Protein AF-0000000084602778 (afdb_homodimer)

Foldseek 3Di:
DPPPPPDDPPPPPPPWPKDKDKAAALKKKWFFAAAPDKKKKAWQDAWKDWLQFIDDHRDIAIAHLATGMITHRHITMMIMIDDTPDIDMGDDPDNVRALCVVLVVVLVVQVVQLVVCLVVLAFGAAEEEAAAPLQCLVSSLLSSCQNLLVVQAWEKEWELQLQQDALAARQKIKIFTRNHHADSRPRSSRDHNPPPDPDPPPGDHIWMAGRQDRDCVLPVPVSLLLLLVNLVVNVVVLVVDSRHRSSHYYYRHHHDDLPDPSVLVSSVSNCASNQHQEYEYEADPSSQVVVCVVQVPPHHPVRHHHYYHYGYRGPSRDDADPVSSLVSSLVSVLCQQQNDPVDGFDKDKDKDAQVLAWEWEQDPDDPVRGPFTDTDTDDQVQAQFKKFWFPDFPPDHRVCRNSGTTPHIKHWHDADVPVRMTMIIDRDDDDPRGTHIYHHPPDDGDNVSPD/DPPPPPDDPPPPPPPWPKDKDKDAAFKKKWFFAAAPDKKWKAWADAWKDWLQFIGDHRDIAIAHLDTGMITHRHITMMIMIDDTPDIDMGDDPDNVRALCVVLVVVLVVQVVQLVVCLVVLAFGAAEEEAAAPLQCLVSSLLSSLQNLLVVQAWEKEWELFLQCDDLAARQKIKIFTRNHHADSRPRSSRDHNPPDDPPPPPGDHIWMAGRQDRDCVLPVPVSLLLLLVNLVVSVVVLVVDSRHRSSHYYYRHHHDDLPDPSVLVSSVSNCASNQHQEYEYEADPSSQVVVCVVQVPPHHPVRHHHYYHYGYRGPSRDDADPVSSLVSSLVSVLCQQQNDPVDGFDKDKDKDAQVLAWEWEQDPDDPVRGPFTDTDTDDQVQAQFKKFWFPDFSPDHRVCRNSGTTPHIKHWHDADVVVRMTMIIDRDDDDPRGTHIYHHPPDDGDNVSPD

InterPro domains:
  IPR003593 AAA+ ATPase domain [SM00382] (123-322)
  IPR010655 Clp1, C-terminal [PF06807] (345-444)
  IPR027417 P-loop containing nucleoside triphosphate hydrolase [G3DSA:3.40.50.300] (101-346)
  IPR027417 P-loop containing nucleoside triphosphate hydrolase [SSF52540] (109-292)
  IPR028606 Clp1 [MF_03035] (18-445)
  IPR032319 Clp1, P-loop domain [PF16575] (131-338)
  IPR032324 Clp1, N-terminal [PF16573] (23-117)
  IPR038238 Clp1, C-terminal domain superfamily [G3DSA:2.40.30.330] (347-444)
  IPR038239 Clp1, N-terminal domain superfamily [G3DSA:2.60.120.1030] (11-93)
  IPR045116 Clp1/Grc3 [PTHR12755] (25-448)

Solvent-accessible surface area (backbone atoms only — not comparable to full-atom values): 47698 Å² total; per-residue (Å²): 134,81,78,78,73,78,64,78,72,70,74,77,74,72,80,73,54,70,45,77,46,80,39,53,45,39,15,31,46,37,38,28,29,45,79,94,40,54,32,38,39,23,35,70,43,75,46,39,24,37,59,50,34,71,60,55,74,71,40,79,43,58,44,49,50,43,76,52,54,39,40,17,77,72,15,30,32,36,38,38,35,44,70,57,77,40,68,51,68,40,74,43,96,44,54,81,71,28,67,65,44,59,54,51,54,49,45,52,53,48,50,54,42,21,52,49,12,53,73,68,73,38,70,21,48,20,36,36,35,41,34,38,68,85,35,45,51,63,57,48,48,44,20,51,50,26,48,39,17,71,73,68,29,25,28,31,40,32,36,62,18,25,58,49,46,58,70,56,55,42,8,19,34,26,33,35,61,40,59,58,75,60,41,80,54,29,81,86,56,66,36,82,56,66,54,91,61,89,56,84,67,78,46,67,77,58,49,36,36,61,70,21,35,58,48,62,78,80,46,47,68,63,44,50,50,52,50,45,52,51,24,52,54,51,52,52,51,36,72,72,31,68,64,35,15,10,39,16,33,42,34,28,47,49,57,29,62,79,83,38,62,68,47,52,50,51,51,48,49,52,36,59,55,55,39,31,36,32,36,38,20,27,51,39,50,63,52,40,49,54,51,44,64,71,37,65,88,44,58,29,87,86,69,40,65,50,44,74,44,78,44,76,48,48,84,81,55,73,86,76,50,70,69,55,51,52,50,53,51,46,50,50,52,46,31,65,36,37,30,50,95,91,45,75,44,69,51,39,77,43,79,40,52,50,85,52,50,48,36,29,30,63,42,82,68,52,86,88,48,53,80,40,60,39,80,48,76,81,44,66,86,46,44,29,26,64,30,37,31,28,63,38,55,71,82,50,53,58,73,55,43,56,72,24,44,48,72,45,61,34,34,25,74,39,54,39,70,89,80,40,34,35,32,36,36,27,43,62,90,66,89,81,48,74,38,28,30,38,38,48,79,21,57,75,61,46,78,60,75,89,103,134,82,77,77,73,78,64,77,72,70,74,74,74,72,81,74,55,71,43,75,47,79,39,54,47,40,14,30,45,36,38,29,28,44,79,95,39,55,31,37,40,24,34,69,43,75,46,39,25,38,58,50,33,72,58,54,77,72,40,80,42,56,45,48,49,42,77,52,53,41,39,17,77,72,15,30,32,35,38,36,35,45,70,57,77,40,70,50,68,40,74,42,95,44,52,80,69,28,65,66,44,60,55,52,53,50,44,52,53,48,50,54,42,20,52,50,11,54,73,69,73,38,72,21,48,21,36,38,36,41,34,38,68,86,35,44,52,63,56,49,47,44,20,50,50,26,47,40,16,72,72,70,29,25,29,32,41,32,36,63,19,25,59,50,45,61,70,55,56,39,9,20,34,25,36,35,58,41,61,58,75,58,41,80,54,30,79,86,57,64,38,82,56,64,55,90,61,88,56,83,67,78,46,66,76,58,48,35,35,59,70,20,35,59,50,62,80,80,47,48,68,61,44,50,51,52,50,46,52,51,26,51,54,51,52,51,50,36,71,74,30,68,64,34,16,10,39,15,35,43,34,27,48,49,56,28,61,79,84,38,64,67,48,50,50,51,52,50,49,52,35,58,56,56,41,32,36,33,35,38,23,27,52,40,51,63,50,39,48,52,51,43,64,70,37,65,90,43,58,29,88,86,69,39,64,51,44,75,44,80,42,76,50,50,84,78,53,74,88,75,51,70,68,56,49,50,49,51,52,46,48,50,53,47,33,66,35,37,30,50,95,90,45,73,45,70,51,41,78,43,78,40,52,50,86,51,49,48,35,29,29,62,42,83,72,52,86,87,48,55,80,41,60,39,80,48,77,83,45,67,85,49,45,28,26,63,30,38,31,27,63,38,55,70,81,50,54,57,72,56,42,58,71,25,42,50,73,45,61,33,34,26,72,39,53,40,70,90,80,38,35,34,31,36,35,28,43,60,91,67,89,79,48,74,38,27,31,38,39,49,80,21,58,74,63,45,77,61,73,89,105

Organism: Ustilaginoidea virens (NCBI:txid1159556)

Structure (mmCIF, N/CA/C/O backbone):
data_AF-0000000084602778-model_v1
#
loop_
_entity.id
_entity.type
_entity.pdbx_description
1 polymer "Polynucleotide 5'-hydroxyl-kinase GRC3"
#
loop_
_atom_site.group_PDB
_atom_site.id
_atom_site.type_symbol
_atom_site.label_atom_id
_atom_site.label_alt_id
_atom_site.label_comp_id
_atom_site.label_asym_id
_atom_site.label_entity_id
_atom_site.label_seq_id
_atom_site.pdbx_PDB_ins_code
_atom_site.Cartn_x
_atom_site.Cartn_y
_atom_site.Cartn_z
_atom_site.occupancy
_atom_site.B_iso_or_equiv
_atom_site.auth_seq_id
_atom_site.auth_comp_id
_atom_site.auth_asym_id
_atom_site.auth_atom_id
_atom_site.pdbx_PDB_model_num
ATOM 1 N N . MET A 1 1 ? -33.469 35.062 -29.25 1 24.52 1 MET A N 1
ATOM 2 C CA . MET A 1 1 ? -34.75 34.406 -29.156 1 24.52 1 MET A CA 1
ATOM 3 C C . MET A 1 1 ? -34.625 33.094 -28.438 1 24.52 1 MET A C 1
ATOM 5 O O . MET A 1 1 ? -33.938 32.188 -28.891 1 24.52 1 MET A O 1
ATOM 9 N N . SER A 1 2 ? -34.812 33.094 -26.984 1 25.72 2 SER A N 1
ATOM 10 C CA . SER A 1 2 ? -34.719 32.094 -25.906 1 25.72 2 SER A CA 1
ATOM 11 C C . SER A 1 2 ? -35.75 30.984 -26.094 1 25.72 2 SER A C 1
ATOM 13 O O . SER A 1 2 ? -36.938 31.25 -26.219 1 25.72 2 SER A O 1
ATOM 15 N N . ILE A 1 3 ? -35.312 29.906 -26.969 1 30.91 3 ILE A N 1
ATOM 16 C CA . ILE A 1 3 ? -36.344 28.969 -27.344 1 30.91 3 ILE A CA 1
ATOM 17 C C . ILE A 1 3 ? -37.062 28.469 -26.078 1 30.91 3 ILE A C 1
ATOM 19 O O . ILE A 1 3 ? -36.438 27.922 -25.172 1 30.91 3 ILE A O 1
ATOM 23 N N . PRO A 1 4 ? -38.25 28.906 -25.719 1 33.66 4 PRO A N 1
ATOM 24 C CA . PRO A 1 4 ? -39.031 28.734 -24.5 1 33.66 4 PRO A CA 1
ATOM 25 C C . PRO A 1 4 ? -39.094 27.281 -24.047 1 33.66 4 PRO A C 1
ATOM 27 O O . PRO A 1 4 ? -39.25 27.016 -22.844 1 33.66 4 PRO A O 1
ATOM 30 N N . GLY A 1 5 ? -39.5 26.297 -24.844 1 32 5 GLY A N 1
ATOM 31 C CA . GLY A 1 5 ? -40.156 25.031 -24.562 1 32 5 GLY A CA 1
ATOM 32 C C . GLY A 1 5 ? -39.25 24.031 -23.875 1 32 5 GLY A C 1
ATOM 33 O O . GLY A 1 5 ? -39.594 22.844 -23.781 1 32 5 GLY A O 1
ATOM 34 N N . LEU A 1 6 ? -37.875 24.203 -24.047 1 33 6 LEU A N 1
ATOM 35 C CA . LEU A 1 6 ? -37.094 23.062 -23.609 1 33 6 LEU A CA 1
ATOM 36 C C . LEU A 1 6 ? -37.375 22.734 -22.141 1 33 6 LEU A C 1
ATOM 38 O O . LEU A 1 6 ? -36.938 23.5 -21.25 1 33 6 LEU A O 1
ATOM 42 N N . GLY A 1 7 ? -38.562 22.266 -21.953 1 31.55 7 GLY A N 1
ATOM 43 C CA . GLY A 1 7 ? -39.156 21.891 -20.688 1 31.55 7 GLY A CA 1
ATOM 44 C C . GLY A 1 7 ? -38.188 21.219 -19.734 1 31.55 7 GLY A C 1
ATOM 45 O O . GLY A 1 7 ? -37.125 20.766 -20.156 1 31.55 7 GLY A O 1
ATOM 46 N N . GLN A 1 8 ? -38.406 21.469 -18.453 1 33.22 8 GLN A N 1
ATOM 47 C CA . GLN A 1 8 ? -37.688 21.078 -17.234 1 33.22 8 GLN A CA 1
ATOM 48 C C . GLN A 1 8 ? -37.594 19.562 -17.109 1 33.22 8 GLN A C 1
ATOM 50 O O . GLN A 1 8 ? -38.594 18.875 -17 1 33.22 8 GLN A O 1
ATOM 55 N N . ILE A 1 9 ? -36.812 18.906 -17.969 1 34.97 9 ILE A N 1
ATOM 56 C CA . ILE A 1 9 ? -36.688 17.484 -17.734 1 34.97 9 ILE A CA 1
ATOM 57 C C . ILE A 1 9 ? -36.688 17.203 -16.234 1 34.97 9 ILE A C 1
ATOM 59 O O . ILE A 1 9 ? -35.875 17.75 -15.492 1 34.97 9 ILE A O 1
ATOM 63 N N . PRO A 1 10 ? -37.875 16.812 -15.727 1 32 10 PRO A N 1
ATOM 64 C CA . PRO A 1 10 ? -37.906 16.5 -14.289 1 32 10 PRO A CA 1
ATOM 65 C C . PRO A 1 10 ? -36.656 15.719 -13.844 1 32 10 PRO A C 1
ATOM 67 O O . PRO A 1 10 ? -36.094 14.953 -14.625 1 32 10 PRO A O 1
ATOM 70 N N . ALA A 1 11 ? -36 16.234 -12.969 1 35.78 11 ALA A N 1
ATOM 71 C CA . ALA A 1 11 ? -34.906 15.539 -12.289 1 35.78 11 ALA A CA 1
ATOM 72 C C . ALA A 1 11 ? -35.281 14.102 -11.969 1 35.78 11 ALA A C 1
ATOM 74 O O . ALA A 1 11 ? -36.312 13.852 -11.336 1 35.78 11 ALA A O 1
ATOM 75 N N . GLN A 1 12 ? -35.188 13.141 -12.906 1 35.84 12 GLN A N 1
ATOM 76 C CA . GLN A 1 12 ? -35.438 11.734 -12.57 1 35.84 12 GLN A CA 1
ATOM 77 C C . GLN A 1 12 ? -35.156 11.461 -11.102 1 35.84 12 GLN A C 1
ATOM 79 O O . GLN A 1 12 ? -34.062 11.82 -10.609 1 35.84 12 GLN A O 1
ATOM 84 N N . THR A 1 13 ? -36.125 11.516 -10.18 1 37.41 13 THR A N 1
ATOM 85 C CA . THR A 1 13 ? -36.094 11.055 -8.797 1 37.41 13 THR A CA 1
ATOM 86 C C . THR A 1 13 ? -35.25 9.789 -8.68 1 37.41 13 THR A C 1
ATOM 88 O O . THR A 1 13 ? -35.594 8.758 -9.266 1 37.41 13 THR A O 1
ATOM 91 N N . VAL A 1 14 ? -34.031 9.852 -8.711 1 43.81 14 VAL A N 1
ATOM 92 C CA . VAL A 1 14 ? -33.188 8.68 -8.453 1 43.81 14 VAL A CA 1
ATOM 93 C C . VAL A 1 14 ? -33.812 7.855 -7.316 1 43.81 14 VAL A C 1
ATOM 95 O O . VAL A 1 14 ? -34.156 8.398 -6.273 1 43.81 14 VAL A O 1
ATOM 98 N N . ALA A 1 15 ? -34.562 6.793 -7.555 1 43.88 15 ALA A N 1
ATOM 99 C CA . ALA A 1 15 ? -35.094 5.773 -6.648 1 43.88 15 ALA A CA 1
ATOM 100 C C . ALA A 1 15 ? -34.188 5.629 -5.414 1 43.88 15 ALA A C 1
ATOM 102 O O . ALA A 1 15 ? -33 5.387 -5.527 1 43.88 15 ALA A O 1
ATOM 103 N N . SER A 1 16 ? -34.562 6.293 -4.227 1 53.69 16 SER A N 1
ATOM 104 C CA . SER A 1 16 ? -33.938 6.234 -2.902 1 53.69 16 SER A CA 1
ATOM 105 C C . SER A 1 16 ? -33.781 4.797 -2.426 1 53.69 16 SER A C 1
ATOM 107 O O . SER A 1 16 ? -34.75 4.051 -2.352 1 53.69 16 SER A O 1
ATOM 109 N N . SER A 1 17 ? -32.844 3.982 -2.762 1 75.62 17 SER A N 1
ATOM 110 C CA . SER A 1 17 ? -32.688 2.621 -2.262 1 75.62 17 SER A CA 1
ATOM 111 C C . SER A 1 17 ? -32.094 2.615 -0.853 1 75.62 17 SER A C 1
ATOM 113 O O . SER A 1 17 ? -30.953 3.004 -0.651 1 75.62 17 SER A O 1
ATOM 115 N N . THR A 1 18 ? -33.062 2.662 0.183 1 90.5 18 THR A N 1
ATOM 116 C CA . THR A 1 18 ? -32.719 2.576 1.597 1 90.5 18 THR A CA 1
ATOM 117 C C . THR A 1 18 ? -32.375 1.143 1.978 1 90.5 18 THR A C 1
ATOM 119 O O . THR A 1 18 ? -33.094 0.206 1.656 1 90.5 18 THR A O 1
ATOM 122 N N . ARG A 1 19 ? -31.219 1.019 2.475 1 95.12 19 ARG A N 1
ATOM 123 C CA . ARG A 1 19 ? -30.812 -0.307 2.92 1 95.12 19 ARG A CA 1
ATOM 124 C C . ARG A 1 19 ? -30.297 -0.264 4.355 1 95.12 19 ARG A C 1
ATOM 126 O O . ARG A 1 19 ? -29.938 0.803 4.859 1 95.12 19 ARG A O 1
ATOM 133 N N . THR A 1 20 ? -30.406 -1.384 5.008 1 97.06 20 THR A N 1
ATOM 134 C CA . THR A 1 20 ? -29.922 -1.523 6.379 1 97.06 20 THR A CA 1
ATOM 135 C C . THR A 1 20 ? -28.641 -2.342 6.422 1 97.06 20 THR A C 1
ATOM 137 O O . THR A 1 20 ? -28.531 -3.381 5.77 1 97.06 20 THR A O 1
ATOM 140 N N . ILE A 1 21 ? -27.672 -1.825 7.152 1 97.62 21 ILE A N 1
ATOM 141 C CA . ILE A 1 21 ? -26.391 -2.508 7.312 1 97.62 21 ILE A CA 1
ATOM 142 C C . ILE A 1 21 ? -26.172 -2.861 8.781 1 97.62 21 ILE A C 1
ATOM 144 O O . ILE A 1 21 ? -26.25 -1.993 9.656 1 97.62 21 ILE A O 1
ATOM 148 N N . VAL A 1 22 ? -25.906 -4.105 9.031 1 98 22 VAL A N 1
ATOM 149 C CA . VAL A 1 22 ? -25.625 -4.562 10.391 1 98 22 VAL A CA 1
ATOM 150 C C . VAL A 1 22 ? -24.125 -4.754 10.57 1 98 22 VAL A C 1
ATOM 152 O O . VAL A 1 22 ? -23.469 -5.426 9.758 1 98 22 VAL A O 1
ATOM 155 N N . LEU A 1 23 ? -23.547 -4.094 11.531 1 98.25 23 LEU A N 1
ATOM 156 C CA . LEU A 1 23 ? -22.125 -4.223 11.859 1 98.25 23 LEU A CA 1
ATOM 157 C C . LEU A 1 23 ? -21.938 -4.918 13.203 1 98.25 23 LEU A C 1
ATOM 159 O O . LEU A 1 23 ? -22.547 -4.516 14.203 1 98.25 23 LEU A O 1
ATOM 163 N N . LYS A 1 24 ? -21.156 -5.953 13.242 1 97.31 24 LYS A N 1
ATOM 164 C CA . LYS A 1 24 ? -20.734 -6.578 14.492 1 97.31 24 LYS A CA 1
ATOM 165 C C . LYS A 1 24 ? -19.594 -5.801 15.148 1 97.31 24 LYS A C 1
ATOM 167 O O . LYS A 1 24 ? -19.031 -4.883 14.539 1 97.31 24 LYS A O 1
ATOM 172 N N . PRO A 1 25 ? -19.297 -6.086 16.453 1 97.19 25 PRO A N 1
ATOM 173 C CA . PRO A 1 25 ? -18.234 -5.344 17.141 1 97.19 25 PRO A CA 1
ATOM 174 C C . PRO A 1 25 ? -16.922 -5.332 16.375 1 97.19 25 PRO A C 1
ATOM 176 O O . PRO A 1 25 ? -16.469 -6.383 15.914 1 97.19 25 PRO A O 1
ATOM 179 N N . ALA A 1 26 ? -16.359 -4.184 16.234 1 96.25 26 ALA A N 1
ATOM 180 C CA . ALA A 1 26 ? -15.055 -3.914 15.641 1 96.25 26 ALA A CA 1
ATOM 181 C C . ALA A 1 26 ? -15.133 -3.959 14.117 1 96.25 26 ALA A C 1
ATOM 183 O O . ALA A 1 26 ? -14.109 -3.896 13.43 1 96.25 26 ALA A O 1
ATOM 184 N N . TRP A 1 27 ? -16.422 -4.074 13.602 1 97.25 27 TRP A N 1
ATOM 185 C CA . TRP A 1 27 ? -16.594 -4.039 12.156 1 97.25 27 TRP A CA 1
ATOM 186 C C . TRP A 1 27 ? -16.641 -2.604 11.641 1 97.25 27 TRP A C 1
ATOM 188 O O . TRP A 1 27 ? -16.844 -1.669 12.422 1 97.25 27 TRP A O 1
ATOM 198 N N . GLU A 1 28 ? -16.344 -2.434 10.398 1 97.81 28 GLU A N 1
ATOM 199 C CA . GLU A 1 28 ? -16.391 -1.129 9.742 1 97.81 28 GLU A CA 1
ATOM 200 C C . GLU A 1 28 ? -17.203 -1.182 8.453 1 97.81 28 GLU A C 1
ATOM 202 O O . GLU A 1 28 ? -17.141 -2.162 7.711 1 97.81 28 GLU A O 1
ATOM 207 N N . TRP A 1 29 ? -18.078 -0.233 8.297 1 97.88 29 TRP A N 1
ATOM 208 C CA . TRP A 1 29 ? -18.672 0.007 6.98 1 97.88 29 TRP A CA 1
ATOM 209 C C . TRP A 1 29 ? -17.844 1.03 6.203 1 97.88 29 TRP A C 1
ATOM 211 O O . TRP A 1 29 ? -17.766 2.197 6.59 1 97.88 29 TRP A O 1
ATOM 221 N N . ARG A 1 30 ? -17.172 0.578 5.18 1 96.88 30 ARG A N 1
ATOM 222 C CA . ARG A 1 30 ? -16.344 1.44 4.34 1 96.88 30 ARG A CA 1
ATOM 223 C C . ARG A 1 30 ? -17.094 1.869 3.088 1 96.88 30 ARG A C 1
ATOM 225 O O . ARG A 1 30 ? -17.766 1.054 2.451 1 96.88 30 ARG A O 1
ATOM 232 N N . PHE A 1 31 ? -17.047 3.172 2.779 1 96.12 31 PHE A N 1
ATOM 233 C CA . PHE A 1 31 ? -17.875 3.629 1.67 1 96.12 31 PHE A CA 1
ATOM 234 C C . PHE A 1 31 ? -17.188 4.766 0.92 1 96.12 31 PHE A C 1
ATOM 236 O O . PHE A 1 31 ? -16.375 5.492 1.49 1 96.12 31 PHE A O 1
ATOM 243 N N . GLU A 1 32 ? -17.469 4.855 -0.328 1 94.56 32 GLU A N 1
ATOM 244 C CA . GLU A 1 32 ? -17.016 5.914 -1.226 1 94.56 32 GLU A CA 1
ATOM 245 C C . GLU A 1 32 ? -18.188 6.582 -1.928 1 94.56 32 GLU A C 1
ATOM 247 O O . GLU A 1 32 ? -18.938 5.93 -2.654 1 94.56 32 GLU A O 1
ATOM 252 N N . VAL A 1 33 ? -18.344 7.832 -1.686 1 93.88 33 VAL A N 1
ATOM 253 C CA . VAL A 1 33 ? -19.406 8.609 -2.307 1 93.88 33 VAL A CA 1
ATOM 254 C C . VAL A 1 33 ? -18.844 9.477 -3.426 1 93.88 33 VAL A C 1
ATOM 256 O O . VAL A 1 33 ? -17.922 10.258 -3.201 1 93.88 33 VAL A O 1
ATOM 259 N N . PRO A 1 34 ? -19.328 9.242 -4.594 1 88.62 34 PRO A N 1
ATOM 260 C CA . PRO A 1 34 ? -18.781 10.023 -5.707 1 88.62 34 PRO A CA 1
ATOM 261 C C . PRO A 1 34 ? -19.062 11.516 -5.57 1 88.62 34 PRO A C 1
ATOM 263 O O . PRO A 1 34 ? -19.969 11.922 -4.832 1 88.62 34 PRO A O 1
ATOM 266 N N . ILE A 1 35 ? -18.281 12.25 -6.344 1 84.06 35 ILE A N 1
ATOM 267 C CA . ILE A 1 35 ? -18.438 13.703 -6.387 1 84.06 35 ILE A CA 1
ATOM 268 C C . ILE A 1 35 ? -19.828 14.062 -6.887 1 84.06 35 ILE A C 1
ATOM 270 O O . ILE A 1 35 ? -20.328 13.477 -7.852 1 84.06 35 ILE A O 1
ATOM 274 N N . GLY A 1 36 ? -20.547 14.961 -6.27 1 83.25 36 GLY A N 1
ATOM 275 C CA . GLY A 1 36 ? -21.844 15.438 -6.707 1 83.25 36 GLY A CA 1
ATOM 276 C C . GLY A 1 36 ? -23 14.641 -6.109 1 83.25 36 GLY A C 1
ATOM 277 O O . GLY A 1 36 ? -24.156 15 -6.289 1 83.25 36 GLY A O 1
ATOM 278 N N . ARG A 1 37 ? -22.641 13.586 -5.422 1 89.88 37 ARG A N 1
ATOM 279 C CA . ARG A 1 37 ? -23.688 12.781 -4.777 1 89.88 37 ARG A CA 1
ATOM 280 C C . ARG A 1 37 ? -23.484 12.734 -3.266 1 89.88 37 ARG A C 1
ATOM 282 O O . ARG A 1 37 ? -22.453 13.195 -2.758 1 89.88 37 ARG A O 1
ATOM 289 N N . ALA A 1 38 ? -24.625 12.328 -2.605 1 92.94 38 ALA A N 1
ATOM 290 C CA . ALA A 1 38 ? -24.578 12.227 -1.148 1 92.94 38 ALA A CA 1
ATOM 291 C C . ALA A 1 38 ? -25.312 10.984 -0.655 1 92.94 38 ALA A C 1
ATOM 293 O O . ALA A 1 38 ? -26.188 10.461 -1.342 1 92.94 38 ALA A O 1
ATOM 294 N N . VAL A 1 39 ? -24.844 10.508 0.431 1 95.75 39 VAL A N 1
ATOM 295 C CA . VAL A 1 39 ? -25.562 9.445 1.135 1 95.75 39 VAL A CA 1
ATOM 296 C C . VAL A 1 39 ? -25.969 9.93 2.523 1 95.75 39 VAL A C 1
ATOM 298 O O . VAL A 1 39 ? -25.281 10.773 3.119 1 95.75 39 VAL A O 1
ATOM 301 N N . VAL A 1 40 ? -27.094 9.5 2.924 1 97.12 40 VAL A N 1
ATOM 302 C CA . VAL A 1 40 ? -27.578 9.828 4.262 1 97.12 40 VAL A CA 1
ATOM 303 C C . VAL A 1 40 ? -27.516 8.586 5.148 1 97.12 40 VAL A C 1
ATOM 305 O O . VAL A 1 40 ? -28.062 7.531 4.797 1 97.12 40 VAL A O 1
ATOM 308 N N . VAL A 1 41 ? -26.844 8.672 6.246 1 97.75 41 VAL A N 1
ATOM 309 C CA . VAL A 1 41 ? -26.625 7.543 7.145 1 97.75 41 VAL A CA 1
ATOM 310 C C . VAL A 1 41 ? -27.266 7.836 8.5 1 97.75 41 VAL A C 1
ATOM 312 O O . VAL A 1 41 ? -27.062 8.914 9.07 1 97.75 41 VAL A O 1
ATOM 315 N N . LYS A 1 42 ? -28.016 6.879 8.992 1 98.19 42 LYS A N 1
ATOM 316 C CA . LYS A 1 42 ? -28.641 6.969 10.312 1 98.19 42 LYS A CA 1
ATOM 317 C C . LYS A 1 42 ? -28.25 5.77 11.18 1 98.19 42 LYS A C 1
ATOM 319 O O . LYS A 1 42 ? -28.359 4.621 10.734 1 98.19 42 LYS A O 1
ATOM 324 N N . LEU A 1 43 ? -27.812 6.105 12.367 1 98.5 43 LEU A N 1
ATOM 325 C CA . LEU A 1 43 ? -27.578 5.039 13.336 1 98.5 43 LEU A CA 1
ATOM 326 C C . LEU A 1 43 ? -28.891 4.605 13.984 1 98.5 43 LEU A C 1
ATOM 328 O O . LEU A 1 43 ? -29.531 5.395 14.688 1 98.5 43 LEU A O 1
ATOM 332 N N . LEU A 1 44 ? -29.281 3.408 13.773 1 98.31 44 LEU A N 1
ATOM 333 C CA . LEU A 1 44 ? -30.578 2.926 14.266 1 98.31 44 LEU A CA 1
ATOM 334 C C . LEU A 1 44 ? -30.438 2.361 15.68 1 98.31 44 LEU A C 1
ATOM 336 O O . LEU A 1 44 ? -31.328 2.555 16.516 1 98.31 44 LEU A O 1
ATOM 340 N N . SER A 1 45 ? -29.422 1.619 15.906 1 98.25 45 SER A N 1
ATOM 341 C CA . SER A 1 45 ? -29.172 1.018 17.203 1 98.25 45 SER A CA 1
ATOM 342 C C . SER A 1 45 ? -27.672 0.798 17.422 1 98.25 45 SER A C 1
ATOM 344 O O . SER A 1 45 ? -26.906 0.767 16.469 1 98.25 45 SER A O 1
ATOM 346 N N . GLY A 1 46 ? -27.281 0.789 18.766 1 98.12 46 GLY A N 1
ATOM 347 C CA . GLY A 1 46 ? -25.875 0.586 19.109 1 98.12 46 GLY A CA 1
ATOM 348 C C . GLY A 1 46 ? -25.078 1.875 19.141 1 98.12 46 GLY A C 1
ATOM 349 O O . GLY A 1 46 ? -25.625 2.943 19.438 1 98.12 46 GLY A O 1
ATOM 350 N N . THR A 1 47 ? -23.734 1.688 19.031 1 98.12 47 THR A N 1
ATOM 351 C CA . THR A 1 47 ? -22.828 2.834 18.969 1 98.12 47 THR A CA 1
ATOM 352 C C . THR A 1 47 ? -21.906 2.736 17.766 1 98.12 47 THR A C 1
ATOM 354 O O . THR A 1 47 ? -21.516 1.638 17.359 1 98.12 47 THR A O 1
ATOM 357 N N . ALA A 1 48 ? -21.672 3.857 17.172 1 98.38 48 ALA A N 1
ATOM 358 C CA . ALA A 1 48 ? -20.766 3.939 16.031 1 98.38 48 ALA A CA 1
ATOM 359 C C . ALA A 1 48 ? -20.062 5.293 15.984 1 98.38 48 ALA A C 1
ATOM 361 O O . ALA A 1 48 ? -20.516 6.258 16.609 1 98.38 48 ALA A O 1
ATOM 362 N N . GLU A 1 49 ? -19 5.301 15.305 1 97.88 49 GLU A N 1
ATOM 363 C CA . GLU A 1 49 ? -18.25 6.555 15.211 1 97.88 49 GLU A CA 1
ATOM 364 C C . GLU A 1 49 ? -17.641 6.734 13.82 1 97.88 49 GLU A C 1
ATOM 366 O O . GLU A 1 49 ? -17.422 5.754 13.109 1 97.88 49 GLU A O 1
ATOM 371 N N . LYS A 1 50 ? -17.453 7.902 13.414 1 97.06 50 LYS A N 1
ATOM 372 C CA . LYS A 1 50 ? -16.672 8.312 12.25 1 97.06 50 LYS A CA 1
ATOM 373 C C . LYS A 1 50 ? -15.484 9.172 12.656 1 97.06 50 LYS A C 1
ATOM 375 O O . LYS A 1 50 ? -15.664 10.289 13.156 1 97.06 50 LYS A O 1
ATOM 380 N N . ASP A 1 51 ? -14.289 8.664 12.453 1 95.38 51 ASP A N 1
ATOM 381 C CA . ASP A 1 51 ? -13.055 9.367 12.805 1 95.38 51 ASP A CA 1
ATOM 382 C C . ASP A 1 51 ? -13.078 9.812 14.266 1 95.38 51 ASP A C 1
ATOM 384 O O . ASP A 1 51 ? -12.727 10.953 14.57 1 95.38 51 ASP A O 1
ATOM 388 N N . GLY A 1 52 ? -13.617 8.992 15.102 1 96.06 52 GLY A N 1
ATOM 389 C CA . GLY A 1 52 ? -13.609 9.25 16.531 1 96.06 52 GLY A CA 1
ATOM 390 C C . GLY A 1 52 ? -14.852 9.984 17.016 1 96.06 52 GLY A C 1
ATOM 391 O O . GLY A 1 52 ? -15.109 10.055 18.219 1 96.06 52 GLY A O 1
ATOM 392 N N . VAL A 1 53 ? -15.641 10.57 16.109 1 95.81 53 VAL A N 1
ATOM 393 C CA . VAL A 1 53 ? -16.859 11.273 16.5 1 95.81 53 VAL A CA 1
ATOM 394 C C . VAL A 1 53 ? -18.016 10.273 16.625 1 95.81 53 VAL A C 1
ATOM 396 O O . VAL A 1 53 ? -18.328 9.562 15.664 1 95.81 53 VAL A O 1
ATOM 399 N N . GLU A 1 54 ? -18.609 10.219 17.75 1 96.62 54 GLU A N 1
ATOM 400 C CA . GLU A 1 54 ? -19.734 9.312 17.969 1 96.62 54 GLU A CA 1
ATOM 401 C C . GLU A 1 54 ? -20.984 9.82 17.266 1 96.62 54 GLU A C 1
ATOM 403 O O . GLU A 1 54 ? -21.297 11.008 17.328 1 96.62 54 GLU A O 1
ATOM 408 N N . LEU A 1 55 ? -21.641 8.914 16.609 1 97.44 55 LEU A N 1
ATOM 409 C CA . LEU A 1 55 ? -22.875 9.266 15.906 1 97.44 55 LEU A CA 1
ATOM 410 C C . LEU A 1 55 ? -24.078 9.156 16.844 1 97.44 55 LEU A C 1
ATOM 412 O O . LEU A 1 55 ? -24.156 8.227 17.641 1 97.44 55 LEU A O 1
ATOM 416 N N . ALA A 1 56 ? -24.969 10.117 16.734 1 96.88 56 ALA A N 1
ATOM 417 C CA . ALA A 1 56 ? -26.172 10.102 17.562 1 96.88 56 ALA A CA 1
ATOM 418 C C . ALA A 1 56 ? -27.234 9.18 16.969 1 96.88 56 ALA A C 1
ATOM 420 O O . ALA A 1 56 ? -27.406 9.117 15.742 1 96.88 56 ALA A O 1
ATOM 421 N N . LEU A 1 57 ? -27.938 8.531 17.859 1 97.38 57 LEU A N 1
ATOM 422 C CA . LEU A 1 57 ? -29.016 7.629 17.453 1 97.38 57 LEU A CA 1
ATOM 423 C C . LEU A 1 57 ? -30.094 8.383 16.703 1 97.38 57 LEU A C 1
ATOM 425 O O . LEU A 1 57 ? -30.5 9.477 17.109 1 97.38 57 LEU A O 1
ATOM 429 N N . ARG A 1 58 ? -30.484 7.848 15.531 1 96 58 ARG A N 1
ATOM 430 C CA . ARG A 1 58 ? -31.625 8.281 14.742 1 96 58 ARG A CA 1
ATOM 431 C C . ARG A 1 58 ? -31.391 9.664 14.133 1 96 58 ARG A C 1
ATOM 433 O O . ARG A 1 58 ? -32.312 10.312 13.672 1 96 58 ARG A O 1
ATOM 440 N N . ASN A 1 59 ? -30.188 10.164 14.289 1 96.62 59 ASN A N 1
ATOM 441 C CA . ASN A 1 59 ? -29.828 11.398 13.609 1 96.62 59 ASN A CA 1
ATOM 442 C C . ASN A 1 59 ? -29.297 11.125 12.203 1 96.62 59 ASN A C 1
ATOM 444 O O . ASN A 1 59 ? -28.453 10.25 12.008 1 96.62 59 ASN A O 1
ATOM 448 N N . ALA A 1 60 ? -29.812 11.875 11.258 1 96.38 60 ALA A N 1
ATOM 449 C CA . ALA A 1 60 ? -29.391 11.695 9.875 1 96.38 60 ALA A CA 1
ATOM 450 C C . ALA A 1 60 ? -28.109 12.477 9.586 1 96.38 60 ALA A C 1
ATOM 452 O O . ALA A 1 60 ? -28.047 13.688 9.82 1 96.38 60 ALA A O 1
ATOM 453 N N . TYR A 1 61 ? -27.078 11.82 9.148 1 96 61 TYR A N 1
ATOM 454 C CA . TYR A 1 61 ? -25.828 12.438 8.727 1 96 61 TYR A CA 1
ATOM 455 C C . TYR A 1 61 ? -25.656 12.352 7.219 1 96 61 TYR A C 1
ATOM 457 O O . TYR A 1 61 ? -25.766 11.273 6.633 1 96 61 TYR A O 1
ATOM 465 N N . ARG A 1 62 ? -25.375 13.438 6.625 1 94.06 62 ARG A N 1
ATOM 466 C CA . ARG A 1 62 ? -25.203 13.508 5.18 1 94.06 62 ARG A CA 1
ATOM 467 C C . ARG A 1 62 ? -23.734 13.547 4.801 1 94.06 62 ARG A C 1
ATOM 469 O O . ARG A 1 62 ? -23 14.445 5.215 1 94.06 62 ARG A O 1
ATOM 476 N N . PHE A 1 63 ? -23.25 12.555 4.055 1 93.75 63 PHE A N 1
ATOM 477 C CA . PHE A 1 63 ? -21.875 12.492 3.572 1 93.75 63 PHE A CA 1
ATOM 478 C C . PHE A 1 63 ? -21.828 12.633 2.057 1 93.75 63 PHE A C 1
ATOM 480 O O . PHE A 1 63 ? -22.484 11.883 1.333 1 93.75 63 PHE A O 1
ATOM 487 N N . ALA A 1 64 ? -20.984 13.625 1.577 1 90.44 64 ALA A N 1
ATOM 488 C CA . ALA A 1 64 ? -20.938 13.898 0.143 1 90.44 64 ALA A CA 1
ATOM 489 C C . ALA A 1 64 ? -19.484 13.938 -0.349 1 90.44 64 ALA A C 1
ATOM 491 O O . ALA A 1 64 ? -18.641 14.602 0.255 1 90.44 64 ALA A O 1
ATOM 492 N N . GLY A 1 65 ? -19.219 13.203 -1.408 1 89.31 65 GLY A N 1
ATOM 493 C CA . GLY A 1 65 ? -17.906 13.258 -2.039 1 89.31 65 GLY A CA 1
ATOM 494 C C . GLY A 1 65 ? -16.781 12.852 -1.111 1 89.31 65 GLY A C 1
ATOM 495 O O . GLY A 1 65 ? -15.734 13.508 -1.065 1 89.31 65 GLY A O 1
ATOM 496 N N . VAL A 1 66 ? -17 11.828 -0.378 1 92.12 66 VAL A N 1
ATOM 497 C CA . VAL A 1 66 ? -16 11.453 0.629 1 92.12 66 VAL A CA 1
ATOM 498 C C . VAL A 1 66 ? -15.711 9.961 0.54 1 92.12 66 VAL A C 1
ATOM 500 O O . VAL A 1 66 ? -16.531 9.188 0.04 1 92.12 66 VAL A O 1
ATOM 503 N N . LYS A 1 67 ? -14.516 9.602 0.8 1 93.69 67 LYS A N 1
ATOM 504 C CA . LYS A 1 67 ? -14.117 8.227 1.102 1 93.69 67 LYS A CA 1
ATOM 505 C C . LYS A 1 67 ? -13.867 8.047 2.596 1 93.69 67 LYS A C 1
ATOM 507 O O . LYS A 1 67 ? -12.961 8.664 3.156 1 93.69 67 LYS A O 1
ATOM 512 N N . SER A 1 68 ? -14.695 7.234 3.211 1 95.12 68 SER A N 1
ATOM 513 C CA . SER A 1 68 ? -14.609 7.156 4.664 1 95.12 68 SER A CA 1
ATOM 514 C C . SER A 1 68 ? -15.117 5.816 5.18 1 95.12 68 SER A C 1
ATOM 516 O O . SER A 1 68 ? -15.258 4.863 4.414 1 95.12 68 SER A O 1
ATOM 518 N N . LYS A 1 69 ? -15.227 5.734 6.5 1 96.81 69 LYS A N 1
ATOM 519 C CA . LYS A 1 69 ? -15.703 4.523 7.16 1 96.81 69 LYS A CA 1
ATOM 520 C C . LYS A 1 69 ? -16.469 4.855 8.438 1 96.81 69 LYS A C 1
ATOM 522 O O . LYS A 1 69 ? -16.266 5.922 9.023 1 96.81 69 LYS A O 1
ATOM 527 N N . ILE A 1 70 ? -17.406 4.02 8.75 1 98.19 70 ILE A N 1
ATOM 528 C CA . ILE A 1 70 ? -18.062 4.031 10.047 1 98.19 70 ILE A CA 1
ATOM 529 C C . ILE A 1 70 ? -17.656 2.801 10.852 1 98.19 70 ILE A C 1
ATOM 531 O O . ILE A 1 70 ? -17.766 1.67 10.375 1 98.19 70 ILE A O 1
ATOM 535 N N . LEU A 1 71 ? -17.125 3.062 12.031 1 98.06 71 LEU A N 1
ATOM 536 C CA . LEU A 1 71 ? -16.594 2.014 12.906 1 98.06 71 LEU A CA 1
ATOM 537 C C . LEU A 1 71 ? -17.5 1.818 14.117 1 98.06 71 LEU A C 1
ATOM 539 O O . LEU A 1 71 ? -18.031 2.787 14.664 1 98.06 71 LEU A O 1
ATOM 543 N N . THR A 1 72 ? -17.75 0.562 14.57 1 98.38 72 THR A N 1
ATOM 544 C CA . THR A 1 72 ? -18.422 0.283 15.828 1 98.38 72 THR A CA 1
ATOM 545 C C . THR A 1 72 ? -17.594 -0.654 16.703 1 98.38 72 THR A C 1
ATOM 547 O O . THR A 1 72 ? -16.953 -1.578 16.188 1 98.38 72 THR A O 1
ATOM 550 N N . TRP A 1 73 ? -17.531 -0.345 17.969 1 96.75 73 TRP A N 1
ATOM 551 C CA . TRP A 1 73 ? -16.797 -1.204 18.906 1 96.75 73 TRP A CA 1
ATOM 552 C C . TRP A 1 73 ? -17.734 -2.193 19.578 1 96.75 73 TRP A C 1
ATOM 554 O O . TRP A 1 73 ? -17.297 -3.178 20.172 1 96.75 73 TRP A O 1
ATOM 564 N N . HIS A 1 74 ? -19.062 -1.946 19.453 1 96.75 74 HIS A N 1
ATOM 565 C CA . HIS A 1 74 ? -20 -2.756 20.219 1 96.75 74 HIS A CA 1
ATOM 566 C C . HIS A 1 74 ? -21.094 -3.324 19.312 1 96.75 74 HIS A C 1
ATOM 568 O O . HIS A 1 74 ? -21.938 -4.098 19.766 1 96.75 74 HIS A O 1
ATOM 574 N N . GLY A 1 75 ? -21.109 -3.006 18.141 1 97.69 75 GLY A N 1
ATOM 575 C CA . GLY A 1 75 ? -22.156 -3.412 17.234 1 97.69 75 GLY A CA 1
ATOM 576 C C . GLY A 1 75 ? -23.188 -2.328 16.984 1 97.69 75 GLY A C 1
ATOM 577 O O . GLY A 1 75 ? -23.469 -1.523 17.875 1 97.69 75 GLY A O 1
ATOM 578 N 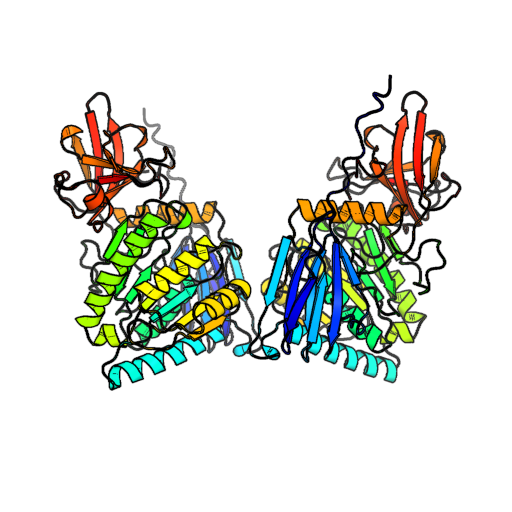N . CYS A 1 76 ? -23.734 -2.322 15.75 1 98.44 76 CYS A N 1
ATOM 579 C CA . CYS A 1 76 ? -24.75 -1.307 15.469 1 98.44 76 CYS A CA 1
ATOM 580 C C . CYS A 1 76 ? -25.531 -1.645 14.203 1 98.44 76 CYS A C 1
ATOM 582 O O . CYS A 1 76 ? -25.203 -2.621 13.523 1 98.44 76 CYS A O 1
ATOM 584 N N . GLU A 1 77 ? -26.547 -0.985 14.039 1 98.62 77 GLU A N 1
ATOM 585 C CA . GLU A 1 77 ? -27.344 -1.033 12.812 1 98.62 77 GLU A CA 1
ATOM 586 C C . GLU A 1 77 ? -27.438 0.343 12.156 1 98.62 77 GLU A C 1
ATOM 588 O O . GLU A 1 77 ? -27.781 1.326 12.82 1 98.62 77 GLU A O 1
ATOM 593 N N . LEU A 1 78 ? -27.109 0.393 10.875 1 98.5 78 LEU A N 1
ATOM 594 C CA . LEU A 1 78 ? -27.141 1.64 10.117 1 98.5 78 LEU A CA 1
ATOM 595 C C . LEU A 1 78 ? -28.219 1.61 9.047 1 98.5 78 LEU A C 1
ATOM 597 O O . LEU A 1 78 ? -28.469 0.57 8.43 1 98.5 78 LEU A O 1
ATOM 601 N N . GLU A 1 79 ? -28.859 2.631 8.883 1 98.25 79 GLU A N 1
ATOM 602 C CA . GLU A 1 79 ? -29.719 2.869 7.719 1 98.25 79 GLU A CA 1
ATOM 603 C C . GLU A 1 79 ? -29.031 3.793 6.715 1 98.25 79 GLU A C 1
ATOM 605 O O . GLU A 1 79 ? -28.609 4.895 7.066 1 98.25 79 GLU A O 1
ATOM 610 N N . VAL A 1 80 ? -28.844 3.318 5.535 1 97.5 80 VAL A N 1
ATOM 611 C CA . VAL A 1 80 ? -28.141 4.078 4.508 1 97.5 80 VAL A CA 1
ATOM 612 C C . VAL A 1 80 ? -29.094 4.379 3.348 1 97.5 80 VAL A C 1
ATOM 614 O O . VAL A 1 80 ? -29.672 3.465 2.76 1 97.5 80 VAL A O 1
ATOM 617 N N . ASP A 1 81 ? -29.234 5.621 3.117 1 96.12 81 ASP A N 1
ATOM 618 C CA . ASP A 1 81 ? -30.031 6.078 1.98 1 96.12 81 ASP A CA 1
ATOM 619 C C . ASP A 1 81 ? -29.141 6.723 0.916 1 96.12 81 ASP A C 1
ATOM 621 O O . ASP A 1 81 ? -28.422 7.676 1.199 1 96.12 81 ASP A O 1
ATOM 625 N N . GLY A 1 82 ? -29.297 6.242 -0.253 1 93.81 82 GLY A N 1
ATOM 626 C CA . GLY A 1 82 ? -28.484 6.746 -1.348 1 93.81 82 GLY A CA 1
ATOM 627 C C . GLY A 1 82 ? -27.531 5.707 -1.91 1 93.81 82 GLY A C 1
ATOM 628 O O . GLY A 1 82 ? -27.469 4.578 -1.417 1 93.81 82 GLY A O 1
ATOM 629 N N . ARG A 1 83 ? -26.781 6.105 -2.988 1 90.88 83 ARG A N 1
ATOM 630 C CA . ARG A 1 83 ? -25.891 5.164 -3.678 1 90.88 83 ARG A CA 1
ATOM 631 C C . ARG A 1 83 ? -24.438 5.559 -3.512 1 90.88 83 ARG A C 1
ATOM 633 O O . ARG A 1 83 ? -24.094 6.742 -3.59 1 90.88 83 ARG A O 1
ATOM 640 N N . CYS A 1 84 ? -23.625 4.562 -3.191 1 93.06 84 CYS A N 1
ATOM 641 C CA . CYS A 1 84 ? -22.188 4.719 -3.133 1 93.06 84 CYS A CA 1
ATOM 642 C C . CYS A 1 84 ? -21.531 4.219 -4.414 1 93.06 84 CYS A C 1
ATOM 644 O O . CYS A 1 84 ? -22.094 3.389 -5.125 1 93.06 84 CYS A O 1
ATOM 646 N N . ASP A 1 85 ? -20.453 4.84 -4.781 1 90.25 85 ASP A N 1
ATOM 647 C CA . ASP A 1 85 ? -19.641 4.254 -5.844 1 90.25 85 ASP A CA 1
ATOM 648 C C . ASP A 1 85 ? -19.141 2.869 -5.449 1 90.25 85 ASP A C 1
ATOM 650 O O . ASP A 1 85 ? -19.016 1.984 -6.301 1 90.25 85 ASP A O 1
ATOM 654 N N . ASP A 1 86 ? -18.859 2.805 -4.234 1 89.81 86 ASP A N 1
ATOM 655 C CA . ASP A 1 86 ? -18.359 1.554 -3.664 1 89.81 86 ASP A CA 1
ATOM 656 C C . ASP A 1 86 ? -18.594 1.516 -2.154 1 89.81 86 ASP A C 1
ATOM 658 O O . ASP A 1 86 ? -18.484 2.539 -1.478 1 89.81 86 ASP A O 1
ATOM 662 N N . ASP A 1 87 ? -19.062 0.406 -1.69 1 93.44 87 ASP A N 1
ATOM 663 C CA . ASP A 1 87 ? -19.141 0.234 -0.243 1 93.44 87 ASP A CA 1
ATOM 664 C C . ASP A 1 87 ? -19.156 -1.245 0.134 1 93.44 87 ASP A C 1
ATOM 666 O O . ASP A 1 87 ? -19.578 -2.088 -0.662 1 93.44 87 ASP A O 1
ATOM 670 N N . PHE A 1 88 ? -18.625 -1.607 1.259 1 93 88 PHE A N 1
ATOM 671 C CA . PHE A 1 88 ? -18.625 -2.967 1.786 1 93 88 PHE A CA 1
ATOM 672 C C . PHE A 1 88 ? -18.375 -2.967 3.287 1 93 88 PHE A C 1
ATOM 674 O O . PHE A 1 88 ? -17.953 -1.951 3.852 1 93 88 PHE A O 1
ATOM 681 N N . VAL A 1 89 ? -18.688 -4.055 3.889 1 96.06 89 VAL A N 1
ATOM 682 C CA . VAL A 1 89 ? -18.469 -4.215 5.324 1 96.06 89 VAL A CA 1
ATOM 683 C C . VAL A 1 89 ? -17.172 -4.977 5.559 1 96.06 89 VAL A C 1
ATOM 685 O O . VAL A 1 89 ? -17.016 -6.121 5.125 1 96.06 89 VAL A O 1
ATOM 688 N N . ALA A 1 90 ? -16.188 -4.289 6.156 1 95.44 90 ALA A N 1
ATOM 689 C CA . ALA A 1 90 ? -14.969 -4.965 6.602 1 95.44 90 ALA A CA 1
ATOM 690 C C . ALA A 1 90 ? -15.211 -5.734 7.898 1 95.44 90 ALA A C 1
ATOM 692 O O . ALA A 1 90 ? -15.633 -5.152 8.898 1 95.44 90 ALA A O 1
ATOM 693 N N . GLU A 1 91 ? -14.906 -7.004 7.852 1 94.12 91 GLU A N 1
ATOM 694 C CA . GLU A 1 91 ? -15.18 -7.875 8.984 1 94.12 91 GLU A CA 1
ATOM 695 C C . GLU A 1 91 ? -13.898 -8.281 9.703 1 94.12 91 GLU A C 1
ATOM 697 O O . GLU A 1 91 ? -12.867 -8.508 9.062 1 94.12 91 GLU A O 1
ATOM 702 N N . TYR A 1 92 ? -13.984 -8.258 11.008 1 91.19 92 TYR A N 1
ATOM 703 C CA . TYR A 1 92 ? -12.852 -8.68 11.828 1 91.19 92 TYR A CA 1
ATOM 704 C C . TYR A 1 92 ? -13.281 -9.734 12.844 1 91.19 92 TYR A C 1
ATOM 706 O O . TYR A 1 92 ? -14.344 -9.617 13.461 1 91.19 92 TYR A O 1
ATOM 714 N N . ALA A 1 93 ? -12.438 -10.773 13.008 1 85.06 93 ALA A N 1
ATOM 715 C CA . ALA A 1 93 ? -12.766 -11.883 13.906 1 85.06 93 ALA A CA 1
ATOM 716 C C . ALA A 1 93 ? -12.75 -11.43 15.367 1 85.06 93 ALA A C 1
ATOM 718 O O . ALA A 1 93 ? -13.562 -11.875 16.172 1 85.06 93 ALA A O 1
ATOM 719 N N . THR A 1 94 ? -11.742 -10.633 15.703 1 88.38 94 THR A N 1
ATOM 720 C CA . THR A 1 94 ? -11.594 -10.078 17.047 1 88.38 94 THR A CA 1
ATOM 721 C C . THR A 1 94 ? -11.25 -8.594 16.984 1 88.38 94 THR A C 1
ATOM 723 O O . THR A 1 94 ? -10.695 -8.125 15.992 1 88.38 94 THR A O 1
ATOM 726 N N . PRO A 1 95 ? -11.625 -7.859 18.047 1 88.31 95 PRO A N 1
ATOM 727 C CA . PRO A 1 95 ? -11.367 -6.418 18.047 1 88.31 95 PRO A CA 1
ATOM 728 C C . PRO A 1 95 ? -9.883 -6.082 17.875 1 88.31 95 PRO A C 1
ATOM 730 O O . PRO A 1 95 ? -9.539 -5.18 17.109 1 88.31 95 PRO A O 1
ATOM 733 N N . PRO A 1 96 ? -8.977 -6.891 18.484 1 86.75 96 PRO A N 1
ATOM 734 C CA . PRO A 1 96 ? -7.566 -6.547 18.328 1 86.75 96 PRO A CA 1
ATOM 735 C C . PRO A 1 96 ? -7.078 -6.727 16.891 1 86.75 96 PRO A C 1
ATOM 737 O O . PRO A 1 96 ? -6.035 -6.188 16.516 1 86.75 96 PRO A O 1
ATOM 740 N N . ALA A 1 97 ? -7.891 -7.402 16.125 1 86.56 97 ALA A N 1
ATOM 741 C CA . ALA A 1 97 ? -7.5 -7.633 14.742 1 86.56 97 ALA A CA 1
ATOM 742 C C . ALA A 1 97 ? -7.727 -6.383 13.898 1 86.56 97 ALA A C 1
ATOM 744 O O . ALA A 1 97 ? -7.156 -6.246 12.812 1 86.56 97 ALA A O 1
ATOM 745 N N . ASN A 1 98 ? -8.609 -5.52 14.359 1 91.62 98 ASN A N 1
ATOM 746 C CA . ASN A 1 98 ? -8.828 -4.25 13.672 1 91.62 98 ASN A CA 1
ATOM 747 C C . ASN A 1 98 ? -7.719 -3.248 13.977 1 91.62 98 ASN A C 1
ATOM 749 O O . ASN A 1 98 ? -7.465 -2.934 15.141 1 91.62 98 ASN A O 1
ATOM 753 N N . PRO A 1 99 ? -7.117 -2.701 12.969 1 89.56 99 PRO A N 1
ATOM 754 C CA . PRO A 1 99 ? -6.039 -1.73 13.172 1 89.56 99 PRO A CA 1
ATOM 755 C C . PRO A 1 99 ? -6.477 -0.525 14 1 89.56 99 PRO A C 1
ATOM 757 O O . PRO A 1 99 ? -5.645 0.134 14.625 1 89.56 99 PRO A O 1
ATOM 760 N N . ALA A 1 100 ? -7.738 -0.204 14.07 1 94.62 100 ALA A N 1
ATOM 761 C CA . ALA A 1 100 ? -8.25 0.915 14.859 1 94.62 100 ALA A CA 1
ATOM 762 C C . ALA A 1 100 ? -8.008 0.689 16.344 1 94.62 100 ALA A C 1
ATOM 764 O O . ALA A 1 100 ? -8.047 1.635 17.141 1 94.62 100 ALA A O 1
ATOM 765 N N . ASN A 1 101 ? -7.777 -0.569 16.688 1 94.94 101 ASN A N 1
ATOM 766 C CA . ASN A 1 101 ? -7.492 -0.874 18.094 1 94.94 101 ASN A CA 1
ATOM 767 C C . ASN A 1 101 ? -6.23 -0.163 18.578 1 94.94 101 ASN A C 1
ATOM 769 O O . ASN A 1 101 ? -6.16 0.282 19.719 1 94.94 101 ASN A O 1
ATOM 773 N N . SER A 1 102 ? -5.234 -0.088 17.734 1 94.31 102 SER A N 1
ATOM 774 C CA . SER A 1 102 ? -4.004 0.609 18.078 1 94.31 102 SER A CA 1
ATOM 775 C C . SER A 1 102 ? -4.254 2.094 18.328 1 94.31 102 SER A C 1
ATOM 777 O O . SER A 1 102 ? -3.566 2.723 19.125 1 94.31 102 SER A O 1
ATOM 779 N N . HIS A 1 103 ? -5.238 2.729 17.672 1 96.31 103 HIS A N 1
ATOM 780 C CA . HIS A 1 103 ? -5.574 4.137 17.859 1 96.31 103 HIS A CA 1
ATOM 781 C C . HIS A 1 103 ? -6.203 4.383 19.219 1 96.31 103 HIS A C 1
ATOM 783 O O . HIS A 1 103 ? -5.898 5.383 19.875 1 96.31 103 HIS A O 1
ATOM 789 N N . ILE A 1 104 ? -7.004 3.387 19.594 1 95.69 104 ILE A N 1
ATOM 790 C CA . ILE A 1 104 ? -7.645 3.504 20.906 1 95.69 104 ILE A CA 1
ATOM 791 C C . ILE A 1 104 ? -6.594 3.387 22 1 95.69 104 ILE A C 1
ATOM 793 O O . ILE A 1 104 ? -6.648 4.109 23 1 95.69 104 ILE A O 1
ATOM 797 N N . ASN A 1 105 ? -5.707 2.447 21.797 1 96.19 105 ASN A N 1
ATOM 798 C CA . ASN A 1 105 ? -4.633 2.277 22.766 1 96.19 105 ASN A CA 1
ATOM 799 C C . ASN A 1 105 ? -3.762 3.527 22.859 1 96.19 105 ASN A C 1
ATOM 801 O O . ASN A 1 105 ? -3.361 3.926 23.953 1 96.19 105 ASN A O 1
ATOM 805 N N . LEU A 1 106 ? -3.467 4.105 21.766 1 97.75 106 LEU A N 1
ATOM 806 C CA . LEU A 1 106 ? -2.705 5.348 21.75 1 97.75 106 LEU A CA 1
ATOM 807 C C . LEU A 1 106 ? -3.461 6.461 22.469 1 97.75 106 LEU A C 1
ATOM 809 O O . LEU A 1 106 ? -2.873 7.203 23.25 1 97.75 106 LEU A O 1
ATOM 813 N N . HIS A 1 107 ? -4.75 6.547 22.188 1 98 107 HIS A N 1
ATOM 814 C CA . HIS A 1 107 ? -5.578 7.547 22.859 1 98 107 HIS A CA 1
ATOM 815 C C . HIS A 1 107 ? -5.562 7.352 24.375 1 98 107 HIS A C 1
ATOM 817 O O . HIS A 1 107 ? -5.5 8.328 25.125 1 98 107 HIS A O 1
ATOM 823 N N . ALA A 1 108 ? -5.633 6.117 24.797 1 97.69 108 ALA A N 1
ATOM 824 C CA . ALA A 1 108 ? -5.598 5.828 26.234 1 97.69 108 ALA A CA 1
ATOM 825 C C . ALA A 1 108 ? -4.293 6.32 26.859 1 97.69 108 ALA A C 1
ATOM 827 O O . ALA A 1 108 ? -4.305 6.922 27.938 1 97.69 108 ALA A O 1
ATOM 828 N N . ARG A 1 109 ? -3.26 6.07 26.188 1 97.69 109 ARG A N 1
ATOM 829 C CA . ARG A 1 109 ? -1.958 6.527 26.656 1 97.69 109 ARG A CA 1
ATOM 830 C C . ARG A 1 109 ? -1.897 8.055 26.719 1 97.69 109 ARG A C 1
ATOM 832 O O . ARG A 1 109 ? -1.402 8.625 27.688 1 97.69 109 ARG A O 1
ATOM 839 N N . LEU A 1 110 ? -2.346 8.703 25.688 1 98.5 110 LEU A N 1
ATOM 840 C CA . LEU A 1 110 ? -2.355 10.164 25.641 1 98.5 110 LEU A CA 1
ATOM 841 C C . LEU A 1 110 ? -3.234 10.734 26.734 1 98.5 110 LEU A C 1
ATOM 843 O O . LEU A 1 110 ? -2.893 11.758 27.344 1 98.5 110 LEU A O 1
ATOM 847 N N . SER A 1 111 ? -4.344 10.094 27 1 97.94 111 SER A N 1
ATOM 848 C CA . SER A 1 111 ? -5.25 10.539 28.047 1 97.94 111 SER A CA 1
ATOM 849 C C . SER A 1 111 ? -4.582 10.477 29.422 1 97.94 111 SER A C 1
ATOM 851 O O . SER A 1 111 ? -4.742 11.375 30.234 1 97.94 111 SER A O 1
ATOM 853 N N . GLU A 1 112 ? -3.863 9.414 29.625 1 97.75 112 GLU A N 1
ATOM 854 C CA . GLU A 1 112 ? -3.111 9.297 30.875 1 97.75 112 GLU A CA 1
ATOM 855 C C . GLU A 1 112 ? -2.086 10.422 31 1 97.75 112 GLU A C 1
ATOM 857 O O . GLU A 1 112 ? -1.907 10.977 32.094 1 97.75 112 GLU A O 1
ATOM 862 N N . MET A 1 113 ? -1.456 10.734 29.969 1 97.94 113 MET A N 1
ATOM 863 C CA . MET A 1 113 ? -0.467 11.812 29.953 1 97.94 113 MET A CA 1
ATOM 864 C C . MET A 1 113 ? -1.122 13.156 30.25 1 97.94 113 MET A C 1
ATOM 866 O O . MET A 1 113 ? -0.554 13.992 30.953 1 97.94 113 MET A O 1
ATOM 870 N N . ARG A 1 114 ? -2.279 13.359 29.688 1 98.12 114 ARG A N 1
ATOM 871 C CA . ARG A 1 114 ? -3.01 14.609 29.906 1 98.12 114 ARG A CA 1
ATOM 872 C C . ARG A 1 114 ? -3.422 14.75 31.359 1 98.12 114 ARG A C 1
ATOM 874 O O . ARG A 1 114 ? -3.312 15.836 31.938 1 98.12 114 ARG A O 1
ATOM 881 N N . ASP A 1 115 ? -3.889 13.703 31.953 1 97.12 115 ASP A N 1
ATOM 882 C CA . ASP A 1 115 ? -4.289 13.719 33.344 1 97.12 115 ASP A CA 1
ATOM 883 C C . ASP A 1 115 ? -3.102 14.031 34.25 1 97.12 115 ASP A C 1
ATOM 885 O O . ASP A 1 115 ? -3.221 14.828 35.188 1 97.12 115 ASP A O 1
ATOM 889 N N . ALA A 1 116 ? -2.064 13.398 33.938 1 97.19 116 ALA A N 1
ATOM 890 C CA . ALA A 1 116 ? -0.851 13.641 34.719 1 97.19 116 ALA A CA 1
ATOM 891 C C . ALA A 1 116 ? -0.388 15.086 34.562 1 97.19 116 ALA A C 1
ATOM 893 O O . ALA A 1 116 ? 0.046 15.719 35.531 1 97.19 116 ALA A O 1
ATOM 894 N N . ALA A 1 117 ? -0.423 15.586 33.375 1 97.12 117 ALA A N 1
ATOM 895 C CA . ALA A 1 117 ? -0.022 16.969 33.094 1 97.12 117 ALA A CA 1
ATOM 896 C C . ALA A 1 117 ? -0.908 17.953 33.844 1 97.12 117 ALA A C 1
ATOM 898 O O . ALA A 1 117 ? -0.42 18.953 34.375 1 97.12 117 ALA A O 1
ATOM 899 N N . ALA A 1 118 ? -2.178 17.688 33.812 1 95.88 118 ALA A N 1
ATOM 900 C CA . ALA A 1 118 ? -3.115 18.562 34.531 1 95.88 118 ALA A CA 1
ATOM 901 C C . ALA A 1 118 ? -2.826 18.562 36.031 1 95.88 118 ALA A C 1
ATOM 903 O O . ALA A 1 118 ? -2.867 19.609 36.688 1 95.88 118 ALA A O 1
ATOM 904 N N . ARG A 1 119 ? -2.559 17.406 36.531 1 96.19 119 ARG A N 1
ATOM 905 C CA . ARG A 1 119 ? -2.283 17.25 37.938 1 96.19 119 ARG A CA 1
ATOM 906 C C . ARG A 1 119 ? -1.007 18 38.344 1 96.19 119 ARG A C 1
ATOM 908 O O . ARG A 1 119 ? -0.965 18.672 39.375 1 96.19 119 ARG A O 1
ATOM 915 N N . ASP A 1 120 ? -0.029 17.906 37.531 1 95.31 120 ASP A N 1
ATOM 916 C CA . ASP A 1 120 ? 1.292 18.438 37.844 1 95.31 120 ASP A CA 1
ATOM 917 C C . ASP A 1 120 ? 1.471 19.844 37.281 1 95.31 120 ASP A C 1
ATOM 919 O O . ASP A 1 120 ? 2.533 20.438 37.438 1 95.31 120 ASP A O 1
ATOM 923 N N . ARG A 1 121 ? 0.495 20.375 36.594 1 92.88 121 ARG A N 1
ATOM 924 C CA . ARG A 1 121 ? 0.527 21.688 35.969 1 92.88 121 ARG A CA 1
ATOM 925 C C . ARG A 1 121 ? 1.69 21.797 34.969 1 92.88 121 ARG A C 1
ATOM 927 O O . ARG A 1 121 ? 2.473 22.75 35.031 1 92.88 121 ARG A O 1
ATOM 934 N N . ARG A 1 122 ? 1.791 20.734 34.188 1 94.44 122 ARG A N 1
ATOM 935 C CA . ARG A 1 122 ? 2.826 20.656 33.156 1 94.44 122 ARG A CA 1
ATOM 936 C C . ARG A 1 122 ? 2.211 20.562 31.781 1 94.44 122 ARG A C 1
ATOM 938 O O . ARG A 1 122 ? 0.987 20.594 31.625 1 94.44 122 ARG A O 1
ATOM 945 N N . ALA A 1 123 ? 3.086 20.562 30.812 1 95.38 123 ALA A N 1
ATOM 946 C CA . ALA A 1 123 ? 2.639 20.453 29.438 1 95.38 123 ALA A CA 1
ATOM 947 C C . ALA A 1 123 ? 2.16 19.047 29.109 1 95.38 123 ALA A C 1
ATOM 949 O O . ALA A 1 123 ? 2.76 18.062 29.562 1 95.38 123 ALA A O 1
ATOM 950 N N . GLY A 1 124 ? 1.024 18.938 28.422 1 97.88 124 GLY A N 1
ATOM 951 C CA . GLY A 1 124 ? 0.498 17.656 27.984 1 97.88 124 GLY A CA 1
ATOM 952 C C . GLY A 1 124 ? 1.3 17.031 26.859 1 97.88 124 GLY A C 1
ATOM 953 O O . GLY A 1 124 ? 2.4 17.484 26.547 1 97.88 124 GLY A O 1
ATOM 954 N N . PRO A 1 125 ? 0.757 15.992 26.312 1 98.5 125 PRO A N 1
ATOM 955 C CA . PRO A 1 125 ? 1.468 15.312 25.234 1 98.5 125 PRO A CA 1
ATOM 956 C C . PRO A 1 125 ? 1.537 16.156 23.953 1 98.5 125 PRO A C 1
ATOM 958 O O . PRO A 1 125 ? 0.556 16.797 23.594 1 98.5 125 PRO A O 1
ATOM 961 N N . ARG A 1 126 ? 2.615 16.234 23.391 1 98.69 126 ARG A N 1
ATOM 962 C CA . ARG A 1 126 ? 2.834 16.797 22.078 1 98.69 126 ARG A CA 1
ATOM 963 C C . ARG A 1 126 ? 3.225 15.719 21.078 1 98.69 126 ARG A C 1
ATOM 965 O O . ARG A 1 126 ? 4.363 15.25 21.062 1 98.69 126 ARG A O 1
ATOM 972 N N . VAL A 1 127 ? 2.264 15.398 20.188 1 98.75 127 VAL A N 1
ATOM 973 C CA . VAL A 1 127 ? 2.355 14.211 19.344 1 98.75 127 VAL A CA 1
ATOM 974 C C . VAL A 1 127 ? 2.592 14.625 17.906 1 98.75 127 VAL A C 1
ATOM 976 O O . VAL A 1 127 ? 1.849 15.445 17.344 1 98.75 127 VAL A O 1
ATOM 979 N N . LEU A 1 128 ? 3.604 14.102 17.312 1 98.81 128 LEU A N 1
ATOM 980 C CA . LEU A 1 128 ? 3.842 14.25 15.883 1 98.81 128 LEU A CA 1
ATOM 981 C C . LEU A 1 128 ? 3.502 12.969 15.133 1 98.81 128 LEU A C 1
ATOM 983 O O . LEU A 1 128 ? 4.031 11.898 15.453 1 98.81 128 LEU A O 1
ATOM 987 N N . ILE A 1 129 ? 2.584 13.078 14.219 1 98.62 129 ILE A N 1
ATOM 988 C CA . ILE A 1 129 ? 2.227 11.93 13.383 1 98.62 129 ILE A CA 1
ATOM 989 C C . ILE A 1 129 ? 2.99 12 12.062 1 98.62 129 ILE A C 1
ATOM 991 O O . ILE A 1 129 ? 2.84 12.953 11.297 1 98.62 129 ILE A O 1
ATOM 995 N N . ALA A 1 130 ? 3.807 10.984 11.82 1 98.12 130 ALA A N 1
ATOM 996 C CA . ALA A 1 130 ? 4.656 10.945 10.633 1 98.12 130 ALA A CA 1
ATOM 997 C C . ALA A 1 130 ? 4.434 9.664 9.836 1 98.12 130 ALA A C 1
ATOM 999 O O . ALA A 1 130 ? 3.855 8.703 10.344 1 98.12 130 ALA A O 1
ATOM 1000 N N . GLY A 1 131 ? 4.848 9.664 8.57 1 96.81 131 GLY A N 1
ATOM 1001 C CA . GLY A 1 131 ? 4.738 8.516 7.684 1 96.81 131 GLY A CA 1
ATOM 1002 C C . GLY A 1 131 ? 4.703 8.898 6.215 1 96.81 131 GLY A C 1
ATOM 1003 O O . GLY A 1 131 ? 4.633 10.078 5.875 1 96.81 131 GLY A O 1
ATOM 1004 N N . PRO A 1 132 ? 4.75 7.91 5.363 1 94.81 132 PRO A N 1
ATOM 1005 C CA . PRO A 1 132 ? 4.645 8.156 3.924 1 94.81 132 PRO A CA 1
ATOM 1006 C C . PRO A 1 132 ? 3.256 8.633 3.506 1 94.81 132 PRO A C 1
ATOM 1008 O O . PRO A 1 132 ? 2.348 8.703 4.34 1 94.81 132 PRO A O 1
ATOM 1011 N N . PRO A 1 133 ? 3.193 9.094 2.219 1 92.62 133 PRO A N 1
ATOM 1012 C CA . PRO A 1 133 ? 1.871 9.508 1.746 1 92.62 133 PRO A CA 1
ATOM 1013 C C . PRO A 1 133 ? 0.851 8.375 1.769 1 92.62 133 PRO A C 1
ATOM 1015 O O . PRO A 1 133 ? 1.195 7.223 1.478 1 92.62 133 PRO A O 1
ATOM 1018 N N . GLY A 1 134 ? -0.293 8.648 2.115 1 91.44 134 GLY A N 1
ATOM 1019 C CA . GLY A 1 134 ? -1.389 7.691 2.033 1 91.44 134 GLY A CA 1
ATOM 1020 C C . GLY A 1 134 ? -1.352 6.645 3.129 1 91.44 134 GLY A C 1
ATOM 1021 O O . GLY A 1 134 ? -1.659 5.477 2.889 1 91.44 134 GLY A O 1
ATOM 1022 N N . THR A 1 135 ? -0.946 7 4.301 1 94.31 135 THR A N 1
ATOM 1023 C CA . THR A 1 135 ? -0.873 6.016 5.375 1 94.31 135 THR A CA 1
ATOM 1024 C C . THR A 1 135 ? -1.935 6.293 6.434 1 94.31 135 THR A C 1
ATOM 1026 O O . THR A 1 135 ? -2.074 5.531 7.395 1 94.31 135 THR A O 1
ATOM 1029 N N . GLY A 1 136 ? -2.67 7.398 6.352 1 94.81 136 GLY A N 1
ATOM 1030 C CA . GLY A 1 136 ? -3.756 7.672 7.277 1 94.81 136 GLY A CA 1
ATOM 1031 C C . GLY A 1 136 ? -3.391 8.68 8.352 1 94.81 136 GLY A C 1
ATOM 1032 O O . GLY A 1 136 ? -4.055 8.766 9.383 1 94.81 136 GLY A O 1
ATOM 1033 N N . LYS A 1 137 ? -2.396 9.484 8.156 1 97 137 LYS A N 1
ATOM 1034 C CA . LYS A 1 137 ? -1.906 10.438 9.148 1 97 137 LYS A CA 1
ATOM 1035 C C . LYS A 1 137 ? -2.994 11.43 9.539 1 97 137 LYS A C 1
ATOM 1037 O O . LYS A 1 137 ? -3.273 11.625 10.719 1 97 137 LYS A O 1
ATOM 1042 N N . THR A 1 138 ? -3.605 12.031 8.539 1 95.25 138 THR A N 1
ATOM 1043 C CA . THR A 1 138 ? -4.625 13.047 8.781 1 95.25 138 THR A CA 1
ATOM 1044 C C . THR A 1 138 ? -5.824 12.438 9.516 1 95.25 138 THR A C 1
ATOM 1046 O O . THR A 1 138 ? -6.355 13.047 10.445 1 95.25 138 THR A O 1
ATOM 1049 N N . THR A 1 139 ? -6.273 11.258 9.078 1 95.38 139 THR A N 1
ATOM 1050 C CA . THR A 1 139 ? -7.391 10.586 9.734 1 95.38 139 THR A CA 1
ATOM 1051 C C . THR A 1 139 ? -7.051 10.273 11.188 1 95.38 139 THR A C 1
ATOM 1053 O O . THR A 1 139 ? -7.898 10.414 12.07 1 95.38 139 THR A O 1
ATOM 1056 N N . LEU A 1 140 ? -5.832 9.844 11.438 1 97.31 140 LEU A N 1
ATOM 1057 C CA . LEU A 1 140 ? -5.414 9.562 12.812 1 97.31 140 LEU A CA 1
ATOM 1058 C C . LEU A 1 140 ? -5.434 10.828 13.656 1 97.31 140 LEU A C 1
ATOM 1060 O O . LEU A 1 140 ? -5.902 10.812 14.797 1 97.31 140 LEU A O 1
ATOM 1064 N N . ALA A 1 141 ? -4.914 11.906 13.109 1 97.5 141 ALA A N 1
ATOM 1065 C CA . ALA A 1 141 ? -4.93 13.18 13.828 1 97.5 141 ALA A CA 1
ATOM 1066 C C . ALA A 1 141 ? -6.355 13.586 14.195 1 97.5 141 ALA A C 1
ATOM 1068 O O . ALA A 1 141 ? -6.625 13.969 15.336 1 97.5 141 ALA A O 1
ATOM 1069 N N . ARG A 1 142 ? -7.246 13.438 13.234 1 95.69 142 ARG A N 1
ATOM 1070 C CA . ARG A 1 142 ? -8.648 13.766 13.469 1 95.69 142 ARG A CA 1
ATOM 1071 C C . ARG A 1 142 ? -9.25 12.867 14.547 1 95.69 142 ARG A C 1
ATOM 1073 O O . ARG A 1 142 ? -9.992 13.328 15.414 1 95.69 142 ARG A O 1
ATOM 1080 N N . THR A 1 143 ? -8.953 11.602 14.438 1 97.19 143 THR A N 1
ATOM 1081 C CA . THR A 1 143 ? -9.492 10.625 15.375 1 97.19 143 THR A CA 1
ATOM 1082 C C . THR A 1 143 ? -9.016 10.914 16.797 1 97.19 143 THR A C 1
ATOM 1084 O O . THR A 1 143 ? -9.82 10.938 17.734 1 97.19 143 THR A O 1
ATOM 1087 N N . LEU A 1 144 ? -7.762 11.195 16.938 1 98.12 144 LEU A N 1
ATOM 1088 C CA . LEU A 1 144 ? -7.207 11.484 18.266 1 98.12 144 LEU A CA 1
ATOM 1089 C C . LEU A 1 144 ? -7.789 12.773 18.828 1 98.12 144 LEU A C 1
ATOM 1091 O O . LEU A 1 144 ? -8.078 12.859 20.016 1 98.12 144 LEU A O 1
ATOM 1095 N N . ALA A 1 145 ? -7.926 13.766 17.953 1 96.44 145 ALA A N 1
ATOM 1096 C CA . ALA A 1 145 ? -8.531 15.023 18.391 1 96.44 145 ALA A CA 1
ATOM 1097 C C . ALA A 1 145 ? -9.969 14.812 18.844 1 96.44 145 ALA A C 1
ATOM 1099 O O . ALA A 1 145 ? -10.391 15.359 19.875 1 96.44 145 ALA A O 1
ATOM 1100 N N . SER A 1 146 ? -10.688 14 18.078 1 95.94 146 SER A N 1
ATOM 1101 C CA . SER A 1 146 ? -12.078 13.703 18.422 1 95.94 146 SER A CA 1
ATOM 1102 C C . SER A 1 146 ? -12.172 12.984 19.766 1 95.94 146 SER A C 1
ATOM 1104 O O . SER A 1 146 ? -13.008 13.336 20.594 1 95.94 146 SER A O 1
ATOM 1106 N N . TYR A 1 147 ? -11.352 12.031 19.953 1 97.5 147 TYR A N 1
ATOM 1107 C CA . TYR A 1 147 ? -11.344 11.305 21.219 1 97.5 147 TYR A CA 1
ATOM 1108 C C . TYR A 1 147 ? -11.023 12.227 22.375 1 97.5 147 TYR A C 1
ATOM 1110 O O . TYR A 1 147 ? -11.641 12.141 23.438 1 97.5 147 TYR A O 1
ATOM 1118 N N . ALA A 1 148 ? -10.078 13.109 22.188 1 97 148 ALA A N 1
ATOM 1119 C CA . ALA A 1 148 ? -9.688 14.039 23.25 1 97 148 ALA A CA 1
ATOM 1120 C C . ALA A 1 148 ? -10.828 14.984 23.594 1 97 148 ALA A C 1
ATOM 1122 O O . ALA A 1 148 ? -11.109 15.227 24.766 1 97 148 ALA A O 1
ATOM 1123 N N . THR A 1 149 ? -11.492 15.5 22.578 1 94.19 149 THR A N 1
ATOM 1124 C CA . THR A 1 149 ? -12.578 16.453 22.797 1 94.19 149 THR A CA 1
ATOM 1125 C C . THR A 1 149 ? -13.758 15.781 23.469 1 94.19 149 THR A C 1
ATOM 1127 O O . THR A 1 149 ? -14.461 16.406 24.266 1 94.19 149 THR A O 1
ATOM 1130 N N . ARG A 1 150 ? -13.938 14.562 23.141 1 93.62 150 ARG A N 1
ATOM 1131 C CA . ARG A 1 150 ? -15.008 13.789 23.766 1 93.62 150 ARG A CA 1
ATOM 1132 C C . ARG A 1 150 ? -14.781 13.672 25.266 1 93.62 150 ARG A C 1
ATOM 1134 O O . ARG A 1 150 ? -15.742 13.586 26.031 1 93.62 150 ARG A O 1
ATOM 1141 N N . GLN A 1 151 ? -13.586 13.711 25.672 1 95 151 GLN A N 1
ATOM 1142 C CA . GLN A 1 151 ? -13.242 13.594 27.094 1 95 151 GLN A CA 1
ATOM 1143 C C . GLN A 1 151 ? -13.133 14.969 27.75 1 95 151 GLN A C 1
ATOM 1145 O O . GLN A 1 151 ? -12.695 15.078 28.891 1 95 151 GLN A O 1
ATOM 1150 N N . GLY A 1 152 ? -13.352 16 26.984 1 92.94 152 GLY A N 1
ATOM 1151 C CA . GLY A 1 152 ? -13.383 17.344 27.547 1 92.94 152 GLY A CA 1
ATOM 1152 C C . GLY A 1 152 ? -12.062 18.078 27.406 1 92.94 152 GLY A C 1
ATOM 1153 O O . GLY A 1 152 ? -11.898 19.172 27.969 1 92.94 152 GLY A O 1
ATOM 1154 N N . HIS A 1 153 ? -11.141 17.484 26.703 1 95.25 153 HIS A N 1
ATOM 1155 C CA . HIS A 1 153 ? -9.875 18.172 26.469 1 95.25 153 HIS A CA 1
ATOM 1156 C C . HIS A 1 153 ? -9.945 19.094 25.266 1 95.25 153 HIS A C 1
ATOM 1158 O O . HIS A 1 153 ? -10.844 18.953 24.438 1 95.25 153 HIS A O 1
ATOM 1164 N N . GLY A 1 154 ? -9.07 20.094 25.188 1 94.62 154 GLY A N 1
ATOM 1165 C CA . GLY A 1 154 ? -8.984 21.016 24.062 1 94.62 154 GLY A CA 1
ATOM 1166 C C . GLY A 1 154 ? -7.586 21.109 23.484 1 94.62 154 GLY A C 1
ATOM 1167 O O . GLY A 1 154 ? -6.918 22.141 23.594 1 94.62 154 GLY A O 1
ATOM 1168 N N . PRO A 1 155 ? -7.172 20.062 22.766 1 96.69 155 PRO A N 1
ATOM 1169 C CA . PRO A 1 155 ? -5.812 20.062 22.203 1 96.69 155 PRO A CA 1
ATOM 1170 C C . PRO A 1 155 ? -5.645 21.047 21.062 1 96.69 155 PRO A C 1
ATOM 1172 O O . PRO A 1 155 ? -6.629 21.453 20.422 1 96.69 155 PRO A O 1
ATOM 1175 N N . ILE A 1 156 ? -4.406 21.469 20.859 1 96.94 156 ILE A N 1
ATOM 1176 C CA . ILE A 1 156 ? -4.059 22.234 19.672 1 96.94 156 ILE A CA 1
ATOM 1177 C C . ILE A 1 156 ? -3.734 21.281 18.531 1 96.94 156 ILE A C 1
ATOM 1179 O O . ILE A 1 156 ? -2.914 20.375 18.688 1 96.94 156 ILE A O 1
ATOM 1183 N N . LEU A 1 157 ? -4.422 21.438 17.453 1 96.88 157 LEU A N 1
ATOM 1184 C CA . LEU A 1 157 ? -4.074 20.719 16.234 1 96.88 157 LEU A CA 1
ATOM 1185 C C . LEU A 1 157 ? -3.225 21.594 15.32 1 96.88 157 LEU A C 1
ATOM 1187 O O . LEU A 1 157 ? -3.545 22.75 15.094 1 96.88 157 LEU A O 1
ATOM 1191 N N . VAL A 1 158 ? -2.139 21.031 14.898 1 98 158 VAL A N 1
ATOM 1192 C CA . VAL A 1 158 ? -1.25 21.719 13.969 1 98 158 VAL A CA 1
ATOM 1193 C C . VAL A 1 158 ? -1.234 20.984 12.625 1 98 158 VAL A C 1
ATOM 1195 O O . VAL A 1 158 ? -0.958 19.781 12.57 1 98 158 VAL A O 1
ATOM 1198 N N . ASN A 1 159 ? -1.608 21.656 11.594 1 97.19 159 ASN A N 1
ATOM 1199 C CA . ASN A 1 159 ? -1.437 21.141 10.242 1 97.19 159 ASN A CA 1
ATOM 1200 C C . ASN A 1 159 ? -0.114 21.594 9.633 1 97.19 159 ASN A C 1
ATOM 1202 O O . ASN A 1 159 ? 0.027 22.766 9.242 1 97.19 159 ASN A O 1
ATOM 1206 N N . ALA A 1 160 ? 0.769 20.688 9.539 1 98.25 160 ALA A N 1
ATOM 1207 C CA . ALA A 1 160 ? 2.07 21 8.945 1 98.25 160 ALA A CA 1
ATOM 1208 C C . ALA A 1 160 ? 2.168 20.453 7.523 1 98.25 160 ALA A C 1
ATOM 1210 O O . ALA A 1 160 ? 3.264 20.344 6.969 1 98.25 160 ALA A O 1
ATOM 1211 N N . ASP A 1 161 ? 1.048 20.062 6.949 1 96.75 161 ASP A N 1
ATOM 1212 C CA . ASP A 1 161 ? 0.978 19.594 5.566 1 96.75 161 ASP A CA 1
ATOM 1213 C C . ASP A 1 161 ? 0.367 20.656 4.66 1 96.75 161 ASP A C 1
ATOM 1215 O O . ASP A 1 161 ? -0.852 20.844 4.641 1 96.75 161 ASP A O 1
ATOM 1219 N N . PRO A 1 162 ? 1.186 21.266 3.869 1 96.62 162 PRO A N 1
ATOM 1220 C CA . PRO A 1 162 ? 0.641 22.328 3.021 1 96.62 162 PRO A CA 1
ATOM 1221 C C . PRO A 1 162 ? -0.226 21.781 1.885 1 96.62 162 PRO A C 1
ATOM 1223 O O . PRO A 1 162 ? -0.926 22.562 1.222 1 96.62 162 PRO A O 1
ATOM 1226 N N . ARG A 1 163 ? -0.147 20.5 1.639 1 93.88 163 ARG A N 1
ATOM 1227 C CA . ARG A 1 163 ? -0.904 19.938 0.527 1 93.88 163 ARG A CA 1
ATOM 1228 C C . ARG A 1 163 ? -2.404 20.016 0.792 1 93.88 163 ARG A C 1
ATOM 1230 O O . ARG A 1 163 ? -3.193 20.234 -0.131 1 93.88 163 ARG A O 1
ATOM 1237 N N . GLU A 1 164 ? -2.617 19.766 2.055 1 90.12 164 GLU A N 1
ATOM 1238 C CA . GLU A 1 164 ? -4.023 19.797 2.451 1 90.12 164 GLU A CA 1
ATOM 1239 C C . GLU A 1 164 ? -4.277 20.859 3.518 1 90.12 164 GLU A C 1
ATOM 1241 O O . GLU A 1 164 ? -3.395 21.156 4.324 1 90.12 164 GLU A O 1
ATOM 1246 N N . GLY A 1 165 ? -5.438 21.438 3.477 1 88.12 165 GLY A N 1
ATOM 1247 C CA . GLY A 1 165 ? -5.766 22.484 4.422 1 88.12 165 GLY A CA 1
ATOM 1248 C C . GLY A 1 165 ? -6.488 21.984 5.656 1 88.12 165 GLY A C 1
ATOM 1249 O O . GLY A 1 165 ? -7.086 20.906 5.629 1 88.12 165 GLY A O 1
ATOM 1250 N N . MET A 1 166 ? -6.297 22.656 6.711 1 90.75 166 MET A N 1
ATOM 1251 C CA . MET A 1 166 ? -7.055 22.5 7.949 1 90.75 166 MET A CA 1
ATOM 1252 C C . MET A 1 166 ? -7.555 23.844 8.469 1 90.75 166 MET A C 1
ATOM 1254 O O . MET A 1 166 ? -6.758 24.688 8.875 1 90.75 166 MET A O 1
ATOM 1258 N N . LEU A 1 167 ? -8.805 24 8.453 1 87.12 167 LEU A N 1
ATOM 1259 C CA . LEU A 1 167 ? -9.43 25.266 8.836 1 87.12 167 LEU A CA 1
ATOM 1260 C C . LEU A 1 167 ? -8.938 26.391 7.938 1 87.12 167 LEU A C 1
ATOM 1262 O O . LEU A 1 167 ? -8.93 27.562 8.344 1 87.12 167 LEU A O 1
ATOM 1266 N N . SER A 1 168 ? -8.398 26.047 6.852 1 90.81 168 SER A N 1
ATOM 1267 C CA . SER A 1 168 ? -7.879 26.969 5.836 1 90.81 168 SER A CA 1
ATOM 1268 C C . SER A 1 168 ? -7.77 26.281 4.48 1 90.81 168 SER A C 1
ATOM 1270 O O . SER A 1 168 ? -8.25 25.156 4.305 1 90.81 168 SER A O 1
ATOM 1272 N N . LEU A 1 169 ? -7.207 26.984 3.555 1 92.19 169 LEU A N 1
ATOM 1273 C CA . LEU A 1 169 ? -7.07 26.438 2.209 1 92.19 169 LEU A CA 1
ATOM 1274 C C . LEU A 1 169 ? -5.754 25.688 2.059 1 92.19 169 LEU A C 1
ATOM 1276 O O . LEU A 1 169 ? -4.801 25.938 2.803 1 92.19 169 LEU A O 1
ATOM 1280 N N . PRO A 1 170 ? -5.754 24.719 1.082 1 93.62 170 PRO A N 1
ATOM 1281 C CA . PRO A 1 170 ? -4.457 24.125 0.753 1 93.62 170 PRO A CA 1
ATOM 1282 C C . PRO A 1 170 ? -3.391 25.172 0.441 1 93.62 170 PRO A C 1
ATOM 1284 O O . PRO A 1 170 ? -3.711 26.25 -0.054 1 93.62 170 PRO A O 1
ATOM 1287 N N . GLY A 1 171 ? -2.189 24.859 0.754 1 95.38 171 GLY A N 1
ATOM 1288 C CA . GLY A 1 171 ? -1.096 25.797 0.591 1 95.38 171 GLY A CA 1
ATOM 1289 C C . GLY A 1 171 ? -0.721 26.5 1.879 1 95.38 171 GLY A C 1
ATOM 1290 O O . GLY A 1 171 ? 0.234 27.281 1.91 1 95.38 171 GLY A O 1
ATOM 1291 N N . SER A 1 172 ? -1.434 26.188 2.91 1 96.25 172 SER A N 1
ATOM 1292 C CA . SER A 1 172 ? -1.217 26.891 4.176 1 96.25 172 SER A CA 1
ATOM 1293 C C . SER A 1 172 ? -0.839 25.906 5.281 1 96.25 172 SER A C 1
ATOM 1295 O O . SER A 1 172 ? -1.041 24.703 5.145 1 96.25 172 SER A O 1
ATOM 1297 N N . LEU A 1 173 ? -0.169 26.406 6.285 1 97.75 173 LEU A N 1
ATOM 1298 C CA . LEU A 1 173 ? 0.013 25.766 7.586 1 97.75 173 LEU A CA 1
ATOM 1299 C C . LEU A 1 173 ? -0.876 26.406 8.641 1 97.75 173 LEU A C 1
ATOM 1301 O O . LEU A 1 173 ? -1.043 27.625 8.648 1 97.75 173 LEU A O 1
ATOM 1305 N N . SER A 1 174 ? -1.465 25.594 9.438 1 96.38 174 SER A N 1
ATOM 1306 C CA . SER A 1 174 ? -2.426 26.188 10.367 1 96.38 174 SER A CA 1
ATOM 1307 C C . SER A 1 174 ? -2.396 25.484 11.719 1 96.38 174 SER A C 1
ATOM 1309 O O . SER A 1 174 ? -1.844 24.391 11.844 1 96.38 174 SER A O 1
ATOM 1311 N N . ALA A 1 175 ? -2.877 26.156 12.703 1 96.38 175 ALA A N 1
ATOM 1312 C CA . ALA A 1 175 ? -3.053 25.625 14.055 1 96.38 175 ALA A CA 1
ATOM 1313 C C . ALA A 1 175 ? -4.316 26.188 14.703 1 96.38 175 ALA A C 1
ATOM 1315 O O . ALA A 1 175 ? -4.695 27.344 14.453 1 96.38 175 ALA A O 1
ATOM 1316 N N . GLY A 1 176 ? -4.965 25.359 15.461 1 93.38 176 GLY A N 1
ATOM 1317 C CA . GLY A 1 176 ? -6.16 25.781 16.188 1 93.38 176 GLY A CA 1
ATOM 1318 C C . GLY A 1 176 ? -6.492 24.875 17.359 1 93.38 176 GLY A C 1
ATOM 1319 O O . GLY A 1 176 ? -6.09 23.719 17.391 1 93.38 176 GLY A O 1
ATOM 1320 N N . VAL A 1 177 ? -7.18 25.484 18.297 1 93.62 177 VAL A N 1
ATOM 1321 C CA . VAL A 1 177 ? -7.629 24.719 19.453 1 93.62 177 VAL A CA 1
ATOM 1322 C C . VAL A 1 177 ? -8.953 24.031 19.141 1 93.62 177 VAL A C 1
ATOM 1324 O O . VAL A 1 177 ? -9.891 24.656 18.656 1 93.62 177 VAL A O 1
ATOM 1327 N N . PHE A 1 178 ? -9 22.75 19.344 1 91.81 178 PHE A N 1
ATOM 1328 C CA . PHE A 1 178 ? -10.234 21.984 19.188 1 91.81 178 PHE A CA 1
ATOM 1329 C C . PHE A 1 178 ? -10.805 21.625 20.562 1 91.81 178 PHE A C 1
ATOM 1331 O O . PHE A 1 178 ? -10.367 20.656 21.188 1 91.81 178 PHE A O 1
ATOM 1338 N N . ALA A 1 179 ? -11.82 22.375 20.906 1 88.62 179 ALA A N 1
ATOM 1339 C CA . ALA A 1 179 ? -12.352 22.219 22.25 1 88.62 179 ALA A CA 1
ATOM 1340 C C . ALA A 1 179 ? -13.758 21.641 22.219 1 88.62 179 ALA A C 1
ATOM 1342 O O . ALA A 1 179 ? -14.328 21.312 23.266 1 88.62 179 ALA A O 1
ATOM 1343 N N . THR A 1 180 ? -14.297 21.5 21.031 1 86.38 180 THR A N 1
ATOM 1344 C CA . THR A 1 180 ? -15.641 20.953 20.906 1 86.38 180 THR A CA 1
ATOM 1345 C C . THR A 1 180 ? -15.641 19.781 19.922 1 86.38 180 THR A C 1
ATOM 1347 O O . THR A 1 180 ? -14.719 19.641 19.125 1 86.38 180 THR A O 1
ATOM 1350 N N . VAL A 1 181 ? -16.672 19.047 20.047 1 86.19 181 VAL A N 1
ATOM 1351 C CA . VAL A 1 181 ? -16.812 17.875 19.188 1 86.19 181 VAL A CA 1
ATOM 1352 C C . VAL A 1 181 ? -16.859 18.297 17.719 1 86.19 181 VAL A C 1
ATOM 1354 O O . VAL A 1 181 ? -17.531 19.266 17.375 1 86.19 181 VAL A O 1
ATOM 1357 N N . MET A 1 182 ? -16.188 17.594 16.953 1 87.44 182 MET A N 1
ATOM 1358 C CA . MET A 1 182 ? -16.094 17.891 15.531 1 87.44 182 MET A CA 1
ATOM 1359 C C . MET A 1 182 ? -17.344 17.438 14.805 1 87.44 182 MET A C 1
ATOM 1361 O O . MET A 1 182 ? -18.094 16.594 15.305 1 87.44 182 MET A O 1
ATOM 1365 N N . ASP A 1 183 ? -17.5 18.016 13.625 1 87.12 183 ASP A N 1
ATOM 1366 C CA . ASP A 1 183 ? -18.625 17.656 12.773 1 87.12 183 ASP A CA 1
ATOM 1367 C C . ASP A 1 183 ? -18.281 16.5 11.852 1 87.12 183 ASP A C 1
ATOM 1369 O O . ASP A 1 183 ? -17.438 16.641 10.953 1 87.12 183 ASP A O 1
ATOM 1373 N N . PRO A 1 184 ? -18.953 15.406 12.023 1 90.69 184 PRO A N 1
ATOM 1374 C CA . PRO A 1 184 ? -18.609 14.25 11.18 1 90.69 184 PRO A CA 1
ATOM 1375 C C . PRO A 1 184 ? -19 14.461 9.719 1 90.69 184 PRO A C 1
ATOM 1377 O O . PRO A 1 184 ? -18.547 13.719 8.844 1 90.69 184 PRO A O 1
ATOM 1380 N N . GLU A 1 185 ? -19.781 15.484 9.414 1 89.62 185 GLU A N 1
ATOM 1381 C CA . GLU A 1 185 ? -20.266 15.711 8.055 1 89.62 185 GLU A CA 1
ATOM 1382 C C . GLU A 1 185 ? -19.328 16.641 7.285 1 89.62 185 GLU A C 1
ATOM 1384 O O . GLU A 1 185 ? -19.469 16.797 6.066 1 89.62 185 GLU A O 1
ATOM 1389 N N . ALA A 1 186 ? -18.422 17.219 8.047 1 81.56 186 ALA A N 1
ATOM 1390 C CA . ALA A 1 186 ? -17.547 18.156 7.375 1 81.56 186 ALA A CA 1
ATOM 1391 C C . ALA A 1 186 ? -16.734 17.469 6.281 1 81.56 186 ALA A C 1
ATOM 1393 O O . ALA A 1 186 ? -16.047 16.484 6.539 1 81.56 186 ALA A O 1
ATOM 1394 N N . PRO A 1 187 ? -16.859 17.938 5.109 1 75.56 187 PRO A N 1
ATOM 1395 C CA . PRO A 1 187 ? -16.172 17.266 4.012 1 75.56 187 PRO A CA 1
ATOM 1396 C C . PRO A 1 187 ? -14.648 17.219 4.219 1 75.56 187 PRO A C 1
ATOM 1398 O O . PRO A 1 187 ? -14 16.25 3.814 1 75.56 187 PRO A O 1
ATOM 1401 N N . ASP A 1 188 ? -14.148 18.297 4.816 1 75.19 188 ASP A N 1
ATOM 1402 C CA . ASP A 1 188 ? -12.703 18.297 5.047 1 75.19 188 ASP A CA 1
ATOM 1403 C C . ASP A 1 188 ? -12.359 17.562 6.336 1 75.19 188 ASP A C 1
ATOM 1405 O O . ASP A 1 188 ? -11.18 17.344 6.633 1 75.19 188 ASP A O 1
ATOM 1409 N N . GLY A 1 189 ? -13.367 17.203 7.125 1 77.06 189 GLY A N 1
ATOM 1410 C CA . GLY A 1 189 ? -13.195 16.422 8.336 1 77.06 189 GLY A CA 1
ATOM 1411 C C . GLY A 1 189 ? -12.93 17.266 9.562 1 77.06 189 GLY A C 1
ATOM 1412 O O . GLY A 1 189 ? -12.914 16.766 10.688 1 77.06 189 GLY A O 1
ATOM 1413 N N . TRP A 1 190 ? -12.711 18.516 9.398 1 82.38 190 TRP A N 1
ATOM 1414 C CA . TRP A 1 190 ? -12.32 19.375 10.516 1 82.38 190 TRP A CA 1
ATOM 1415 C C . TRP A 1 190 ? -13.445 20.328 10.883 1 82.38 190 TRP A C 1
ATOM 1417 O O . TRP A 1 190 ? -13.578 20.734 12.039 1 82.38 190 TRP A O 1
ATOM 1427 N N . GLY A 1 191 ? -14.344 20.531 10.047 1 72.44 191 GLY A N 1
ATOM 1428 C CA . GLY A 1 191 ? -15.414 21.484 10.297 1 72.44 191 GLY A CA 1
ATOM 1429 C C . GLY A 1 191 ? -15.125 22.859 9.75 1 72.44 191 GLY A C 1
ATOM 1430 O O . GLY A 1 191 ? -14.055 23.109 9.188 1 72.44 191 GLY A O 1
ATOM 1431 N N . SER A 1 192 ? -16.188 23.688 9.656 1 58.84 192 SER A N 1
ATOM 1432 C CA . SER A 1 192 ? -16.125 24.969 8.961 1 58.84 192 SER A CA 1
ATOM 1433 C C . SER A 1 192 ? -15.344 26 9.781 1 58.84 192 SER A C 1
ATOM 1435 O O . SER A 1 192 ? -15.25 25.875 11 1 58.84 192 SER A O 1
ATOM 1437 N N . THR A 1 193 ? -14.43 26.797 9.055 1 52.91 193 THR A N 1
ATOM 1438 C CA . THR A 1 193 ? -13.711 27.938 9.602 1 52.91 193 THR A CA 1
ATOM 1439 C C . THR A 1 193 ? -14.68 28.906 10.281 1 52.91 193 THR A C 1
ATOM 1441 O O . THR A 1 193 ? -15.805 29.094 9.812 1 52.91 193 THR A O 1
ATOM 1444 N N . PRO A 1 194 ? -14.43 29.125 11.625 1 44.34 194 PRO A N 1
ATOM 1445 C CA . PRO A 1 194 ? -15.281 30.172 12.219 1 44.34 194 PRO A CA 1
ATOM 1446 C C . PRO A 1 194 ? -15.438 31.391 11.312 1 44.34 194 PRO A C 1
ATOM 1448 O O . PRO A 1 194 ? -14.57 32.25 11.289 1 44.34 194 PRO A O 1
ATOM 1451 N N . THR A 1 195 ? -15.516 31.328 10.07 1 42.12 195 THR A N 1
ATOM 1452 C CA . THR A 1 195 ? -15.688 32.656 9.523 1 42.12 195 THR A CA 1
ATOM 1453 C C . THR A 1 195 ? -16.75 33.438 10.297 1 42.12 195 THR A C 1
ATOM 1455 O O . THR A 1 195 ? -17.406 32.875 11.18 1 42.12 195 THR A O 1
ATOM 1458 N N . SER A 1 196 ? -17.375 34.5 9.617 1 38.09 196 SER A N 1
ATOM 1459 C CA . SER A 1 196 ? -18.25 35.594 10.039 1 38.09 196 SER A CA 1
ATOM 1460 C C . SER A 1 196 ? -19.531 35.062 10.688 1 38.09 196 SER A C 1
ATOM 1462 O O . SER A 1 196 ? -20.375 35.844 11.133 1 38.09 196 SER A O 1
ATOM 1464 N N . GLY A 1 197 ? -19.969 33.875 10.242 1 38.78 197 GLY A N 1
ATOM 1465 C CA . GLY A 1 197 ? -21.328 33.75 10.75 1 38.78 197 GLY A CA 1
ATOM 1466 C C . GLY A 1 197 ? -21.391 33.25 12.188 1 38.78 197 GLY A C 1
ATOM 1467 O O . GLY A 1 197 ? -20.359 32.938 12.781 1 38.78 197 GLY A O 1
ATOM 1468 N N . PRO A 1 198 ? -22.5 33.531 12.922 1 38.12 198 PRO A N 1
ATOM 1469 C CA . PRO A 1 198 ? -22.812 33.125 14.297 1 38.12 198 PRO A CA 1
ATOM 1470 C C . PRO A 1 198 ? -22.516 31.656 14.578 1 38.12 198 PRO A C 1
ATOM 1472 O O . PRO A 1 198 ? -23.391 30.797 14.453 1 38.12 198 PRO A O 1
ATOM 1475 N N . SER A 1 199 ? -21.578 31.172 13.984 1 40.5 199 SER A N 1
ATOM 1476 C CA . SER A 1 199 ? -21.453 29.734 14.195 1 40.5 199 SER A CA 1
ATOM 1477 C C . SER A 1 199 ? -21.344 29.406 15.68 1 40.5 199 SER A C 1
ATOM 1479 O O . SER A 1 199 ? -20.859 30.203 16.469 1 40.5 199 SER A O 1
ATOM 1481 N N . ALA A 1 200 ? -22.156 28.516 16.156 1 39.19 200 ALA A N 1
ATOM 1482 C CA . ALA A 1 200 ? -22.375 28 17.5 1 39.19 200 ALA A CA 1
ATOM 1483 C C . ALA A 1 200 ? -21.047 27.812 18.234 1 39.19 200 ALA A C 1
ATOM 1485 O O . ALA A 1 200 ? -20.969 27.984 19.453 1 39.19 200 ALA A O 1
ATOM 1486 N N . VAL A 1 201 ? -20.156 27.016 17.719 1 39.84 201 VAL A N 1
ATOM 1487 C CA . VAL A 1 201 ? -18.984 26.766 18.562 1 39.84 201 VAL A CA 1
ATOM 1488 C C . VAL A 1 201 ? -17.953 27.859 18.328 1 39.84 201 VAL A C 1
ATOM 1490 O O . VAL A 1 201 ? -17.531 28.094 17.203 1 39.84 201 VAL A O 1
ATOM 1493 N N . PRO A 1 202 ? -17.891 28.766 19.25 1 43.28 202 PRO A N 1
ATOM 1494 C CA . PRO A 1 202 ? -16.844 29.781 19.156 1 43.28 202 PRO A CA 1
ATOM 1495 C C . PRO A 1 202 ? -15.5 29.203 18.719 1 43.28 202 PRO A C 1
ATOM 1497 O O . PRO A 1 202 ? -14.898 28.406 19.453 1 43.28 202 PRO A O 1
ATOM 1500 N N . VAL A 1 203 ? -15.398 28.641 17.625 1 45.81 203 VAL A N 1
ATOM 1501 C CA . VAL A 1 203 ? -14.07 28.156 17.266 1 45.81 203 VAL A CA 1
ATOM 1502 C C . VAL A 1 203 ? -13.086 29.312 17.234 1 45.81 203 VAL A C 1
ATOM 1504 O O . VAL A 1 203 ? -13.344 30.344 16.594 1 45.81 203 VAL A O 1
ATOM 1507 N N . LYS A 1 204 ? -12.289 29.547 18.312 1 53.28 204 LYS A N 1
ATOM 1508 C CA . LYS A 1 204 ? -11.125 30.422 18.234 1 53.28 204 LYS A CA 1
ATOM 1509 C C . LYS A 1 204 ? -10.461 30.344 16.875 1 53.28 204 LYS A C 1
ATOM 1511 O O . LYS A 1 204 ? -10.469 29.281 16.234 1 53.28 204 LYS A O 1
ATOM 1516 N N . LEU A 1 205 ? -10.172 31.469 16.219 1 64.69 205 LEU A N 1
ATOM 1517 C CA . LEU A 1 205 ? -9.594 31.719 14.906 1 64.69 205 LEU A CA 1
ATOM 1518 C C . LEU A 1 205 ? -8.281 30.969 14.734 1 64.69 205 LEU A C 1
ATOM 1520 O O . LEU A 1 205 ? -7.426 31 15.617 1 64.69 205 LEU A O 1
ATOM 1524 N N . PRO A 1 206 ? -8.266 30.094 13.703 1 85.62 206 PRO A N 1
ATOM 1525 C CA . PRO A 1 206 ? -7.004 29.375 13.461 1 85.62 206 PRO A CA 1
ATOM 1526 C C . PRO A 1 206 ? -5.855 30.312 13.109 1 85.62 206 PRO A C 1
ATOM 1528 O O . PRO A 1 206 ? -6.082 31.422 12.617 1 85.62 206 PRO A O 1
ATOM 1531 N N . LEU A 1 207 ? -4.738 30.047 13.672 1 92.62 207 LEU A N 1
ATOM 1532 C CA . LEU A 1 207 ? -3.496 30.625 13.164 1 92.62 207 LEU A CA 1
ATOM 1533 C C . LEU A 1 207 ? -3.127 30.016 11.812 1 92.62 207 LEU A C 1
ATOM 1535 O O . LEU A 1 207 ? -3.061 28.797 11.672 1 92.62 207 LEU A O 1
ATOM 1539 N N . VAL A 1 208 ? -2.979 30.891 10.789 1 95.62 208 VAL A N 1
ATOM 1540 C CA . VAL A 1 208 ? -2.721 30.375 9.453 1 95.62 208 VAL A CA 1
ATOM 1541 C C . VAL A 1 208 ? -1.513 31.094 8.852 1 95.62 208 VAL A C 1
ATOM 1543 O O . VAL A 1 208 ? -1.422 32.312 8.898 1 95.62 208 VAL A O 1
ATOM 1546 N N . TYR A 1 209 ? -0.561 30.375 8.367 1 97.31 209 TYR A N 1
ATOM 1547 C CA . TYR A 1 209 ? 0.545 30.859 7.547 1 97.31 209 TYR A CA 1
ATOM 1548 C C . TYR A 1 209 ? 0.435 30.328 6.117 1 97.31 209 TYR A C 1
ATOM 1550 O O . TYR A 1 209 ? 0.05 29.188 5.898 1 97.31 209 TYR A O 1
ATOM 1558 N N . TYR A 1 210 ? 0.792 31.172 5.18 1 96.69 210 TYR A N 1
ATOM 1559 C CA . TYR A 1 210 ? 0.674 30.781 3.779 1 96.69 210 TYR A CA 1
ATOM 1560 C C . TYR A 1 210 ? 2.023 30.344 3.221 1 96.69 210 TYR A C 1
ATOM 1562 O O . TYR A 1 210 ? 2.959 31.141 3.145 1 96.69 210 TYR A O 1
ATOM 1570 N N . TYR A 1 211 ? 2.148 29.109 2.881 1 96.31 211 TYR A N 1
ATOM 1571 C CA . TYR A 1 211 ? 3.34 28.547 2.258 1 96.31 211 TYR A CA 1
ATOM 1572 C C . TYR A 1 211 ? 3.289 28.703 0.743 1 96.31 211 TYR A C 1
ATOM 1574 O O . TYR A 1 211 ? 4.281 29.094 0.117 1 96.31 211 TYR A O 1
ATOM 1582 N N . GLY A 1 212 ? 2.215 28.391 0.182 1 94.94 212 GLY A N 1
ATOM 1583 C CA . GLY A 1 212 ? 1.953 28.656 -1.224 1 94.94 212 GLY A CA 1
ATOM 1584 C C . GLY A 1 212 ? 2.484 27.578 -2.145 1 94.94 212 GLY A C 1
ATOM 1585 O O . GLY A 1 212 ? 2.584 27.781 -3.357 1 94.94 212 GLY A O 1
ATOM 1586 N N . ARG A 1 213 ? 2.93 26.484 -1.578 1 94.31 213 ARG A N 1
ATOM 1587 C CA . ARG A 1 213 ? 3.385 25.328 -2.344 1 94.31 213 ARG A CA 1
ATOM 1588 C C . ARG A 1 213 ? 2.791 24.031 -1.793 1 94.31 213 ARG A C 1
ATOM 1590 O O . ARG A 1 213 ? 2.24 24.016 -0.69 1 94.31 213 ARG A O 1
ATOM 1597 N N . SER A 1 214 ? 2.904 22.984 -2.658 1 93.81 214 SER A N 1
ATOM 1598 C CA . SER A 1 214 ? 2.238 21.75 -2.283 1 93.81 214 SER A CA 1
ATOM 1599 C C . SER A 1 214 ? 3.156 20.859 -1.456 1 93.81 214 SER A C 1
ATOM 1601 O O . SER A 1 214 ? 2.688 20.047 -0.655 1 93.81 214 SER A O 1
ATOM 1603 N N . SER A 1 215 ? 4.441 21.031 -1.582 1 94.81 215 SER A N 1
ATOM 16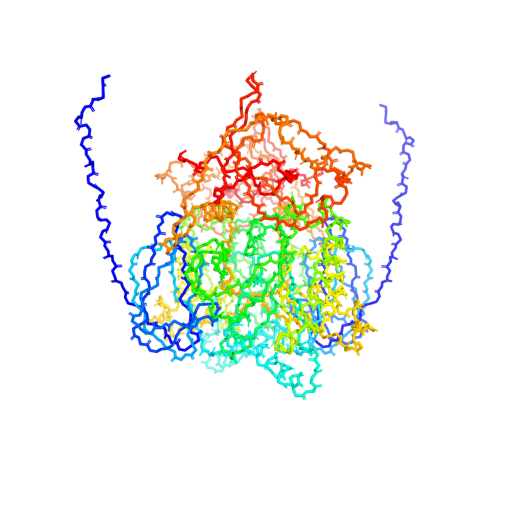04 C CA . SER A 1 215 ? 5.395 20.156 -0.902 1 94.81 215 SER A CA 1
ATOM 1605 C C . SER A 1 215 ? 6.383 20.969 -0.068 1 94.81 215 SER A C 1
ATOM 1607 O O . SER A 1 215 ? 6.984 21.922 -0.562 1 94.81 215 SER A O 1
ATOM 1609 N N . PRO A 1 216 ? 6.59 20.531 1.139 1 96 216 PRO A N 1
ATOM 1610 C CA . PRO A 1 216 ? 7.582 21.219 1.977 1 96 216 PRO A CA 1
ATOM 1611 C C . PRO A 1 216 ? 8.977 21.234 1.349 1 96 216 PRO A C 1
ATOM 1613 O O . PRO A 1 216 ? 9.75 22.156 1.583 1 96 216 PRO A O 1
ATOM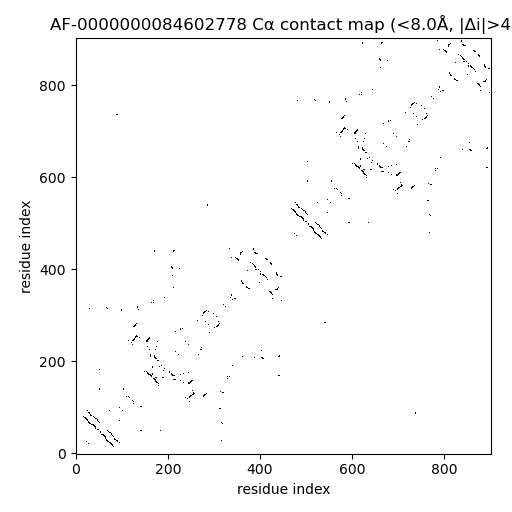 1616 N N . GLU A 1 217 ? 9.273 20.281 0.583 1 94 217 GLU A N 1
ATOM 1617 C CA . GLU A 1 217 ? 10.609 20.125 0.011 1 94 217 GLU A CA 1
ATOM 1618 C C . GLU A 1 217 ? 10.859 21.141 -1.095 1 94 217 GLU A C 1
ATOM 1620 O O . GLU A 1 217 ? 12.008 21.406 -1.453 1 94 217 GLU A O 1
ATOM 1625 N N . ASP A 1 218 ? 9.82 21.719 -1.618 1 91.38 218 ASP A N 1
ATOM 1626 C CA . ASP A 1 218 ? 9.953 22.672 -2.709 1 91.38 218 ASP A CA 1
ATOM 1627 C C . ASP A 1 218 ? 10.68 23.938 -2.246 1 91.38 218 ASP A C 1
ATOM 1629 O O . ASP A 1 218 ? 11.352 24.594 -3.037 1 91.38 218 ASP A O 1
ATOM 1633 N N . ASP A 1 219 ? 10.43 24.312 -1.099 1 92.06 219 ASP A N 1
ATOM 1634 C CA . ASP A 1 219 ? 11.117 25.406 -0.424 1 92.06 219 ASP A CA 1
ATOM 1635 C C . ASP A 1 219 ? 11.305 25.109 1.061 1 92.06 219 ASP A C 1
ATOM 1637 O O . ASP A 1 219 ? 10.641 25.703 1.912 1 92.06 219 ASP A O 1
ATOM 1641 N N . ALA A 1 220 ? 12.273 24.281 1.297 1 94.81 220 ALA A N 1
ATOM 1642 C CA . ALA A 1 220 ? 12.477 23.719 2.629 1 94.81 220 ALA A CA 1
ATOM 1643 C C . ALA A 1 220 ? 12.828 24.812 3.635 1 94.81 220 ALA A C 1
ATOM 1645 O O . ALA A 1 220 ? 12.383 24.766 4.785 1 94.81 220 ALA A O 1
ATOM 1646 N N . ASP A 1 221 ? 13.594 25.781 3.211 1 94 221 ASP A N 1
ATOM 1647 C CA . ASP A 1 221 ? 14.023 26.828 4.121 1 94 221 ASP A CA 1
ATOM 1648 C C . ASP A 1 221 ? 12.844 27.672 4.582 1 94 221 ASP A C 1
ATOM 1650 O O . ASP A 1 221 ? 12.711 27.984 5.773 1 94 221 ASP A O 1
ATOM 1654 N N . PHE A 1 222 ? 12.07 28.094 3.686 1 94.44 222 PHE A N 1
ATOM 1655 C CA . PHE A 1 222 ? 10.906 28.891 4.043 1 94.44 222 PHE A CA 1
ATOM 1656 C C . PHE A 1 222 ? 9.93 28.078 4.887 1 94.44 222 PHE A C 1
ATOM 1658 O O . PHE A 1 222 ? 9.312 28.609 5.816 1 94.44 222 PHE A O 1
ATOM 1665 N N . TYR A 1 223 ? 9.766 26.828 4.52 1 96.75 223 TYR A N 1
ATOM 1666 C CA . TYR A 1 223 ? 8.922 25.938 5.309 1 96.75 223 TYR A CA 1
ATOM 1667 C C . TYR A 1 223 ? 9.391 25.891 6.758 1 96.75 223 TYR A C 1
ATOM 1669 O O . TYR A 1 223 ? 8.578 25.984 7.68 1 96.75 223 TYR A O 1
ATOM 1677 N N . ARG A 1 224 ? 10.656 25.766 6.953 1 97.69 224 ARG A N 1
ATOM 1678 C CA . ARG A 1 224 ? 11.219 25.734 8.297 1 97.69 224 ARG A CA 1
ATOM 1679 C C . ARG A 1 224 ? 10.906 27.016 9.055 1 97.69 224 ARG A C 1
ATOM 1681 O O . ARG A 1 224 ? 10.578 26.984 10.242 1 97.69 224 ARG A O 1
ATOM 1688 N N . GLU A 1 225 ? 11.031 28.031 8.328 1 97 225 GLU A N 1
ATOM 1689 C CA . GLU A 1 225 ? 10.742 29.328 8.938 1 97 225 GLU A CA 1
ATOM 1690 C C . GLU A 1 225 ? 9.297 29.406 9.406 1 97 225 GLU A C 1
ATOM 1692 O O . GLU A 1 225 ? 9.016 29.844 10.523 1 97 225 GLU A O 1
ATOM 1697 N N . LEU A 1 226 ? 8.391 29.016 8.562 1 97.5 226 LEU A N 1
ATOM 1698 C CA . LEU A 1 226 ? 6.973 29.078 8.906 1 97.5 226 LEU A CA 1
ATOM 1699 C C . LEU A 1 226 ? 6.664 28.141 10.078 1 97.5 226 LEU A C 1
ATOM 1701 O O . LEU A 1 226 ? 5.867 28.5 10.953 1 97.5 226 LEU A O 1
ATOM 1705 N N . VAL A 1 227 ? 7.285 26.969 10.07 1 98.31 227 VAL A N 1
ATOM 1706 C CA . VAL A 1 227 ? 7.082 26.031 11.164 1 98.31 227 VAL A CA 1
ATOM 1707 C C . VAL A 1 227 ? 7.559 26.641 12.477 1 98.31 227 VAL A C 1
ATOM 1709 O O . VAL A 1 227 ? 6.895 26.516 13.508 1 98.31 227 VAL A O 1
ATOM 1712 N N . SER A 1 228 ? 8.664 27.328 12.453 1 98.19 228 SER A N 1
ATOM 1713 C CA . SER A 1 228 ? 9.195 27.969 13.648 1 98.19 228 SER A CA 1
ATOM 1714 C C . SER A 1 228 ? 8.242 29.047 14.156 1 98.19 228 SER A C 1
ATOM 1716 O O . SER A 1 228 ? 8.016 29.156 15.367 1 98.19 228 SER A O 1
ATOM 1718 N N . ARG A 1 229 ? 7.727 29.797 13.25 1 97.25 229 ARG A N 1
ATOM 1719 C CA . ARG A 1 229 ? 6.781 30.828 13.641 1 97.25 229 ARG A CA 1
ATOM 1720 C C . ARG A 1 229 ? 5.508 30.234 14.219 1 97.25 229 ARG A C 1
ATOM 1722 O O . ARG A 1 229 ? 4.996 30.703 15.234 1 97.25 229 ARG A O 1
ATOM 1729 N N . LEU A 1 230 ? 5.039 29.266 13.5 1 97.56 230 LEU A N 1
ATOM 1730 C CA . LEU A 1 230 ? 3.852 28.562 13.969 1 97.56 230 LEU A CA 1
ATOM 1731 C C . LEU A 1 230 ? 4.074 28 15.375 1 97.56 230 LEU A C 1
ATOM 1733 O O . LEU A 1 230 ? 3.203 28.109 16.234 1 97.56 230 LEU A O 1
ATOM 1737 N N . ALA A 1 231 ? 5.238 27.406 15.594 1 98 231 ALA A N 1
ATOM 1738 C CA . ALA A 1 231 ? 5.59 26.828 16.891 1 98 231 ALA A CA 1
ATOM 1739 C C . ALA A 1 231 ? 5.609 27.891 17.984 1 98 231 ALA A C 1
ATOM 1741 O O . ALA A 1 231 ? 5.195 27.625 19.109 1 98 231 ALA A O 1
ATOM 1742 N N . GLY A 1 232 ? 6.129 29.047 17.625 1 96.5 232 GLY A N 1
ATOM 1743 C CA . GLY A 1 232 ? 6.133 30.156 18.578 1 96.5 232 GLY A CA 1
ATOM 1744 C C . GLY A 1 232 ? 4.742 30.531 19.062 1 96.5 232 GLY A C 1
ATOM 1745 O O . GLY A 1 232 ? 4.523 30.734 20.25 1 96.5 232 GLY A O 1
ATOM 1746 N N . THR A 1 233 ? 3.842 30.609 18.125 1 94.19 233 THR A N 1
ATOM 1747 C CA . THR A 1 233 ? 2.469 30.984 18.453 1 94.19 233 THR A CA 1
ATOM 1748 C C . THR A 1 233 ? 1.797 29.875 19.281 1 94.19 233 THR A C 1
ATOM 1750 O O . THR A 1 233 ? 1.057 30.172 20.219 1 94.19 233 THR A O 1
ATOM 1753 N N . VAL A 1 234 ? 2.029 28.656 18.906 1 96.38 234 VAL A N 1
ATOM 1754 C CA . VAL A 1 234 ? 1.476 27.516 19.625 1 96.38 234 VAL A CA 1
ATOM 1755 C C . VAL A 1 234 ? 1.987 27.516 21.062 1 96.38 234 VAL A C 1
ATOM 1757 O O . VAL A 1 234 ? 1.212 27.328 22 1 96.38 234 VAL A O 1
ATOM 1760 N N . SER A 1 235 ? 3.264 27.766 21.25 1 95.56 235 SER A N 1
ATOM 1761 C CA . SER A 1 235 ? 3.859 27.828 22.594 1 95.56 235 SER A CA 1
ATOM 1762 C C . SER A 1 235 ? 3.23 28.922 23.422 1 95.56 235 SER A C 1
ATOM 1764 O O . SER A 1 235 ? 3.029 28.766 24.625 1 95.56 235 SER A O 1
ATOM 1766 N N . GLY A 1 236 ? 2.988 30.047 22.781 1 94.75 236 GLY A N 1
ATOM 1767 C CA . GLY A 1 236 ? 2.316 31.125 23.469 1 94.75 236 GLY A CA 1
ATOM 1768 C C . GLY A 1 236 ? 0.939 30.75 23.984 1 94.75 236 GLY A C 1
ATOM 1769 O O . GLY A 1 236 ? 0.589 31.062 25.125 1 94.75 236 GLY A O 1
ATOM 1770 N N . ARG A 1 237 ? 0.195 30.094 23.141 1 92.25 237 ARG A N 1
ATOM 1771 C CA . ARG A 1 237 ? -1.143 29.656 23.531 1 92.25 237 ARG A CA 1
ATOM 1772 C C . ARG A 1 237 ? -1.08 28.656 24.672 1 92.25 237 ARG A C 1
ATOM 1774 O O . ARG A 1 237 ? -1.917 28.688 25.578 1 92.25 237 ARG A O 1
ATOM 1781 N N . LEU A 1 238 ? -0.156 27.766 24.656 1 94.56 238 LEU A N 1
ATOM 1782 C CA . LEU A 1 238 ? 0.02 26.766 25.703 1 94.56 238 LEU A CA 1
ATOM 1783 C C . LEU A 1 238 ? 0.365 27.422 27.031 1 94.56 238 LEU A C 1
ATOM 1785 O O . LEU A 1 238 ? -0.074 26.953 28.078 1 94.56 238 LEU A O 1
ATOM 1789 N N . SER A 1 239 ? 1.054 28.484 27 1 93.88 239 SER A N 1
ATOM 1790 C CA . SER A 1 239 ? 1.464 29.172 28.219 1 93.88 239 SER A CA 1
ATOM 1791 C C . SER A 1 239 ? 0.306 29.969 28.828 1 93.88 239 SER A C 1
ATOM 1793 O O . SER A 1 239 ? 0.235 30.141 30.047 1 93.88 239 SER A O 1
ATOM 1795 N N . GLU A 1 240 ? -0.569 30.391 27.984 1 93.56 240 GLU A N 1
ATOM 1796 C CA . GLU A 1 240 ? -1.633 31.297 28.406 1 93.56 240 GLU A CA 1
ATOM 1797 C C . GLU A 1 240 ? -2.818 30.516 28.984 1 93.56 240 GLU A C 1
ATOM 1799 O O . GLU A 1 240 ? -3.541 31.031 29.828 1 93.56 240 GLU A O 1
ATOM 1804 N N . ASP A 1 241 ? -3.061 29.344 28.484 1 93.5 241 ASP A N 1
ATOM 1805 C CA . ASP A 1 241 ? -4.258 28.594 28.828 1 93.5 241 ASP A CA 1
ATOM 1806 C C . ASP A 1 241 ? -3.893 27.234 29.438 1 93.5 241 ASP A C 1
ATOM 1808 O O . ASP A 1 241 ? -3.471 26.328 28.719 1 93.5 241 ASP A O 1
ATOM 1812 N N . GLU A 1 242 ? -4.227 27.094 30.672 1 94.69 242 GLU A N 1
ATOM 1813 C CA . GLU A 1 242 ? -3.855 25.891 31.391 1 94.69 242 GLU A CA 1
ATOM 1814 C C . GLU A 1 242 ? -4.578 24.672 30.844 1 94.69 242 GLU A C 1
ATOM 1816 O O . GLU A 1 242 ? -4.016 23.578 30.797 1 94.69 242 GLU A O 1
ATOM 1821 N N . GLY A 1 243 ? -5.816 24.797 30.484 1 94.56 243 GLY A N 1
ATOM 1822 C CA . GLY A 1 243 ? -6.57 23.703 29.891 1 94.56 243 GLY A CA 1
ATOM 1823 C C . GLY A 1 243 ? -5.988 23.219 28.578 1 94.56 243 GLY A C 1
ATOM 1824 O O . GLY A 1 243 ? -5.898 22 28.359 1 94.56 243 GLY A O 1
ATOM 1825 N N . VAL A 1 244 ? -5.586 24.172 27.797 1 95.38 244 VAL A N 1
ATOM 1826 C CA . VAL A 1 244 ? -4.977 23.844 26.516 1 95.38 244 VAL A CA 1
ATOM 1827 C C . VAL A 1 244 ? -3.596 23.234 26.734 1 95.38 244 VAL A C 1
ATOM 1829 O O . VAL A 1 244 ? -3.213 22.281 26.047 1 95.38 244 VAL A O 1
ATOM 1832 N N . ARG A 1 245 ? -2.938 23.75 27.719 1 97.31 245 ARG A N 1
ATOM 1833 C CA . ARG A 1 245 ? -1.594 23.281 28.031 1 97.31 245 ARG A CA 1
ATOM 1834 C C . ARG A 1 245 ? -1.605 21.797 28.406 1 97.31 245 ARG A C 1
ATOM 1836 O O . ARG A 1 245 ? -0.787 21.016 27.922 1 97.31 245 ARG A O 1
ATOM 1843 N N . SER A 1 246 ? -2.521 21.406 29.219 1 97.44 246 SER A N 1
ATOM 1844 C CA . SER A 1 246 ? -2.584 20.016 29.672 1 97.44 246 SER A CA 1
ATOM 1845 C C . SER A 1 246 ? -3.131 19.094 28.594 1 97.44 246 SER A C 1
ATOM 1847 O O . SER A 1 246 ? -2.836 17.906 28.578 1 97.44 246 SER A O 1
ATOM 1849 N N . SER A 1 247 ? -3.932 19.641 27.625 1 97.69 247 SER A N 1
ATOM 1850 C CA . SER A 1 247 ? -4.508 18.859 26.547 1 97.69 247 SER A CA 1
ATOM 1851 C C . SER A 1 247 ? -3.451 18.5 25.5 1 97.69 247 SER A C 1
ATOM 1853 O O . SER A 1 247 ? -3.553 17.469 24.828 1 97.69 247 SER A O 1
ATOM 1855 N N . GLY A 1 248 ? -2.51 19.422 25.359 1 98 248 GLY A N 1
ATOM 1856 C CA . GLY A 1 248 ? -1.358 19.125 24.516 1 98 248 GLY A CA 1
ATOM 1857 C C . GLY A 1 248 ? -1.566 19.516 23.062 1 98 248 GLY A C 1
ATOM 1858 O O . GLY A 1 248 ? -2.381 20.375 22.766 1 98 248 GLY A O 1
ATOM 1859 N N . VAL A 1 249 ? -0.679 18.906 22.172 1 98.5 249 VAL A N 1
ATOM 1860 C CA . VAL A 1 249 ? -0.624 19.266 20.766 1 98.5 249 VAL A CA 1
ATOM 1861 C C . VAL A 1 249 ? -0.622 18 19.906 1 98.5 249 VAL A C 1
ATOM 1863 O O . VAL A 1 249 ? 0.005 17 20.266 1 98.5 249 VAL A O 1
ATOM 1866 N N . ILE A 1 250 ? -1.385 17.984 18.844 1 98.56 250 ILE A N 1
ATOM 1867 C CA . ILE A 1 250 ? -1.357 16.953 17.812 1 98.56 250 ILE A CA 1
ATOM 1868 C C . ILE A 1 250 ? -0.921 17.547 16.484 1 98.56 250 ILE A C 1
ATOM 1870 O O . ILE A 1 250 ? -1.556 18.469 15.977 1 98.56 250 ILE A O 1
ATOM 1874 N N . VAL A 1 251 ? 0.121 17.016 15.922 1 98.75 251 VAL A N 1
ATOM 1875 C CA . VAL A 1 251 ? 0.689 17.562 14.703 1 98.75 251 VAL A CA 1
ATOM 1876 C C . VAL A 1 251 ? 0.479 16.594 13.547 1 98.75 251 VAL A C 1
ATOM 1878 O O . VAL A 1 251 ? 0.948 15.461 13.586 1 98.75 251 VAL A O 1
ATOM 1881 N N . ASP A 1 252 ? -0.256 17.016 12.539 1 98 252 ASP A N 1
ATOM 1882 C CA . ASP A 1 252 ? -0.405 16.281 11.273 1 98 252 ASP A CA 1
ATOM 1883 C C . ASP A 1 252 ? 0.659 16.703 10.266 1 98 252 ASP A C 1
ATOM 1885 O O . ASP A 1 252 ? 0.648 17.844 9.789 1 98 252 ASP A O 1
ATOM 1889 N N . SER A 1 253 ? 1.549 15.844 9.906 1 97.75 253 SER A N 1
ATOM 1890 C CA . SER A 1 253 ? 2.648 16.203 9.023 1 97.75 253 SER A CA 1
ATOM 1891 C C . SER A 1 253 ? 2.375 15.742 7.59 1 97.75 253 SER A C 1
ATOM 1893 O O . SER A 1 253 ? 1.418 15.008 7.34 1 97.75 253 SER A O 1
ATOM 1895 N N . THR A 1 254 ? 3.246 16.219 6.695 1 95.56 254 THR A N 1
ATOM 1896 C CA . THR A 1 254 ? 3.154 15.844 5.289 1 95.56 254 THR A CA 1
ATOM 1897 C C . THR A 1 254 ? 3.662 14.422 5.066 1 95.56 254 THR A C 1
ATOM 1899 O O . THR A 1 254 ? 4.484 13.922 5.84 1 95.56 254 THR A O 1
ATOM 1902 N N . GLY A 1 255 ? 3.051 13.797 4.07 1 93.5 255 GLY A N 1
ATOM 1903 C CA . GLY A 1 255 ? 3.586 12.508 3.678 1 93.5 255 GLY A CA 1
ATOM 1904 C C . GLY A 1 255 ? 4.988 12.586 3.107 1 93.5 255 GLY A C 1
ATOM 1905 O O . GLY A 1 255 ? 5.234 13.328 2.152 1 93.5 255 GLY A O 1
ATOM 1906 N N . MET A 1 256 ? 5.902 11.797 3.729 1 92.31 256 MET A N 1
ATOM 1907 C CA . MET A 1 25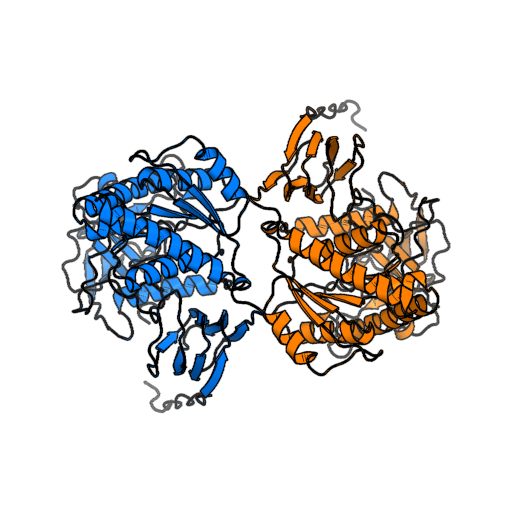6 ? 7.297 11.844 3.295 1 92.31 256 MET A CA 1
ATOM 1908 C C . MET A 1 256 ? 7.707 10.523 2.65 1 92.31 256 MET A C 1
ATOM 1910 O O . MET A 1 256 ? 7.305 9.453 3.109 1 92.31 256 MET A O 1
ATOM 1914 N N . SER A 1 257 ? 8.461 10.758 1.558 1 91.12 257 SER A N 1
ATOM 1915 C CA . SER A 1 257 ? 9.062 9.555 0.987 1 91.12 257 SER A CA 1
ATOM 1916 C C . SER A 1 257 ? 10.016 8.891 1.972 1 91.12 257 SER A C 1
ATOM 1918 O O . SER A 1 257 ? 10.75 9.578 2.686 1 91.12 257 SER A O 1
ATOM 1920 N N . GLU A 1 258 ? 10.016 7.652 2 1 89.19 258 GLU A N 1
ATOM 1921 C CA . GLU A 1 258 ? 10.812 6.902 2.971 1 89.19 258 GLU A CA 1
ATOM 1922 C C . GLU A 1 258 ? 12.305 7.133 2.758 1 89.19 258 GLU A C 1
ATOM 1924 O O . GLU A 1 258 ? 13.094 7.047 3.701 1 89.19 258 GLU A O 1
ATOM 1929 N N . LYS A 1 259 ? 12.688 7.445 1.559 1 86.5 259 LYS A N 1
ATOM 1930 C CA . LYS A 1 259 ? 14.109 7.578 1.244 1 86.5 259 LYS A CA 1
ATOM 1931 C C . LYS A 1 259 ? 14.539 9.039 1.238 1 86.5 259 LYS A C 1
ATOM 1933 O O . LYS A 1 259 ? 15.703 9.352 0.971 1 86.5 259 LYS A O 1
ATOM 1938 N N . SER A 1 260 ? 13.648 9.953 1.594 1 90.38 260 SER A N 1
ATOM 1939 C CA . SER A 1 260 ? 13.945 11.375 1.522 1 90.38 260 SER A CA 1
ATOM 1940 C C . SER A 1 260 ? 14.672 11.852 2.773 1 90.38 260 SER A C 1
ATOM 1942 O O . SER A 1 260 ? 14.086 11.93 3.854 1 90.38 260 SER A O 1
ATOM 1944 N N . LYS A 1 261 ? 15.914 12.227 2.602 1 90.81 261 LYS A N 1
ATOM 1945 C CA . LYS A 1 261 ? 16.672 12.758 3.723 1 90.81 261 LYS A CA 1
ATOM 1946 C C . LYS A 1 261 ? 16.156 14.133 4.141 1 90.81 261 LYS A C 1
ATOM 1948 O O . LYS A 1 261 ? 16.062 14.422 5.336 1 90.81 261 LYS A O 1
ATOM 1953 N N . ILE A 1 262 ? 15.852 14.953 3.182 1 94.44 262 ILE A N 1
ATOM 1954 C CA . ILE A 1 262 ? 15.328 16.281 3.475 1 94.44 262 ILE A CA 1
ATOM 1955 C C . ILE A 1 262 ? 13.992 16.156 4.203 1 94.44 262 ILE A C 1
ATOM 1957 O O . ILE A 1 262 ? 13.695 16.938 5.113 1 94.44 262 ILE A O 1
ATOM 1961 N N . GLY A 1 263 ? 13.195 15.219 3.752 1 94.19 263 GLY A N 1
ATOM 1962 C CA . GLY A 1 263 ? 11.938 14.977 4.438 1 94.19 263 GLY A CA 1
ATOM 1963 C C . GLY A 1 263 ? 12.109 14.641 5.906 1 94.19 263 GLY A C 1
ATOM 1964 O O . GLY A 1 263 ? 11.406 15.18 6.762 1 94.19 263 GLY A O 1
ATOM 1965 N N . THR A 1 264 ? 13.07 13.852 6.156 1 93.75 264 THR A N 1
ATOM 1966 C CA . THR A 1 264 ? 13.344 13.453 7.535 1 93.75 264 THR A CA 1
ATOM 1967 C C . THR A 1 264 ? 13.844 14.641 8.344 1 93.75 264 THR A C 1
ATOM 1969 O O . THR A 1 264 ? 13.5 14.789 9.523 1 93.75 264 THR A O 1
ATOM 1972 N N . ASP A 1 265 ? 14.609 15.43 7.727 1 96 265 ASP A N 1
ATOM 1973 C CA . ASP A 1 265 ? 15.117 16.625 8.383 1 96 265 ASP A CA 1
ATOM 1974 C C . ASP A 1 265 ? 13.977 17.594 8.734 1 96 265 ASP A C 1
ATOM 1976 O O . ASP A 1 265 ? 13.992 18.219 9.789 1 96 265 ASP A O 1
ATOM 1980 N N . LEU A 1 266 ? 13.086 17.688 7.844 1 97.5 266 LEU A N 1
ATOM 1981 C CA . LEU A 1 266 ? 11.945 18.562 8.078 1 97.5 266 LEU A CA 1
ATOM 1982 C C . LEU A 1 266 ? 11.07 18.031 9.211 1 97.5 266 LEU A C 1
ATOM 1984 O O . LEU A 1 266 ? 10.562 18.812 10.023 1 97.5 266 LEU A O 1
ATOM 1988 N N . LEU A 1 267 ? 10.922 16.75 9.25 1 96.94 267 LEU A N 1
ATOM 1989 C CA . LEU A 1 267 ? 10.188 16.141 10.344 1 96.94 267 LEU A CA 1
ATOM 1990 C C . LEU A 1 267 ? 10.875 16.406 11.68 1 96.94 267 LEU A C 1
ATOM 1992 O O . LEU A 1 267 ? 10.211 16.734 12.672 1 96.94 267 LEU A O 1
ATOM 1996 N N . ALA A 1 268 ? 12.141 16.281 11.664 1 96.12 268 ALA A N 1
ATOM 1997 C CA . ALA A 1 268 ? 12.914 16.531 12.875 1 96.12 268 ALA A CA 1
ATOM 1998 C C . ALA A 1 268 ? 12.781 18 13.312 1 96.12 268 ALA A C 1
ATOM 2000 O O . ALA A 1 268 ? 12.672 18.281 14.508 1 96.12 268 ALA A O 1
ATOM 2001 N N . HIS A 1 269 ? 12.789 18.844 12.367 1 97.38 269 HIS A N 1
ATOM 2002 C CA . HIS A 1 269 ? 12.625 20.266 12.648 1 97.38 269 HIS A CA 1
ATOM 2003 C C . HIS A 1 269 ? 11.281 20.547 13.305 1 97.38 269 HIS A C 1
ATOM 2005 O O . HIS A 1 269 ? 11.203 21.312 14.273 1 97.38 269 HIS A O 1
ATOM 2011 N N . ILE A 1 270 ? 10.211 19.969 12.789 1 98.38 270 ILE A N 1
ATOM 2012 C CA . ILE A 1 270 ? 8.883 20.109 13.375 1 98.38 270 ILE A CA 1
ATOM 2013 C C . ILE A 1 270 ? 8.898 19.641 14.828 1 98.38 270 ILE A C 1
ATOM 2015 O O . ILE A 1 270 ? 8.398 20.328 15.719 1 98.38 270 ILE A O 1
ATOM 2019 N N . ALA A 1 271 ? 9.5 18.484 15.023 1 98 271 ALA A N 1
ATOM 2020 C CA . ALA A 1 271 ? 9.539 17.875 16.359 1 98 271 ALA A CA 1
ATOM 2021 C C . ALA A 1 271 ? 10.273 18.781 17.344 1 98 271 ALA A C 1
ATOM 2023 O O . ALA A 1 271 ? 9.828 18.969 18.469 1 98 271 ALA A O 1
ATOM 2024 N N . GLU A 1 272 ? 11.312 19.328 16.922 1 97.12 272 GLU A N 1
ATOM 2025 C CA . GLU A 1 272 ? 12.133 20.172 17.797 1 97.12 272 GLU A CA 1
ATOM 2026 C C . GLU A 1 272 ? 11.414 21.484 18.125 1 97.12 272 GLU A C 1
ATOM 2028 O O . GLU A 1 272 ? 11.328 21.875 19.281 1 97.12 272 GLU A O 1
ATOM 2033 N N . GLU A 1 273 ? 10.898 22.141 17.094 1 97.75 273 GLU A N 1
ATOM 2034 C CA . GLU A 1 273 ? 10.281 23.453 17.266 1 97.75 273 GLU A CA 1
ATOM 2035 C C . GLU A 1 273 ? 9.039 23.359 18.141 1 97.75 273 GLU A C 1
ATOM 2037 O O . GLU A 1 273 ? 8.773 24.266 18.938 1 97.75 273 GLU A O 1
ATOM 2042 N N . LEU A 1 274 ? 8.328 22.266 18.031 1 98.19 274 LEU A N 1
ATOM 2043 C CA . LEU A 1 274 ? 7.078 22.141 18.766 1 98.19 274 LEU A CA 1
ATOM 2044 C C . LEU A 1 274 ? 7.293 21.344 20.047 1 98.19 274 LEU A C 1
ATOM 2046 O O . LEU A 1 274 ? 6.328 20.984 20.734 1 98.19 274 LEU A O 1
ATOM 2050 N N . SER A 1 275 ? 8.5 21 20.375 1 97.88 275 SER A N 1
ATOM 2051 C CA . SER A 1 275 ? 8.867 20.25 21.562 1 97.88 275 SER A CA 1
ATOM 2052 C C . SER A 1 275 ? 8.07 18.953 21.672 1 97.88 275 SER A C 1
ATOM 2054 O O . SER A 1 275 ? 7.504 18.656 22.734 1 97.88 275 SER A O 1
ATOM 2056 N N . VAL A 1 276 ? 8.039 18.219 20.578 1 98.31 276 VAL A N 1
ATOM 2057 C CA . VAL A 1 276 ? 7.309 16.969 20.5 1 98.31 276 VAL A CA 1
ATOM 2058 C C . VAL A 1 276 ? 7.945 15.93 21.422 1 98.31 276 VAL A C 1
ATOM 2060 O O . VAL A 1 276 ? 9.172 15.766 21.422 1 98.31 276 VAL A O 1
ATOM 2063 N N . ASN A 1 277 ? 7.113 15.273 22.234 1 98.19 277 ASN A N 1
ATOM 2064 C CA . ASN A 1 277 ? 7.656 14.25 23.109 1 98.19 277 ASN A CA 1
ATOM 2065 C C . ASN A 1 277 ? 7.176 12.852 22.719 1 98.19 277 ASN A C 1
ATOM 2067 O O . ASN A 1 277 ? 7.609 11.859 23.297 1 98.19 277 ASN A O 1
ATOM 2071 N N . LEU A 1 278 ? 6.289 12.773 21.781 1 98.44 278 LEU A N 1
ATOM 2072 C CA . LEU A 1 278 ? 5.832 11.5 21.234 1 98.44 278 LEU A CA 1
ATOM 2073 C C . LEU A 1 278 ? 5.715 11.562 19.719 1 98.44 278 LEU A C 1
ATOM 2075 O O . LEU A 1 278 ? 5 12.414 19.188 1 98.44 278 LEU A O 1
ATOM 2079 N N . ILE A 1 279 ? 6.438 10.703 19.031 1 98.44 279 ILE A N 1
ATOM 2080 C CA . ILE A 1 279 ? 6.352 10.617 17.578 1 98.44 279 ILE A CA 1
ATOM 2081 C C . ILE A 1 279 ? 5.715 9.289 17.172 1 98.44 279 ILE A C 1
ATOM 2083 O O . ILE A 1 279 ? 6.191 8.219 17.562 1 98.44 279 ILE A O 1
ATOM 2087 N N . VAL A 1 280 ? 4.629 9.375 16.453 1 98.25 280 VAL A N 1
ATOM 2088 C CA . VAL A 1 280 ? 3.941 8.195 15.938 1 98.25 280 VAL A CA 1
ATOM 2089 C C . VAL A 1 280 ? 4.227 8.039 14.445 1 98.25 280 VAL A C 1
ATOM 2091 O O . VAL A 1 280 ? 3.842 8.891 13.641 1 98.25 280 VAL A O 1
ATOM 2094 N N . VAL A 1 281 ? 4.895 6.973 14.094 1 97.19 281 VAL A N 1
ATOM 2095 C CA . VAL A 1 281 ? 5.207 6.711 12.695 1 97.19 281 VAL A CA 1
ATOM 2096 C C . VAL A 1 281 ? 4.246 5.664 12.141 1 97.19 281 VAL A C 1
ATOM 2098 O O . VAL A 1 281 ? 4.203 4.531 12.625 1 97.19 281 VAL A O 1
ATOM 2101 N N . LEU A 1 282 ? 3.518 6.098 11.07 1 96.12 282 LEU A N 1
ATOM 2102 C CA . LEU A 1 282 ? 2.521 5.207 10.484 1 96.12 282 LEU A CA 1
ATOM 2103 C C . LEU A 1 282 ? 3.061 4.535 9.219 1 96.12 282 LEU A C 1
ATOM 2105 O O . LEU A 1 282 ? 3.426 5.215 8.258 1 96.12 282 LEU A O 1
ATOM 2109 N N . GLY A 1 283 ? 3.148 3.236 9.242 1 92.75 283 GLY A N 1
ATOM 2110 C CA . GLY A 1 283 ? 3.297 2.445 8.031 1 92.75 283 GLY A CA 1
ATOM 2111 C C . GLY A 1 283 ? 4.715 2.438 7.496 1 92.75 283 GLY A C 1
ATOM 2112 O O . GLY A 1 283 ? 4.934 2.223 6.305 1 92.75 283 GLY A O 1
ATOM 2113 N N . SER A 1 284 ? 5.742 2.742 8.266 1 93.56 284 SER A N 1
ATOM 2114 C CA . SER A 1 284 ? 7.105 2.738 7.742 1 93.56 284 SER A CA 1
ATOM 2115 C C . SER A 1 284 ? 8.117 2.416 8.836 1 93.56 284 SER A C 1
ATOM 2117 O O . SER A 1 284 ? 8.398 3.256 9.695 1 93.56 284 SER A O 1
ATOM 2119 N N . ASN A 1 285 ? 8.711 1.318 8.719 1 92.56 285 ASN A N 1
ATOM 2120 C CA . ASN A 1 285 ? 9.805 0.945 9.617 1 92.56 285 ASN A CA 1
ATOM 2121 C C . ASN A 1 285 ? 11.047 1.791 9.367 1 92.56 285 ASN A C 1
ATOM 2123 O O . ASN A 1 285 ? 11.781 2.117 10.305 1 92.56 285 ASN A O 1
ATOM 2127 N N . ARG A 1 286 ? 11.195 2.137 8.164 1 92.31 286 ARG A N 1
ATOM 2128 C CA . ARG A 1 286 ? 12.375 2.922 7.793 1 92.31 286 ARG A CA 1
ATOM 2129 C C . ARG A 1 286 ? 12.367 4.277 8.492 1 92.31 286 ARG A C 1
ATOM 2131 O O . ARG A 1 286 ? 13.359 4.664 9.117 1 92.31 286 ARG A O 1
ATOM 2138 N N . ILE A 1 287 ? 11.258 4.973 8.352 1 94.31 287 ILE A N 1
ATOM 2139 C CA . ILE A 1 287 ? 11.141 6.281 8.984 1 94.31 287 ILE A CA 1
ATOM 2140 C C . ILE A 1 287 ? 11.242 6.133 10.5 1 94.31 287 ILE A C 1
ATOM 2142 O O . ILE A 1 287 ? 11.883 6.949 11.164 1 94.31 287 ILE A O 1
ATOM 2146 N N . ASN A 1 288 ? 10.648 5.078 11.008 1 93.81 288 ASN A N 1
ATOM 2147 C CA . ASN A 1 288 ? 10.688 4.82 12.445 1 93.81 288 ASN A CA 1
ATOM 2148 C C . ASN A 1 288 ? 12.125 4.656 12.945 1 93.81 288 ASN A C 1
ATOM 2150 O O . ASN A 1 288 ? 12.508 5.254 13.945 1 93.81 288 ASN A O 1
ATOM 2154 N N . VAL A 1 289 ? 12.883 3.895 12.258 1 91.94 289 VAL A N 1
ATOM 2155 C CA . VAL A 1 289 ? 14.266 3.623 12.641 1 91.94 289 VAL A CA 1
ATOM 2156 C C . VAL A 1 289 ? 15.094 4.898 12.523 1 91.94 289 VAL A C 1
ATOM 2158 O O . VAL A 1 289 ? 15.891 5.215 13.406 1 91.94 289 VAL A O 1
ATOM 2161 N N . GLU A 1 290 ? 14.945 5.617 11.461 1 92.5 290 GLU A N 1
ATOM 2162 C CA . GLU A 1 290 ? 15.703 6.844 11.234 1 92.5 290 GLU A CA 1
ATOM 2163 C C . GLU A 1 290 ? 15.438 7.875 12.32 1 92.5 290 GLU A C 1
ATOM 2165 O O . GLU A 1 290 ? 16.359 8.484 12.852 1 92.5 290 GLU A O 1
ATOM 2170 N N . LEU A 1 291 ? 14.156 8.062 12.617 1 94.81 291 LEU A N 1
ATOM 2171 C CA . LEU A 1 291 ? 13.805 9.031 13.656 1 94.81 291 LEU A CA 1
ATOM 2172 C C . LEU A 1 291 ? 14.266 8.547 15.023 1 94.81 291 LEU A C 1
ATOM 2174 O O . LEU A 1 291 ? 14.664 9.359 15.867 1 94.81 291 LEU A O 1
ATOM 2178 N N . SER A 1 292 ? 14.18 7.258 15.273 1 94 292 SER A N 1
ATOM 2179 C CA . SER A 1 292 ? 14.641 6.703 16.547 1 94 292 SER A CA 1
ATOM 2180 C C . SER A 1 292 ? 16.125 6.965 16.75 1 94 292 SER A C 1
ATOM 2182 O O . SER A 1 292 ? 16.562 7.301 17.859 1 94 292 SER A O 1
ATOM 2184 N N . LYS A 1 293 ? 16.891 6.789 15.734 1 91.75 293 LYS A N 1
ATOM 2185 C CA . LYS A 1 293 ? 18.328 7.062 15.812 1 91.75 293 LYS A CA 1
ATOM 2186 C C . LYS A 1 293 ? 18.594 8.547 16.047 1 91.75 293 LYS A C 1
ATOM 2188 O O . LYS A 1 293 ? 19.422 8.914 16.891 1 91.75 293 LYS A O 1
ATOM 2193 N N . ARG A 1 294 ? 17.875 9.375 15.336 1 93.25 294 ARG A N 1
ATOM 2194 C CA . ARG A 1 294 ? 18.062 10.812 15.398 1 93.25 294 ARG A CA 1
ATOM 2195 C C . ARG A 1 294 ? 17.734 11.352 16.781 1 93.25 294 ARG A C 1
ATOM 2197 O O . ARG A 1 294 ? 18.422 12.242 17.297 1 93.25 294 ARG A O 1
ATOM 2204 N N . PHE A 1 295 ? 16.719 10.805 17.375 1 95.5 295 PHE A N 1
ATOM 2205 C CA . PHE A 1 295 ? 16.219 11.391 18.609 1 95.5 295 PHE A CA 1
ATOM 2206 C C . PHE A 1 295 ? 16.625 10.531 19.812 1 95.5 295 PHE A C 1
ATOM 2208 O O . PHE A 1 295 ? 16.172 10.773 20.922 1 95.5 295 PHE A O 1
ATOM 2215 N N . ALA A 1 296 ? 17.453 9.539 19.688 1 91.44 296 ALA A N 1
ATOM 2216 C CA . ALA A 1 296 ? 17.828 8.594 20.719 1 91.44 296 ALA A CA 1
ATOM 2217 C C . ALA A 1 296 ? 18.406 9.312 21.938 1 91.44 296 ALA A C 1
ATOM 2219 O O . ALA A 1 296 ? 18.078 8.977 23.078 1 91.44 296 ALA A O 1
ATOM 2220 N N . ALA A 1 297 ? 19.234 10.266 21.781 1 91.75 297 ALA A N 1
ATOM 2221 C CA . ALA A 1 297 ? 19.891 10.953 22.891 1 91.75 297 ALA A CA 1
ATOM 2222 C C . ALA A 1 297 ? 19.359 12.375 23.047 1 91.75 297 ALA A C 1
ATOM 2224 O O . ALA A 1 297 ? 19.891 13.156 23.844 1 91.75 297 ALA A O 1
ATOM 2225 N N . GLU A 1 298 ? 18.281 12.633 22.312 1 93.19 298 GLU A N 1
ATOM 2226 C CA . GLU A 1 298 ? 17.766 13.992 22.328 1 93.19 298 GLU A CA 1
ATOM 2227 C C . GLU A 1 298 ? 16.609 14.125 23.328 1 93.19 298 GLU A C 1
ATOM 2229 O O . GLU A 1 298 ? 15.906 13.156 23.594 1 93.19 298 GLU A O 1
ATOM 2234 N N . ARG A 1 299 ? 16.5 15.25 23.938 1 95.25 299 ARG A N 1
ATOM 2235 C CA . ARG A 1 299 ? 15.391 15.625 24.812 1 95.25 299 ARG A CA 1
ATOM 2236 C C . ARG A 1 299 ? 14.664 16.859 24.281 1 95.25 299 ARG A C 1
ATOM 2238 O O . ARG A 1 299 ? 15.211 17.594 23.469 1 95.25 299 ARG A O 1
ATOM 2245 N N . THR A 1 300 ? 13.414 16.969 24.719 1 94.81 300 THR A N 1
ATOM 2246 C CA . THR A 1 300 ? 12.672 18.156 24.297 1 94.81 300 THR A CA 1
ATOM 2247 C C . THR A 1 300 ? 13.227 19.406 24.984 1 94.81 300 THR A C 1
ATOM 2249 O O . THR A 1 300 ? 14.094 19.312 25.844 1 94.81 300 THR A O 1
ATOM 2252 N N . SER A 1 301 ? 12.68 20.562 24.531 1 91.19 301 SER A N 1
ATOM 2253 C CA . SER A 1 301 ? 13.062 21.828 25.141 1 91.19 301 SER A CA 1
ATOM 2254 C C . SER A 1 301 ? 12.633 21.875 26.609 1 91.19 301 SER A C 1
ATOM 2256 O O . SER A 1 301 ? 13.148 22.672 27.391 1 91.19 301 SER A O 1
ATOM 2258 N N . LEU A 1 302 ? 11.781 20.984 27.016 1 91.38 302 LEU A N 1
ATOM 2259 C CA . LEU A 1 302 ? 11.289 20.953 28.391 1 91.38 302 LEU A CA 1
ATOM 2260 C C . LEU A 1 302 ? 11.992 19.859 29.188 1 91.38 302 LEU A C 1
ATOM 2262 O O . LEU A 1 302 ? 11.602 19.547 30.312 1 91.38 302 LEU A O 1
ATOM 2266 N N . GLY A 1 303 ? 12.914 19.172 28.531 1 93.44 303 GLY A N 1
ATOM 2267 C CA . GLY A 1 303 ? 13.719 18.172 29.203 1 93.44 303 GLY A CA 1
ATOM 2268 C C . GLY A 1 303 ? 13.078 16.797 29.219 1 93.44 303 GLY A C 1
ATOM 2269 O O . GLY A 1 303 ? 13.461 15.93 30 1 93.44 303 GLY A O 1
ATOM 2270 N N . GLU A 1 304 ? 12.133 16.578 28.422 1 95 304 GLU A N 1
ATOM 2271 C CA . GLU A 1 304 ? 11.43 15.305 28.375 1 95 304 GLU A CA 1
ATOM 2272 C C . GLU A 1 304 ? 12.062 14.375 27.344 1 95 304 GLU A C 1
ATOM 2274 O O . GLU A 1 304 ? 12.578 14.828 26.312 1 95 304 GLU A O 1
ATOM 2279 N N . PRO A 1 305 ? 11.93 13.117 27.625 1 95.25 305 PRO A N 1
ATOM 2280 C CA . PRO A 1 305 ? 12.359 12.188 26.594 1 95.25 305 PRO A CA 1
ATOM 2281 C C . PRO A 1 305 ? 11.398 12.156 25.406 1 95.25 305 PRO A C 1
ATOM 2283 O O . PRO A 1 305 ? 10.211 12.438 25.547 1 95.25 305 PRO A O 1
ATOM 2286 N N . ILE A 1 306 ? 11.938 11.82 24.297 1 97.56 306 ILE A N 1
ATOM 2287 C CA . ILE A 1 306 ? 11.125 11.688 23.094 1 97.56 306 ILE A CA 1
ATOM 2288 C C . ILE A 1 306 ? 10.875 10.211 22.797 1 97.56 306 ILE A C 1
ATOM 2290 O O . ILE A 1 306 ? 11.82 9.445 22.594 1 97.56 306 ILE A O 1
ATOM 2294 N N . THR A 1 307 ? 9.633 9.828 22.797 1 96.56 307 THR A N 1
ATOM 2295 C CA . THR A 1 307 ? 9.258 8.445 22.516 1 96.56 307 THR A CA 1
ATOM 2296 C C . THR A 1 307 ? 8.797 8.297 21.078 1 96.56 307 THR A C 1
ATOM 2298 O O . THR A 1 307 ? 8.008 9.109 20.578 1 96.56 307 THR A O 1
ATOM 2301 N N . ILE A 1 308 ? 9.305 7.281 20.422 1 96.25 308 ILE A N 1
ATOM 2302 C CA . ILE A 1 308 ? 8.898 6.992 19.047 1 96.25 308 ILE A CA 1
ATOM 2303 C C . ILE A 1 308 ? 8.164 5.656 19 1 96.25 308 ILE A C 1
ATOM 2305 O O . ILE A 1 308 ? 8.672 4.641 19.469 1 96.25 308 ILE A O 1
ATOM 2309 N N . ILE A 1 309 ? 6.949 5.691 18.422 1 94.81 309 ILE A N 1
ATOM 2310 C CA . ILE A 1 309 ? 6.133 4.488 18.312 1 94.81 309 ILE A CA 1
ATOM 2311 C C . ILE A 1 309 ? 5.781 4.234 16.844 1 94.81 309 ILE A C 1
ATOM 2313 O O . ILE A 1 309 ? 5.445 5.164 16.109 1 94.81 309 ILE A O 1
ATOM 2317 N N . GLY A 1 310 ? 5.918 2.994 16.484 1 93.88 310 GLY A N 1
ATOM 2318 C CA . GLY A 1 310 ? 5.484 2.592 15.156 1 93.88 310 GLY A CA 1
ATOM 2319 C C . GLY A 1 310 ? 4.113 1.942 15.148 1 93.88 310 GLY A C 1
ATOM 2320 O O . GLY A 1 310 ? 3.814 1.1 16 1 93.88 310 GLY A O 1
ATOM 2321 N N . LEU A 1 311 ? 3.248 2.396 14.211 1 93.12 311 LEU A N 1
ATOM 2322 C CA . LEU A 1 311 ? 1.95 1.771 13.977 1 93.12 311 LEU A CA 1
ATOM 2323 C C . LEU A 1 311 ? 1.819 1.327 12.523 1 93.12 311 LEU A C 1
ATOM 2325 O O . LEU A 1 311 ? 2.377 1.96 11.617 1 93.12 311 LEU A O 1
ATOM 2329 N N . ASP A 1 312 ? 1.075 0.29 12.328 1 89.69 312 ASP A N 1
ATOM 2330 C CA . ASP A 1 312 ? 0.872 -0.222 10.977 1 89.69 312 ASP A CA 1
ATOM 2331 C C . ASP A 1 312 ? -0.134 0.635 10.203 1 89.69 312 ASP A C 1
ATOM 2333 O O . ASP A 1 312 ? -1.035 1.227 10.805 1 89.69 312 ASP A O 1
ATOM 2337 N N . ARG A 1 313 ? 0.141 0.647 8.906 1 90.81 313 ARG A N 1
ATOM 2338 C CA . ARG A 1 313 ? -0.866 1.25 8.039 1 90.81 313 ARG A CA 1
ATOM 2339 C C . ARG A 1 313 ? -2.156 0.437 8.055 1 90.81 313 ARG A C 1
ATOM 2341 O O . ARG A 1 313 ? -2.119 -0.795 8.016 1 90.81 313 ARG A O 1
ATOM 2348 N N . SER A 1 314 ? -3.268 1.162 8.133 1 89.56 314 SER A N 1
ATOM 2349 C CA . SER A 1 314 ? -4.559 0.484 8.094 1 89.56 314 SER A CA 1
ATOM 2350 C C . SER A 1 314 ? -4.918 0.077 6.664 1 89.56 314 SER A C 1
ATOM 2352 O O . SER A 1 314 ? -4.672 0.827 5.719 1 89.56 314 SER A O 1
ATOM 2354 N N . GLU A 1 315 ? -5.512 -1.079 6.57 1 87.06 315 GLU A N 1
ATOM 2355 C CA . GLU A 1 315 ? -6.031 -1.516 5.277 1 87.06 315 GLU A CA 1
ATOM 2356 C C . GLU A 1 315 ? -7.191 -0.636 4.824 1 87.06 315 GLU A C 1
ATOM 2358 O O . GLU A 1 315 ? -7.516 -0.59 3.635 1 87.06 315 GLU A O 1
ATOM 2363 N N . GLY A 1 316 ? -7.773 0.014 5.727 1 86.44 316 GLY A N 1
ATOM 2364 C CA . GLY A 1 316 ? -8.945 0.828 5.434 1 86.44 316 GLY A CA 1
ATOM 2365 C C . GLY A 1 316 ? -8.594 2.176 4.828 1 86.44 316 GLY A C 1
ATOM 2366 O O . GLY A 1 316 ? -9.484 2.957 4.492 1 86.44 316 GLY A O 1
ATOM 2367 N N . VAL A 1 317 ? -7.32 2.438 4.691 1 90.25 317 VAL A N 1
ATOM 2368 C CA . VAL A 1 317 ? -6.922 3.693 4.066 1 90.25 317 VAL A CA 1
ATOM 2369 C C . VAL A 1 317 ? -7.312 3.682 2.588 1 90.25 317 VAL A C 1
ATOM 2371 O O . VAL A 1 317 ? -6.879 2.809 1.832 1 90.25 317 VAL A O 1
ATOM 2374 N N . ALA A 1 318 ? -8.156 4.57 2.201 1 87.81 318 ALA A N 1
ATOM 2375 C CA . ALA A 1 318 ? -8.641 4.648 0.826 1 87.81 318 ALA A CA 1
ATOM 2376 C C . ALA A 1 318 ? -7.605 5.305 -0.085 1 87.81 318 ALA A C 1
ATOM 2378 O O . ALA A 1 318 ? -6.941 6.266 0.313 1 87.81 318 ALA A O 1
ATOM 2379 N N . GLU A 1 319 ? -7.539 4.738 -1.21 1 85 319 GLU A N 1
ATOM 2380 C CA . GLU A 1 319 ? -6.699 5.383 -2.213 1 85 319 GLU A CA 1
ATOM 2381 C C . GLU A 1 319 ? -7.371 6.633 -2.773 1 85 319 GLU A C 1
ATOM 2383 O O . GLU A 1 319 ? -8.539 6.594 -3.164 1 85 319 GLU A O 1
ATOM 2388 N N . ARG A 1 320 ? -6.676 7.707 -2.734 1 87.94 320 ARG A N 1
ATOM 2389 C CA . ARG A 1 320 ? -7.148 8.977 -3.279 1 87.94 320 ARG A CA 1
ATOM 2390 C C . ARG A 1 320 ? -6.336 9.383 -4.504 1 87.94 320 ARG A C 1
ATOM 2392 O O . ARG A 1 320 ? -5.188 9.82 -4.375 1 87.94 320 ARG A O 1
ATOM 2399 N N . ASP A 1 321 ? -6.945 9.305 -5.637 1 87.5 321 ASP A N 1
ATOM 2400 C CA . ASP A 1 321 ? -6.223 9.664 -6.855 1 87.5 321 ASP A CA 1
ATOM 2401 C C . ASP A 1 321 ? -6.23 11.172 -7.078 1 87.5 321 ASP A C 1
ATOM 2403 O O . ASP A 1 321 ? -6.84 11.914 -6.309 1 87.5 321 ASP A O 1
ATOM 2407 N N . ASP A 1 322 ? -5.586 11.609 -8.094 1 87.25 322 ASP A N 1
ATOM 2408 C CA . ASP A 1 322 ? -5.391 13.031 -8.352 1 87.25 322 ASP A CA 1
ATOM 2409 C C . ASP A 1 322 ? -6.723 13.727 -8.641 1 87.25 322 ASP A C 1
ATOM 2411 O O . ASP A 1 322 ? -6.922 14.883 -8.258 1 87.25 322 ASP A O 1
ATOM 2415 N N . VAL A 1 323 ? -7.566 12.977 -9.273 1 88.25 323 VAL A N 1
ATOM 2416 C CA . VAL A 1 323 ? -8.867 13.547 -9.609 1 88.25 323 VAL A CA 1
ATOM 2417 C C . VAL A 1 323 ? -9.672 13.797 -8.328 1 88.25 323 VAL A C 1
ATOM 2419 O O . VAL A 1 323 ? -10.266 14.859 -8.164 1 88.25 323 VAL A O 1
ATOM 2422 N N . PHE A 1 324 ? -9.594 12.859 -7.516 1 88.44 324 PHE A N 1
ATOM 2423 C CA . PHE A 1 324 ? -10.289 12.992 -6.242 1 88.44 324 PHE A CA 1
ATOM 2424 C C . PHE A 1 324 ? -9.703 14.133 -5.422 1 88.44 324 PHE A C 1
ATOM 2426 O O . PHE A 1 324 ? -10.438 14.93 -4.836 1 88.44 324 PHE A O 1
ATOM 2433 N N . LEU A 1 325 ? -8.461 14.258 -5.371 1 88.62 325 LEU A N 1
ATOM 2434 C CA . LEU A 1 325 ? -7.793 15.281 -4.574 1 88.62 325 LEU A CA 1
ATOM 2435 C C . LEU A 1 325 ? -8.055 16.672 -5.141 1 88.62 325 LEU A C 1
ATOM 2437 O O . LEU A 1 325 ? -8.227 17.625 -4.391 1 88.62 325 LEU A O 1
ATOM 2441 N N . GLU A 1 326 ? -8.031 16.734 -6.391 1 90.06 326 GLU A N 1
ATOM 2442 C CA . GLU A 1 326 ? -8.344 18.016 -7.027 1 90.06 326 GLU A CA 1
ATOM 2443 C C . GLU A 1 326 ? -9.758 18.484 -6.68 1 90.06 326 GLU A C 1
ATOM 2445 O O . GLU A 1 326 ? -9.977 19.656 -6.383 1 90.06 326 GLU A O 1
ATOM 2450 N N . HIS A 1 327 ? -10.625 17.578 -6.711 1 88.44 327 HIS A N 1
ATOM 2451 C CA . HIS A 1 327 ? -12 17.906 -6.355 1 88.44 327 HIS A CA 1
ATOM 2452 C C . HIS A 1 327 ? -12.109 18.328 -4.895 1 88.44 327 HIS A C 1
ATOM 2454 O O . HIS A 1 327 ? -12.867 19.234 -4.559 1 88.44 327 HIS A O 1
ATOM 2460 N N . SER A 1 328 ? -11.383 17.609 -4.105 1 88.31 328 SER A N 1
ATOM 2461 C CA . SER A 1 328 ? -11.383 17.953 -2.688 1 88.31 328 SER A CA 1
ATOM 2462 C C . SER A 1 328 ? -10.875 19.375 -2.469 1 88.31 328 SER A C 1
ATOM 2464 O O . SER A 1 328 ? -11.406 20.109 -1.63 1 88.31 328 SER A O 1
ATOM 2466 N N . ARG A 1 329 ? -9.891 19.781 -3.168 1 90.19 329 ARG A N 1
ATOM 2467 C CA . ARG A 1 329 ? -9.367 21.141 -3.059 1 90.19 329 ARG A CA 1
ATOM 2468 C C . ARG A 1 329 ? -10.375 22.156 -3.574 1 90.19 329 ARG A C 1
ATOM 2470 O O . ARG A 1 329 ? -10.555 23.219 -2.973 1 90.19 329 ARG A O 1
ATOM 2477 N N . GLU A 1 330 ? -10.992 21.812 -4.648 1 89.56 330 GLU A N 1
ATOM 2478 C CA . GLU A 1 330 ? -12.016 22.688 -5.203 1 89.56 330 GLU A CA 1
ATOM 2479 C C . GLU A 1 330 ? -13.164 22.891 -4.219 1 89.56 330 GLU A C 1
ATOM 2481 O O . GLU A 1 330 ? -13.664 24 -4.051 1 89.56 330 GLU A O 1
ATOM 2486 N N . GLN A 1 331 ? -13.523 21.844 -3.617 1 86.62 331 GLN A N 1
ATOM 2487 C CA . GLN A 1 331 ? -14.602 21.906 -2.641 1 86.62 331 GLN A CA 1
ATOM 2488 C C . GLN A 1 331 ? -14.203 22.75 -1.438 1 86.62 331 GLN A C 1
ATOM 2490 O O . GLN A 1 331 ? -15.039 23.484 -0.882 1 86.62 331 GLN A O 1
ATOM 2495 N N . ALA A 1 332 ? -12.984 22.625 -1.033 1 86.75 332 ALA A N 1
ATOM 2496 C CA . ALA A 1 332 ? -12.492 23.438 0.081 1 86.75 332 ALA A CA 1
ATOM 2497 C C . ALA A 1 332 ? -12.562 24.922 -0.251 1 86.75 332 ALA A C 1
ATOM 2499 O O . ALA A 1 332 ? -12.961 25.734 0.587 1 86.75 332 ALA A O 1
ATOM 2500 N N . ILE A 1 333 ? -12.188 25.219 -1.455 1 89.62 333 ILE A N 1
ATOM 2501 C CA . ILE A 1 333 ? -12.227 26.609 -1.898 1 89.62 333 ILE A CA 1
ATOM 2502 C C . I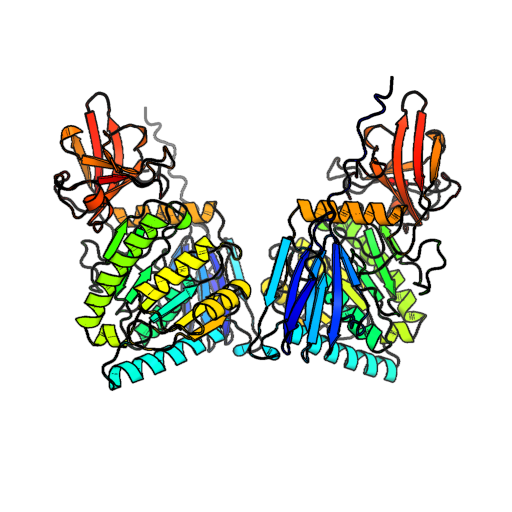LE A 1 333 ? -13.672 27.094 -1.966 1 89.62 333 ILE A C 1
ATOM 2504 O O . ILE A 1 333 ? -13.992 28.188 -1.489 1 89.62 333 ILE A O 1
ATOM 2508 N N . LYS A 1 334 ? -14.5 26.297 -2.527 1 88.12 334 LYS A N 1
ATOM 2509 C CA . LYS A 1 334 ? -15.906 26.656 -2.643 1 88.12 334 LYS A CA 1
ATOM 2510 C C . LYS A 1 334 ? -16.531 26.875 -1.268 1 88.12 334 LYS A C 1
ATOM 2512 O O . LYS A 1 334 ? -17.266 27.859 -1.062 1 88.12 334 LYS A O 1
ATOM 2517 N N . GLU A 1 335 ? -16.234 26 -0.427 1 85.06 335 GLU A N 1
ATOM 2518 C CA . GLU A 1 335 ? -16.812 26.109 0.916 1 85.06 335 GLU A CA 1
ATOM 2519 C C . GLU A 1 335 ? -16.266 27.328 1.646 1 85.06 335 GLU A C 1
ATOM 2521 O O . GLU A 1 335 ? -16.984 27.938 2.459 1 85.06 335 GLU A O 1
ATOM 2526 N N . TYR A 1 336 ? -15.055 27.672 1.362 1 86.19 336 TYR A N 1
ATOM 2527 C CA . TYR A 1 336 ? -14.469 28.844 1.996 1 86.19 336 TYR A CA 1
ATOM 2528 C C . TYR A 1 336 ? -15.242 30.094 1.626 1 86.19 336 TYR A C 1
ATOM 2530 O O . TYR A 1 336 ? -15.492 30.953 2.479 1 86.19 336 TYR A O 1
ATOM 2538 N N . PHE A 1 337 ? -15.688 30.203 0.436 1 88.38 337 PHE A N 1
ATOM 2539 C CA . PHE A 1 337 ? -16.297 31.453 -0.023 1 88.38 337 PHE A CA 1
ATOM 2540 C C . PHE A 1 337 ? -17.812 31.391 0.115 1 88.38 337 PHE A C 1
ATOM 2542 O O . PHE A 1 337 ? -18.453 32.406 0.407 1 88.38 337 PHE A O 1
ATOM 2549 N N . PHE A 1 338 ? -18.312 30.219 -0.061 1 86.19 338 PHE A N 1
ATOM 2550 C CA . PHE A 1 338 ? -19.766 30.156 -0.149 1 86.19 338 PHE A CA 1
ATOM 2551 C C . PHE A 1 338 ? -20.344 29.453 1.075 1 86.19 338 PHE A C 1
ATOM 2553 O O . PHE A 1 338 ? -21.562 29.5 1.301 1 86.19 338 PHE A O 1
ATOM 2560 N N . GLY A 1 339 ? -19.453 28.906 1.797 1 80.75 339 GLY A N 1
ATOM 2561 C CA . GLY A 1 339 ? -19.922 28.172 2.965 1 80.75 339 GLY A CA 1
ATOM 2562 C C . GLY A 1 339 ? -20.375 26.766 2.65 1 80.75 339 GLY A C 1
ATOM 2563 O O . GLY A 1 339 ? -20.031 26.219 1.601 1 80.75 339 GLY A O 1
ATOM 2564 N N . ASP A 1 340 ? -20.953 26.156 3.721 1 76.25 340 ASP A N 1
ATOM 2565 C CA . ASP A 1 340 ? -21.422 24.781 3.572 1 76.25 340 ASP A CA 1
ATOM 2566 C C . ASP A 1 340 ? -22.953 24.719 3.643 1 76.25 340 ASP A C 1
ATOM 2568 O O . ASP A 1 340 ? -23.625 25.734 3.566 1 76.25 340 ASP A O 1
ATOM 2572 N N . LYS A 1 341 ? -23.484 23.562 3.555 1 70.12 341 LYS A N 1
ATOM 2573 C CA . LYS A 1 341 ? -24.922 23.359 3.523 1 70.12 341 LYS A CA 1
ATOM 2574 C C . LYS A 1 341 ? -25.578 23.891 4.789 1 70.12 341 LYS A C 1
ATOM 2576 O O . LYS A 1 341 ? -26.734 24.344 4.758 1 70.12 341 LYS A O 1
ATOM 2581 N N . LYS A 1 342 ? -24.828 23.922 5.824 1 70.69 342 LYS A N 1
ATOM 2582 C CA . LYS A 1 342 ? -25.391 24.375 7.094 1 70.69 342 LYS A CA 1
ATOM 2583 C C . LYS A 1 342 ? -25.312 25.891 7.223 1 70.69 342 LYS A C 1
ATOM 2585 O O . LYS A 1 342 ? -26.141 26.516 7.887 1 70.69 342 LYS A O 1
ATOM 2590 N N . MET A 1 343 ? -24.234 26.406 6.574 1 72.75 343 MET A N 1
ATOM 2591 C CA . MET A 1 343 ? -24.031 27.859 6.648 1 72.75 343 MET A CA 1
ATOM 2592 C C . MET A 1 343 ? -23.656 28.422 5.285 1 72.75 343 MET A C 1
ATOM 2594 O O . MET A 1 343 ? -22.547 28.188 4.793 1 72.75 343 MET A O 1
ATOM 2598 N N . SER A 1 344 ? -24.578 29.125 4.754 1 78.44 344 SER A N 1
ATOM 2599 C CA . SER A 1 344 ? -24.328 29.75 3.463 1 78.44 344 SER A CA 1
ATOM 2600 C C . SER A 1 344 ? -23.734 31.156 3.637 1 78.44 344 SER A C 1
ATOM 2602 O O . SER A 1 344 ? -24.172 31.906 4.516 1 78.44 344 SER A O 1
ATOM 2604 N N . LEU A 1 345 ? -22.688 31.344 2.912 1 79.94 345 LEU A N 1
ATOM 2605 C CA . LEU A 1 345 ? -22.078 32.656 2.887 1 79.94 345 LEU A CA 1
ATOM 2606 C C . LEU A 1 345 ? -22.453 33.406 1.606 1 79.94 345 LEU A C 1
ATOM 2608 O O . LEU A 1 345 ? -22.984 32.812 0.665 1 79.94 345 LEU A O 1
ATOM 2612 N N . SER A 1 346 ? -22.422 34.719 1.733 1 82 346 SER A N 1
ATOM 2613 C CA . SER A 1 346 ? -22.719 35.531 0.578 1 82 346 SER A CA 1
ATOM 2614 C C . SER A 1 346 ? -21.484 36.344 0.146 1 82 346 SER A C 1
ATOM 2616 O O . SER A 1 346 ? -21.375 37.531 0.439 1 82 346 SER A O 1
ATOM 2618 N N . PRO A 1 347 ? -20.75 35.625 -0.578 1 84.5 347 PRO A N 1
ATOM 2619 C CA . PRO A 1 347 ? -19.547 36.312 -1.022 1 84.5 347 PRO A CA 1
ATOM 2620 C C . PRO A 1 347 ? -19.844 37.469 -1.968 1 84.5 347 PRO A C 1
ATOM 2622 O O . PRO A 1 347 ? -20.891 37.469 -2.633 1 84.5 347 PRO A O 1
ATOM 2625 N N . GLN A 1 348 ? -19 38.469 -1.948 1 87.38 348 GLN A N 1
ATOM 2626 C CA . GLN A 1 348 ? -19.172 39.656 -2.773 1 87.38 348 GLN A CA 1
ATOM 2627 C C . GLN A 1 348 ? -18 39.812 -3.73 1 87.38 348 GLN A C 1
ATOM 2629 O O . GLN A 1 348 ? -16.844 39.594 -3.357 1 87.38 348 GLN A O 1
ATOM 2634 N N . ILE A 1 349 ? -18.406 40.188 -4.879 1 90.75 349 ILE A N 1
ATOM 2635 C CA . ILE A 1 349 ? -17.391 40.5 -5.871 1 90.75 349 ILE A CA 1
ATOM 2636 C C . ILE A 1 349 ? -17.125 42 -5.871 1 90.75 349 ILE A C 1
ATOM 2638 O O . ILE A 1 349 ? -18.062 42.812 -5.898 1 90.75 349 ILE A O 1
ATOM 2642 N N . GLN A 1 350 ? -15.914 42.344 -5.82 1 91.19 350 GLN A N 1
ATOM 2643 C CA . GLN A 1 350 ? -15.516 43.75 -5.867 1 91.19 350 GLN A CA 1
ATOM 2644 C C . GLN A 1 350 ? -14.547 44 -7.02 1 91.19 350 GLN A C 1
ATOM 2646 O O . GLN A 1 350 ? -13.641 43.188 -7.262 1 91.19 350 GLN A O 1
ATOM 2651 N N . GLN A 1 351 ? -14.836 45.062 -7.676 1 92.94 351 GLN A N 1
ATOM 2652 C CA . GLN A 1 351 ? -13.914 45.5 -8.711 1 92.94 351 GLN A CA 1
ATOM 2653 C C . GLN A 1 351 ? -12.93 46.531 -8.172 1 92.94 351 GLN A C 1
ATOM 2655 O O . GLN A 1 351 ? -13.336 47.531 -7.551 1 92.94 351 GLN A O 1
ATOM 2660 N N . VAL A 1 352 ? -11.695 46.281 -8.406 1 93.62 352 VAL A N 1
ATOM 2661 C CA . VAL A 1 352 ? -10.656 47.125 -7.84 1 93.62 352 VAL A CA 1
ATOM 2662 C C . VAL A 1 352 ? -9.648 47.5 -8.922 1 93.62 352 VAL A C 1
ATOM 2664 O O . VAL A 1 352 ? -9.422 46.75 -9.859 1 93.62 352 VAL A O 1
ATOM 2667 N N . ASP A 1 353 ? -9.055 48.75 -8.656 1 95.06 353 ASP A N 1
ATOM 2668 C CA . ASP A 1 353 ? -8.016 49.188 -9.578 1 95.06 353 ASP A CA 1
ATOM 2669 C C . ASP A 1 353 ? -6.699 48.469 -9.312 1 95.06 353 ASP A C 1
ATOM 2671 O O . ASP A 1 353 ? -6.367 48.188 -8.164 1 95.06 353 ASP A O 1
ATOM 2675 N N . PHE A 1 354 ? -5.922 48.281 -10.438 1 95.62 354 PHE A N 1
ATOM 2676 C CA . PHE A 1 354 ? -4.621 47.625 -10.305 1 95.62 354 PHE A CA 1
ATOM 2677 C C . PHE A 1 354 ? -3.76 48.344 -9.273 1 95.62 354 PHE A C 1
ATOM 2679 O O . PHE A 1 354 ? -3.084 47.719 -8.461 1 95.62 354 PHE A O 1
ATOM 2686 N N . ASP A 1 355 ? -3.83 49.656 -9.242 1 92.81 355 ASP A N 1
ATOM 2687 C CA . ASP A 1 355 ? -2.93 50.5 -8.445 1 92.81 355 ASP A CA 1
ATOM 2688 C C . ASP A 1 355 ? -3.309 50.438 -6.965 1 92.81 355 ASP A C 1
ATOM 2690 O O . ASP A 1 355 ? -2.518 50.844 -6.105 1 92.81 355 ASP A O 1
ATOM 2694 N N . ALA A 1 356 ? -4.488 49.969 -6.68 1 91.75 356 ALA A N 1
ATOM 2695 C CA . ALA A 1 356 ? -4.965 49.875 -5.301 1 91.75 356 ALA A CA 1
ATOM 2696 C C . ALA A 1 356 ? -4.465 48.625 -4.609 1 91.75 356 ALA A C 1
ATOM 2698 O O . ALA A 1 356 ? -4.594 48.469 -3.391 1 91.75 356 ALA A O 1
ATOM 2699 N N . LEU A 1 357 ? -3.842 47.812 -5.406 1 94.31 357 LEU A N 1
ATOM 2700 C CA . LEU A 1 357 ? -3.473 46.5 -4.852 1 94.31 357 LEU A CA 1
ATOM 2701 C C . LEU A 1 357 ? -1.959 46.312 -4.871 1 94.31 357 LEU A C 1
ATOM 2703 O O . LEU A 1 357 ? -1.275 46.844 -5.75 1 94.31 357 LEU A O 1
ATOM 2707 N N . VAL A 1 358 ? -1.499 45.688 -3.871 1 95.12 358 VAL A N 1
ATOM 2708 C CA . VAL A 1 358 ? -0.128 45.188 -3.846 1 95.12 358 VAL A CA 1
ATOM 2709 C C . VAL A 1 358 ? -0.135 43.656 -3.848 1 95.12 358 VAL A C 1
ATOM 2711 O O . VAL A 1 358 ? -0.545 43.031 -2.867 1 95.12 358 VAL A O 1
ATOM 2714 N N . ILE A 1 359 ? 0.344 43.062 -4.938 1 95.5 359 ILE A N 1
ATOM 2715 C CA . ILE A 1 359 ? 0.343 41.594 -5.09 1 95.5 359 ILE A CA 1
ATOM 2716 C C . ILE A 1 359 ? 1.775 41.094 -5.242 1 95.5 359 ILE A C 1
ATOM 2718 O O . ILE A 1 359 ? 2.541 41.625 -6.059 1 95.5 359 ILE A O 1
ATOM 2722 N N . TYR A 1 360 ? 2.066 40.156 -4.363 1 95 360 TYR A N 1
ATOM 2723 C CA . TYR A 1 360 ? 3.367 39.5 -4.457 1 95 360 TYR A CA 1
ATOM 2724 C C . TYR A 1 360 ? 3.229 38.062 -5.012 1 95 360 TYR A C 1
ATOM 2726 O O . TYR A 1 360 ? 2.246 37.375 -4.73 1 95 360 TYR A O 1
ATOM 2734 N N . LYS A 1 361 ? 4.172 37.656 -5.801 1 91.12 361 LYS A N 1
ATOM 2735 C CA . LYS A 1 361 ? 4.258 36.281 -6.301 1 91.12 361 LYS A CA 1
ATOM 2736 C C . LYS A 1 361 ? 5.613 35.656 -5.969 1 91.12 361 LYS A C 1
ATOM 2738 O O . LYS A 1 361 ? 6.641 36.344 -6.031 1 91.12 361 LYS A O 1
ATOM 2743 N N . ALA A 1 362 ? 5.492 34.344 -5.512 1 79.25 362 ALA A N 1
ATOM 2744 C CA . ALA A 1 362 ? 6.746 33.625 -5.234 1 79.25 362 ALA A CA 1
ATOM 2745 C C . ALA A 1 362 ? 7.512 33.344 -6.52 1 79.25 362 ALA A C 1
ATOM 2747 O O . ALA A 1 362 ? 6.918 32.906 -7.516 1 79.25 362 ALA A O 1
ATOM 2748 N N . SER A 1 363 ? 8.727 33.812 -6.684 1 67.44 363 SER A N 1
ATOM 2749 C CA . SER A 1 363 ? 9.547 33.656 -7.879 1 67.44 363 SER A CA 1
ATOM 2750 C C . SER A 1 363 ? 9.906 32.188 -8.117 1 67.44 363 SER A C 1
ATOM 2752 O O . SER A 1 363 ? 10.281 31.484 -7.184 1 67.44 363 SER A O 1
ATOM 2754 N N . ASP A 1 364 ? 9.438 31.531 -9.211 1 61 364 ASP A N 1
ATOM 2755 C CA . ASP A 1 364 ? 9.852 30.172 -9.586 1 61 364 ASP A CA 1
ATOM 2756 C C . ASP A 1 364 ? 11.25 30.188 -10.195 1 61 364 ASP A C 1
ATOM 2758 O O . ASP A 1 364 ? 11.734 29.156 -10.672 1 61 364 ASP A O 1
ATOM 2762 N N . TYR A 1 365 ? 11.781 31.422 -10.484 1 53.81 365 TYR A N 1
ATOM 2763 C CA . TYR A 1 365 ? 12.945 31.484 -11.352 1 53.81 365 TYR A CA 1
ATOM 2764 C C . TYR A 1 365 ? 14.117 30.719 -10.742 1 53.81 365 TYR A C 1
ATOM 2766 O O . TYR A 1 365 ? 13.93 29.859 -9.875 1 53.81 365 TYR A O 1
ATOM 2774 N N . SER A 1 366 ? 15.391 31.5 -10.461 1 49.41 366 SER A N 1
ATOM 2775 C CA . SER A 1 366 ? 16.703 30.906 -10.203 1 49.41 366 SER A CA 1
ATOM 2776 C C . SER A 1 366 ? 16.812 30.391 -8.773 1 49.41 366 SER A C 1
ATOM 2778 O O . SER A 1 366 ? 16.094 30.859 -7.883 1 49.41 366 SER A O 1
ATOM 2780 N N . ALA A 1 367 ? 17.453 29.297 -8.688 1 51.25 367 ALA A N 1
ATOM 2781 C CA . ALA A 1 367 ? 17.875 28.703 -7.426 1 51.25 367 ALA A CA 1
ATOM 2782 C C . ALA A 1 367 ? 18.266 29.781 -6.418 1 51.25 367 ALA A C 1
ATOM 2784 O O . ALA A 1 367 ? 18.047 29.625 -5.215 1 51.25 367 ALA A O 1
ATOM 2785 N N . TYR A 1 368 ? 18.906 30.828 -7.008 1 49.06 368 TYR A N 1
ATOM 2786 C CA . TYR A 1 368 ? 19.484 31.891 -6.195 1 49.06 368 TYR A CA 1
ATOM 2787 C C . TYR A 1 368 ? 18.406 32.844 -5.707 1 49.06 368 TYR A C 1
ATOM 2789 O O . TYR A 1 368 ? 18.609 33.562 -4.723 1 49.06 368 TYR A O 1
ATOM 2797 N N . GLU A 1 369 ? 17.328 32.906 -6.41 1 55.28 369 GLU A N 1
ATOM 2798 C CA . GLU A 1 369 ? 16.266 33.844 -6.07 1 55.28 369 GLU A CA 1
ATOM 2799 C C . GLU A 1 369 ? 15.031 33.094 -5.531 1 55.28 369 GLU A C 1
ATOM 2801 O O . GLU A 1 369 ? 13.953 33.688 -5.426 1 55.28 369 GLU A O 1
ATOM 2806 N N . GLN A 1 370 ? 15.141 31.891 -5.293 1 55.56 370 GLN A N 1
ATOM 2807 C CA . GLN A 1 370 ? 14.125 31 -4.742 1 55.56 370 GLN A CA 1
ATOM 2808 C C . GLN A 1 370 ? 13.711 31.453 -3.344 1 55.56 370 GLN A C 1
ATOM 2810 O O . GLN A 1 370 ? 14.555 31.719 -2.49 1 55.56 370 GLN A O 1
ATOM 2815 N N . GLY A 1 371 ? 12.578 31.844 -3.203 1 59.75 371 GLY A N 1
ATOM 2816 C CA . GLY A 1 371 ? 11.984 32.188 -1.921 1 59.75 371 GLY A CA 1
ATOM 2817 C C . GLY A 1 371 ? 11.68 33.656 -1.784 1 59.75 371 GLY A C 1
ATOM 2818 O O . GLY A 1 371 ? 11.125 34.094 -0.769 1 59.75 371 GLY A O 1
ATOM 2819 N N . LYS A 1 372 ? 12.078 34.406 -2.893 1 73.25 372 LYS A N 1
ATOM 2820 C CA . LYS A 1 372 ? 11.797 35.812 -2.748 1 73.25 372 LYS A CA 1
ATOM 2821 C C . LYS A 1 372 ? 10.477 36.188 -3.406 1 73.25 372 LYS A C 1
ATOM 2823 O O . LYS A 1 372 ? 10.086 35.594 -4.414 1 73.25 372 LYS A O 1
ATOM 2828 N N . LEU A 1 373 ? 9.711 37 -2.756 1 86 373 LEU A N 1
ATOM 2829 C CA . LEU A 1 373 ? 8.469 37.531 -3.289 1 86 373 LEU A CA 1
ATOM 2830 C C . LEU A 1 373 ? 8.742 38.688 -4.246 1 86 373 LEU A C 1
ATOM 2832 O O . LEU A 1 373 ? 9.586 39.531 -3.965 1 86 373 LEU A O 1
ATOM 2836 N N . VAL A 1 374 ? 8.148 38.625 -5.402 1 88.75 374 VAL A N 1
ATOM 2837 C CA . VAL A 1 374 ? 8.25 39.688 -6.383 1 88.75 374 VAL A CA 1
ATOM 2838 C C . VAL A 1 374 ? 6.883 40.344 -6.574 1 88.75 374 VAL A C 1
ATOM 2840 O O . VAL A 1 374 ? 5.871 39.656 -6.723 1 88.75 374 VAL A O 1
ATOM 2843 N N . ARG A 1 375 ? 6.961 41.688 -6.555 1 91.38 375 ARG A N 1
ATOM 2844 C CA . ARG A 1 375 ? 5.715 42.406 -6.781 1 91.38 375 ARG A CA 1
ATOM 2845 C C . ARG A 1 375 ? 5.273 42.281 -8.234 1 91.38 375 ARG A C 1
ATOM 2847 O O . ARG A 1 375 ? 6.094 42.375 -9.148 1 91.38 375 ARG A O 1
ATOM 2854 N N . GLU A 1 376 ? 4.012 42 -8.383 1 91.5 376 GLU A N 1
ATOM 2855 C CA . GLU A 1 376 ? 3.477 41.812 -9.727 1 91.5 376 GLU A CA 1
ATOM 2856 C C . GLU A 1 376 ? 2.145 42.531 -9.891 1 91.5 376 GLU A C 1
ATOM 2858 O O . GLU A 1 376 ? 1.333 42.562 -8.969 1 91.5 376 GLU A O 1
ATOM 2863 N N . ASP A 1 377 ? 2.027 43.062 -11.117 1 92.94 377 ASP A N 1
ATOM 2864 C CA . ASP A 1 377 ? 0.72 43.594 -11.469 1 92.94 377 ASP A CA 1
ATOM 2865 C C . ASP A 1 377 ? -0.274 42.5 -11.781 1 92.94 377 ASP A C 1
ATOM 2867 O O . ASP A 1 377 ? 0.12 41.406 -12.227 1 92.94 377 ASP A O 1
ATOM 2871 N N . PRO A 1 378 ? -1.545 42.875 -11.5 1 94.69 378 PRO A N 1
ATOM 2872 C CA . PRO A 1 378 ? -2.549 41.875 -11.898 1 94.69 378 PRO A CA 1
ATOM 2873 C C . PRO A 1 378 ? -2.475 41.531 -13.383 1 94.69 378 PRO A C 1
ATOM 2875 O O . PRO A 1 378 ? -2.203 42.406 -14.211 1 94.69 378 PRO A O 1
ATOM 2878 N N . SER A 1 379 ? -2.613 40.281 -13.703 1 94.75 379 SER A N 1
ATOM 2879 C CA . SER A 1 379 ? -2.596 39.812 -15.086 1 94.75 379 SER A CA 1
ATOM 2880 C C . SER A 1 379 ? -3.621 38.688 -15.305 1 94.75 379 SER A C 1
ATOM 2882 O O . SER A 1 379 ? -4.141 38.125 -14.344 1 94.75 379 SER A O 1
ATOM 2884 N N . ALA A 1 380 ? -3.84 38.406 -16.531 1 93.19 380 ALA A N 1
ATOM 2885 C CA . ALA A 1 380 ? -4.82 37.406 -16.906 1 93.19 380 ALA A CA 1
ATOM 2886 C C . ALA A 1 380 ? -4.445 36.031 -16.344 1 93.19 380 ALA A C 1
ATOM 2888 O O . ALA A 1 380 ? -5.316 35.188 -16.078 1 93.19 380 ALA A O 1
ATOM 2889 N N . THR A 1 381 ? -3.252 35.812 -16.094 1 92.19 381 THR A N 1
ATOM 2890 C CA . THR A 1 381 ? -2.77 34.531 -15.594 1 92.19 381 THR A CA 1
ATOM 2891 C C . THR A 1 381 ? -3.221 34.312 -14.148 1 92.19 381 THR A C 1
ATOM 2893 O O . THR A 1 381 ? -3.162 33.188 -13.633 1 92.19 381 THR A O 1
ATOM 2896 N N . MET A 1 382 ? -3.666 35.375 -13.539 1 94.12 382 MET A N 1
ATOM 2897 C CA . MET A 1 382 ? -4.082 35.281 -12.141 1 94.12 382 MET A CA 1
ATOM 2898 C C . MET A 1 382 ? -5.547 34.875 -12.031 1 94.12 382 MET A C 1
ATOM 2900 O O . MET A 1 382 ? -6.031 34.562 -10.945 1 94.12 382 MET A O 1
ATOM 2904 N N . GLN A 1 383 ? -6.188 34.812 -13.164 1 94.5 383 GLN A N 1
ATOM 2905 C CA . GLN A 1 383 ? -7.613 34.5 -13.141 1 94.5 383 GLN A CA 1
ATOM 2906 C C . GLN A 1 383 ? -7.863 33.125 -12.547 1 94.5 383 GLN A C 1
ATOM 2908 O O . GLN A 1 383 ? -7.141 32.156 -12.852 1 94.5 383 GLN A O 1
ATOM 2913 N N . HIS A 1 384 ? -8.844 33.031 -11.656 1 94.81 384 HIS A N 1
ATOM 2914 C CA . HIS A 1 384 ? -9.352 31.812 -11.031 1 94.81 384 HIS A CA 1
ATOM 2915 C C . HIS A 1 384 ? -8.422 31.328 -9.922 1 94.81 384 HIS A C 1
ATOM 2917 O O . HIS A 1 384 ? -8.633 30.25 -9.359 1 94.81 384 HIS A O 1
ATOM 2923 N N . TRP A 1 385 ? -7.391 32.188 -9.656 1 95.12 385 TRP A N 1
ATOM 2924 C CA . TRP A 1 385 ? -6.512 31.844 -8.539 1 95.12 385 TRP A CA 1
ATOM 2925 C C . TRP A 1 385 ? -7.062 32.406 -7.227 1 95.12 385 TRP A C 1
ATOM 2927 O O . TRP A 1 385 ? -7.863 33.344 -7.234 1 95.12 385 TRP A O 1
ATOM 2937 N N . THR A 1 386 ? -6.613 31.719 -6.188 1 95.12 386 THR A N 1
ATOM 2938 C CA . THR A 1 386 ? -6.844 32.25 -4.852 1 95.12 386 THR A CA 1
ATOM 2939 C C . THR A 1 386 ? -5.609 33 -4.34 1 95.12 386 THR A C 1
ATOM 2941 O O . THR A 1 386 ? -4.484 32.5 -4.496 1 95.12 386 THR A O 1
ATOM 2944 N N . LEU A 1 387 ? -5.828 34.156 -3.809 1 95.25 387 LEU A N 1
ATOM 2945 C CA . LEU A 1 387 ? -4.754 34.969 -3.236 1 95.25 387 LEU A CA 1
ATOM 2946 C C . LEU A 1 387 ? -4.887 35.031 -1.72 1 95.25 387 LEU A C 1
ATOM 2948 O O . LEU A 1 387 ? -5.996 35.188 -1.195 1 95.25 387 LEU A O 1
ATOM 2952 N N . ALA A 1 388 ? -3.764 34.969 -1.044 1 95.38 388 ALA A N 1
ATOM 2953 C CA . ALA A 1 388 ? -3.771 35.094 0.409 1 95.38 388 ALA A CA 1
ATOM 2954 C C . ALA A 1 388 ? -3.68 36.562 0.813 1 95.38 388 ALA A C 1
ATOM 2956 O O . ALA A 1 388 ? -2.828 37.312 0.31 1 95.38 388 ALA A O 1
ATOM 2957 N N . VAL A 1 389 ? -4.57 37 1.657 1 94.69 389 VAL A N 1
ATOM 2958 C CA . VAL A 1 389 ? -4.5 38.312 2.264 1 94.69 389 VAL A CA 1
ATOM 2959 C C . VAL A 1 389 ? -3.662 38.25 3.539 1 94.69 389 VAL A C 1
ATOM 2961 O O . VAL A 1 389 ? -4.031 37.594 4.504 1 94.69 389 VAL A O 1
ATOM 2964 N N . MET A 1 390 ? -2.596 39.031 3.518 1 95.69 390 MET A N 1
ATOM 2965 C CA . MET A 1 390 ? -1.627 38.875 4.602 1 95.69 390 MET A CA 1
ATOM 2966 C C . MET A 1 390 ? -1.843 39.938 5.68 1 95.69 390 MET A C 1
ATOM 2968 O O . MET A 1 390 ? -2.184 41.094 5.375 1 95.69 390 MET A O 1
ATOM 2972 N N . HIS A 1 391 ? -1.575 39.531 6.941 1 94.25 391 HIS A N 1
ATOM 2973 C CA . HIS A 1 391 ? -1.599 40.438 8.062 1 94.25 391 HIS A CA 1
ATOM 2974 C C . HIS A 1 391 ? -0.315 41.281 8.125 1 94.25 391 HIS A C 1
ATOM 2976 O O . HIS A 1 391 ? 0.454 41.156 9.078 1 94.25 391 HIS A O 1
ATOM 2982 N N . ALA A 1 392 ? -0.184 42.125 7.184 1 95.31 392 ALA A N 1
ATOM 2983 C CA . ALA A 1 392 ? 0.962 43.031 7.059 1 95.31 392 ALA A CA 1
ATOM 2984 C C . ALA A 1 392 ? 0.564 44.312 6.371 1 95.31 392 ALA A C 1
ATOM 2986 O O . ALA A 1 392 ? -0.528 44.438 5.809 1 95.31 392 ALA A O 1
ATOM 2987 N N . SER A 1 393 ? 1.48 45.25 6.543 1 95 393 SER A N 1
ATOM 2988 C CA . SER A 1 393 ? 1.281 46.531 5.844 1 95 393 SER A CA 1
ATOM 2989 C C . SER A 1 393 ? 1.832 46.469 4.422 1 95 393 SER A C 1
ATOM 2991 O O . SER A 1 393 ? 2.791 45.75 4.152 1 95 393 SER A O 1
ATOM 2993 N N . VAL A 1 394 ? 1.221 47.25 3.535 1 93.31 394 VAL A N 1
ATOM 2994 C CA . VAL A 1 394 ? 1.685 47.344 2.152 1 93.31 394 VAL A CA 1
ATOM 2995 C C . VAL A 1 394 ? 3.074 47.969 2.107 1 93.31 394 VAL A C 1
ATOM 2997 O O . VAL A 1 394 ? 3.785 47.844 1.105 1 93.31 394 VAL A O 1
ATOM 3000 N N . LYS A 1 395 ? 3.453 48.562 3.223 1 93.81 395 LYS A N 1
ATOM 3001 C CA . LYS A 1 395 ? 4.75 49.219 3.287 1 93.81 395 LYS A CA 1
ATOM 3002 C C . LYS A 1 395 ? 5.828 48.281 3.82 1 93.81 395 LYS A C 1
ATOM 3004 O O . LYS A 1 395 ? 7.02 48.594 3.736 1 93.81 395 LYS A O 1
ATOM 3009 N N . ASP A 1 396 ? 5.398 47.156 4.277 1 94.75 396 ASP A N 1
ATOM 3010 C CA . ASP A 1 396 ? 6.359 46.219 4.836 1 94.75 396 ASP A CA 1
ATOM 3011 C C . ASP A 1 396 ? 7.203 45.594 3.732 1 94.75 396 ASP A C 1
ATOM 3013 O O . ASP A 1 396 ? 6.758 45.469 2.586 1 94.75 396 ASP A O 1
ATOM 3017 N N . ALA A 1 397 ? 8.367 45.188 4.141 1 93.69 397 ALA A N 1
ATOM 3018 C CA . ALA A 1 397 ? 9.234 44.469 3.201 1 93.69 397 ALA A CA 1
ATOM 3019 C C . ALA A 1 397 ? 8.625 43.125 2.812 1 93.69 397 ALA A C 1
ATOM 3021 O O . ALA A 1 397 ? 7.934 42.5 3.613 1 93.69 397 ALA A O 1
ATOM 3022 N N . PRO A 1 398 ? 8.93 42.656 1.635 1 92 398 PRO A N 1
ATOM 3023 C CA . PRO A 1 398 ? 8.359 41.406 1.146 1 92 398 PRO A CA 1
ATOM 3024 C C . PRO A 1 398 ? 8.641 40.219 2.084 1 92 398 PRO A C 1
ATOM 3026 O O . PRO A 1 398 ? 7.801 39.344 2.221 1 92 398 PRO A O 1
ATOM 3029 N N . GLU A 1 399 ? 9.758 40.25 2.697 1 91.12 399 GLU A N 1
ATOM 3030 C CA . GLU A 1 399 ? 10.109 39.156 3.602 1 91.12 399 GLU A CA 1
ATOM 3031 C C . GLU A 1 399 ? 9.195 39.125 4.82 1 91.12 399 GLU A C 1
ATOM 3033 O O . GLU A 1 399 ? 8.859 38.062 5.328 1 91.12 399 GLU A O 1
ATOM 3038 N N . VAL A 1 400 ? 8.812 40.281 5.215 1 93.75 400 VAL A N 1
ATOM 3039 C CA . VAL A 1 400 ? 7.902 40.406 6.352 1 93.75 400 VAL A CA 1
ATOM 3040 C C . VAL A 1 400 ? 6.496 39.969 5.938 1 93.75 400 VAL A C 1
ATOM 3042 O O . VAL A 1 400 ? 5.805 39.281 6.684 1 93.75 400 VAL A O 1
ATOM 3045 N N . VAL A 1 401 ? 6.117 40.344 4.766 1 94.69 401 VAL A N 1
ATOM 3046 C CA . VAL A 1 401 ? 4.797 40.031 4.246 1 94.69 401 VAL A CA 1
ATOM 3047 C C . VAL A 1 401 ? 4.652 38.5 4.117 1 94.69 401 VAL A C 1
ATOM 3049 O O . VAL A 1 401 ? 3.637 37.938 4.516 1 94.69 401 VAL A O 1
ATOM 3052 N N . ARG A 1 402 ? 5.668 37.906 3.65 1 93.5 402 ARG A N 1
ATOM 3053 C CA . ARG A 1 402 ? 5.637 36.469 3.361 1 93.5 402 ARG A CA 1
ATOM 3054 C C . ARG A 1 402 ? 5.488 35.656 4.645 1 93.5 402 ARG A C 1
ATOM 3056 O O . ARG A 1 402 ? 4.859 34.594 4.645 1 93.5 402 ARG A O 1
ATOM 3063 N N . ALA A 1 403 ? 6.039 36.156 5.688 1 94.19 403 ALA A N 1
ATOM 3064 C CA . ALA A 1 403 ? 6.082 35.406 6.938 1 94.19 403 ALA A CA 1
ATOM 3065 C C . ALA A 1 403 ? 4.934 35.781 7.859 1 94.19 403 ALA A C 1
ATOM 3067 O O . ALA A 1 403 ? 4.785 35.25 8.953 1 94.19 403 ALA A O 1
ATOM 3068 N N . ALA A 1 404 ? 4.113 36.719 7.43 1 95.38 404 ALA A N 1
ATOM 3069 C CA . ALA A 1 404 ? 2.98 37.156 8.242 1 95.38 404 ALA A CA 1
ATOM 3070 C C . ALA A 1 404 ? 1.849 36.125 8.211 1 95.38 404 ALA A C 1
ATOM 3072 O O . ALA A 1 404 ? 1.828 35.25 7.352 1 95.38 404 ALA A O 1
ATOM 3073 N N . THR A 1 405 ? 0.974 36.281 9.172 1 95.81 405 THR A N 1
ATOM 3074 C CA . THR A 1 405 ? -0.199 35.406 9.203 1 95.81 405 THR A CA 1
ATOM 3075 C C . THR A 1 405 ? -1.188 35.781 8.109 1 95.81 405 THR A C 1
ATOM 3077 O O . THR A 1 405 ? -1.12 36.906 7.57 1 95.81 405 THR A O 1
ATOM 3080 N N . VAL A 1 406 ? -2.039 34.875 7.832 1 94.62 406 VAL A N 1
ATOM 3081 C CA . VAL A 1 406 ? -3.045 35.094 6.793 1 94.62 406 VAL A CA 1
ATOM 3082 C C . VAL A 1 406 ? -4.324 35.656 7.418 1 94.62 406 VAL A C 1
ATOM 3084 O O . VAL A 1 406 ? -4.816 35.125 8.414 1 94.62 406 VAL A O 1
ATOM 3087 N N . MET A 1 407 ? -4.82 36.656 6.816 1 91 407 MET A N 1
ATOM 3088 C CA . MET A 1 407 ? -6.098 37.25 7.238 1 91 407 MET A CA 1
ATOM 3089 C C . MET A 1 407 ? -7.262 36.531 6.566 1 91 407 MET A C 1
ATOM 3091 O O . MET A 1 407 ? -8.359 36.438 7.129 1 91 407 MET A O 1
ATOM 3095 N N . GLY A 1 408 ? -7.023 36.125 5.418 1 90.88 408 GLY A N 1
ATOM 3096 C CA . GLY A 1 408 ? -8.016 35.469 4.602 1 90.88 408 GLY A CA 1
ATOM 3097 C C . GLY A 1 408 ? -7.559 35.219 3.172 1 90.88 408 GLY A C 1
ATOM 3098 O O . GLY A 1 408 ? -6.363 35.312 2.875 1 90.88 408 GLY A O 1
ATOM 3099 N N . PHE A 1 409 ? -8.586 34.844 2.387 1 92.62 409 PHE A N 1
ATOM 3100 C CA . PHE A 1 409 ? -8.281 34.594 0.985 1 92.62 409 PHE A CA 1
ATOM 3101 C C . PHE A 1 409 ? -9.273 35.312 0.072 1 92.62 409 PHE A C 1
ATOM 3103 O O . PHE A 1 409 ? -10.406 35.562 0.466 1 92.62 409 PHE A O 1
ATOM 3110 N N . MET A 1 410 ? -8.773 35.594 -1.074 1 93.38 410 MET A N 1
ATOM 3111 C CA . MET A 1 410 ? -9.609 36.156 -2.133 1 93.38 410 MET A CA 1
ATOM 3112 C C . MET A 1 410 ? -9.477 35.312 -3.416 1 93.38 410 MET A C 1
ATOM 3114 O O . MET A 1 410 ? -8.438 34.688 -3.648 1 93.38 410 MET A O 1
ATOM 3118 N N . TYR A 1 411 ? -10.547 35.375 -4.18 1 94.81 411 TYR A N 1
ATOM 3119 C CA . TYR A 1 411 ? -10.586 34.656 -5.453 1 94.81 411 TYR A CA 1
ATOM 3120 C C . TYR A 1 411 ? -10.648 35.625 -6.621 1 94.81 411 TYR A C 1
ATOM 3122 O O . TYR A 1 411 ? -11.461 36.562 -6.625 1 94.81 411 TYR A O 1
ATOM 3130 N N . VAL A 1 412 ? -9.758 35.406 -7.609 1 95.62 412 VAL A N 1
ATOM 3131 C CA . VAL A 1 412 ? -9.734 36.281 -8.789 1 95.62 412 VAL A CA 1
ATOM 3132 C C . VAL A 1 412 ? -10.75 35.781 -9.812 1 95.62 412 VAL A C 1
ATOM 3134 O O . VAL A 1 412 ? -10.516 34.781 -10.5 1 95.62 412 VAL A O 1
ATOM 3137 N N . SER A 1 413 ? -11.734 36.562 -9.961 1 94.75 413 SER A N 1
ATOM 3138 C CA . SER A 1 413 ? -12.789 36.094 -10.867 1 94.75 413 SER A CA 1
ATOM 3139 C C . SER A 1 413 ? -12.523 36.594 -12.289 1 94.75 413 SER A C 1
ATOM 3141 O O . SER A 1 413 ? -12.906 35.906 -13.258 1 94.75 413 SER A O 1
ATOM 3143 N N . ASP A 1 414 ? -12.023 37.75 -12.328 1 94.94 414 ASP A N 1
ATOM 3144 C CA . ASP A 1 414 ? -11.766 38.312 -13.648 1 94.94 414 ASP A CA 1
ATOM 3145 C C . ASP A 1 414 ? -10.664 39.375 -13.594 1 94.94 414 ASP A C 1
ATOM 3147 O O . ASP A 1 414 ? -10.477 40.031 -12.57 1 94.94 414 ASP A O 1
ATOM 3151 N N . VAL A 1 415 ? -9.883 39.438 -14.695 1 96.31 415 VAL A N 1
ATOM 3152 C CA . VAL A 1 415 ? -8.859 40.469 -14.82 1 96.31 415 VAL A CA 1
ATOM 3153 C C . VAL A 1 415 ? -9 41.156 -16.172 1 96.31 415 VAL A C 1
ATOM 3155 O O . VAL A 1 415 ? -8.898 40.531 -17.219 1 96.31 415 VAL A O 1
ATOM 3158 N N . ASP A 1 416 ? -9.227 42.469 -16.109 1 96.44 416 ASP A N 1
ATOM 3159 C CA . ASP A 1 416 ? -9.266 43.312 -17.297 1 96.44 416 ASP A CA 1
ATOM 3160 C C . ASP A 1 416 ? -7.992 44.156 -17.422 1 96.44 416 ASP A C 1
ATOM 3162 O O . ASP A 1 416 ? -7.906 45.25 -16.875 1 96.44 416 ASP A O 1
ATOM 3166 N N . GLU A 1 417 ? -7.094 43.688 -18.172 1 96 417 GLU A N 1
ATOM 3167 C CA . GLU A 1 417 ? -5.797 44.344 -18.297 1 96 417 GLU A CA 1
ATOM 3168 C C . GLU A 1 417 ? -5.918 45.688 -19.031 1 96 417 GLU A C 1
ATOM 3170 O O . GLU A 1 417 ? -5.168 46.625 -18.766 1 96 417 GLU A O 1
ATOM 3175 N N . GLU A 1 418 ? -6.816 45.812 -19.984 1 95.75 418 GLU A N 1
ATOM 3176 C CA . GLU A 1 418 ? -7.012 47.031 -20.75 1 95.75 418 GLU A CA 1
ATOM 3177 C C . GLU A 1 418 ? -7.496 48.188 -19.844 1 95.75 418 GLU A C 1
ATOM 3179 O O . GLU A 1 418 ? -6.961 49.281 -19.875 1 95.75 418 GLU A O 1
ATOM 3184 N N . ARG A 1 419 ? -8.484 47.844 -19.094 1 96.12 419 ARG A N 1
ATOM 3185 C CA . ARG A 1 419 ? -9.047 48.844 -18.188 1 96.12 419 ARG A CA 1
ATOM 3186 C C . ARG A 1 419 ? -8.281 48.875 -16.875 1 96.12 419 ARG A C 1
ATOM 3188 O O . ARG A 1 419 ? -8.531 49.75 -16.031 1 96.12 419 ARG A O 1
ATOM 3195 N N . ARG A 1 420 ? -7.367 48 -16.641 1 96.06 420 ARG A N 1
ATOM 3196 C CA . ARG A 1 420 ? -6.539 47.844 -15.453 1 96.06 420 ARG A CA 1
ATOM 3197 C C . ARG A 1 420 ? -7.406 47.656 -14.203 1 96.06 420 ARG A C 1
ATOM 3199 O O . ARG A 1 420 ? -7.242 48.406 -13.227 1 96.06 420 ARG A O 1
ATOM 3206 N N . LYS A 1 421 ? -8.383 46.75 -14.359 1 96.56 421 LYS A N 1
ATOM 3207 C CA . LYS A 1 421 ? -9.305 46.406 -13.273 1 96.56 421 LYS A CA 1
ATOM 3208 C C . LYS A 1 421 ? -9.297 44.906 -12.992 1 96.56 421 LYS A C 1
ATOM 3210 O O . LYS A 1 421 ? -9.117 44.094 -13.906 1 96.56 421 LYS A O 1
ATOM 3215 N N . ILE A 1 422 ? -9.477 44.625 -11.742 1 95.94 422 ILE A N 1
ATOM 3216 C CA . ILE A 1 422 ? -9.523 43.219 -11.32 1 95.94 422 ILE A CA 1
ATOM 3217 C C . ILE A 1 422 ? -10.75 43 -10.445 1 95.94 422 ILE A C 1
ATOM 3219 O O . ILE A 1 422 ? -11.102 43.844 -9.617 1 95.94 422 ILE A O 1
ATOM 3223 N N . LYS A 1 423 ? -11.422 41.906 -10.688 1 95.06 423 LYS A N 1
ATOM 3224 C CA . LYS A 1 423 ? -12.57 41.5 -9.875 1 95.06 423 LYS A CA 1
ATOM 3225 C C . LYS A 1 423 ? -12.188 40.438 -8.859 1 95.06 423 LYS A C 1
ATOM 3227 O O . LYS A 1 423 ? -11.695 39.375 -9.227 1 95.06 423 LYS A O 1
ATOM 3232 N N . LEU A 1 424 ? -12.438 40.75 -7.637 1 94.44 424 LEU A N 1
ATOM 3233 C CA . LEU A 1 424 ? -12.062 39.875 -6.539 1 94.44 424 LEU A CA 1
ATOM 3234 C C . LEU A 1 424 ? -13.281 39.438 -5.734 1 94.44 424 LEU A C 1
ATOM 3236 O O . LEU A 1 424 ? -14.156 40.281 -5.449 1 94.44 424 LEU A O 1
ATOM 3240 N N . LEU A 1 425 ? -13.305 38.125 -5.488 1 92.5 425 LEU A N 1
ATOM 3241 C CA . LEU A 1 425 ? -14.352 37.562 -4.637 1 92.5 425 LEU A CA 1
ATOM 3242 C C . LEU A 1 425 ? -13.859 37.438 -3.197 1 92.5 425 LEU A C 1
ATOM 3244 O O . LEU A 1 425 ? -12.805 36.844 -2.949 1 92.5 425 LEU A O 1
ATOM 3248 N N . ALA A 1 426 ? -14.539 38.031 -2.246 1 88.38 426 ALA A N 1
ATOM 3249 C CA . ALA A 1 426 ? -14.234 37.906 -0.82 1 88.38 426 ALA A CA 1
ATOM 3250 C C . ALA A 1 426 ? -15.414 37.312 -0.056 1 88.38 426 ALA A C 1
ATOM 3252 O O . ALA A 1 426 ? -16.562 37.5 -0.439 1 88.38 426 ALA A O 1
ATOM 3253 N N . PRO A 1 427 ? -15.055 36.531 1.012 1 79 427 PRO A N 1
ATOM 3254 C CA . PRO A 1 427 ? -16.156 35.906 1.774 1 79 427 PRO A CA 1
ATOM 3255 C C . PRO A 1 427 ? -17.016 36.938 2.498 1 79 427 PRO A C 1
ATOM 3257 O O . PRO A 1 427 ? -18.203 36.719 2.695 1 79 427 PRO A O 1
ATOM 3260 N N . VAL A 1 428 ? -16.406 37.969 3.115 1 68.88 428 VAL A N 1
ATOM 3261 C CA . VAL A 1 428 ? -17.172 39.031 3.787 1 68.88 428 VAL A CA 1
ATOM 3262 C C . VAL A 1 428 ? -16.891 40.375 3.121 1 68.88 428 VAL A C 1
ATOM 3264 O O . VAL A 1 428 ? -15.844 40.562 2.502 1 68.88 428 VAL A O 1
ATOM 3267 N N . GLY A 1 429 ? -18 41.156 3.174 1 64.12 429 GLY A N 1
ATOM 3268 C CA . GLY A 1 429 ? -17.922 42.5 2.604 1 64.12 429 GLY A CA 1
ATOM 3269 C C . GLY A 1 429 ? -16.953 43.406 3.332 1 64.12 429 GLY A C 1
ATOM 3270 O O . GLY A 1 429 ? -16.75 43.25 4.539 1 64.12 429 GLY A O 1
ATOM 3271 N N . GLY A 1 430 ? -15.734 43.688 2.822 1 65.38 430 GLY A N 1
ATOM 3272 C CA . GLY A 1 430 ? -14.828 44.688 3.387 1 65.38 430 GLY A CA 1
ATOM 3273 C C . GLY A 1 430 ? -13.938 45.344 2.346 1 65.38 430 GLY A C 1
ATOM 3274 O O . GLY A 1 430 ? -13.984 45 1.168 1 65.38 430 GLY A O 1
ATOM 3275 N N . ARG A 1 431 ? -13.32 46.406 2.877 1 70.38 431 ARG A N 1
ATOM 3276 C CA . ARG A 1 431 ? -12.445 47.188 1.988 1 70.38 431 ARG A CA 1
ATOM 3277 C C . ARG A 1 431 ? -11.227 46.344 1.592 1 70.38 431 ARG A C 1
ATOM 3279 O O . ARG A 1 431 ? -10.602 45.719 2.438 1 70.38 431 ARG A O 1
ATOM 3286 N N . ILE A 1 432 ? -11.125 46.25 0.287 1 75.19 432 ILE A N 1
ATOM 3287 C CA . ILE A 1 432 ? -9.969 45.562 -0.277 1 75.19 432 ILE A CA 1
ATOM 3288 C C . ILE A 1 432 ? -8.852 46.562 -0.565 1 75.19 432 ILE A C 1
ATOM 3290 O O . ILE A 1 432 ? -9.125 47.719 -0.952 1 75.19 432 ILE A O 1
ATOM 3294 N N . GLY A 1 433 ? -7.598 46.281 -0.196 1 73.12 433 GLY A N 1
ATOM 3295 C CA . GLY A 1 433 ? -6.5 47.125 -0.676 1 73.12 433 GLY A CA 1
ATOM 3296 C C . GLY A 1 433 ? -5.586 47.594 0.435 1 73.12 433 GLY A C 1
ATOM 3297 O O . GLY A 1 433 ? -4.504 48.125 0.171 1 73.12 433 GLY A O 1
ATOM 3298 N N . ASP A 1 434 ? -5.988 47.375 1.616 1 85.69 434 ASP A N 1
ATOM 3299 C CA . ASP A 1 434 ? -5.152 47.875 2.697 1 85.69 434 ASP A CA 1
ATOM 3300 C C . ASP A 1 434 ? -4.141 46.844 3.158 1 85.69 434 ASP A C 1
ATOM 3302 O O . ASP A 1 434 ? -3.314 47.125 4.031 1 85.69 434 ASP A O 1
ATOM 3306 N N . ARG A 1 435 ? -4.188 45.719 2.504 1 93.56 435 ARG A N 1
ATOM 3307 C CA . ARG A 1 435 ? -3.279 44.625 2.867 1 93.56 435 ARG A CA 1
ATOM 3308 C C . ARG A 1 435 ? -2.641 44 1.629 1 93.56 435 ARG A C 1
ATOM 3310 O O . ARG A 1 435 ? -3.27 43.938 0.571 1 93.56 435 ARG A O 1
ATOM 3317 N N . PRO A 1 436 ? -1.438 43.594 1.782 1 95.88 436 PRO A N 1
ATOM 3318 C CA . PRO A 1 436 ? -0.803 42.938 0.639 1 95.88 436 PRO A CA 1
ATOM 3319 C C . PRO A 1 436 ? -1.365 41.562 0.377 1 95.88 436 PRO A C 1
ATOM 3321 O O . PRO A 1 436 ? -1.794 40.875 1.311 1 95.88 436 PRO A O 1
ATOM 3324 N N . LEU A 1 437 ? -1.309 41.219 -0.912 1 95.94 437 LEU A N 1
ATOM 3325 C CA . LEU A 1 437 ? -1.758 39.906 -1.354 1 95.94 437 LEU A CA 1
ATOM 3326 C C . LEU A 1 437 ? -0.581 39.062 -1.831 1 95.94 437 LEU A C 1
ATOM 3328 O O . LEU A 1 437 ? 0.394 39.594 -2.367 1 95.94 437 LEU A O 1
ATOM 3332 N N . VAL A 1 438 ? -0.71 37.781 -1.572 1 95.69 438 VAL A N 1
ATOM 3333 C CA . VAL A 1 438 ? 0.345 36.875 -2.018 1 95.69 438 VAL A CA 1
ATOM 3334 C C . VAL A 1 438 ? -0.254 35.75 -2.873 1 95.69 438 VAL A C 1
ATOM 3336 O O . VAL A 1 438 ? -1.259 35.156 -2.498 1 95.69 438 VAL A O 1
ATOM 3339 N N . MET A 1 439 ? 0.354 35.531 -3.996 1 94.81 439 MET A N 1
ATOM 3340 C CA . MET A 1 439 ? -0.031 34.438 -4.887 1 94.81 439 MET A CA 1
ATOM 3341 C C . MET A 1 439 ? 1.02 33.344 -4.879 1 94.81 439 MET A C 1
ATOM 3343 O O . MET A 1 439 ? 2.191 33.594 -5.168 1 94.81 439 MET A O 1
ATOM 3347 N N . GLY A 1 440 ? 0.573 32.125 -4.465 1 92.38 440 GLY A N 1
ATOM 3348 C CA . GLY A 1 440 ? 1.448 30.969 -4.535 1 92.38 440 GLY A CA 1
ATOM 3349 C C . GLY A 1 440 ? 1.152 30.078 -5.723 1 92.38 440 GLY A C 1
ATOM 3350 O O . GLY A 1 440 ? 0.331 30.422 -6.578 1 92.38 440 GLY A O 1
ATOM 3351 N N . SER A 1 441 ? 1.903 28.969 -5.785 1 92.19 441 SER A N 1
ATOM 3352 C CA . SER A 1 441 ? 1.705 28.016 -6.867 1 92.19 441 SER A CA 1
ATOM 3353 C C . SER A 1 441 ? 0.714 26.922 -6.473 1 92.19 441 SER A C 1
ATOM 3355 O O . SER A 1 441 ? 0.431 26.016 -7.258 1 92.19 441 SER A O 1
ATOM 3357 N N . TRP A 1 442 ? 0.242 27.172 -5.277 1 92.88 442 TRP A N 1
ATOM 3358 C CA . TRP A 1 442 ? -0.676 26.188 -4.719 1 92.88 442 TRP A CA 1
ATOM 3359 C C . TRP A 1 442 ? -1.661 26.844 -3.758 1 92.88 442 TRP A C 1
ATOM 3361 O O . TRP A 1 442 ? -1.279 27.688 -2.953 1 92.88 442 TRP A O 1
ATOM 3371 N N . PRO A 1 443 ? -2.945 26.375 -3.92 1 92.38 443 PRO A N 1
ATOM 3372 C CA . PRO A 1 443 ? -3.562 25.359 -4.77 1 92.38 443 PRO A CA 1
ATOM 3373 C C . PRO A 1 443 ? -3.75 25.828 -6.211 1 92.38 443 PRO A C 1
ATOM 3375 O O . PRO A 1 443 ? -3.627 27.016 -6.496 1 92.38 443 PRO A O 1
ATOM 3378 N N . GLU A 1 444 ? -4.105 24.844 -7.098 1 90.62 444 GLU A N 1
ATOM 3379 C CA . GLU A 1 444 ? -4.344 25.172 -8.5 1 90.62 444 GLU A CA 1
ATOM 3380 C C . GLU A 1 444 ? -5.613 26.016 -8.664 1 90.62 444 GLU A C 1
ATOM 3382 O O . GLU A 1 444 ? -6.48 26 -7.789 1 90.62 444 GLU A O 1
ATOM 3387 N N . PRO A 1 445 ? -5.629 26.688 -9.75 1 89.06 445 PRO A N 1
ATOM 3388 C CA . PRO A 1 445 ? -6.809 27.516 -9.969 1 89.06 445 PRO A CA 1
ATOM 3389 C C . PRO A 1 445 ? -8.094 26.703 -10.094 1 89.06 445 PRO A C 1
ATOM 3391 O O . PRO A 1 445 ? -8.086 25.609 -10.664 1 89.06 445 PRO A O 1
ATOM 3394 N N . TYR A 1 446 ? -9.086 27.266 -9.531 1 87.88 446 TYR A N 1
ATOM 3395 C CA . TYR A 1 446 ? -10.414 26.672 -9.641 1 87.88 446 TYR A CA 1
ATOM 3396 C C . TYR A 1 446 ? -11.273 27.438 -10.633 1 87.88 446 TYR A C 1
ATOM 3398 O O . TYR A 1 446 ? -11.898 28.438 -10.281 1 87.88 446 TYR A O 1
ATOM 3406 N N . ILE A 1 447 ? -11.445 26.922 -11.789 1 81.19 447 ILE A N 1
ATOM 3407 C CA . ILE A 1 447 ? -12.031 27.656 -12.914 1 81.19 447 ILE A CA 1
ATOM 3408 C C . ILE A 1 447 ? -13.539 27.781 -12.711 1 81.19 447 ILE A C 1
ATOM 3410 O O . ILE A 1 447 ? -14.117 28.828 -13.008 1 81.19 447 ILE A O 1
ATOM 3414 N N . ASN A 1 448 ? -14.164 26.875 -12.086 1 77.88 448 ASN A N 1
ATOM 3415 C CA . ASN A 1 448 ? -15.617 26.828 -12.102 1 77.88 448 ASN A CA 1
ATOM 3416 C C . ASN A 1 448 ? -16.203 27.25 -10.758 1 77.88 448 ASN A C 1
ATOM 3418 O O . ASN A 1 448 ? -17.281 26.766 -10.367 1 77.88 448 ASN A O 1
ATOM 3422 N N . LEU A 1 449 ? -15.531 28.109 -10.078 1 83.56 449 LEU A N 1
ATOM 3423 C CA . LEU A 1 449 ? -16.031 28.5 -8.766 1 83.56 449 LEU A CA 1
ATOM 3424 C C . LEU A 1 449 ? -17.344 29.266 -8.891 1 83.56 449 LEU A C 1
ATOM 3426 O O . LEU A 1 449 ? -18.266 29.078 -8.094 1 83.56 449 LEU A O 1
ATOM 3430 N N . LEU A 1 450 ? -17.469 30.125 -9.875 1 80.94 450 LEU A N 1
ATOM 3431 C CA . LEU A 1 450 ? -18.641 30.984 -10.039 1 80.94 450 LEU A CA 1
ATOM 3432 C C . LEU A 1 450 ? -19.594 30.406 -11.07 1 80.94 450 LEU A C 1
ATOM 3434 O O . LEU A 1 450 ? -20.578 31.047 -11.445 1 80.94 450 LEU A O 1
ATOM 3438 N N . GLY A 1 451 ? -19.594 29.141 -11.461 1 69.25 451 GLY A N 1
ATOM 3439 C CA . GLY A 1 451 ? -20.484 28.484 -12.406 1 69.25 451 GLY A CA 1
ATOM 3440 C C . GLY A 1 451 ? -19.828 28.188 -13.742 1 69.25 451 GLY A C 1
ATOM 3441 O O . GLY A 1 451 ? -18.812 28.797 -14.086 1 69.25 451 GLY A O 1
ATOM 3442 N N . MET B 1 1 ? 39.812 -0.906 -40.406 1 25.02 1 MET B N 1
ATOM 3443 C CA . MET B 1 1 ? 41 -0.603 -39.656 1 25.02 1 MET B CA 1
ATOM 3444 C C . MET B 1 1 ? 40.688 -0.349 -38.188 1 25.02 1 MET B C 1
ATOM 3446 O O . MET B 1 1 ? 39.969 0.585 -37.875 1 25.02 1 MET B O 1
ATOM 3450 N N . SER B 1 2 ? 40.688 -1.52 -37.344 1 25.92 2 SER B N 1
ATOM 3451 C CA . SER B 1 2 ? 40.438 -1.796 -35.938 1 25.92 2 SER B CA 1
ATOM 3452 C C . SER B 1 2 ? 41.406 -1.013 -35.031 1 25.92 2 SER B C 1
ATOM 3454 O O . SER B 1 2 ? 42.625 -1.149 -35.156 1 25.92 2 SER B O 1
ATOM 3456 N N . ILE B 1 3 ? 40.969 0.364 -34.812 1 30.78 3 ILE B N 1
ATOM 3457 C CA . ILE B 1 3 ? 41.969 1.214 -34.188 1 30.78 3 ILE B CA 1
ATOM 3458 C C . ILE B 1 3 ? 42.469 0.532 -32.906 1 30.78 3 ILE B C 1
ATOM 3460 O O . ILE B 1 3 ? 41.688 0.194 -32 1 30.78 3 ILE B O 1
ATOM 3464 N N . PRO B 1 4 ? 43.625 -0.057 -32.844 1 33.5 4 PRO B N 1
ATOM 3465 C CA . PRO B 1 4 ? 44.25 -0.923 -31.859 1 33.5 4 PRO B CA 1
ATOM 3466 C C . PRO B 1 4 ? 44.125 -0.372 -30.438 1 33.5 4 PRO B C 1
ATOM 3468 O O . PRO B 1 4 ? 44.156 -1.136 -29.469 1 33.5 4 PRO B O 1
ATOM 3471 N N . GLY B 1 5 ? 44.5 0.853 -30.172 1 32.25 5 GLY B N 1
ATOM 3472 C CA . GLY B 1 5 ? 45 1.41 -28.922 1 32.25 5 GLY B CA 1
ATOM 3473 C C . GLY B 1 5 ? 43.938 1.494 -27.844 1 32.25 5 GLY B C 1
ATOM 3474 O O . GLY B 1 5 ? 44.125 2.145 -26.812 1 32.25 5 GLY B O 1
ATOM 3475 N N . LEU B 1 6 ? 42.594 1.542 -28.297 1 33.19 6 LEU B N 1
ATOM 3476 C CA . LEU B 1 6 ? 41.656 1.937 -27.234 1 33.19 6 LEU B CA 1
ATOM 3477 C C . LEU B 1 6 ? 41.719 0.969 -26.062 1 33.19 6 LEU B C 1
ATOM 3479 O O . LEU B 1 6 ? 41.281 -0.174 -26.172 1 33.19 6 LEU B O 1
ATOM 3483 N N . GLY B 1 7 ? 42.844 1.08 -25.391 1 31.25 7 GLY B N 1
ATOM 3484 C CA . GLY B 1 7 ? 43.219 0.285 -24.234 1 31.25 7 GLY B CA 1
ATOM 3485 C C . GLY B 1 7 ? 42.062 -0.002 -23.297 1 31.25 7 GLY B C 1
ATOM 3486 O O . GLY B 1 7 ? 41.031 0.66 -23.359 1 31.25 7 GLY B O 1
ATOM 3487 N N . GLN B 1 8 ? 42.094 -1.189 -22.719 1 33.62 8 GLN B N 1
ATOM 3488 C CA . GLN B 1 8 ? 41.219 -1.87 -21.797 1 33.62 8 GLN B CA 1
ATOM 3489 C C . GLN B 1 8 ? 40.969 -1.034 -20.531 1 33.62 8 GLN B C 1
ATOM 3491 O O . GLN B 1 8 ? 41.906 -0.762 -19.781 1 33.62 8 GLN B O 1
ATOM 3496 N N . ILE B 1 9 ? 40.281 0.107 -20.641 1 35.03 9 ILE B N 1
ATOM 3497 C CA . ILE B 1 9 ? 40.031 0.809 -19.391 1 35.03 9 ILE B CA 1
ATOM 3498 C C . ILE B 1 9 ? 39.812 -0.203 -18.266 1 35.03 9 ILE B C 1
ATOM 3500 O O . ILE B 1 9 ? 38.969 -1.077 -18.375 1 35.03 9 ILE B O 1
ATOM 3504 N N . PRO B 1 10 ? 40.906 -0.435 -17.484 1 31.98 10 PRO B N 1
ATOM 3505 C CA . PRO B 1 10 ? 40.719 -1.372 -16.375 1 31.98 10 PRO B CA 1
ATOM 3506 C C . PRO B 1 10 ? 39.375 -1.175 -15.656 1 31.98 10 PRO B C 1
ATOM 3508 O O . PRO B 1 10 ? 38.875 -0.053 -15.586 1 31.98 10 PRO B O 1
ATOM 3511 N N . ALA B 1 11 ? 38.625 -2.146 -15.672 1 35.94 11 ALA B N 1
ATOM 3512 C CA . ALA B 1 11 ? 37.406 -2.191 -14.859 1 35.94 11 ALA B CA 1
ATOM 3513 C C . ALA B 1 11 ? 37.656 -1.61 -13.469 1 35.94 11 ALA B C 1
ATOM 3515 O O . ALA B 1 11 ? 38.562 -2.051 -12.758 1 35.94 11 ALA B O 1
ATOM 3516 N N . GLN B 1 12 ? 37.656 -0.274 -13.266 1 35.91 12 GLN B N 1
ATOM 3517 C CA . GLN B 1 12 ? 37.75 0.288 -11.922 1 35.91 12 GLN B CA 1
ATOM 3518 C C . GLN B 1 12 ? 37.25 -0.69 -10.875 1 35.91 12 GLN B C 1
ATOM 3520 O O . GLN B 1 12 ? 36.156 -1.226 -11.008 1 35.91 12 GLN B O 1
ATOM 3525 N N . THR B 1 13 ? 38.094 -1.518 -10.234 1 37.44 13 THR B N 1
ATOM 3526 C CA . THR B 1 13 ? 37.844 -2.334 -9.055 1 37.44 13 THR B CA 1
ATOM 3527 C C . THR B 1 13 ? 36.906 -1.606 -8.086 1 37.44 13 THR B C 1
ATOM 3529 O O . THR B 1 13 ? 37.25 -0.543 -7.566 1 37.44 13 THR B O 1
ATOM 3532 N N . VAL B 1 14 ? 35.719 -1.542 -8.305 1 43.94 14 VAL B N 1
ATOM 3533 C CA . VAL B 1 14 ? 34.781 -0.97 -7.34 1 43.94 14 VAL B CA 1
ATOM 3534 C C . VAL B 1 14 ? 35.188 -1.398 -5.926 1 43.94 14 VAL B C 1
ATOM 3536 O O . VAL B 1 14 ? 35.438 -2.578 -5.68 1 43.94 14 VAL B O 1
ATOM 3539 N N . ALA B 1 15 ? 35.906 -0.623 -5.117 1 43.53 15 ALA B N 1
ATOM 3540 C CA . ALA B 1 15 ? 36.25 -0.75 -3.701 1 43.53 15 ALA B CA 1
ATOM 3541 C C . ALA B 1 15 ? 35.188 -1.565 -2.959 1 43.53 15 ALA B C 1
ATOM 3543 O O . ALA B 1 15 ? 34 -1.247 -3.016 1 43.53 15 ALA B O 1
ATOM 3544 N N . SER B 1 16 ? 35.406 -2.93 -2.689 1 53.66 16 SER B N 1
ATOM 3545 C CA . SER B 1 16 ? 34.625 -3.889 -1.925 1 53.66 16 SER B CA 1
ATOM 3546 C C . SER B 1 16 ? 34.281 -3.344 -0.543 1 53.66 16 SER B C 1
ATOM 3548 O O . SER B 1 16 ? 35.188 -2.971 0.224 1 53.66 16 SER B O 1
ATOM 3550 N N . SER B 1 17 ? 33.344 -2.521 -0.247 1 75.81 17 SER B N 1
ATOM 3551 C CA . SER B 1 17 ? 33 -2.045 1.088 1 75.81 17 SER B CA 1
ATOM 3552 C C . SER B 1 17 ? 32.219 -3.104 1.874 1 75.81 17 SER B C 1
ATOM 3554 O O . SER B 1 17 ? 31.094 -3.439 1.53 1 75.81 17 SER B O 1
ATOM 3556 N N . THR B 1 18 ? 33.062 -4.012 2.609 1 90.44 18 THR B N 1
ATOM 3557 C CA . THR B 1 18 ? 32.531 -5.035 3.492 1 90.44 18 THR B CA 1
ATOM 3558 C C . THR B 1 18 ? 32 -4.414 4.793 1 90.44 18 THR B C 1
ATOM 3560 O O . THR B 1 18 ? 32.719 -3.627 5.426 1 90.44 18 THR B O 1
ATOM 3563 N N . ARG B 1 19 ? 30.812 -4.66 5.035 1 95.12 19 ARG B N 1
ATOM 3564 C CA . ARG B 1 19 ? 30.25 -4.156 6.285 1 95.12 19 ARG B CA 1
ATOM 3565 C C . ARG B 1 19 ? 29.531 -5.27 7.055 1 95.12 19 ARG B C 1
ATOM 3567 O O . ARG B 1 19 ? 29.188 -6.305 6.48 1 95.12 19 ARG B O 1
ATOM 3574 N N . THR B 1 20 ? 29.484 -5.09 8.344 1 97.06 20 THR B N 1
ATOM 3575 C CA . THR B 1 20 ? 28.812 -6.043 9.219 1 97.06 20 THR B CA 1
ATOM 3576 C C . THR B 1 20 ? 27.484 -5.48 9.711 1 97.06 20 THR B C 1
ATOM 3578 O O . THR B 1 20 ? 27.391 -4.312 10.102 1 97.06 20 THR B O 1
ATOM 3581 N N . ILE B 1 21 ? 26.453 -6.301 9.625 1 97.62 21 ILE B N 1
ATOM 3582 C CA . ILE B 1 21 ? 25.125 -5.914 10.078 1 97.62 21 ILE B CA 1
ATOM 3583 C C . ILE B 1 21 ? 24.688 -6.828 11.219 1 97.62 21 ILE B C 1
ATOM 3585 O O . ILE B 1 21 ? 24.703 -8.055 11.086 1 97.62 21 ILE B O 1
ATOM 3589 N N . VAL B 1 22 ? 24.312 -6.238 12.305 1 98 22 VAL B N 1
ATOM 3590 C CA . VAL B 1 22 ? 23.812 -6.996 13.445 1 98 22 VAL B CA 1
ATOM 3591 C C . VAL B 1 22 ? 22.297 -6.914 13.5 1 98 22 VAL B C 1
ATOM 3593 O O . VAL B 1 22 ? 21.719 -5.824 13.445 1 98 22 VAL B O 1
ATOM 3596 N N . LEU B 1 23 ? 21.641 -8.031 13.492 1 98.25 23 LEU B N 1
ATOM 3597 C CA . LEU B 1 23 ? 20.188 -8.117 13.602 1 98.25 23 LEU B CA 1
ATOM 3598 C C . LEU B 1 23 ? 19.766 -8.719 14.938 1 98.25 23 LEU B C 1
ATOM 3600 O O . LEU B 1 23 ? 20.25 -9.789 15.312 1 98.25 23 LEU B O 1
ATOM 3604 N N . LYS B 1 24 ? 18.906 -8.039 15.664 1 97.31 24 LYS B N 1
ATOM 3605 C CA . LYS B 1 24 ? 18.281 -8.594 16.859 1 97.31 24 LYS B CA 1
ATOM 3606 C C . LYS B 1 24 ? 17.125 -9.516 16.484 1 97.31 24 LYS B C 1
ATOM 3608 O O . LYS B 1 24 ? 16.719 -9.578 15.328 1 97.31 24 LYS B O 1
ATOM 3613 N N . PRO B 1 25 ? 16.625 -10.336 17.469 1 97.19 25 PRO B N 1
ATOM 3614 C CA . PRO B 1 25 ? 15.539 -11.273 17.156 1 97.19 25 PRO B CA 1
ATOM 3615 C C . PRO B 1 25 ? 14.344 -10.594 16.5 1 97.19 25 PRO B C 1
ATOM 3617 O O . PRO B 1 25 ? 13.883 -9.555 16.969 1 97.19 25 PRO B O 1
ATOM 3620 N N . ALA B 1 26 ? 13.891 -11.164 15.453 1 96.25 26 ALA B N 1
ATOM 3621 C CA . ALA B 1 26 ? 12.703 -10.789 14.695 1 96.25 26 ALA B CA 1
ATOM 3622 C C . ALA B 1 26 ? 12.984 -9.57 13.812 1 96.25 26 ALA B C 1
ATOM 3624 O O . ALA B 1 26 ? 12.062 -9.016 13.203 1 96.25 26 ALA B O 1
ATOM 3625 N N . TRP B 1 27 ? 14.328 -9.188 13.758 1 97.31 27 TRP B N 1
ATOM 3626 C CA . TRP B 1 27 ? 14.688 -8.086 12.867 1 97.31 27 TRP B CA 1
ATOM 3627 C C . TRP B 1 27 ? 14.898 -8.586 11.445 1 97.31 27 TRP B C 1
ATOM 3629 O O . TRP B 1 27 ? 15.055 -9.789 11.219 1 97.31 27 TRP B O 1
ATOM 3639 N N . GLU B 1 28 ? 14.789 -7.695 10.516 1 97.81 28 GLU B N 1
ATOM 3640 C CA . GLU B 1 28 ? 15.008 -8 9.102 1 97.81 28 GLU B CA 1
ATOM 3641 C C . GLU B 1 28 ? 16 -7.02 8.477 1 97.81 28 GLU B C 1
ATOM 3643 O O . GLU B 1 28 ? 15.969 -5.824 8.773 1 97.81 28 GLU B O 1
ATOM 3648 N N . TRP B 1 29 ? 16.938 -7.539 7.758 1 97.94 29 TRP B N 1
ATOM 3649 C CA . TRP B 1 29 ? 17.703 -6.699 6.848 1 97.94 29 TRP B CA 1
ATOM 3650 C C . TRP B 1 29 ? 17.078 -6.672 5.461 1 97.94 29 TRP B C 1
ATOM 3652 O O . TRP B 1 29 ? 17.016 -7.699 4.777 1 97.94 29 TRP B O 1
ATOM 3662 N N . ARG B 1 30 ? 16.516 -5.555 5.094 1 96.94 30 ARG B N 1
ATOM 3663 C CA . ARG B 1 30 ? 15.883 -5.379 3.795 1 96.94 30 ARG B CA 1
ATOM 3664 C C . ARG B 1 30 ? 16.828 -4.723 2.801 1 96.94 30 ARG B C 1
ATOM 3666 O O . ARG B 1 30 ? 17.516 -3.76 3.139 1 96.94 30 ARG B O 1
ATOM 3673 N N . PHE B 1 31 ? 16.906 -5.297 1.591 1 96.12 31 PHE B N 1
ATOM 3674 C CA . PHE B 1 31 ? 17.906 -4.77 0.671 1 96.12 31 PHE B CA 1
ATOM 3675 C C . PHE B 1 31 ? 17.406 -4.844 -0.769 1 96.12 31 PHE B C 1
ATOM 3677 O O . PHE B 1 31 ? 16.578 -5.684 -1.1 1 96.12 31 PHE B O 1
ATOM 3684 N N . GLU B 1 32 ? 17.875 -3.951 -1.56 1 94.62 32 GLU B N 1
ATOM 3685 C CA . GLU B 1 32 ? 17.609 -3.875 -2.996 1 94.62 32 GLU B CA 1
ATOM 3686 C C . GLU B 1 32 ? 18.922 -3.824 -3.783 1 94.62 32 GLU B C 1
ATOM 3688 O O . GLU B 1 32 ? 19.719 -2.902 -3.607 1 94.62 32 GLU B O 1
ATOM 3693 N N . VAL B 1 33 ? 19.109 -4.793 -4.602 1 94 33 VAL B N 1
ATOM 3694 C CA . VAL B 1 33 ? 20.312 -4.863 -5.434 1 94 33 VAL B CA 1
ATOM 3695 C C . VAL B 1 33 ? 19.953 -4.492 -6.875 1 94 33 VAL B C 1
ATOM 3697 O O . VAL B 1 33 ? 19.062 -5.094 -7.477 1 94 33 VAL B O 1
ATOM 3700 N N . PRO B 1 34 ? 20.594 -3.475 -7.34 1 88.62 34 PRO B N 1
ATOM 3701 C CA . PRO B 1 34 ? 20.25 -3.061 -8.703 1 88.62 34 PRO B CA 1
ATOM 3702 C C . PRO B 1 34 ? 20.609 -4.117 -9.742 1 88.62 34 PRO B C 1
ATOM 3704 O O . PRO B 1 34 ? 21.422 -5.004 -9.477 1 88.62 34 PRO B O 1
ATOM 3707 N N . ILE B 1 35 ? 20.016 -3.918 -10.891 1 83.88 35 ILE B N 1
ATOM 3708 C CA . ILE B 1 35 ? 20.266 -4.801 -12.023 1 83.88 35 ILE B CA 1
ATOM 3709 C C . ILE B 1 35 ? 21.734 -4.73 -12.422 1 83.88 35 ILE B C 1
ATOM 3711 O O . ILE B 1 35 ? 22.312 -3.641 -12.484 1 83.88 35 ILE B O 1
ATOM 3715 N N . GLY B 1 36 ? 22.406 -5.809 -12.641 1 83.25 36 GLY B N 1
ATOM 3716 C CA . GLY B 1 36 ? 23.797 -5.848 -13.094 1 83.25 36 GLY B CA 1
ATOM 3717 C C . GLY B 1 36 ? 24.797 -5.895 -11.953 1 83.25 36 GLY B C 1
ATOM 3718 O O . GLY B 1 36 ? 25.984 -6.055 -12.18 1 83.25 36 GLY B O 1
ATOM 3719 N N . ARG B 1 37 ? 24.281 -5.738 -10.758 1 89.75 37 ARG B N 1
ATOM 3720 C CA . ARG B 1 37 ? 25.156 -5.805 -9.594 1 89.75 37 ARG B CA 1
ATOM 3721 C C . ARG B 1 37 ? 24.75 -6.941 -8.664 1 89.75 37 ARG B C 1
ATOM 3723 O O . ARG B 1 37 ? 23.688 -7.547 -8.852 1 89.75 37 ARG B O 1
ATOM 3730 N N . ALA B 1 38 ? 25.766 -7.289 -7.781 1 92.94 38 ALA B N 1
ATOM 3731 C CA . ALA B 1 38 ? 25.516 -8.359 -6.824 1 92.94 38 ALA B CA 1
ATOM 3732 C C . ALA B 1 38 ? 26.078 -8.023 -5.453 1 92.94 38 ALA B C 1
ATOM 3734 O O . ALA B 1 38 ? 27.016 -7.223 -5.34 1 92.94 38 ALA B O 1
ATOM 3735 N N . VAL B 1 39 ? 25.438 -8.547 -4.488 1 95.75 39 VAL B N 1
ATOM 3736 C CA . VAL B 1 39 ? 25.953 -8.477 -3.129 1 95.75 39 VAL B CA 1
ATOM 3737 C C . VAL B 1 39 ? 26.203 -9.891 -2.6 1 95.75 39 VAL B C 1
ATOM 3739 O O . VAL B 1 39 ? 25.5 -10.828 -2.98 1 95.75 39 VAL B O 1
ATOM 3742 N N . VAL B 1 40 ? 27.25 -10.008 -1.876 1 97.12 40 VAL B N 1
ATOM 3743 C CA . VAL B 1 40 ? 27.562 -11.281 -1.245 1 97.12 40 VAL B CA 1
ATOM 3744 C C . VAL B 1 40 ? 27.281 -11.203 0.255 1 97.12 40 VAL B C 1
ATOM 3746 O O . VAL B 1 40 ? 27.797 -10.312 0.937 1 97.12 40 VAL B O 1
ATOM 3749 N N . VAL B 1 41 ? 26.469 -12.07 0.758 1 97.81 41 VAL B N 1
ATOM 3750 C CA . VAL B 1 41 ? 26.047 -12.055 2.156 1 97.81 41 VAL B CA 1
ATOM 3751 C C . VAL B 1 41 ? 26.516 -13.344 2.844 1 97.81 41 VAL B C 1
ATOM 3753 O O . VAL B 1 41 ? 26.312 -14.438 2.318 1 97.81 41 VAL B O 1
ATOM 3756 N N . LYS B 1 42 ? 27.141 -13.172 3.998 1 98.19 42 LYS B N 1
ATOM 3757 C CA . LYS B 1 42 ? 27.562 -14.297 4.82 1 98.19 42 LYS B CA 1
ATOM 3758 C C . LYS B 1 42 ? 26.984 -14.203 6.23 1 98.19 42 LYS B C 1
ATOM 3760 O O . LYS B 1 42 ? 27.078 -13.148 6.871 1 98.19 42 LYS B O 1
ATOM 3765 N N . LEU B 1 43 ? 26.406 -15.312 6.633 1 98.5 43 LEU B N 1
ATOM 3766 C CA . LEU B 1 43 ? 25.969 -15.383 8.023 1 98.5 43 LEU B CA 1
ATOM 3767 C C . LEU B 1 43 ? 27.156 -15.711 8.938 1 98.5 43 LEU B C 1
ATOM 3769 O O . LEU B 1 43 ? 27.734 -16.797 8.844 1 98.5 43 LEU B O 1
ATOM 3773 N N . LEU B 1 44 ? 27.5 -14.82 9.797 1 98.31 44 LEU B N 1
ATOM 3774 C CA . LEU B 1 44 ? 28.656 -14.992 10.656 1 98.31 44 LEU B CA 1
ATOM 3775 C C . LEU B 1 44 ? 28.297 -15.734 11.938 1 98.31 44 LEU B C 1
ATOM 3777 O O . LEU B 1 44 ? 29.062 -16.562 12.414 1 98.31 44 LEU B O 1
ATOM 3781 N N . SER B 1 45 ? 27.219 -15.375 12.516 1 98.25 45 SER B N 1
ATOM 3782 C CA . SER B 1 45 ? 26.75 -16 13.742 1 98.25 45 SER B CA 1
ATOM 3783 C C . SER B 1 45 ? 25.234 -15.938 13.844 1 98.25 45 SER B C 1
ATOM 3785 O O . SER B 1 45 ? 24.594 -15.109 13.188 1 98.25 45 SER B O 1
ATOM 3787 N N . GLY B 1 46 ? 24.641 -16.938 14.617 1 98.12 46 GLY B N 1
ATOM 3788 C CA . GLY B 1 46 ? 23.203 -17 14.797 1 98.12 46 GLY B CA 1
ATOM 3789 C C . GLY B 1 46 ? 22.484 -17.766 13.695 1 98.12 46 GLY B C 1
ATOM 3790 O O . GLY B 1 46 ? 23.062 -18.688 13.109 1 98.12 46 GLY B O 1
ATOM 3791 N N . THR B 1 47 ? 21.172 -17.469 13.586 1 98.12 47 THR B N 1
ATOM 3792 C CA . THR B 1 47 ? 20.359 -18.078 12.531 1 98.12 47 THR B CA 1
ATOM 3793 C C . THR B 1 47 ? 19.609 -17.016 11.742 1 98.12 47 THR B C 1
ATOM 3795 O O . THR B 1 47 ? 19.203 -15.992 12.305 1 98.12 47 THR B O 1
ATOM 3798 N N . ALA B 1 48 ? 19.547 -17.234 10.477 1 98.38 48 ALA B N 1
ATOM 3799 C CA . ALA B 1 48 ? 18.812 -16.344 9.594 1 98.38 48 ALA B CA 1
ATOM 3800 C C . ALA B 1 48 ? 18.203 -17.094 8.406 1 98.38 48 ALA B C 1
ATOM 3802 O O . ALA B 1 48 ? 18.641 -18.203 8.094 1 98.38 48 ALA B O 1
ATOM 3803 N N . GLU B 1 49 ? 17.25 -16.5 7.84 1 97.88 49 GLU B N 1
ATOM 3804 C CA . GLU B 1 49 ? 16.609 -17.156 6.703 1 97.88 49 GLU B CA 1
ATOM 3805 C C . GLU B 1 49 ? 16.219 -16.141 5.633 1 97.88 49 GLU B C 1
ATOM 3807 O O . GLU B 1 49 ? 16.031 -14.961 5.93 1 97.88 49 GLU B O 1
ATOM 3812 N N . LYS B 1 50 ? 16.172 -16.547 4.445 1 97.06 50 LYS B N 1
ATOM 3813 C CA . LYS B 1 50 ? 15.586 -15.836 3.311 1 97.06 50 LYS B CA 1
ATOM 3814 C C . LYS B 1 50 ? 14.406 -16.609 2.723 1 97.06 50 LYS B C 1
ATOM 3816 O O . LYS B 1 50 ? 14.586 -17.703 2.184 1 97.06 50 LYS B O 1
ATOM 3821 N N . ASP B 1 51 ? 13.227 -16.047 2.832 1 95.38 51 ASP B N 1
ATOM 3822 C CA . ASP B 1 51 ? 12 -16.672 2.33 1 95.38 51 ASP B CA 1
ATOM 3823 C C . ASP B 1 51 ? 11.852 -18.094 2.873 1 95.38 51 ASP B C 1
ATOM 3825 O O . ASP B 1 51 ? 11.547 -19.031 2.119 1 95.38 51 ASP B O 1
ATOM 3829 N N . GLY B 1 52 ? 12.211 -18.281 4.09 1 96.06 52 GLY B N 1
ATOM 3830 C CA . GLY B 1 52 ? 12.023 -19.562 4.758 1 96.06 52 GLY B CA 1
ATOM 3831 C C . GLY B 1 52 ? 13.234 -20.469 4.652 1 96.06 52 GLY B C 1
ATOM 3832 O O . GLY B 1 52 ? 13.328 -21.469 5.367 1 96.06 52 GLY B O 1
ATOM 3833 N N . VAL B 1 53 ? 14.18 -20.188 3.762 1 95.81 53 VAL B N 1
ATOM 3834 C CA . VAL B 1 53 ? 15.375 -21 3.617 1 95.81 53 VAL B CA 1
ATOM 3835 C C . VAL B 1 53 ? 16.438 -20.547 4.629 1 95.81 53 VAL B C 1
ATOM 3837 O O . VAL B 1 53 ? 16.828 -19.391 4.645 1 95.81 53 VAL B O 1
ATOM 3840 N N . GLU B 1 54 ? 16.844 -21.438 5.441 1 96.62 54 GLU B N 1
ATOM 3841 C CA . GLU B 1 54 ? 17.859 -21.125 6.434 1 96.62 54 GLU B CA 1
ATOM 3842 C C . GLU B 1 54 ? 19.234 -20.984 5.785 1 96.62 54 GLU B C 1
ATOM 3844 O O . GLU B 1 54 ? 19.625 -21.781 4.941 1 96.62 54 GLU B O 1
ATOM 3849 N N . LEU B 1 55 ? 19.922 -19.953 6.184 1 97.44 55 LEU B N 1
ATOM 3850 C CA . LEU B 1 55 ? 21.266 -19.703 5.652 1 97.44 55 LEU B CA 1
ATOM 3851 C C . LEU B 1 55 ? 22.312 -20.453 6.477 1 97.44 55 LEU B C 1
ATOM 3853 O O . LEU B 1 55 ? 22.219 -20.5 7.703 1 97.44 55 LEU B O 1
ATOM 3857 N N . ALA B 1 56 ? 23.266 -21.016 5.785 1 96.88 56 ALA B N 1
ATOM 3858 C CA . ALA B 1 56 ? 24.344 -21.734 6.465 1 96.88 56 ALA B CA 1
ATOM 3859 C C . ALA B 1 56 ? 25.406 -20.766 6.977 1 96.88 56 ALA B C 1
ATOM 3861 O O . ALA B 1 56 ? 25.734 -19.797 6.305 1 96.88 56 ALA B O 1
ATOM 3862 N N . LEU B 1 57 ? 25.938 -21.125 8.117 1 97.38 57 LEU B N 1
ATOM 3863 C CA . LEU B 1 57 ? 26.984 -20.312 8.719 1 97.38 57 LEU B CA 1
ATOM 3864 C C . LEU B 1 57 ? 28.219 -20.266 7.824 1 97.38 57 LEU B C 1
ATOM 3866 O O . LEU B 1 57 ? 28.625 -21.281 7.27 1 97.38 57 LEU B O 1
ATOM 3870 N N . ARG B 1 58 ? 28.719 -19.047 7.578 1 95.94 58 ARG B N 1
ATOM 3871 C CA . ARG B 1 58 ? 29.984 -18.766 6.914 1 95.94 58 ARG B CA 1
ATOM 3872 C C . ARG B 1 58 ? 29.922 -19.141 5.438 1 95.94 58 ARG B C 1
ATOM 3874 O O . ARG B 1 58 ? 30.969 -19.234 4.77 1 95.94 58 ARG B O 1
ATOM 3881 N N . ASN B 1 59 ? 28.766 -19.484 4.973 1 96.62 59 ASN B N 1
ATOM 3882 C CA . ASN B 1 59 ? 28.578 -19.703 3.541 1 96.62 59 ASN B CA 1
ATOM 3883 C C . ASN B 1 59 ? 28.234 -18.391 2.824 1 96.62 59 ASN B C 1
ATOM 3885 O O . ASN B 1 59 ? 27.359 -17.641 3.273 1 96.62 59 ASN B O 1
ATOM 3889 N N . ALA B 1 60 ? 28.922 -18.172 1.739 1 96.31 60 ALA B N 1
ATOM 3890 C CA . ALA B 1 60 ? 28.688 -16.938 0.976 1 96.31 60 ALA B CA 1
ATOM 3891 C C . ALA B 1 60 ? 27.516 -17.125 0.012 1 96.31 60 ALA B C 1
ATOM 3893 O O . ALA B 1 60 ? 27.5 -18.062 -0.788 1 96.31 60 ALA B O 1
ATOM 3894 N N . TYR B 1 61 ? 26.516 -16.297 0.115 1 96 61 TYR B N 1
ATOM 3895 C CA . TYR B 1 61 ? 25.375 -16.266 -0.794 1 96 61 TYR B CA 1
ATOM 3896 C C . TYR B 1 61 ? 25.422 -15.031 -1.678 1 96 61 TYR B C 1
ATOM 3898 O O . TYR B 1 61 ? 25.547 -13.906 -1.179 1 96 61 TYR B O 1
ATOM 3906 N N . ARG B 1 62 ? 25.281 -15.227 -2.916 1 94.06 62 ARG B N 1
ATOM 3907 C CA . ARG B 1 62 ? 25.328 -14.125 -3.877 1 94.06 62 ARG B CA 1
ATOM 3908 C C . ARG B 1 62 ? 23.922 -13.758 -4.344 1 94.06 62 ARG B C 1
ATOM 3910 O O . ARG B 1 62 ? 23.203 -14.594 -4.902 1 94.06 62 ARG B O 1
ATOM 3917 N N . PHE B 1 63 ? 23.5 -12.523 -4.094 1 93.69 63 PHE B N 1
ATOM 3918 C CA . PHE B 1 63 ? 22.203 -12.023 -4.527 1 93.69 63 PHE B CA 1
ATOM 3919 C C . PHE B 1 63 ? 22.375 -10.922 -5.574 1 93.69 63 PHE B C 1
ATOM 3921 O O . PHE B 1 63 ? 23.062 -9.938 -5.34 1 93.69 63 PHE B O 1
ATOM 3928 N N . ALA B 1 64 ? 21.672 -11.109 -6.754 1 90.38 64 ALA B N 1
ATOM 3929 C CA . ALA B 1 64 ? 21.828 -10.156 -7.852 1 90.38 64 ALA B CA 1
ATOM 3930 C C . ALA B 1 64 ? 20.469 -9.703 -8.383 1 90.38 64 ALA B C 1
ATOM 3932 O O . ALA B 1 64 ? 19.594 -10.531 -8.648 1 90.38 64 ALA B O 1
ATOM 3933 N N . GLY B 1 65 ? 20.297 -8.406 -8.5 1 89.25 65 GLY B N 1
ATOM 3934 C CA . GLY B 1 65 ? 19.094 -7.867 -9.109 1 89.25 65 GLY B CA 1
ATOM 3935 C C . GLY B 1 65 ? 17.828 -8.266 -8.375 1 89.25 65 GLY B C 1
ATOM 3936 O O . GLY B 1 65 ? 16.828 -8.641 -9.008 1 89.25 65 GLY B O 1
ATOM 3937 N N . VAL B 1 66 ? 17.875 -8.211 -7.098 1 92.19 66 VAL B N 1
ATOM 3938 C CA . VAL B 1 66 ? 16.734 -8.695 -6.328 1 92.19 66 VAL B CA 1
ATOM 3939 C C . VAL B 1 66 ? 16.359 -7.672 -5.258 1 92.19 66 VAL B C 1
ATOM 3941 O O . VAL B 1 66 ? 17.188 -6.859 -4.848 1 92.19 66 VAL B O 1
ATOM 3944 N N . LYS B 1 67 ? 15.102 -7.578 -4.98 1 93.75 67 LYS B N 1
ATOM 3945 C CA . LYS B 1 67 ? 14.578 -6.934 -3.781 1 93.75 67 LYS B CA 1
ATOM 3946 C C . LYS B 1 67 ? 14.109 -7.965 -2.76 1 93.75 67 LYS B C 1
ATOM 3948 O O . LYS B 1 67 ? 13.172 -8.727 -3.023 1 93.75 67 LYS B O 1
ATOM 3953 N N . SER B 1 68 ? 14.797 -7.996 -1.638 1 95.12 68 SER B N 1
ATOM 3954 C CA . SER B 1 68 ? 14.5 -9.078 -0.703 1 95.12 68 SER B CA 1
ATOM 3955 C C . SER B 1 68 ? 14.844 -8.68 0.728 1 95.12 68 SER B C 1
ATOM 3957 O O . SER B 1 68 ? 15.023 -7.496 1.023 1 95.12 68 SER B O 1
ATOM 3959 N N . LYS B 1 69 ? 14.766 -9.664 1.611 1 96.81 69 LYS B N 1
ATOM 3960 C CA . LYS B 1 69 ? 15.07 -9.461 3.025 1 96.81 69 LYS B CA 1
ATOM 3961 C C . LYS B 1 69 ? 15.672 -10.719 3.65 1 96.81 69 LYS B C 1
ATOM 3963 O O . LYS B 1 69 ? 15.461 -11.82 3.152 1 96.81 69 LYS B O 1
ATOM 3968 N N . ILE B 1 70 ? 16.484 -10.492 4.617 1 98.19 70 ILE B N 1
ATOM 3969 C CA . ILE B 1 70 ? 16.969 -11.555 5.488 1 98.19 70 ILE B CA 1
ATOM 3970 C C . ILE B 1 70 ? 16.359 -11.391 6.883 1 98.19 70 ILE B C 1
ATOM 3972 O O . ILE B 1 70 ? 16.469 -10.32 7.488 1 98.19 70 ILE B O 1
ATOM 3976 N N . LEU B 1 71 ? 15.695 -12.445 7.332 1 98.12 71 LEU B N 1
ATOM 3977 C CA . LEU B 1 71 ? 14.992 -12.438 8.609 1 98.12 71 LEU B CA 1
ATOM 3978 C C . LEU B 1 71 ? 15.695 -13.32 9.625 1 98.12 71 LEU B C 1
ATOM 3980 O O . LEU B 1 71 ? 16.203 -14.391 9.273 1 98.12 71 LEU B O 1
ATOM 3984 N N . THR B 1 72 ? 15.797 -12.898 10.906 1 98.44 72 THR B N 1
ATOM 3985 C CA . THR B 1 72 ? 16.281 -13.758 11.984 1 98.44 72 THR B CA 1
ATOM 3986 C C . THR B 1 72 ? 15.258 -13.797 13.125 1 98.44 72 THR B C 1
ATOM 3988 O O . THR B 1 72 ? 14.633 -12.781 13.445 1 98.44 72 THR B O 1
ATOM 3991 N N . TRP B 1 73 ? 15.047 -14.992 13.664 1 96.75 73 TRP B N 1
ATOM 3992 C CA . TRP B 1 73 ? 14.141 -15.133 14.797 1 96.75 73 TRP B CA 1
ATOM 3993 C C . TRP B 1 73 ? 14.906 -15.109 16.109 1 96.75 73 TRP B C 1
ATOM 3995 O O . TRP B 1 73 ? 14.312 -14.93 17.188 1 96.75 73 TRP B O 1
ATOM 4005 N N . HIS B 1 74 ? 16.25 -15.242 16.031 1 96.75 74 HIS B N 1
ATOM 4006 C CA . HIS B 1 74 ? 17.016 -15.398 17.266 1 96.75 74 HIS B CA 1
ATOM 4007 C C . HIS B 1 74 ? 18.172 -14.414 17.312 1 96.75 74 HIS B C 1
ATOM 4009 O O . HIS B 1 74 ? 18.891 -14.344 18.312 1 96.75 74 HIS B O 1
ATOM 4015 N N . GLY B 1 75 ? 18.375 -13.695 16.344 1 97.69 75 GLY B N 1
ATOM 4016 C CA . GLY B 1 75 ? 19.516 -12.805 16.25 1 97.69 75 GLY B CA 1
ATOM 4017 C C . GLY B 1 75 ? 20.641 -13.359 15.398 1 97.69 75 GLY B C 1
ATOM 4018 O O . GLY B 1 75 ? 20.859 -14.57 15.352 1 97.69 75 GLY B O 1
ATOM 4019 N N . CYS B 1 76 ? 21.359 -12.43 14.719 1 98.44 76 CYS B N 1
ATOM 4020 C CA . CYS B 1 76 ? 22.453 -12.914 13.898 1 98.44 76 CYS B CA 1
ATOM 4021 C C . CYS B 1 76 ? 23.375 -11.766 13.492 1 98.44 76 CYS B C 1
ATOM 4023 O O . CYS B 1 76 ? 23.094 -10.602 13.797 1 98.44 76 CYS B O 1
ATOM 4025 N N . GLU B 1 77 ? 24.469 -12.117 13.016 1 98.62 77 GLU B N 1
ATOM 4026 C CA . GLU B 1 77 ? 25.406 -11.188 12.414 1 98.62 77 GLU B CA 1
ATOM 4027 C C . GLU B 1 77 ? 25.688 -11.539 10.953 1 98.62 77 GLU B C 1
ATOM 4029 O O . GLU B 1 77 ? 26 -12.688 10.641 1 98.62 77 GLU B O 1
ATOM 4034 N N . LEU B 1 78 ? 25.547 -10.547 10.102 1 98.5 78 LEU B N 1
ATOM 4035 C CA . LEU B 1 78 ? 25.75 -10.734 8.664 1 98.5 78 LEU B CA 1
ATOM 4036 C C . LEU B 1 78 ? 26.969 -9.953 8.188 1 98.5 78 LEU B C 1
ATOM 4038 O O . LEU B 1 78 ? 27.234 -8.844 8.656 1 98.5 78 LEU B O 1
ATOM 4042 N N . GLU B 1 79 ? 27.703 -10.508 7.371 1 98.25 79 GLU B N 1
ATOM 4043 C CA . GLU B 1 79 ? 28.719 -9.805 6.594 1 98.25 79 GLU B CA 1
ATOM 4044 C C . GLU B 1 79 ? 28.234 -9.547 5.168 1 98.25 79 GLU B C 1
ATOM 4046 O O . GLU B 1 79 ? 27.844 -10.477 4.461 1 98.25 79 GLU B O 1
ATOM 4051 N N . VAL B 1 80 ? 28.188 -8.32 4.789 1 97.56 80 VAL B N 1
ATOM 4052 C CA . VAL B 1 80 ? 27.688 -7.949 3.473 1 97.56 80 VAL B CA 1
ATOM 4053 C C . VAL B 1 80 ? 28.797 -7.293 2.66 1 97.56 80 VAL B C 1
ATOM 4055 O O . VAL B 1 80 ? 29.391 -6.305 3.096 1 97.56 80 VAL B O 1
ATOM 4058 N N . ASP B 1 81 ? 29.062 -7.898 1.574 1 96.12 81 ASP B N 1
ATOM 4059 C CA . ASP B 1 81 ? 30.031 -7.352 0.634 1 96.12 81 ASP B CA 1
ATOM 4060 C C . ASP B 1 81 ? 29.359 -6.859 -0.64 1 96.12 81 ASP B C 1
ATOM 4062 O O . ASP B 1 81 ? 28.656 -7.625 -1.31 1 96.12 81 ASP B O 1
ATOM 4066 N N . GLY B 1 82 ? 29.625 -5.652 -0.959 1 93.75 82 GLY B N 1
ATOM 4067 C CA . GLY B 1 82 ? 29.016 -5.059 -2.133 1 93.75 82 GLY B CA 1
ATOM 4068 C C . GLY B 1 82 ? 28.078 -3.912 -1.795 1 93.75 82 GLY B C 1
ATOM 4069 O O . GLY B 1 82 ? 27.875 -3.592 -0.622 1 93.75 82 GLY B O 1
ATOM 4070 N N . ARG B 1 83 ? 27.516 -3.266 -2.865 1 90.81 83 ARG B N 1
ATOM 4071 C CA . ARG B 1 83 ? 26.688 -2.086 -2.672 1 90.81 83 ARG B CA 1
ATOM 4072 C C . ARG B 1 83 ? 25.234 -2.365 -3.082 1 90.81 83 ARG B C 1
ATOM 4074 O O . ARG B 1 83 ? 25 -3.02 -4.098 1 90.81 83 ARG B O 1
ATOM 4081 N N . CYS B 1 84 ? 24.344 -1.937 -2.225 1 93.12 84 CYS B N 1
ATOM 4082 C CA . CYS B 1 84 ? 22.906 -1.984 -2.512 1 93.12 84 CYS B CA 1
ATOM 4083 C C . CYS B 1 84 ? 22.406 -0.63 -2.998 1 93.12 84 CYS B C 1
ATOM 4085 O O . CYS B 1 84 ? 23.016 0.403 -2.709 1 93.12 84 CYS B O 1
ATOM 4087 N N . ASP B 1 85 ? 21.422 -0.669 -3.861 1 90.19 85 ASP B N 1
ATOM 4088 C CA . ASP B 1 85 ? 20.734 0.577 -4.168 1 90.19 85 ASP B CA 1
ATOM 4089 C C . ASP B 1 85 ? 20.094 1.169 -2.914 1 90.19 85 ASP B C 1
ATOM 4091 O O . ASP B 1 85 ? 20.016 2.391 -2.764 1 90.19 85 ASP B O 1
ATOM 4095 N N . ASP B 1 86 ? 19.641 0.287 -2.162 1 89.69 86 ASP B N 1
ATOM 4096 C CA . ASP B 1 86 ? 18.984 0.652 -0.904 1 89.69 86 ASP B CA 1
ATOM 4097 C C . ASP B 1 86 ? 19 -0.518 0.079 1 89.69 86 ASP B C 1
ATOM 4099 O O . ASP B 1 86 ? 18.859 -1.675 -0.324 1 89.69 86 ASP B O 1
ATOM 4103 N N . ASP B 1 87 ? 19.328 -0.218 1.304 1 93.38 87 ASP B N 1
ATOM 4104 C CA . ASP B 1 87 ? 19.188 -1.246 2.33 1 93.38 87 ASP B CA 1
ATOM 4105 C C . ASP B 1 87 ? 19.047 -0.623 3.717 1 93.38 87 ASP B C 1
ATOM 4107 O O . ASP B 1 87 ? 19.516 0.495 3.947 1 93.38 87 ASP B O 1
ATOM 4111 N N . PHE B 1 88 ? 18.344 -1.233 4.609 1 92.94 88 PHE B N 1
ATOM 4112 C CA . PHE B 1 88 ? 18.188 -0.8 5.992 1 92.94 88 PHE B CA 1
ATOM 4113 C C . PHE B 1 88 ? 17.719 -1.953 6.875 1 92.94 88 PHE B C 1
ATOM 4115 O O . PHE B 1 88 ? 17.312 -3.002 6.371 1 92.94 88 PHE B O 1
ATOM 4122 N N . VAL B 1 89 ? 17.891 -1.771 8.133 1 96.06 89 VAL B N 1
ATOM 4123 C CA . VAL B 1 89 ? 17.469 -2.773 9.102 1 96.06 89 VAL B CA 1
ATOM 4124 C C . VAL B 1 89 ? 16.094 -2.398 9.664 1 96.06 89 VAL B C 1
ATOM 4126 O O . VAL B 1 89 ? 15.938 -1.333 10.266 1 96.06 89 VAL B O 1
ATOM 4129 N N . ALA B 1 90 ? 15.086 -3.225 9.359 1 95.44 90 ALA B N 1
ATOM 4130 C CA . ALA B 1 90 ? 13.781 -3.072 9.992 1 95.44 90 ALA B CA 1
ATOM 4131 C C . ALA B 1 90 ? 13.789 -3.621 11.414 1 95.44 90 ALA B C 1
ATOM 4133 O O . ALA B 1 90 ? 14.125 -4.789 11.633 1 95.44 90 ALA B O 1
ATOM 4134 N N . GLU B 1 91 ? 13.406 -2.775 12.336 1 94.12 91 GLU B N 1
ATOM 4135 C CA . GLU B 1 91 ? 13.461 -3.139 13.742 1 94.12 91 GLU B CA 1
ATOM 4136 C C . GLU B 1 91 ? 12.07 -3.365 14.32 1 94.12 91 GLU B C 1
ATOM 4138 O O . GLU B 1 91 ? 11.125 -2.66 13.961 1 94.12 91 GLU B O 1
ATOM 4143 N N . TYR B 1 92 ? 11.969 -4.402 15.109 1 91.25 92 TYR B N 1
ATOM 4144 C CA . TYR B 1 92 ? 10.719 -4.711 15.781 1 91.25 92 TYR B CA 1
ATOM 4145 C C . TYR B 1 92 ? 10.93 -4.867 17.281 1 91.25 92 TYR B C 1
ATOM 4147 O O . TYR B 1 92 ? 11.898 -5.492 17.719 1 91.25 92 TYR B O 1
ATOM 4155 N N . ALA B 1 93 ? 10 -4.301 18.078 1 85.06 93 ALA B N 1
ATOM 4156 C CA . ALA B 1 93 ? 10.125 -4.336 19.531 1 85.06 93 ALA B CA 1
ATOM 4157 C C . ALA B 1 93 ? 9.938 -5.754 20.062 1 85.06 93 ALA B C 1
ATOM 4159 O O . ALA B 1 93 ? 10.602 -6.16 21.031 1 85.06 93 ALA B O 1
ATOM 4160 N N . THR B 1 94 ? 8.961 -6.434 19.531 1 88.44 94 THR B N 1
ATOM 4161 C CA . THR B 1 94 ? 8.664 -7.812 19.891 1 88.44 94 THR B CA 1
ATOM 4162 C C . THR B 1 94 ? 8.43 -8.664 18.641 1 88.44 94 THR B C 1
ATOM 4164 O O . THR B 1 94 ? 8.047 -8.148 17.594 1 88.44 94 THR B O 1
ATOM 4167 N N . PRO B 1 95 ? 8.695 -9.977 18.766 1 88.25 95 PRO B N 1
ATOM 4168 C CA . PRO B 1 95 ? 8.539 -10.859 17.609 1 88.25 95 PRO B CA 1
ATOM 4169 C C . PRO B 1 95 ? 7.121 -10.828 17.031 1 88.25 95 PRO B C 1
ATOM 4171 O O . PRO B 1 95 ? 6.945 -10.766 15.82 1 88.25 95 PRO B O 1
ATOM 4174 N N . PRO B 1 96 ? 6.09 -10.742 17.922 1 86.69 96 PRO B N 1
ATOM 4175 C CA . PRO B 1 96 ? 4.738 -10.727 17.359 1 86.69 96 PRO B CA 1
ATOM 4176 C C . PRO B 1 96 ? 4.445 -9.461 16.547 1 86.69 96 PRO B C 1
ATOM 4178 O O . PRO B 1 96 ? 3.498 -9.438 15.758 1 86.69 96 PRO B O 1
ATOM 4181 N N . ALA B 1 97 ? 5.316 -8.508 16.734 1 86.56 97 ALA B N 1
ATOM 4182 C CA . ALA B 1 97 ? 5.105 -7.258 16.016 1 86.56 97 ALA B CA 1
ATOM 4183 C C . ALA B 1 97 ? 5.527 -7.391 14.555 1 86.56 97 ALA B C 1
ATOM 4185 O O . ALA B 1 97 ? 5.125 -6.586 13.711 1 86.56 97 ALA B O 1
ATOM 4186 N N . ASN B 1 98 ? 6.375 -8.352 14.281 1 91.62 98 ASN B N 1
ATOM 4187 C CA . ASN B 1 98 ? 6.77 -8.617 12.906 1 91.62 98 ASN B CA 1
ATOM 4188 C C . ASN B 1 98 ? 5.699 -9.406 12.156 1 91.62 98 ASN B C 1
ATOM 4190 O O . ASN B 1 98 ? 5.312 -10.492 12.586 1 91.62 98 ASN B O 1
ATOM 4194 N N . PRO B 1 99 ? 5.293 -8.922 11.031 1 89.56 99 PRO B N 1
ATOM 4195 C CA . PRO B 1 99 ? 4.262 -9.609 10.25 1 89.56 99 PRO B CA 1
ATOM 4196 C C . PRO B 1 99 ? 4.664 -11.031 9.867 1 89.56 99 PRO B C 1
ATOM 4198 O O . PRO B 1 99 ? 3.797 -11.875 9.617 1 89.56 99 PRO B O 1
ATOM 4201 N N . ALA B 1 100 ? 5.914 -11.367 9.836 1 94.62 100 ALA B N 1
ATOM 4202 C CA . ALA B 1 100 ? 6.383 -12.711 9.508 1 94.62 100 ALA B CA 1
ATOM 4203 C C . ALA B 1 100 ? 5.93 -13.719 10.555 1 94.62 100 ALA B C 1
ATOM 4205 O O . ALA B 1 100 ? 5.918 -14.93 10.305 1 94.62 100 ALA B O 1
ATOM 4206 N N . ASN B 1 101 ? 5.578 -13.195 11.719 1 94.94 101 ASN B N 1
ATOM 4207 C CA . ASN B 1 101 ? 5.082 -14.078 12.766 1 94.94 101 ASN B CA 1
ATOM 4208 C C . ASN B 1 101 ? 3.816 -14.812 12.336 1 94.94 101 ASN B C 1
ATOM 4210 O O . ASN B 1 101 ? 3.619 -15.977 12.672 1 94.94 101 ASN B O 1
ATOM 4214 N N . SER B 1 102 ? 2.947 -14.125 11.625 1 94.25 102 SER B N 1
ATOM 4215 C CA . SER B 1 102 ? 1.727 -14.75 11.125 1 94.25 102 SER B CA 1
ATOM 4216 C C . SER B 1 102 ? 2.043 -15.883 10.148 1 94.25 102 SER B C 1
ATOM 4218 O O . SER B 1 102 ? 1.294 -16.859 10.055 1 94.25 102 SER B O 1
ATOM 4220 N N . HIS B 1 103 ? 3.145 -15.836 9.383 1 96.31 103 HIS B N 1
ATOM 4221 C CA . HIS B 1 103 ? 3.543 -16.875 8.445 1 96.31 103 HIS B CA 1
ATOM 4222 C C . HIS B 1 103 ? 3.99 -18.141 9.172 1 96.31 103 HIS B C 1
ATOM 4224 O O . HIS B 1 103 ? 3.666 -19.25 8.75 1 96.31 103 HIS B O 1
ATOM 4230 N N . ILE B 1 104 ? 4.672 -17.859 10.289 1 95.75 104 ILE B N 1
ATOM 4231 C CA . ILE B 1 104 ? 5.129 -19 11.086 1 95.75 104 ILE B CA 1
ATOM 4232 C C . ILE B 1 104 ? 3.932 -19.719 11.703 1 95.75 104 ILE B C 1
ATOM 4234 O O . ILE B 1 104 ? 3.895 -20.953 11.758 1 95.75 104 ILE B O 1
ATOM 4238 N N . ASN B 1 105 ? 3.02 -18.891 12.188 1 96.12 105 ASN B N 1
ATOM 4239 C CA . ASN B 1 105 ? 1.813 -19.484 12.766 1 96.12 105 ASN B CA 1
ATOM 4240 C C . ASN B 1 105 ? 1.024 -20.281 11.734 1 96.12 105 ASN B C 1
ATOM 4242 O O . ASN B 1 105 ? 0.505 -21.359 12.031 1 96.12 105 ASN B O 1
ATOM 4246 N N . LEU B 1 106 ? 0.923 -19.766 10.57 1 97.75 106 LEU B N 1
ATOM 4247 C CA . LEU B 1 106 ? 0.259 -20.469 9.477 1 97.75 106 LEU B CA 1
ATOM 4248 C C . LEU B 1 106 ? 0.98 -21.781 9.156 1 97.75 106 LEU B C 1
ATOM 4250 O O . LEU B 1 106 ? 0.342 -22.812 8.977 1 97.75 106 LEU B O 1
ATOM 4254 N N . HIS B 1 107 ? 2.299 -21.703 9.094 1 98 107 HIS B N 1
ATOM 4255 C CA . HIS B 1 107 ? 3.092 -22.906 8.844 1 98 107 HIS B CA 1
ATOM 4256 C C . HIS B 1 107 ? 2.852 -23.953 9.914 1 98 107 HIS B C 1
ATOM 4258 O O . HIS B 1 107 ? 2.752 -25.141 9.609 1 98 107 HIS B O 1
ATOM 4264 N N . ALA B 1 108 ? 2.787 -23.531 11.156 1 97.69 108 ALA B N 1
ATOM 4265 C CA . ALA B 1 108 ? 2.529 -24.453 12.25 1 97.69 108 ALA B CA 1
ATOM 4266 C C . ALA B 1 108 ? 1.189 -25.156 12.07 1 97.69 108 ALA B C 1
ATOM 4268 O O . ALA B 1 108 ? 1.091 -26.375 12.258 1 97.69 108 ALA B O 1
ATOM 4269 N N . ARG B 1 109 ? 0.237 -24.406 11.703 1 97.69 109 ARG B N 1
ATOM 4270 C CA . ARG B 1 109 ? -1.083 -24.984 11.453 1 97.69 109 ARG B CA 1
ATOM 4271 C C . ARG B 1 109 ? -1.047 -25.969 10.297 1 97.69 109 ARG B C 1
ATOM 4273 O O . ARG B 1 109 ? -1.633 -27.047 10.375 1 97.69 109 ARG B O 1
ATOM 4280 N N . LEU B 1 110 ? -0.418 -25.594 9.211 1 98.5 110 LEU B N 1
ATOM 4281 C CA . LEU B 1 110 ? -0.304 -26.469 8.047 1 98.5 110 LEU B CA 1
ATOM 4282 C C . LEU B 1 110 ? 0.449 -27.75 8.398 1 98.5 110 LEU B C 1
ATOM 4284 O O . LEU B 1 110 ? 0.097 -28.844 7.926 1 98.5 110 LEU B O 1
ATOM 4288 N N . SER B 1 111 ? 1.47 -27.625 9.211 1 97.88 111 SER B N 1
ATOM 4289 C CA . SER B 1 111 ? 2.248 -28.781 9.633 1 97.88 111 SER B CA 1
ATOM 4290 C C . SER B 1 111 ? 1.393 -29.766 10.422 1 97.88 111 SER B C 1
ATOM 4292 O O . SER B 1 111 ? 1.501 -30.984 10.242 1 97.88 111 SER B O 1
ATOM 4294 N N . GLU B 1 112 ? 0.582 -29.219 11.281 1 97.75 112 GLU B N 1
ATOM 4295 C CA . GLU B 1 112 ? -0.344 -30.062 12.023 1 97.75 112 GLU B CA 1
ATOM 4296 C C . GLU B 1 112 ? -1.297 -30.797 11.086 1 97.75 112 GLU B C 1
ATOM 4298 O O . GLU B 1 112 ? -1.585 -31.984 11.289 1 97.75 112 GLU B O 1
ATOM 4303 N N . MET B 1 113 ? -1.757 -30.141 10.117 1 97.94 113 MET B N 1
ATOM 4304 C CA . MET B 1 113 ? -2.66 -30.75 9.133 1 97.94 113 MET B CA 1
ATOM 4305 C C . MET B 1 113 ? -1.96 -31.844 8.352 1 97.94 113 MET B C 1
ATOM 4307 O O . MET B 1 113 ? -2.562 -32.875 8.055 1 97.94 113 MET B O 1
ATOM 4311 N N . ARG B 1 114 ? -0.719 -31.609 8.008 1 98.19 114 ARG B N 1
ATOM 4312 C CA . ARG B 1 114 ? 0.058 -32.594 7.27 1 98.19 114 ARG B CA 1
ATOM 4313 C C . ARG B 1 114 ? 0.272 -33.875 8.109 1 98.19 114 ARG B C 1
ATOM 4315 O O . ARG B 1 114 ? 0.157 -34.969 7.598 1 98.19 114 ARG B O 1
ATOM 4322 N N . ASP B 1 115 ? 0.576 -33.688 9.359 1 97.12 115 ASP B N 1
ATOM 4323 C CA . ASP B 1 115 ? 0.781 -34.844 10.258 1 97.12 115 ASP B CA 1
ATOM 4324 C C . ASP B 1 115 ? -0.495 -35.656 10.398 1 97.12 115 ASP B C 1
ATOM 4326 O O . ASP B 1 115 ? -0.452 -36.875 10.367 1 97.12 115 ASP B O 1
ATOM 4330 N N . ALA B 1 116 ? -1.521 -34.938 10.562 1 97.19 116 ALA B N 1
ATOM 4331 C CA . ALA B 1 116 ? -2.809 -35.625 10.672 1 97.19 116 ALA B CA 1
ATOM 4332 C C . ALA B 1 116 ? -3.145 -36.375 9.391 1 97.19 116 ALA B C 1
ATOM 4334 O O . ALA B 1 116 ? -3.66 -37.5 9.43 1 97.19 116 ALA B O 1
ATOM 4335 N N . ALA B 1 117 ? -2.912 -35.75 8.266 1 97.12 117 ALA B N 1
ATOM 4336 C CA . ALA B 1 117 ? -3.178 -36.375 6.969 1 97.12 117 ALA B CA 1
ATOM 4337 C C . ALA B 1 117 ? -2.338 -37.625 6.781 1 97.12 117 ALA B C 1
ATOM 4339 O O . ALA B 1 117 ? -2.822 -38.625 6.254 1 97.12 117 ALA B O 1
ATOM 4340 N N . ALA B 1 118 ? -1.101 -37.531 7.148 1 95.88 118 ALA B N 1
ATOM 4341 C CA . ALA B 1 118 ? -0.212 -38.688 7.043 1 95.88 118 ALA B CA 1
ATOM 4342 C C . ALA B 1 118 ? -0.705 -39.844 7.914 1 95.88 118 ALA B C 1
ATOM 4344 O O . ALA B 1 118 ? -0.684 -41 7.488 1 95.88 118 ALA B O 1
ATOM 4345 N N . ARG B 1 119 ? -1.114 -39.469 9.078 1 96.25 119 ARG B N 1
ATOM 4346 C CA . ARG B 1 119 ? -1.596 -40.469 10.023 1 96.25 119 ARG B CA 1
ATOM 4347 C C . ARG B 1 119 ? -2.859 -41.156 9.508 1 96.25 119 ARG B C 1
ATOM 4349 O O . ARG B 1 119 ? -2.998 -42.375 9.609 1 96.25 119 ARG B O 1
ATOM 4356 N N . ASP B 1 120 ? -3.713 -40.406 8.953 1 95.31 120 ASP B N 1
ATOM 4357 C CA . ASP B 1 120 ? -5.027 -40.906 8.547 1 95.31 120 ASP B CA 1
ATOM 4358 C C . ASP B 1 120 ? -5.027 -41.312 7.082 1 95.31 120 ASP B C 1
ATOM 4360 O O . ASP B 1 120 ? -6.055 -41.75 6.555 1 95.31 120 ASP B O 1
ATOM 4364 N N . ARG B 1 121 ? -3.938 -41.156 6.367 1 92.94 121 ARG B N 1
ATOM 4365 C CA . ARG B 1 121 ? -3.791 -41.5 4.953 1 92.94 121 ARG B CA 1
ATOM 4366 C C . ARG B 1 121 ? -4.801 -40.719 4.105 1 92.94 121 ARG B C 1
ATOM 4368 O O . ARG B 1 121 ? -5.512 -41.312 3.291 1 92.94 121 ARG B O 1
ATOM 4375 N N . ARG B 1 122 ? -4.863 -39.438 4.441 1 94.44 122 ARG B N 1
ATOM 4376 C CA . ARG B 1 122 ? -5.75 -38.531 3.732 1 94.44 122 ARG B CA 1
ATOM 4377 C C . ARG B 1 122 ? -4.961 -37.438 3.043 1 94.44 122 ARG B C 1
ATOM 4379 O O . ARG B 1 122 ? -3.73 -37.406 3.104 1 94.44 122 ARG B O 1
ATOM 4386 N N . ALA B 1 123 ? -5.688 -36.625 2.342 1 95.38 123 ALA B N 1
ATOM 4387 C CA . ALA B 1 123 ? -5.062 -35.5 1.64 1 95.38 123 ALA B CA 1
ATOM 4388 C C . ALA B 1 123 ? -4.641 -34.406 2.617 1 95.38 123 ALA B C 1
ATOM 4390 O O . ALA B 1 123 ? -5.363 -34.125 3.572 1 95.38 123 ALA B O 1
ATOM 4391 N N . GLY B 1 124 ? -3.438 -33.875 2.439 1 97.88 124 GLY B N 1
ATOM 4392 C CA . GLY B 1 124 ? -2.941 -32.781 3.25 1 97.88 124 GLY B CA 1
ATOM 4393 C C . GLY B 1 124 ? -3.617 -31.469 2.939 1 97.88 124 GLY B C 1
ATOM 4394 O O . GLY B 1 124 ? -4.637 -31.422 2.246 1 97.88 124 GLY B O 1
ATOM 4395 N N . PRO B 1 125 ? -3.068 -30.438 3.492 1 98.5 125 PRO B N 1
ATOM 4396 C CA . PRO B 1 125 ? -3.666 -29.109 3.262 1 98.5 125 PRO B CA 1
ATOM 4397 C C . PRO B 1 125 ? -3.506 -28.641 1.819 1 98.5 125 PRO B C 1
ATOM 4399 O O . PRO B 1 125 ? -2.441 -28.812 1.222 1 98.5 125 PRO B O 1
ATOM 4402 N N . ARG B 1 126 ? -4.488 -28.188 1.264 1 98.69 126 ARG B N 1
ATOM 4403 C CA . ARG B 1 126 ? -4.488 -27.484 -0.018 1 98.69 126 ARG B CA 1
ATOM 4404 C C . ARG B 1 126 ? -4.809 -26 0.163 1 98.69 126 ARG B C 1
ATOM 4406 O O . ARG B 1 126 ? -5.969 -25.641 0.37 1 98.69 126 ARG B O 1
ATOM 4413 N N . VAL B 1 127 ? -3.758 -25.188 0.008 1 98.75 127 VAL B N 1
ATOM 4414 C CA . VAL B 1 127 ? -3.814 -23.781 0.406 1 98.75 127 VAL B CA 1
ATOM 4415 C C . VAL B 1 127 ? -3.822 -22.906 -0.836 1 98.75 127 VAL B C 1
ATOM 4417 O O . VAL B 1 127 ? -2.957 -23.031 -1.706 1 98.75 127 VAL B O 1
ATOM 4420 N N . LEU B 1 128 ? -4.777 -22.047 -0.925 1 98.81 128 LEU B N 1
ATOM 4421 C CA . LEU B 1 128 ? -4.809 -21 -1.949 1 98.81 128 LEU B CA 1
ATOM 4422 C C . LEU B 1 128 ? -4.457 -19.641 -1.355 1 98.81 128 LEU B C 1
ATOM 4424 O O . LEU B 1 128 ? -5.098 -19.203 -0.403 1 98.81 128 LEU B O 1
ATOM 4428 N N . ILE B 1 129 ? -3.412 -19.062 -1.878 1 98.62 129 ILE B N 1
ATOM 4429 C CA . ILE B 1 129 ? -3.02 -17.719 -1.447 1 98.62 129 ILE B CA 1
ATOM 4430 C C . ILE B 1 129 ? -3.588 -16.672 -2.41 1 98.62 129 ILE B C 1
ATOM 4432 O O . ILE B 1 129 ? -3.268 -16.688 -3.602 1 98.62 129 ILE B O 1
ATOM 4436 N N . ALA B 1 130 ? -4.434 -15.805 -1.871 1 98.12 130 ALA B N 1
ATOM 4437 C CA . ALA B 1 130 ? -5.113 -14.797 -2.688 1 98.12 130 ALA B CA 1
ATOM 4438 C C . ALA B 1 130 ? -4.871 -13.391 -2.141 1 98.12 130 ALA B C 1
ATOM 4440 O O . ALA B 1 130 ? -4.434 -13.234 -0.999 1 98.12 130 ALA B O 1
ATOM 4441 N N . GLY B 1 131 ? -5.102 -12.375 -2.982 1 96.88 131 GLY B N 1
ATOM 4442 C CA . GLY B 1 131 ? -4.945 -10.984 -2.609 1 96.88 131 GLY B CA 1
ATOM 4443 C C . GLY B 1 131 ? -4.688 -10.07 -3.795 1 96.88 131 GLY B C 1
ATOM 4444 O O . GLY B 1 131 ? -4.488 -10.547 -4.918 1 96.88 131 GLY B O 1
ATOM 4445 N N . PRO B 1 132 ? -4.684 -8.797 -3.549 1 94.88 132 PRO B N 1
ATOM 4446 C CA . PRO B 1 132 ? -4.363 -7.832 -4.602 1 94.88 132 PRO B CA 1
ATOM 4447 C C . PRO B 1 132 ? -2.902 -7.895 -5.039 1 94.88 132 PRO B C 1
ATOM 4449 O O . PRO B 1 132 ? -2.115 -8.656 -4.465 1 94.88 132 PRO B O 1
ATOM 4452 N N . PRO B 1 133 ? -2.625 -7.18 -6.176 1 92.75 133 PRO B N 1
ATOM 4453 C CA . PRO B 1 133 ? -1.225 -7.16 -6.605 1 92.75 133 PRO B CA 1
ATOM 4454 C C . PRO B 1 133 ? -0.295 -6.539 -5.562 1 92.75 133 PRO B C 1
ATOM 4456 O O . PRO B 1 133 ? -0.672 -5.578 -4.887 1 92.75 133 PRO B O 1
ATOM 4459 N N . GLY B 1 134 ? 0.802 -7.059 -5.418 1 91.56 134 GLY B N 1
ATOM 4460 C CA . GLY B 1 134 ? 1.833 -6.477 -4.574 1 91.56 134 GLY B CA 1
ATOM 4461 C C . GLY B 1 134 ? 1.573 -6.676 -3.092 1 91.56 134 GLY B C 1
ATOM 4462 O O . GLY B 1 134 ? 1.823 -5.773 -2.287 1 91.56 134 GLY B O 1
ATOM 4463 N N . THR B 1 135 ? 1.041 -7.785 -2.707 1 94.44 135 THR B N 1
ATOM 4464 C CA . THR B 1 135 ? 0.754 -8 -1.295 1 94.44 135 THR B CA 1
ATOM 4465 C C . THR B 1 135 ? 1.677 -9.07 -0.715 1 94.44 135 THR B C 1
ATOM 4467 O O . THR B 1 135 ? 1.635 -9.352 0.485 1 94.44 135 THR B O 1
ATOM 4470 N N . GLY B 1 136 ? 2.484 -9.75 -1.522 1 94.81 136 GLY B N 1
ATOM 4471 C CA . GLY B 1 136 ? 3.451 -10.711 -1.019 1 94.81 136 GLY B CA 1
ATOM 4472 C C . GLY B 1 136 ? 3.012 -12.148 -1.206 1 94.81 136 GLY B C 1
ATOM 4473 O O . GLY B 1 136 ? 3.533 -13.055 -0.551 1 94.81 136 GLY B O 1
ATOM 4474 N N . LYS B 1 137 ? 2.107 -12.43 -2.084 1 97 137 LYS B N 1
ATOM 4475 C CA . LYS B 1 137 ? 1.551 -13.766 -2.291 1 97 137 LYS B CA 1
ATOM 4476 C C . LYS B 1 137 ? 2.641 -14.758 -2.678 1 97 137 LYS B C 1
ATOM 4478 O O . LYS B 1 137 ? 2.766 -15.82 -2.062 1 97 137 LYS B O 1
ATOM 4483 N N . THR B 1 138 ? 3.42 -14.398 -3.666 1 95.31 138 THR B N 1
ATOM 4484 C CA . THR B 1 138 ? 4.461 -15.289 -4.164 1 95.31 138 THR B CA 1
ATOM 4485 C C . THR B 1 138 ? 5.504 -15.562 -3.084 1 95.31 138 THR B C 1
ATOM 4487 O O . THR B 1 138 ? 5.941 -16.703 -2.91 1 95.31 138 THR B O 1
ATOM 4490 N N . THR B 1 139 ? 5.93 -14.516 -2.367 1 95.44 139 THR B N 1
ATOM 4491 C CA . THR B 1 139 ? 6.895 -14.68 -1.285 1 95.44 139 THR B CA 1
ATOM 4492 C C . THR B 1 139 ? 6.34 -15.594 -0.198 1 95.44 139 THR B C 1
ATOM 4494 O O . THR B 1 139 ? 7.062 -16.438 0.345 1 95.44 139 THR B O 1
ATOM 4497 N N . LEU B 1 140 ? 5.07 -15.438 0.124 1 97.38 140 LEU B N 1
ATOM 4498 C CA . LEU B 1 140 ? 4.449 -16.297 1.121 1 97.38 140 LEU B CA 1
ATOM 4499 C C . LEU B 1 140 ? 4.438 -17.75 0.649 1 97.38 140 LEU B C 1
ATOM 4501 O O . LEU B 1 140 ? 4.738 -18.656 1.423 1 97.38 140 LEU B O 1
ATOM 4505 N N . ALA B 1 141 ? 4.07 -17.969 -0.597 1 97.5 141 ALA B N 1
ATOM 4506 C CA . ALA B 1 141 ? 4.074 -19.312 -1.151 1 97.5 141 ALA B CA 1
ATOM 4507 C C . ALA B 1 141 ? 5.457 -19.953 -1.046 1 97.5 141 ALA B C 1
ATOM 4509 O O . ALA B 1 141 ? 5.59 -21.094 -0.617 1 97.5 141 ALA B O 1
ATOM 4510 N N . ARG B 1 142 ? 6.461 -19.172 -1.403 1 95.75 142 ARG B N 1
ATOM 4511 C CA . ARG B 1 142 ? 7.84 -19.656 -1.321 1 95.75 142 ARG B CA 1
ATOM 4512 C C . ARG B 1 142 ? 8.227 -19.969 0.12 1 95.75 142 ARG B C 1
ATOM 4514 O O . ARG B 1 142 ? 8.867 -20.984 0.387 1 95.75 142 ARG B O 1
ATOM 4521 N N . THR B 1 143 ? 7.863 -19.078 0.998 1 97.25 143 THR B N 1
ATOM 4522 C CA . THR B 1 143 ? 8.203 -19.234 2.408 1 97.25 143 THR B CA 1
ATOM 4523 C C . THR B 1 143 ? 7.555 -20.5 2.982 1 97.25 143 THR B C 1
ATOM 4525 O O . THR B 1 143 ? 8.219 -21.297 3.65 1 97.25 143 THR B O 1
ATOM 4528 N N . LEU B 1 144 ? 6.312 -20.688 2.686 1 98.12 144 LEU B N 1
ATOM 4529 C CA . LEU B 1 144 ? 5.602 -21.859 3.189 1 98.12 144 LEU B CA 1
ATOM 4530 C C . LEU B 1 144 ? 6.184 -23.141 2.611 1 98.12 144 LEU B C 1
ATOM 4532 O O . LEU B 1 144 ? 6.312 -24.156 3.316 1 98.12 144 LEU B O 1
ATOM 4536 N N . ALA B 1 145 ? 6.5 -23.094 1.323 1 96.5 145 ALA B N 1
ATOM 4537 C CA . ALA B 1 145 ? 7.125 -24.266 0.692 1 96.5 145 ALA B CA 1
ATOM 4538 C C . ALA B 1 145 ? 8.469 -24.578 1.339 1 96.5 145 ALA B C 1
ATOM 4540 O O . ALA B 1 145 ? 8.781 -25.734 1.594 1 96.5 145 ALA B O 1
ATOM 4541 N N . SER B 1 146 ? 9.234 -23.516 1.594 1 95.94 146 SER B N 1
ATOM 4542 C CA . SER B 1 146 ? 10.531 -23.688 2.229 1 95.94 146 SER B CA 1
ATOM 4543 C C . SER B 1 146 ? 10.398 -24.297 3.621 1 95.94 146 SER B C 1
ATOM 4545 O O . SER B 1 146 ? 11.133 -25.219 3.979 1 95.94 146 SER B O 1
ATOM 4547 N N . TYR B 1 147 ? 9.492 -23.797 4.371 1 97.5 147 TYR B N 1
ATOM 4548 C CA . TYR B 1 147 ? 9.266 -24.328 5.711 1 97.5 147 TYR B CA 1
ATOM 4549 C C . TYR B 1 147 ? 8.844 -25.797 5.656 1 97.5 147 TYR B C 1
ATOM 4551 O O . TYR B 1 147 ? 9.305 -26.609 6.457 1 97.5 147 TYR B O 1
ATOM 4559 N N . ALA B 1 148 ? 8 -26.125 4.727 1 97 148 ALA B N 1
ATOM 4560 C CA . ALA B 1 148 ? 7.531 -27.516 4.586 1 97 148 ALA B CA 1
ATOM 4561 C C . ALA B 1 148 ? 8.68 -28.438 4.219 1 97 148 ALA B C 1
ATOM 4563 O O . ALA B 1 148 ? 8.812 -29.531 4.793 1 97 148 ALA B O 1
ATOM 4564 N N . THR B 1 149 ? 9.508 -28.016 3.281 1 94.12 149 THR B N 1
ATOM 4565 C CA . THR B 1 149 ? 10.609 -28.859 2.822 1 94.12 149 THR B CA 1
ATOM 4566 C C . THR B 1 149 ? 11.641 -29.047 3.932 1 94.12 149 THR B C 1
ATOM 4568 O O . THR B 1 149 ? 12.266 -30.094 4.039 1 94.12 149 THR B O 1
ATOM 4571 N N . ARG B 1 150 ? 11.781 -28.031 4.699 1 93.69 150 ARG B N 1
ATOM 4572 C CA . ARG B 1 150 ? 12.695 -28.109 5.832 1 93.69 150 ARG B CA 1
ATOM 4573 C C . ARG B 1 150 ? 12.258 -29.203 6.812 1 93.69 150 ARG B C 1
ATOM 4575 O O . ARG B 1 150 ? 13.086 -29.812 7.484 1 93.69 150 ARG B O 1
ATOM 4582 N N . GLN B 1 151 ? 11.016 -29.469 6.863 1 95 151 GLN B N 1
ATOM 4583 C CA . GLN B 1 151 ? 10.477 -30.469 7.77 1 95 151 GLN B CA 1
ATOM 4584 C C . GLN B 1 151 ? 10.367 -31.828 7.086 1 95 151 GLN B C 1
ATOM 4586 O O . GLN B 1 151 ? 9.781 -32.75 7.641 1 95 151 GLN B O 1
ATOM 4591 N N . GLY B 1 152 ? 10.766 -31.891 5.844 1 92.94 152 GLY B N 1
ATOM 4592 C CA . GLY B 1 152 ? 10.812 -33.156 5.141 1 92.94 152 GLY B CA 1
ATOM 4593 C C . GLY B 1 152 ? 9.578 -33.438 4.301 1 92.94 152 GLY B C 1
ATOM 4594 O O . GLY B 1 152 ? 9.406 -34.531 3.764 1 92.94 152 GLY B O 1
ATOM 4595 N N . HIS B 1 153 ? 8.727 -32.438 4.203 1 95.31 153 HIS B N 1
ATOM 4596 C CA . HIS B 1 153 ? 7.543 -32.594 3.365 1 95.31 153 HIS B CA 1
ATOM 4597 C C . HIS B 1 153 ? 7.844 -32.25 1.915 1 95.31 153 HIS B C 1
ATOM 4599 O O . HIS B 1 153 ? 8.844 -31.578 1.632 1 95.31 153 HIS B O 1
ATOM 4605 N N . GLY B 1 154 ? 7.059 -32.719 0.964 1 94.56 154 GLY B N 1
ATOM 4606 C CA . GLY B 1 154 ? 7.188 -32.438 -0.455 1 94.56 154 GLY B CA 1
ATOM 4607 C C . GLY B 1 154 ? 5.898 -31.938 -1.078 1 94.56 154 GLY B C 1
ATOM 4608 O O . GLY B 1 154 ? 5.293 -32.625 -1.902 1 94.56 154 GLY B O 1
ATOM 4609 N N . PRO B 1 155 ? 5.523 -30.703 -0.755 1 96.69 155 PRO B N 1
ATOM 4610 C CA . PRO B 1 155 ? 4.258 -30.172 -1.277 1 96.69 155 PRO B CA 1
ATOM 4611 C C . PRO B 1 155 ? 4.316 -29.875 -2.775 1 96.69 155 PRO B C 1
ATOM 4613 O O . PRO B 1 155 ? 5.402 -29.703 -3.332 1 96.69 155 PRO B O 1
ATOM 4616 N N . ILE B 1 156 ? 3.152 -29.922 -3.396 1 96.94 156 ILE B N 1
ATOM 4617 C CA . ILE B 1 156 ? 3.025 -29.438 -4.766 1 96.94 156 ILE B CA 1
ATOM 4618 C C . ILE B 1 156 ? 2.795 -27.938 -4.766 1 96.94 156 ILE B C 1
ATOM 4620 O O . ILE B 1 156 ? 1.901 -27.438 -4.078 1 96.94 156 ILE B O 1
ATOM 4624 N N . LEU B 1 157 ? 3.633 -27.25 -5.445 1 96.81 157 LEU B N 1
ATOM 4625 C CA . LEU B 1 157 ? 3.404 -25.828 -5.676 1 96.81 157 LEU B CA 1
ATOM 4626 C C . LEU B 1 157 ? 2.75 -25.594 -7.035 1 96.81 157 LEU B C 1
ATOM 4628 O O . LEU B 1 157 ? 3.178 -26.172 -8.039 1 96.81 157 LEU B O 1
ATOM 4632 N N . VAL B 1 158 ? 1.698 -24.844 -7.004 1 98 158 VAL B N 1
ATOM 4633 C CA . VAL B 1 158 ? 0.994 -24.5 -8.234 1 98 158 VAL B CA 1
ATOM 4634 C C . VAL B 1 158 ? 1.114 -23 -8.484 1 98 158 VAL B C 1
ATOM 4636 O O . VAL B 1 158 ? 0.771 -22.188 -7.625 1 98 158 VAL B O 1
ATOM 4639 N N . ASN B 1 159 ? 1.662 -22.641 -9.594 1 97.19 159 ASN B N 1
ATOM 4640 C CA . ASN B 1 159 ? 1.646 -21.25 -10.047 1 97.19 159 ASN B CA 1
ATOM 4641 C C . ASN B 1 159 ? 0.455 -20.969 -10.961 1 97.19 159 ASN B C 1
ATOM 4643 O O . ASN B 1 159 ? 0.447 -21.391 -12.117 1 97.19 159 ASN B O 1
ATOM 4647 N N . ALA B 1 160 ? -0.463 -20.266 -10.43 1 98.25 160 ALA B N 1
ATOM 4648 C CA . ALA B 1 160 ? -1.647 -19.906 -11.203 1 98.25 160 ALA B CA 1
ATOM 4649 C C . ALA B 1 160 ? -1.584 -18.453 -11.664 1 98.25 160 ALA B C 1
ATOM 4651 O O . ALA B 1 160 ? -2.6 -17.875 -12.055 1 98.25 160 ALA B O 1
ATOM 4652 N N . ASP B 1 161 ? -0.425 -17.844 -11.555 1 96.75 161 ASP B N 1
ATOM 4653 C CA . ASP B 1 161 ? -0.198 -16.469 -12.023 1 96.75 161 ASP B CA 1
ATOM 4654 C C . ASP B 1 161 ? 0.603 -16.469 -13.32 1 96.75 161 ASP B C 1
ATOM 4656 O O . ASP B 1 161 ? 1.821 -16.656 -13.312 1 96.75 161 ASP B O 1
ATOM 4660 N N . PRO B 1 162 ? -0.057 -16.172 -14.383 1 96.69 162 PRO B N 1
ATOM 4661 C CA . PRO B 1 162 ? 0.671 -16.203 -15.656 1 96.69 162 PRO B CA 1
ATOM 4662 C C . PRO B 1 162 ? 1.647 -15.039 -15.805 1 96.69 162 PRO B C 1
ATOM 4664 O O . PRO B 1 162 ? 2.486 -15.047 -16.719 1 96.69 162 PRO B O 1
ATOM 4667 N N . ARG B 1 163 ? 1.516 -14.039 -14.969 1 94 163 ARG B N 1
ATOM 4668 C CA . ARG B 1 163 ? 2.377 -12.875 -15.102 1 94 163 ARG B CA 1
ATOM 4669 C C . ARG B 1 163 ? 3.828 -13.219 -14.789 1 94 163 ARG B C 1
ATOM 4671 O O . ARG B 1 163 ? 4.75 -12.688 -15.406 1 94 163 ARG B O 1
ATOM 4678 N N . GLU B 1 164 ? 3.855 -14.07 -13.805 1 90.25 164 GLU B N 1
ATOM 4679 C CA . GLU B 1 164 ? 5.191 -14.492 -13.383 1 90.25 164 GLU B CA 1
ATOM 4680 C C . GLU B 1 164 ? 5.363 -16 -13.516 1 90.25 164 GLU B C 1
ATOM 4682 O O . GLU B 1 164 ? 4.402 -16.75 -13.367 1 90.25 164 GLU B O 1
ATOM 4687 N N . GLY B 1 165 ? 6.555 -16.406 -13.844 1 87.94 165 GLY B N 1
ATOM 4688 C CA . GLY B 1 165 ? 6.816 -17.828 -14.039 1 87.94 165 GLY B CA 1
ATOM 4689 C C . GLY B 1 165 ? 7.328 -18.516 -12.789 1 87.94 165 GLY B C 1
ATOM 4690 O O . GLY B 1 165 ? 7.84 -17.859 -11.883 1 87.94 165 GLY B O 1
ATOM 4691 N N . MET B 1 166 ? 7.043 -19.75 -12.711 1 90.62 166 MET B N 1
ATOM 4692 C CA . MET B 1 166 ? 7.609 -20.656 -11.719 1 90.62 166 MET B CA 1
ATOM 4693 C C . MET B 1 166 ? 8.125 -21.938 -12.383 1 90.62 166 MET B C 1
ATOM 4695 O O . MET B 1 166 ? 7.336 -22.734 -12.906 1 90.62 166 MET B O 1
ATOM 4699 N N . LEU B 1 167 ? 9.383 -22.109 -12.336 1 87.19 167 LEU B N 1
ATOM 4700 C CA . LEU B 1 167 ? 10.023 -23.234 -13.008 1 87.19 167 LEU B CA 1
ATOM 4701 C C . LEU B 1 167 ? 9.742 -23.203 -14.508 1 87.19 167 LEU B C 1
ATOM 4703 O O . LEU B 1 167 ? 9.75 -24.25 -15.164 1 87.19 167 LEU B O 1
ATOM 4707 N N . SER B 1 168 ? 9.336 -22.109 -14.977 1 90.81 168 SER B N 1
ATOM 4708 C CA . SER B 1 168 ? 9.016 -21.859 -16.375 1 90.81 168 SER B CA 1
ATOM 4709 C C . SER B 1 168 ? 9.047 -20.359 -16.688 1 90.81 168 SER B C 1
ATOM 4711 O O . SER B 1 168 ? 9.461 -19.562 -15.844 1 90.81 168 SER B O 1
ATOM 4713 N N . LEU B 1 169 ? 8.68 -20.047 -17.891 1 92.19 169 LEU B N 1
ATOM 4714 C CA . LEU B 1 169 ? 8.688 -18.641 -18.297 1 92.19 169 LEU B CA 1
ATOM 4715 C C . LEU B 1 169 ? 7.359 -17.969 -17.984 1 92.19 169 LEU B C 1
ATOM 4717 O O . LEU B 1 169 ? 6.332 -18.641 -17.859 1 92.19 169 LEU B O 1
ATOM 4721 N N . PRO B 1 170 ? 7.422 -16.609 -17.828 1 93.69 170 PRO B N 1
ATOM 4722 C CA . PRO B 1 170 ? 6.148 -15.898 -17.734 1 93.69 170 PRO B CA 1
ATOM 4723 C C . PRO B 1 170 ? 5.203 -16.234 -18.891 1 93.69 170 PRO B C 1
ATOM 4725 O O . PRO B 1 170 ? 5.656 -16.547 -20 1 93.69 170 PRO B O 1
ATOM 4728 N N . GLY B 1 171 ? 3.961 -16.203 -18.609 1 95.44 171 GLY B N 1
ATOM 4729 C CA . GLY B 1 171 ? 2.963 -16.578 -19.594 1 95.44 171 GLY B CA 1
ATOM 4730 C C . GLY B 1 171 ? 2.463 -18 -19.422 1 95.44 171 GLY B C 1
ATOM 4731 O O . GLY B 1 171 ? 1.565 -18.453 -20.125 1 95.44 171 GLY B O 1
ATOM 4732 N N . SER B 1 172 ? 3.006 -18.656 -18.453 1 96.25 172 SER B N 1
ATOM 4733 C CA . SER B 1 172 ? 2.666 -20.062 -18.234 1 96.25 172 SER B CA 1
ATOM 4734 C C . SER B 1 172 ? 2.068 -20.297 -16.859 1 96.25 172 SER B C 1
ATOM 4736 O O . SER B 1 172 ? 2.199 -19.453 -15.969 1 96.25 172 SER B O 1
ATOM 4738 N N . LEU B 1 173 ? 1.302 -21.344 -16.734 1 97.75 173 LEU B N 1
ATOM 4739 C CA . LEU B 1 173 ? 0.896 -21.938 -15.469 1 97.75 173 LEU B CA 1
ATOM 4740 C C . LEU B 1 173 ? 1.669 -23.234 -15.203 1 97.75 173 LEU B C 1
ATOM 4742 O O . LEU B 1 173 ? 1.909 -24.016 -16.125 1 97.75 173 LEU B O 1
ATOM 4746 N N . SER B 1 174 ? 2.088 -23.391 -13.984 1 96.38 174 SER B N 1
ATOM 4747 C CA . SER B 1 174 ? 2.947 -24.531 -13.75 1 96.38 174 SER B CA 1
ATOM 4748 C C . SER B 1 174 ? 2.684 -25.156 -12.383 1 96.38 174 SER B C 1
ATOM 4750 O O . SER B 1 174 ? 2.045 -24.531 -11.531 1 96.38 174 SER B O 1
ATOM 4752 N N . ALA B 1 175 ? 3.068 -26.375 -12.242 1 96.38 175 ALA B N 1
ATOM 4753 C CA . ALA B 1 175 ? 3.021 -27.109 -10.984 1 96.38 175 ALA B CA 1
ATOM 4754 C C . ALA B 1 175 ? 4.219 -28.047 -10.844 1 96.38 175 ALA B C 1
ATOM 4756 O O . ALA B 1 175 ? 4.707 -28.594 -11.844 1 96.38 175 ALA B O 1
ATOM 4757 N N . GLY B 1 176 ? 4.703 -28.156 -9.648 1 93.31 176 GLY B N 1
ATOM 4758 C CA . GLY B 1 176 ? 5.816 -29.047 -9.367 1 93.31 176 GLY B CA 1
ATOM 4759 C C . GLY B 1 176 ? 5.918 -29.438 -7.902 1 93.31 176 GLY B C 1
ATOM 4760 O O . GLY B 1 176 ? 5.441 -28.703 -7.031 1 93.31 176 GLY B O 1
ATOM 4761 N N . VAL B 1 177 ? 6.512 -30.578 -7.703 1 93.62 177 VAL B N 1
ATOM 4762 C CA . VAL B 1 177 ? 6.746 -31.047 -6.34 1 93.62 177 VAL B CA 1
ATOM 4763 C C . VAL B 1 177 ? 8.055 -30.469 -5.809 1 93.62 177 VAL B C 1
ATOM 4765 O O . VAL B 1 177 ? 9.086 -30.531 -6.469 1 93.62 177 VAL B O 1
ATOM 4768 N N . PHE B 1 178 ? 7.984 -29.828 -4.695 1 91.81 178 PHE B N 1
ATOM 4769 C CA . PHE B 1 178 ? 9.172 -29.328 -4.012 1 91.81 178 PHE B CA 1
ATOM 4770 C C . PHE B 1 178 ? 9.523 -30.203 -2.818 1 91.81 178 PHE B C 1
ATOM 4772 O O . PHE B 1 178 ? 8.945 -30.062 -1.742 1 91.81 178 PHE B O 1
ATOM 4779 N N . ALA B 1 179 ? 10.516 -31 -3.055 1 88.56 179 ALA B N 1
ATOM 4780 C CA . ALA B 1 179 ? 10.852 -32 -2.029 1 88.56 179 ALA B CA 1
ATOM 4781 C C . ALA B 1 179 ? 12.211 -31.703 -1.406 1 88.56 179 ALA B C 1
ATOM 4783 O O . ALA B 1 179 ? 12.609 -32.344 -0.439 1 88.56 179 ALA B O 1
ATOM 4784 N N . THR B 1 180 ? 12.898 -30.734 -1.957 1 86.38 180 THR B N 1
ATOM 4785 C CA . THR B 1 180 ? 14.203 -30.375 -1.423 1 86.38 180 THR B CA 1
ATOM 4786 C C . THR B 1 180 ? 14.273 -28.891 -1.114 1 86.38 180 THR B C 1
ATOM 4788 O O . THR B 1 180 ? 13.461 -28.109 -1.617 1 86.38 180 THR B O 1
ATOM 4791 N N . VAL B 1 181 ? 15.227 -28.594 -0.33 1 85.94 181 VAL B N 1
ATOM 4792 C CA . VAL B 1 181 ? 15.406 -27.219 0.094 1 85.94 181 VAL B CA 1
ATOM 4793 C C . VAL B 1 181 ? 15.68 -26.328 -1.122 1 85.94 181 VAL B C 1
ATOM 4795 O O . VAL B 1 181 ? 16.453 -26.703 -2.01 1 85.94 181 VAL B O 1
ATOM 4798 N N . MET B 1 182 ? 15.07 -25.25 -1.135 1 87.44 182 MET B N 1
ATOM 4799 C CA . MET B 1 182 ? 15.195 -24.312 -2.252 1 87.44 182 MET B CA 1
ATOM 4800 C C . MET B 1 182 ? 16.5 -23.531 -2.168 1 87.44 182 MET B C 1
ATOM 4802 O O . MET B 1 182 ? 17.109 -23.453 -1.098 1 87.44 182 MET B O 1
ATOM 4806 N N . ASP B 1 183 ? 16.844 -23 -3.318 1 87.06 183 ASP B N 1
ATOM 4807 C CA . ASP B 1 183 ? 18.062 -22.188 -3.398 1 87.06 183 ASP B CA 1
ATOM 4808 C C . ASP B 1 183 ? 17.75 -20.719 -3.102 1 87.06 183 ASP B C 1
ATOM 4810 O O . ASP B 1 183 ? 17.062 -20.062 -3.877 1 87.06 183 ASP B O 1
ATOM 4814 N N . PRO B 1 184 ? 18.312 -20.219 -2.051 1 90.62 184 PRO B N 1
ATOM 4815 C CA . PRO B 1 184 ? 18.031 -18.828 -1.714 1 90.62 184 PRO B CA 1
ATOM 4816 C C . PRO B 1 184 ? 18.625 -17.844 -2.713 1 90.62 184 PRO B C 1
ATOM 4818 O O . PRO B 1 184 ? 18.25 -16.672 -2.73 1 90.62 184 PRO B O 1
ATOM 4821 N N . GLU B 1 185 ? 19.5 -18.297 -3.59 1 89.56 185 GLU B N 1
ATOM 4822 C CA . GLU B 1 185 ? 20.188 -17.406 -4.527 1 89.56 185 GLU B CA 1
ATOM 4823 C C . GLU B 1 185 ? 19.438 -17.328 -5.855 1 89.56 185 GLU B C 1
ATOM 4825 O O . GLU B 1 185 ? 19.75 -16.484 -6.703 1 89.56 185 GLU B O 1
ATOM 4830 N N . ALA B 1 186 ? 18.484 -18.203 -5.961 1 81.38 186 ALA B N 1
ATOM 4831 C CA . ALA B 1 186 ? 17.766 -18.219 -7.23 1 81.38 186 ALA B CA 1
ATOM 4832 C C . ALA B 1 186 ? 17.062 -16.891 -7.484 1 81.38 186 ALA B C 1
ATOM 4834 O O . ALA B 1 186 ? 16.297 -16.406 -6.652 1 81.38 186 ALA B O 1
ATOM 4835 N N . PRO B 1 187 ? 17.391 -16.266 -8.555 1 75.38 187 PRO B N 1
ATOM 4836 C CA . PRO B 1 187 ? 16.812 -14.953 -8.812 1 75.38 187 PRO B CA 1
ATOM 4837 C C . PRO B 1 187 ? 15.281 -14.977 -8.844 1 75.38 187 PRO B C 1
ATOM 4839 O O . PRO B 1 187 ? 14.641 -14.008 -8.43 1 75.38 187 PRO B O 1
ATOM 4842 N N . ASP B 1 188 ? 14.773 -16.094 -9.383 1 75 188 ASP B N 1
ATOM 4843 C CA . ASP B 1 188 ? 13.312 -16.172 -9.438 1 75 188 ASP B CA 1
ATOM 4844 C C . ASP B 1 188 ? 12.742 -16.688 -8.125 1 75 188 ASP B C 1
ATOM 4846 O O . ASP B 1 188 ? 11.523 -16.703 -7.93 1 75 188 ASP B O 1
ATOM 4850 N N . GLY B 1 189 ? 13.617 -17.141 -7.23 1 77.19 189 GLY B N 1
ATOM 4851 C CA . GLY B 1 189 ? 13.219 -17.578 -5.902 1 77.19 189 GLY B CA 1
ATOM 4852 C C . GLY B 1 189 ? 12.852 -19.047 -5.844 1 77.19 189 GLY B C 1
ATOM 4853 O O . GLY B 1 189 ? 12.656 -19.609 -4.762 1 77.19 189 GLY B O 1
ATOM 4854 N N . TRP B 1 190 ? 12.75 -19.688 -6.953 1 82.38 190 TRP B N 1
ATOM 4855 C CA . TRP B 1 190 ? 12.273 -21.062 -6.98 1 82.38 190 TRP B CA 1
ATOM 4856 C C . TRP B 1 190 ? 13.398 -22.016 -7.352 1 82.38 190 TRP B C 1
ATOM 4858 O O . TRP B 1 190 ? 13.406 -23.172 -6.918 1 82.38 190 TRP B O 1
ATOM 4868 N N . GLY B 1 191 ? 14.391 -21.562 -7.91 1 72.44 191 GLY B N 1
ATOM 4869 C CA . GLY B 1 191 ? 15.484 -22.422 -8.352 1 72.44 191 GLY B CA 1
ATOM 4870 C C . GLY B 1 191 ? 15.359 -22.844 -9.805 1 72.44 191 GLY B C 1
ATOM 4871 O O . GLY B 1 191 ? 14.383 -22.5 -10.477 1 72.44 191 GLY B O 1
ATOM 4872 N N . SER B 1 192 ? 16.484 -23.344 -10.359 1 58.91 192 SER B N 1
ATOM 4873 C CA . SER B 1 192 ? 16.594 -23.609 -11.789 1 58.91 192 SER B CA 1
ATOM 4874 C C . SER B 1 192 ? 15.781 -24.844 -12.188 1 58.91 192 SER B C 1
ATOM 4876 O O . SER B 1 192 ? 15.523 -25.703 -11.352 1 58.91 192 SER B O 1
ATOM 4878 N N . THR B 1 193 ? 15.023 -24.734 -13.383 1 52.78 193 THR B N 1
ATOM 4879 C CA . THR B 1 193 ? 14.32 -25.828 -14.031 1 52.78 193 THR B CA 1
ATOM 4880 C C . THR B 1 193 ? 15.258 -27.016 -14.242 1 52.78 193 THR B C 1
ATOM 4882 O O . THR B 1 193 ? 16.438 -26.844 -14.539 1 52.78 193 THR B O 1
ATOM 4885 N N . PRO B 1 194 ? 14.859 -28.188 -13.617 1 44.09 194 PRO B N 1
ATOM 4886 C CA . PRO B 1 194 ? 15.695 -29.344 -13.938 1 44.09 194 PRO B CA 1
ATOM 4887 C C . PRO B 1 194 ? 16.062 -29.406 -15.414 1 44.09 194 PRO B C 1
ATOM 4889 O O . PRO B 1 194 ? 15.273 -29.875 -16.234 1 44.09 194 PRO B O 1
ATOM 4892 N N . THR B 1 195 ? 16.312 -28.422 -16.125 1 42.34 195 THR B N 1
ATOM 4893 C CA . THR B 1 195 ? 16.656 -28.844 -17.484 1 42.34 195 THR B CA 1
ATOM 4894 C C . THR B 1 195 ? 17.672 -29.969 -17.453 1 42.34 195 THR B C 1
ATOM 4896 O O . THR B 1 195 ? 18.156 -30.359 -16.391 1 42.34 195 THR B O 1
ATOM 4899 N N . SER B 1 196 ? 18.484 -30.109 -18.578 1 38.22 196 SER B N 1
ATOM 4900 C CA . SER B 1 196 ? 19.375 -31.172 -19.047 1 38.22 196 SER B CA 1
ATOM 4901 C C . SER B 1 196 ? 20.5 -31.422 -18.031 1 38.22 196 SER B C 1
ATOM 4903 O O . SER B 1 196 ? 21.328 -32.312 -18.234 1 38.22 196 SER B O 1
ATOM 4905 N N . GLY B 1 197 ? 20.922 -30.375 -17.328 1 38.81 197 GLY B N 1
ATOM 4906 C CA . GLY B 1 197 ? 22.188 -30.766 -16.719 1 38.81 197 GLY B CA 1
ATOM 4907 C C . GLY B 1 197 ? 22 -31.578 -15.453 1 38.81 197 GLY B C 1
ATOM 4908 O O . GLY B 1 197 ? 20.875 -31.766 -14.984 1 38.81 197 GLY B O 1
ATOM 4909 N N . PRO B 1 198 ? 23.016 -32.375 -15.031 1 38.06 198 PRO B N 1
ATOM 4910 C CA . PRO B 1 198 ? 23.094 -33.219 -13.828 1 38.06 198 PRO B CA 1
ATOM 4911 C C . PRO B 1 198 ? 22.641 -32.5 -12.57 1 38.06 198 PRO B C 1
ATOM 4913 O O . PRO B 1 198 ? 23.453 -31.922 -11.852 1 38.06 198 PRO B O 1
ATOM 4916 N N . SER B 1 199 ? 21.75 -31.672 -12.719 1 41.06 199 SER B N 1
ATOM 4917 C CA . SER B 1 199 ? 21.5 -30.922 -11.492 1 41.06 199 SER B CA 1
ATOM 4918 C C . SER B 1 199 ? 21.156 -31.844 -10.336 1 41.06 199 SER B C 1
ATOM 4920 O O . SER B 1 199 ? 20.594 -32.938 -10.547 1 41.06 199 SER B O 1
ATOM 4922 N N . ALA B 1 200 ? 21.812 -31.719 -9.242 1 39.81 200 ALA B N 1
ATOM 4923 C CA . ALA B 1 200 ? 21.781 -32.469 -7.98 1 39.81 200 ALA B CA 1
ATOM 4924 C C . ALA B 1 200 ? 20.344 -32.812 -7.594 1 39.81 200 ALA B C 1
ATOM 4926 O O . ALA B 1 200 ? 20.094 -33.875 -6.988 1 39.81 200 ALA B O 1
ATOM 4927 N N . VAL B 1 201 ? 19.484 -31.844 -7.395 1 40.41 201 VAL B N 1
ATOM 4928 C CA . VAL B 1 201 ? 18.188 -32.25 -6.863 1 40.41 201 VAL B CA 1
ATOM 4929 C C . VAL B 1 201 ? 17.281 -32.719 -8.008 1 40.41 201 VAL B C 1
ATOM 4931 O O . VAL B 1 201 ? 17.031 -31.938 -8.938 1 40.41 201 VAL B O 1
ATOM 4934 N N . PRO B 1 202 ? 17.203 -33.969 -8.164 1 43.5 202 PRO B N 1
ATOM 4935 C CA . PRO B 1 202 ? 16.25 -34.469 -9.148 1 43.5 202 PRO B CA 1
ATOM 4936 C C . PRO B 1 202 ? 14.93 -33.719 -9.148 1 43.5 202 PRO B C 1
ATOM 4938 O O . PRO B 1 202 ? 14.18 -33.75 -8.172 1 43.5 202 PRO B O 1
ATOM 4941 N N . VAL B 1 203 ? 14.914 -32.5 -9.391 1 45.91 203 VAL B N 1
ATOM 4942 C CA . VAL B 1 203 ? 13.609 -31.844 -9.414 1 45.91 203 VAL B CA 1
ATOM 4943 C C . VAL B 1 203 ? 12.734 -32.5 -10.492 1 45.91 203 VAL B C 1
ATOM 4945 O O . VAL B 1 203 ? 13.156 -32.625 -11.641 1 45.91 203 VAL B O 1
ATOM 4948 N N . LYS B 1 204 ? 11.836 -33.406 -10.125 1 53.31 204 LYS B N 1
ATOM 4949 C CA . LYS B 1 204 ? 10.766 -33.844 -11.016 1 53.31 204 LYS B CA 1
ATOM 4950 C C . LYS B 1 204 ? 10.289 -32.688 -11.898 1 53.31 204 LYS B C 1
ATOM 4952 O O . LYS B 1 204 ? 10.305 -31.531 -11.477 1 53.31 204 LYS B O 1
ATOM 4957 N N . LEU B 1 205 ? 10.164 -32.875 -13.203 1 64.56 205 LEU B N 1
ATOM 4958 C CA . LEU B 1 205 ? 9.789 -32 -14.297 1 64.56 205 LEU B CA 1
ATOM 4959 C C . LEU B 1 205 ? 8.461 -31.297 -13.992 1 64.56 205 LEU B C 1
ATOM 4961 O O . LEU B 1 205 ? 7.492 -31.953 -13.594 1 64.56 205 LEU B O 1
ATOM 4965 N N . PRO B 1 206 ? 8.523 -29.953 -13.953 1 85.62 206 PRO B N 1
ATOM 4966 C CA . PRO B 1 206 ? 7.262 -29.234 -13.719 1 85.62 206 PRO B CA 1
ATOM 4967 C C . PRO B 1 206 ? 6.238 -29.484 -14.828 1 85.62 206 PRO B C 1
ATOM 4969 O O . PRO B 1 206 ? 6.613 -29.797 -15.961 1 85.62 206 PRO B O 1
ATOM 4972 N N . LEU B 1 207 ? 5.047 -29.672 -14.43 1 92.62 207 LEU B N 1
ATOM 4973 C CA . LEU B 1 207 ? 3.934 -29.562 -15.367 1 92.62 207 LEU B CA 1
ATOM 4974 C C . LEU B 1 207 ? 3.707 -28.109 -15.773 1 92.62 207 LEU B C 1
ATOM 4976 O O . LEU B 1 207 ? 3.568 -27.234 -14.914 1 92.62 207 LEU B O 1
ATOM 4980 N N . VAL B 1 208 ? 3.756 -27.844 -17.094 1 95.69 208 VAL B N 1
ATOM 4981 C CA . VAL B 1 208 ? 3.652 -26.453 -17.547 1 95.69 208 VAL B CA 1
ATOM 4982 C C . VAL B 1 208 ? 2.59 -26.359 -18.641 1 95.69 208 VAL B C 1
ATOM 4984 O O . VAL B 1 208 ? 2.572 -27.156 -19.578 1 95.69 208 VAL B O 1
ATOM 4987 N N . TYR B 1 209 ? 1.671 -25.453 -18.5 1 97.38 209 TYR B N 1
ATOM 4988 C CA . TYR B 1 209 ? 0.724 -25.047 -19.531 1 97.38 209 TYR B CA 1
ATOM 4989 C C . TYR B 1 209 ? 0.998 -23.625 -19.984 1 97.38 209 TYR B C 1
ATOM 4991 O O . TYR B 1 209 ? 1.336 -22.75 -19.172 1 97.38 209 TYR B O 1
ATOM 4999 N N . TYR B 1 210 ? 0.827 -23.391 -21.266 1 96.69 210 TYR B N 1
ATOM 5000 C CA . TYR B 1 210 ? 1.108 -22.062 -21.797 1 96.69 210 TYR B CA 1
ATOM 5001 C C . TYR B 1 210 ? -0.177 -21.266 -21.984 1 96.69 210 TYR B C 1
ATOM 5003 O O . TYR B 1 210 ? -1.033 -21.641 -22.797 1 96.69 210 TYR B O 1
ATOM 5011 N N . TYR B 1 211 ? -0.342 -20.219 -21.25 1 96.38 211 TYR B N 1
ATOM 5012 C CA . TYR B 1 211 ? -1.473 -19.312 -21.359 1 96.38 211 TYR B CA 1
ATOM 5013 C C . TYR B 1 211 ? -1.202 -18.219 -22.391 1 96.38 211 TYR B C 1
ATOM 5015 O O . TYR B 1 211 ? -2.068 -17.906 -23.203 1 96.38 211 TYR B O 1
ATOM 5023 N N . GLY B 1 212 ? -0.076 -17.672 -22.344 1 95 212 GLY B N 1
ATOM 5024 C CA . GLY B 1 212 ? 0.397 -16.75 -23.375 1 95 212 GLY B CA 1
ATOM 5025 C C . GLY B 1 212 ? -0.074 -15.328 -23.156 1 95 212 GLY B C 1
ATOM 5026 O O . GLY B 1 212 ? 0.018 -14.5 -24.078 1 95 212 GLY B O 1
ATOM 5027 N N . ARG B 1 213 ? -0.678 -15.055 -22.031 1 94.5 213 ARG B N 1
ATOM 5028 C CA . ARG B 1 213 ? -1.102 -13.711 -21.656 1 94.5 213 ARG B CA 1
ATOM 5029 C C . ARG B 1 213 ? -0.677 -13.375 -20.234 1 94.5 213 ARG B C 1
ATOM 5031 O O . ARG B 1 213 ? -0.277 -14.258 -19.469 1 94.5 213 ARG B O 1
ATOM 5038 N N . SER B 1 214 ? -0.742 -12.039 -19.969 1 93.94 214 SER B N 1
ATOM 5039 C CA . SER B 1 214 ? -0.217 -11.602 -18.672 1 93.94 214 SER B CA 1
ATOM 5040 C C . SER B 1 214 ? -1.295 -11.641 -17.594 1 93.94 214 SER B C 1
ATOM 5042 O O . SER B 1 214 ? -0.991 -11.797 -16.406 1 93.94 214 SER B O 1
ATOM 5044 N N . SER B 1 215 ? -2.539 -11.562 -17.984 1 94.88 215 SER B N 1
ATOM 5045 C CA . SER B 1 215 ? -3.629 -11.492 -17.016 1 94.88 215 SER B CA 1
ATOM 5046 C C . SER B 1 215 ? -4.668 -12.586 -17.281 1 94.88 215 SER B C 1
ATOM 5048 O O . SER B 1 215 ? -5.125 -12.75 -18.406 1 94.88 215 SER B O 1
ATOM 5050 N N . PRO B 1 216 ? -5.066 -13.242 -16.234 1 96.06 216 PRO B N 1
ATOM 5051 C CA . PRO B 1 216 ? -6.117 -14.25 -16.391 1 96.06 216 PRO B CA 1
ATOM 5052 C C . PRO B 1 216 ? -7.402 -13.68 -16.984 1 96.06 216 PRO B C 1
ATOM 5054 O O . PRO B 1 216 ? -8.133 -14.383 -17.688 1 96.06 216 PRO B O 1
ATOM 5057 N N . GLU B 1 217 ? -7.672 -12.469 -16.75 1 94 217 GLU B N 1
ATOM 5058 C CA . GLU B 1 217 ? -8.922 -11.836 -17.156 1 94 217 GLU B CA 1
ATOM 5059 C C . GLU B 1 21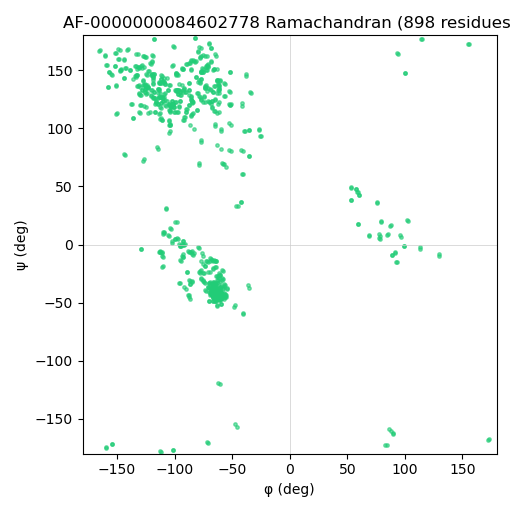7 ? -8.938 -11.594 -18.672 1 94 217 GLU B C 1
ATOM 5061 O O . GLU B 1 217 ? -10.008 -11.398 -19.25 1 94 217 GLU B O 1
ATOM 5066 N N . ASP B 1 218 ? -7.797 -11.609 -19.297 1 91.44 218 ASP B N 1
ATOM 5067 C CA . ASP B 1 218 ? -7.707 -11.352 -20.719 1 91.44 218 ASP B CA 1
ATOM 5068 C C . ASP B 1 218 ? -8.398 -12.445 -21.531 1 91.44 218 ASP B C 1
ATOM 5070 O O . ASP B 1 218 ? -8.914 -12.195 -22.625 1 91.44 218 ASP B O 1
ATOM 5074 N N . ASP B 1 219 ? -8.289 -13.586 -21.078 1 92.06 219 ASP B N 1
ATOM 5075 C CA . ASP B 1 219 ? -8.992 -14.75 -21.625 1 92.06 219 ASP B CA 1
ATOM 5076 C C . ASP B 1 219 ? -9.406 -15.711 -20.5 1 92.06 219 ASP B C 1
ATOM 5078 O O . ASP B 1 219 ? -8.828 -16.797 -20.359 1 92.06 219 ASP B O 1
ATOM 5082 N N . ALA B 1 220 ? -10.445 -15.32 -19.844 1 94.81 220 ALA B N 1
ATOM 5083 C CA . ALA B 1 220 ? -10.875 -16 -18.625 1 94.81 220 ALA B CA 1
ATOM 5084 C C . ALA B 1 220 ? -11.281 -17.438 -18.906 1 94.81 220 ALA B C 1
ATOM 5086 O O . ALA B 1 220 ? -11 -18.344 -18.125 1 94.81 220 ALA B O 1
ATOM 5087 N N . ASP B 1 221 ? -11.914 -17.656 -20.031 1 94 221 ASP B N 1
ATOM 5088 C CA . ASP B 1 221 ? -12.398 -18.984 -20.344 1 94 221 ASP B CA 1
ATOM 5089 C C . ASP B 1 221 ? -11.234 -19.953 -20.562 1 94 221 ASP B C 1
ATOM 5091 O O . ASP B 1 221 ? -11.242 -21.078 -20.062 1 94 221 ASP B O 1
ATOM 5095 N N . PHE B 1 222 ? -10.32 -19.562 -21.328 1 94.38 222 PHE B N 1
ATOM 5096 C CA . PHE B 1 222 ? -9.164 -20.406 -21.562 1 94.38 222 PHE B CA 1
ATOM 5097 C C . PHE B 1 222 ? -8.375 -20.625 -20.281 1 94.38 222 PHE B C 1
ATOM 5099 O O . PHE B 1 222 ? -7.859 -21.719 -20.047 1 94.38 222 PHE B O 1
ATOM 5106 N N . TYR B 1 223 ? -8.25 -19.578 -19.531 1 96.81 223 TYR B N 1
ATOM 5107 C CA . TYR B 1 223 ? -7.582 -19.703 -18.234 1 96.81 223 TYR B CA 1
ATOM 5108 C C . TYR B 1 223 ? -8.242 -20.766 -17.375 1 96.81 223 TYR B C 1
ATOM 5110 O O . TYR B 1 223 ? -7.562 -21.594 -16.781 1 96.81 223 TYR B O 1
ATOM 5118 N N . ARG B 1 224 ? -9.531 -20.75 -17.328 1 97.75 224 ARG B N 1
ATOM 5119 C CA . ARG B 1 224 ? -10.273 -21.75 -16.562 1 97.75 224 ARG B CA 1
ATOM 5120 C C . ARG B 1 224 ? -9.984 -23.156 -17.062 1 97.75 224 ARG B C 1
ATOM 5122 O O . ARG B 1 224 ? -9.82 -24.078 -16.266 1 97.75 224 ARG B O 1
ATOM 5129 N N . GLU B 1 225 ? -9.938 -23.219 -18.297 1 97 225 GLU B N 1
ATOM 5130 C CA . GLU B 1 225 ? -9.648 -24.516 -18.891 1 97 225 GLU B CA 1
ATOM 5131 C C . GLU B 1 225 ? -8.273 -25.031 -18.484 1 97 225 GLU B C 1
ATOM 5133 O O . GLU B 1 225 ? -8.125 -26.188 -18.109 1 97 225 GLU B O 1
ATOM 5138 N N . LEU B 1 226 ? -7.293 -24.188 -18.562 1 97.5 226 LEU B N 1
ATOM 5139 C CA . LEU B 1 226 ? -5.938 -24.594 -18.203 1 97.5 226 LEU B CA 1
ATOM 5140 C C . LEU B 1 226 ? -5.855 -24.953 -16.719 1 97.5 226 LEU B C 1
ATOM 5142 O O . LEU B 1 226 ? -5.164 -25.891 -16.344 1 97.5 226 LEU B O 1
ATOM 5146 N N . VAL B 1 227 ? -6.547 -24.156 -15.898 1 98.31 227 VAL B N 1
ATOM 5147 C CA . VAL B 1 227 ? -6.559 -24.438 -14.469 1 98.31 227 VAL B CA 1
ATOM 5148 C C . VAL B 1 227 ? -7.172 -25.812 -14.211 1 98.31 227 VAL B C 1
ATOM 5150 O O . VAL B 1 227 ? -6.668 -26.578 -13.383 1 98.31 227 VAL B O 1
ATOM 5153 N N . SER B 1 228 ? -8.211 -26.141 -14.906 1 98.19 228 SER B N 1
ATOM 5154 C CA . SER B 1 228 ? -8.859 -27.438 -14.758 1 98.19 228 SER B CA 1
ATOM 5155 C C . SER B 1 228 ? -7.918 -28.578 -15.156 1 98.19 228 SER B C 1
ATOM 5157 O O . SER B 1 228 ? -7.852 -29.609 -14.469 1 98.19 228 SER B O 1
ATOM 5159 N N . ARG B 1 229 ? -7.234 -28.375 -16.203 1 97.25 229 ARG B N 1
ATOM 5160 C CA . ARG B 1 229 ? -6.277 -29.375 -16.656 1 97.25 229 ARG B CA 1
ATOM 5161 C C . ARG B 1 229 ? -5.141 -29.531 -15.648 1 97.25 229 ARG B C 1
ATOM 5163 O O . ARG B 1 229 ? -4.746 -30.656 -15.328 1 97.25 229 ARG B O 1
ATOM 5170 N N . LEU B 1 230 ? -4.645 -28.422 -15.281 1 97.5 230 LEU B N 1
ATOM 5171 C CA . LEU B 1 230 ? -3.584 -28.422 -14.273 1 97.5 230 LEU B CA 1
ATOM 5172 C C . LEU B 1 230 ? -4.035 -29.141 -13.016 1 97.5 230 LEU B C 1
ATOM 5174 O O . LEU B 1 230 ? -3.283 -29.953 -12.453 1 97.5 230 LEU B O 1
ATOM 5178 N N . ALA B 1 231 ? -5.254 -28.875 -12.578 1 98 231 ALA B N 1
ATOM 5179 C CA . ALA B 1 231 ? -5.82 -29.5 -11.383 1 98 231 ALA B CA 1
ATOM 5180 C C . ALA B 1 231 ? -5.922 -31 -11.539 1 98 231 ALA B C 1
ATOM 5182 O O . ALA B 1 231 ? -5.684 -31.75 -10.586 1 98 231 ALA B O 1
ATOM 5183 N N . GLY B 1 232 ? -6.305 -31.422 -12.734 1 96.5 232 GLY B N 1
ATOM 5184 C CA . GLY B 1 232 ? -6.363 -32.844 -13.008 1 96.5 232 GLY B CA 1
ATOM 5185 C C . GLY B 1 232 ? -5.027 -33.562 -12.828 1 96.5 232 GLY B C 1
ATOM 5186 O O . GLY B 1 232 ? -4.957 -34.625 -12.227 1 96.5 232 GLY B O 1
ATOM 5187 N N . THR B 1 233 ? -4.016 -32.938 -13.328 1 94.06 233 THR B N 1
ATOM 5188 C CA . THR B 1 233 ? -2.678 -33.5 -13.227 1 94.06 233 THR B CA 1
ATOM 5189 C C . THR B 1 233 ? -2.201 -33.5 -11.773 1 94.06 233 THR B C 1
ATOM 5191 O O . THR B 1 233 ? -1.58 -34.469 -11.32 1 94.06 233 THR B O 1
ATOM 5194 N N . VAL B 1 234 ? -2.453 -32.438 -11.078 1 96.38 234 VAL B N 1
ATOM 5195 C CA . VAL B 1 234 ? -2.084 -32.312 -9.672 1 96.38 234 VAL B CA 1
ATOM 5196 C C . VAL B 1 234 ? -2.787 -33.406 -8.859 1 96.38 234 VAL B C 1
ATOM 5198 O O . VAL B 1 234 ? -2.162 -34.094 -8.039 1 96.38 234 VAL B O 1
ATOM 5201 N N . SER B 1 235 ? -4.059 -33.625 -9.125 1 95.62 235 SER B N 1
ATOM 5202 C CA . SER B 1 235 ? -4.828 -34.656 -8.438 1 95.62 235 SER B CA 1
ATOM 5203 C C . SER B 1 235 ? -4.25 -36.062 -8.703 1 95.62 235 SER B C 1
ATOM 5205 O O . SER B 1 235 ? -4.227 -36.906 -7.809 1 95.62 235 SER B O 1
ATOM 5207 N N . GLY B 1 236 ? -3.852 -36.25 -9.93 1 94.75 236 GLY B N 1
ATOM 5208 C CA . GLY B 1 236 ? -3.209 -37.531 -10.258 1 94.75 236 GLY B CA 1
ATOM 5209 C C . GLY B 1 236 ? -1.943 -37.781 -9.469 1 94.75 236 GLY B C 1
ATOM 5210 O O . GLY B 1 236 ? -1.734 -38.875 -8.961 1 94.75 236 GLY B O 1
ATOM 5211 N N . ARG B 1 237 ? -1.137 -36.75 -9.367 1 92.31 237 ARG B N 1
ATOM 5212 C CA . ARG B 1 237 ? 0.102 -36.875 -8.602 1 92.31 237 ARG B CA 1
ATOM 5213 C C . ARG B 1 237 ? -0.184 -37.156 -7.129 1 92.31 237 ARG B C 1
ATOM 5215 O O . ARG B 1 237 ? 0.522 -37.938 -6.484 1 92.31 237 ARG B O 1
ATOM 5222 N N . LEU B 1 238 ? -1.156 -36.5 -6.574 1 94.56 238 LEU B N 1
ATOM 5223 C CA . LEU B 1 238 ? -1.541 -36.688 -5.18 1 94.56 238 LEU B CA 1
ATOM 5224 C C . LEU B 1 238 ? -2.021 -38.125 -4.926 1 94.56 238 LEU B C 1
ATOM 5226 O O . LEU B 1 238 ? -1.764 -38.688 -3.863 1 94.56 238 LEU B O 1
ATOM 5230 N N . SER B 1 239 ? -2.621 -38.719 -5.871 1 93.94 239 SER B N 1
ATOM 5231 C CA . SER B 1 239 ? -3.146 -40.062 -5.73 1 93.94 239 SER B CA 1
ATOM 5232 C C . SER B 1 239 ? -2.031 -41.094 -5.816 1 93.94 239 SER B C 1
ATOM 5234 O O . SER B 1 239 ? -2.115 -42.156 -5.195 1 93.94 239 SER B O 1
ATOM 5236 N N . GLU B 1 240 ? -1.025 -40.75 -6.539 1 93.5 240 GLU B N 1
ATOM 5237 C CA . GLU B 1 240 ? 0.029 -41.719 -6.836 1 93.5 240 GLU B CA 1
ATOM 5238 C C . GLU B 1 240 ? 1.068 -41.781 -5.723 1 93.5 240 GLU B C 1
ATOM 5240 O O . GLU B 1 240 ? 1.699 -42.812 -5.492 1 93.5 240 GLU B O 1
ATOM 5245 N N . ASP B 1 241 ? 1.297 -40.688 -5.062 1 93.44 241 ASP B N 1
ATOM 5246 C CA . ASP B 1 241 ? 2.381 -40.562 -4.098 1 93.44 241 ASP B CA 1
ATOM 5247 C C . ASP B 1 241 ? 1.847 -40.156 -2.723 1 93.44 241 ASP B C 1
ATOM 5249 O O . ASP B 1 241 ? 1.464 -39 -2.51 1 93.44 241 ASP B O 1
ATOM 5253 N N . GLU B 1 242 ? 1.984 -41.062 -1.824 1 94.69 242 GLU B N 1
ATOM 5254 C CA . GLU B 1 242 ? 1.438 -40.844 -0.488 1 94.69 242 GLU B CA 1
ATOM 5255 C C . GLU B 1 242 ? 2.148 -39.688 0.224 1 94.69 242 GLU B C 1
ATOM 5257 O O . GLU B 1 242 ? 1.523 -38.938 0.97 1 94.69 242 GLU B O 1
ATOM 5262 N N . GLY B 1 243 ? 3.434 -39.594 0.071 1 94.62 243 GLY B N 1
ATOM 5263 C CA . GLY B 1 243 ? 4.188 -38.5 0.673 1 94.62 243 GLY B CA 1
ATOM 5264 C C . GLY B 1 243 ? 3.762 -37.125 0.173 1 94.62 243 GLY B C 1
ATOM 5265 O O . GLY B 1 243 ? 3.621 -36.188 0.96 1 94.62 243 GLY B O 1
ATOM 5266 N N . VAL B 1 244 ? 3.531 -37.094 -1.116 1 95.38 244 VAL B N 1
ATOM 5267 C CA . VAL B 1 244 ? 3.086 -35.844 -1.727 1 95.38 244 VAL B CA 1
ATOM 5268 C C . VAL B 1 244 ? 1.649 -35.531 -1.301 1 95.38 244 VAL B C 1
ATOM 5270 O O . VAL B 1 244 ? 1.303 -34.375 -1.028 1 95.38 244 VAL B O 1
ATOM 5273 N N . ARG B 1 245 ? 0.901 -36.594 -1.19 1 97.31 245 ARG B N 1
ATOM 5274 C CA . ARG B 1 245 ? -0.502 -36.438 -0.814 1 97.31 245 ARG B CA 1
ATOM 5275 C C . ARG B 1 245 ? -0.641 -35.812 0.568 1 97.31 245 ARG B C 1
ATOM 5277 O O . ARG B 1 245 ? -1.435 -34.906 0.759 1 97.31 245 ARG B O 1
ATOM 5284 N N . SER B 1 246 ? 0.128 -36.281 1.499 1 97.5 246 SER B N 1
ATOM 5285 C CA . SER B 1 246 ? 0.032 -35.781 2.867 1 97.5 246 SER B CA 1
ATOM 5286 C C . SER B 1 246 ? 0.661 -34.375 2.996 1 97.5 246 SER B C 1
ATOM 5288 O O . SER B 1 246 ? 0.292 -33.625 3.879 1 97.5 246 SER B O 1
ATOM 5290 N N . SER B 1 247 ? 1.621 -34.031 2.086 1 97.69 247 SER B N 1
ATOM 5291 C CA . SER B 1 247 ? 2.287 -32.719 2.111 1 97.69 247 SER B CA 1
ATOM 5292 C C . SER B 1 247 ? 1.363 -31.625 1.613 1 97.69 247 SER B C 1
ATOM 5294 O O . SER B 1 247 ? 1.482 -30.469 2.033 1 97.69 247 SER B O 1
ATOM 5296 N N . GLY B 1 248 ? 0.522 -32.031 0.682 1 98 248 GLY B N 1
ATOM 5297 C CA . GLY B 1 248 ? -0.52 -31.109 0.243 1 98 248 GLY B CA 1
ATOM 5298 C C . GLY B 1 248 ? -0.09 -30.234 -0.914 1 98 248 GLY B C 1
ATOM 5299 O O . GLY B 1 248 ? 0.82 -30.578 -1.666 1 98 248 GLY B O 1
ATOM 5300 N N . VAL B 1 249 ? -0.885 -29.109 -1.114 1 98.44 249 VAL B N 1
ATOM 5301 C CA . VAL B 1 249 ? -0.723 -28.219 -2.266 1 98.44 249 VAL B CA 1
ATOM 5302 C C . VAL B 1 249 ? -0.694 -26.766 -1.804 1 98.44 249 VAL B C 1
ATOM 5304 O O . VAL B 1 249 ? -1.431 -26.391 -0.892 1 98.44 249 VAL B O 1
ATOM 5307 N N . ILE B 1 250 ? 0.206 -25.984 -2.334 1 98.56 250 ILE B N 1
ATOM 5308 C CA . ILE B 1 250 ? 0.249 -24.531 -2.15 1 98.56 250 ILE B CA 1
ATOM 5309 C C . ILE B 1 250 ? 0.041 -23.844 -3.494 1 98.56 250 ILE B C 1
ATOM 5311 O O . ILE B 1 250 ? 0.801 -24.062 -4.441 1 98.56 250 ILE B O 1
ATOM 5315 N N . VAL B 1 251 ? -0.948 -23 -3.561 1 98.75 251 VAL B N 1
ATOM 5316 C CA . VAL B 1 251 ? -1.304 -22.359 -4.82 1 98.75 251 VAL B CA 1
ATOM 5317 C C . VAL B 1 251 ? -1.002 -20.875 -4.738 1 98.75 251 VAL B C 1
ATOM 5319 O O . VAL B 1 251 ? -1.546 -20.156 -3.885 1 98.75 251 VAL B O 1
ATOM 5322 N N . ASP B 1 252 ? -0.114 -20.391 -5.578 1 98 252 ASP B N 1
ATOM 5323 C CA . ASP B 1 252 ? 0.158 -18.969 -5.762 1 98 252 ASP B CA 1
ATOM 5324 C C . ASP B 1 252 ? -0.726 -18.375 -6.855 1 98 252 ASP B C 1
ATOM 5326 O O . ASP B 1 252 ? -0.577 -18.703 -8.031 1 98 252 ASP B O 1
ATOM 5330 N N . SER B 1 253 ? -1.61 -17.484 -6.516 1 97.75 253 SER B N 1
ATOM 5331 C CA . SER B 1 253 ? -2.549 -16.938 -7.492 1 97.75 253 SER B CA 1
ATOM 5332 C C . SER B 1 253 ? -2.115 -15.562 -7.973 1 97.75 253 SER B C 1
ATOM 5334 O O . SER B 1 253 ? -1.183 -14.969 -7.422 1 97.75 253 SER B O 1
ATOM 5336 N N . THR B 1 254 ? -2.82 -15.102 -9.008 1 95.62 254 THR B N 1
ATOM 5337 C CA . THR B 1 254 ? -2.562 -13.773 -9.57 1 95.62 254 THR B CA 1
ATOM 5338 C C . THR B 1 254 ? -3.129 -12.688 -8.664 1 95.62 254 THR B C 1
ATOM 5340 O O . THR B 1 254 ? -4.082 -12.922 -7.918 1 95.62 254 THR B O 1
ATOM 5343 N N . GLY B 1 255 ? -2.434 -11.562 -8.703 1 93.5 255 GLY B N 1
ATOM 5344 C CA . GLY B 1 255 ? -2.994 -10.414 -8.008 1 93.5 255 GLY B CA 1
ATOM 5345 C C . GLY B 1 255 ? -4.297 -9.93 -8.609 1 93.5 255 GLY B C 1
ATOM 5346 O O . GLY B 1 255 ? -4.359 -9.633 -9.805 1 93.5 255 GLY B O 1
ATOM 5347 N N . MET B 1 256 ? -5.332 -9.859 -7.746 1 92.44 256 MET B N 1
ATOM 5348 C CA . MET B 1 256 ? -6.645 -9.453 -8.234 1 92.44 256 MET B CA 1
ATOM 5349 C C . MET B 1 256 ? -7.055 -8.102 -7.656 1 92.44 256 MET B C 1
ATOM 5351 O O . MET B 1 256 ? -6.789 -7.82 -6.488 1 92.44 256 MET B O 1
ATOM 5355 N N . SER B 1 257 ? -7.637 -7.352 -8.609 1 91.12 257 SER B N 1
ATOM 5356 C CA . SER B 1 257 ? -8.234 -6.117 -8.102 1 91.12 257 SER B CA 1
ATOM 5357 C C . SER B 1 257 ? -9.359 -6.41 -7.121 1 91.12 257 SER B C 1
ATOM 5359 O O . SER B 1 257 ? -10.141 -7.344 -7.324 1 91.12 257 SER B O 1
ATOM 5361 N N . GLU B 1 258 ? -9.445 -5.668 -6.133 1 89.31 258 GLU B N 1
ATOM 5362 C CA . GLU B 1 258 ? -10.414 -5.906 -5.062 1 89.31 258 GLU B CA 1
ATOM 5363 C C . GLU B 1 258 ? -11.844 -5.789 -5.578 1 89.31 258 GLU B C 1
ATOM 5365 O O . GLU B 1 258 ? -12.758 -6.422 -5.043 1 89.31 258 GLU B O 1
ATOM 5370 N N . LYS B 1 259 ? -12.055 -5.016 -6.602 1 86.44 259 LYS B N 1
ATOM 5371 C CA . LYS B 1 259 ? -13.406 -4.762 -7.09 1 86.44 259 LYS B CA 1
ATOM 5372 C C . LYS B 1 259 ? -13.727 -5.637 -8.297 1 86.44 259 LYS B C 1
ATOM 5374 O O . LYS B 1 259 ? -14.82 -5.551 -8.859 1 86.44 259 LYS B O 1
ATOM 5379 N N . SER B 1 260 ? -12.828 -6.539 -8.672 1 90.38 260 SER B N 1
ATOM 5380 C CA . SER B 1 260 ? -13.016 -7.352 -9.867 1 90.38 260 SER B CA 1
ATOM 5381 C C . SER B 1 260 ? -13.883 -8.57 -9.578 1 90.38 260 SER B C 1
ATOM 5383 O O . SER B 1 260 ? -13.445 -9.5 -8.891 1 90.38 260 SER B O 1
ATOM 5385 N N . LYS B 1 261 ? -15.047 -8.594 -10.148 1 90.94 261 LYS B N 1
ATOM 5386 C CA . LYS B 1 261 ? -15.922 -9.75 -9.984 1 90.94 261 LYS B CA 1
ATOM 5387 C C . LYS B 1 261 ? -15.375 -10.961 -10.734 1 90.94 261 LYS B C 1
ATOM 5389 O O . LYS B 1 261 ? -15.422 -12.086 -10.219 1 90.94 261 LYS B O 1
ATOM 5394 N N . ILE B 1 262 ? -14.875 -10.75 -11.898 1 94.5 262 ILE B N 1
ATOM 5395 C CA . ILE B 1 262 ? -14.312 -11.836 -12.688 1 94.5 262 ILE B CA 1
ATOM 5396 C C . ILE B 1 262 ? -13.102 -12.422 -11.961 1 94.5 262 ILE B C 1
ATOM 5398 O O . ILE B 1 262 ? -12.883 -13.633 -11.969 1 94.5 262 ILE B O 1
ATOM 5402 N N . GLY B 1 263 ? -12.312 -11.539 -11.398 1 94.38 263 GLY B N 1
ATOM 5403 C CA . GLY B 1 263 ? -11.18 -12 -10.609 1 94.38 263 GLY B CA 1
ATOM 5404 C C . GLY B 1 263 ? -11.578 -12.93 -9.477 1 94.38 263 GLY B C 1
ATOM 5405 O O . GLY B 1 263 ? -10.961 -13.977 -9.281 1 94.38 263 GLY B O 1
ATOM 5406 N N . THR B 1 264 ? -12.617 -12.562 -8.844 1 93.81 264 THR B N 1
ATOM 5407 C CA . THR B 1 264 ? -13.102 -13.375 -7.734 1 93.81 264 THR B CA 1
ATOM 5408 C C . THR B 1 264 ? -13.633 -14.711 -8.234 1 93.81 264 THR B C 1
ATOM 5410 O O . THR B 1 264 ? -13.445 -15.742 -7.586 1 93.81 264 THR B O 1
ATOM 5413 N N . ASP B 1 265 ? -14.25 -14.664 -9.336 1 96.06 265 ASP B N 1
ATOM 5414 C CA . ASP B 1 265 ? -14.766 -15.891 -9.938 1 96.06 265 ASP B CA 1
ATOM 5415 C C . ASP B 1 265 ? -13.625 -16.828 -10.312 1 96.06 265 ASP B C 1
ATOM 5417 O O . ASP B 1 265 ? -13.742 -18.047 -10.156 1 96.06 265 ASP B O 1
ATOM 5421 N N . LEU B 1 266 ? -12.617 -16.266 -10.812 1 97.56 266 LEU B N 1
ATOM 5422 C CA . LEU B 1 266 ? -11.461 -17.062 -11.195 1 97.56 266 LEU B CA 1
ATOM 5423 C C . LEU B 1 266 ? -10.789 -17.672 -9.969 1 97.56 266 LEU B C 1
ATOM 5425 O O . LEU B 1 266 ? -10.352 -18.828 -10 1 97.56 266 LEU B O 1
ATOM 5429 N N . LEU B 1 267 ? -10.727 -16.906 -8.93 1 97 267 LEU B N 1
ATOM 5430 C CA . LEU B 1 267 ? -10.188 -17.438 -7.68 1 97 267 LEU B CA 1
ATOM 5431 C C . LEU B 1 267 ? -11.039 -18.609 -7.168 1 97 267 LEU B C 1
ATOM 5433 O O . LEU B 1 267 ? -10.5 -19.609 -6.719 1 97 267 LEU B O 1
ATOM 5437 N N . ALA B 1 268 ? -12.297 -18.422 -7.25 1 96.19 268 ALA B N 1
ATOM 5438 C CA . ALA B 1 268 ? -13.211 -19.484 -6.816 1 96.19 268 ALA B CA 1
ATOM 5439 C C . ALA B 1 268 ? -13.039 -20.734 -7.672 1 96.19 268 ALA B C 1
ATOM 5441 O O . ALA B 1 268 ? -13.07 -21.859 -7.152 1 96.19 268 ALA B O 1
ATOM 5442 N N . HIS B 1 269 ? -12.859 -20.531 -8.914 1 97.44 269 HIS B N 1
ATOM 5443 C CA . HIS B 1 269 ? -12.648 -21.641 -9.828 1 97.44 269 HIS B CA 1
ATOM 5444 C C . HIS B 1 269 ? -11.383 -22.422 -9.461 1 97.44 269 HIS B C 1
ATOM 5446 O O . HIS B 1 269 ? -11.391 -23.656 -9.453 1 97.44 269 HIS B O 1
ATOM 5452 N N . ILE B 1 270 ? -10.297 -21.719 -9.164 1 98.38 270 ILE B N 1
ATOM 5453 C CA . ILE B 1 270 ? -9.055 -22.359 -8.75 1 98.38 270 ILE B CA 1
ATOM 5454 C C . ILE B 1 270 ? -9.297 -23.203 -7.492 1 98.38 270 ILE B C 1
ATOM 5456 O O . ILE B 1 270 ? -8.875 -24.359 -7.418 1 98.38 270 ILE B O 1
ATOM 5460 N N . ALA B 1 271 ? -10 -22.594 -6.559 1 98 271 ALA B N 1
ATOM 5461 C CA . ALA B 1 271 ? -10.258 -23.25 -5.281 1 98 271 ALA B CA 1
ATOM 5462 C C . ALA B 1 271 ? -11.062 -24.531 -5.473 1 98 271 ALA B C 1
ATOM 5464 O O . ALA B 1 271 ? -10.758 -25.562 -4.871 1 98 271 ALA B O 1
ATOM 5465 N N . GLU B 1 272 ? -11.992 -24.469 -6.305 1 97.12 272 GLU B N 1
ATOM 5466 C CA . GLU B 1 272 ? -12.859 -25.609 -6.543 1 97.12 272 GLU B CA 1
ATOM 5467 C C . GLU B 1 272 ? -12.109 -26.734 -7.266 1 97.12 272 GLU B C 1
ATOM 5469 O O . GLU B 1 272 ? -12.156 -27.891 -6.844 1 97.12 272 GLU B O 1
ATOM 5474 N N . GLU B 1 273 ? -11.414 -26.375 -8.336 1 97.75 273 GLU B N 1
ATOM 5475 C CA . GLU B 1 273 ? -10.742 -27.375 -9.164 1 97.75 273 GLU B CA 1
ATOM 5476 C C . GLU B 1 273 ? -9.641 -28.094 -8.383 1 97.75 273 GLU B C 1
ATOM 5478 O O . GLU B 1 273 ? -9.43 -29.281 -8.562 1 97.75 273 GLU B O 1
ATOM 5483 N N . LEU B 1 274 ? -8.992 -27.359 -7.508 1 98.25 274 LEU B N 1
ATOM 5484 C CA . LEU B 1 274 ? -7.871 -27.938 -6.781 1 98.25 274 LEU B CA 1
ATOM 5485 C C . LEU B 1 274 ? -8.312 -28.438 -5.406 1 98.25 274 LEU B C 1
ATOM 5487 O O . LEU B 1 274 ? -7.473 -28.797 -4.578 1 98.25 274 LEU B O 1
ATOM 5491 N N . SER B 1 275 ? -9.57 -28.391 -5.102 1 97.88 275 SER B N 1
ATOM 5492 C CA . SER B 1 275 ? -10.148 -28.828 -3.836 1 97.88 275 SER B CA 1
ATOM 5493 C C . SER B 1 275 ? -9.453 -28.156 -2.652 1 97.88 275 SER B C 1
ATOM 5495 O O . SER B 1 275 ? -9.055 -28.828 -1.7 1 97.88 275 SER B O 1
ATOM 5497 N N . VAL B 1 276 ? -9.336 -26.859 -2.754 1 98.31 276 VAL B N 1
ATOM 5498 C CA . VAL B 1 276 ? -8.688 -26.062 -1.721 1 98.31 276 VAL B CA 1
ATOM 5499 C C . VAL B 1 276 ? -9.516 -26.094 -0.439 1 98.31 276 VAL B C 1
ATOM 5501 O O . VAL B 1 276 ? -10.734 -25.906 -0.473 1 98.31 276 VAL B O 1
ATOM 5504 N N . ASN B 1 277 ? -8.836 -26.375 0.681 1 98.19 277 ASN B N 1
ATOM 5505 C CA . ASN B 1 277 ? -9.57 -26.391 1.945 1 98.19 277 ASN B CA 1
ATOM 5506 C C . ASN B 1 277 ? -9.133 -25.25 2.855 1 98.19 277 ASN B C 1
ATOM 5508 O O . ASN B 1 277 ? -9.703 -25.047 3.926 1 98.19 277 ASN B O 1
ATOM 5512 N N . LEU B 1 278 ? -8.125 -24.516 2.465 1 98.44 278 LEU B N 1
ATOM 5513 C CA . LEU B 1 278 ? -7.688 -23.344 3.193 1 98.44 278 LEU B CA 1
ATOM 5514 C C . LEU B 1 278 ? -7.363 -22.203 2.234 1 98.44 278 LEU B C 1
ATOM 5516 O O . LEU B 1 278 ? -6.523 -22.359 1.342 1 98.44 278 LEU B O 1
ATOM 5520 N N . ILE B 1 279 ? -8.039 -21.078 2.383 1 98.44 279 ILE B N 1
ATOM 5521 C CA . ILE B 1 279 ? -7.758 -19.891 1.575 1 98.44 279 ILE B CA 1
ATOM 5522 C C . ILE B 1 279 ? -7.164 -18.797 2.453 1 98.44 279 ILE B C 1
ATOM 5524 O O . ILE B 1 279 ? -7.758 -18.406 3.463 1 98.44 279 ILE B O 1
ATOM 5528 N N . VAL B 1 280 ? -5.988 -18.359 2.092 1 98.31 280 VAL B N 1
ATOM 5529 C CA . VAL B 1 280 ? -5.316 -17.266 2.795 1 98.31 280 VAL B CA 1
ATOM 5530 C C . VAL B 1 280 ? -5.402 -15.992 1.966 1 98.31 280 VAL B C 1
ATOM 5532 O O . VAL B 1 280 ? -4.852 -15.922 0.863 1 98.31 280 VAL B O 1
ATOM 5535 N N . VAL B 1 281 ? -6.082 -15.008 2.486 1 97.19 281 VAL B N 1
ATOM 5536 C CA . VAL B 1 281 ? -6.215 -13.734 1.791 1 97.19 281 VAL B CA 1
ATOM 5537 C C . VAL B 1 281 ? -5.262 -12.711 2.402 1 97.19 281 VAL B C 1
ATOM 5539 O O . VAL B 1 281 ? -5.363 -12.391 3.59 1 97.19 281 VAL B O 1
ATOM 5542 N N . LEU B 1 282 ? -4.371 -12.195 1.513 1 96.19 282 LEU B N 1
ATOM 5543 C CA . LEU B 1 282 ? -3.361 -11.258 1.987 1 96.19 282 LEU B CA 1
ATOM 5544 C C . LEU B 1 282 ? -3.766 -9.82 1.666 1 96.19 282 LEU B C 1
ATOM 5546 O O . LEU B 1 282 ? -3.943 -9.469 0.497 1 96.19 282 LEU B O 1
ATOM 5550 N N . GLY B 1 283 ? -3.947 -9.016 2.688 1 92.81 283 GLY B N 1
ATOM 5551 C CA . GLY B 1 283 ? -3.98 -7.57 2.547 1 92.81 283 GLY B CA 1
ATOM 5552 C C . GLY B 1 283 ? -5.309 -7.051 2.029 1 92.81 283 GLY B C 1
ATOM 5553 O O . GLY B 1 283 ? -5.371 -5.969 1.443 1 92.81 283 GLY B O 1
ATOM 5554 N N . SER B 1 284 ? -6.402 -7.777 2.107 1 93.69 284 SER B N 1
ATOM 5555 C CA . SER B 1 284 ? -7.68 -7.273 1.604 1 93.69 284 SER B CA 1
ATOM 5556 C C . SER B 1 284 ? -8.852 -7.863 2.387 1 93.69 284 SER B C 1
ATOM 5558 O O . SER B 1 284 ? -9.188 -9.039 2.223 1 93.69 284 SER B O 1
ATOM 5560 N N . ASN B 1 285 ? -9.5 -7.039 3.09 1 92.62 285 ASN B N 1
ATOM 5561 C CA . ASN B 1 285 ? -10.727 -7.434 3.779 1 92.62 285 ASN B CA 1
ATOM 5562 C C . ASN B 1 285 ? -11.867 -7.688 2.797 1 92.62 285 ASN B C 1
ATOM 5564 O O . ASN B 1 285 ? -12.695 -8.578 3.01 1 92.62 285 ASN B O 1
ATOM 5568 N N . ARG B 1 286 ? -11.828 -6.949 1.765 1 92.44 286 ARG B N 1
ATOM 5569 C CA . ARG B 1 286 ? -12.883 -7.074 0.765 1 92.44 286 ARG B CA 1
ATOM 5570 C C . ARG B 1 286 ? -12.883 -8.469 0.138 1 92.44 286 ARG B C 1
ATOM 5572 O O . ARG B 1 286 ? -13.922 -9.125 0.081 1 92.44 286 ARG B O 1
ATOM 5579 N N . ILE B 1 287 ? -11.719 -8.859 -0.345 1 94.38 287 ILE B N 1
ATOM 5580 C CA . ILE B 1 287 ? -11.602 -10.172 -0.962 1 94.38 287 ILE B CA 1
ATOM 5581 C C . ILE B 1 287 ? -11.922 -11.258 0.065 1 94.38 287 ILE B C 1
ATOM 5583 O O . ILE B 1 287 ? -12.586 -12.242 -0.253 1 94.38 287 ILE B O 1
ATOM 5587 N N . ASN B 1 288 ? -11.477 -11.039 1.279 1 93.94 288 ASN B N 1
ATOM 5588 C CA . ASN B 1 288 ? -11.727 -12 2.35 1 93.94 288 ASN B CA 1
ATOM 5589 C C . ASN B 1 288 ? -13.227 -12.188 2.59 1 93.94 288 ASN B C 1
ATOM 5591 O O . ASN B 1 288 ? -13.703 -13.32 2.684 1 93.94 288 ASN B O 1
ATOM 5595 N N . VAL B 1 289 ? -13.93 -11.125 2.662 1 92 289 VAL B N 1
ATOM 5596 C CA . VAL B 1 289 ? -15.367 -11.164 2.922 1 92 289 VAL B CA 1
ATOM 5597 C C . VAL B 1 289 ? -16.094 -11.805 1.739 1 92 289 VAL B C 1
ATOM 5599 O O . VAL B 1 289 ? -16.969 -12.641 1.925 1 92 289 VAL B O 1
ATOM 5602 N N . GLU B 1 290 ? -15.75 -11.438 0.546 1 92.62 290 GLU B N 1
ATOM 5603 C CA . GLU B 1 290 ? -16.391 -11.977 -0.652 1 92.62 290 GLU B CA 1
ATOM 5604 C C . GLU B 1 290 ? -16.203 -13.484 -0.75 1 92.62 290 GLU B C 1
ATOM 5606 O O . GLU B 1 290 ? -17.156 -14.219 -1.032 1 92.62 290 GLU B O 1
ATOM 5611 N N . LEU B 1 291 ? -14.969 -13.914 -0.548 1 94.94 291 LEU B N 1
ATOM 5612 C CA . LEU B 1 291 ? -14.703 -15.352 -0.62 1 94.94 291 LEU B CA 1
ATOM 5613 C C . LEU B 1 291 ? -15.383 -16.094 0.53 1 94.94 291 LEU B C 1
ATOM 5615 O O . LEU B 1 291 ? -15.836 -17.219 0.362 1 94.94 291 LEU B O 1
ATOM 5619 N N . SER B 1 292 ? -15.406 -15.484 1.703 1 94.06 292 SER B N 1
ATOM 5620 C CA . SER B 1 292 ? -16.078 -16.094 2.848 1 94.06 292 SER B CA 1
ATOM 5621 C C . SER B 1 292 ? -17.562 -16.328 2.566 1 94.06 292 SER B C 1
ATOM 5623 O O . SER B 1 292 ? -18.109 -17.359 2.92 1 94.06 292 SER B O 1
ATOM 5625 N N . LYS B 1 293 ? -18.188 -15.359 1.975 1 91.81 293 LYS B N 1
ATOM 5626 C CA . LYS B 1 293 ? -19.594 -15.492 1.61 1 91.81 293 LYS B CA 1
ATOM 5627 C C . LYS B 1 293 ? -19.781 -16.578 0.562 1 91.81 293 LYS B C 1
ATOM 5629 O O . LYS B 1 293 ? -20.688 -17.406 0.679 1 91.81 293 LYS B O 1
ATOM 5634 N N . ARG B 1 294 ? -18.922 -16.594 -0.414 1 93.38 294 ARG B N 1
ATOM 5635 C CA . ARG B 1 294 ? -19.031 -17.531 -1.529 1 93.38 294 ARG B CA 1
ATOM 5636 C C . ARG B 1 294 ? -18.859 -18.969 -1.056 1 93.38 294 ARG B C 1
ATOM 5638 O O . ARG B 1 294 ? -19.547 -19.875 -1.533 1 93.38 294 ARG B O 1
ATOM 5645 N N . PHE B 1 295 ? -17.969 -19.156 -0.131 1 95.56 295 PHE B N 1
ATOM 5646 C CA . PHE B 1 295 ? -17.609 -20.516 0.242 1 95.56 295 PHE B CA 1
ATOM 5647 C C . PHE B 1 295 ? -18.234 -20.891 1.583 1 95.56 295 PHE B C 1
ATOM 5649 O O . PHE B 1 295 ? -17.922 -21.953 2.143 1 95.56 295 PHE B O 1
ATOM 5656 N N . ALA B 1 296 ? -19.094 -20.109 2.168 1 91.44 296 ALA B N 1
ATOM 5657 C CA . ALA B 1 296 ? -19.672 -20.312 3.49 1 91.44 296 ALA B CA 1
ATOM 5658 C C . ALA B 1 296 ? -20.359 -21.672 3.592 1 91.44 296 ALA B C 1
ATOM 5660 O O . ALA B 1 296 ? -20.203 -22.375 4.594 1 91.44 296 ALA B O 1
ATOM 5661 N N . ALA B 1 297 ? -21.094 -22.094 2.635 1 91.69 297 ALA B N 1
ATOM 5662 C CA . ALA B 1 297 ? -21.844 -23.344 2.688 1 91.69 297 ALA B CA 1
ATOM 5663 C C . ALA B 1 297 ? -21.25 -24.391 1.743 1 91.69 297 ALA B C 1
ATOM 5665 O O . ALA B 1 297 ? -21.828 -25.469 1.549 1 91.69 297 ALA B O 1
ATOM 5666 N N . GLU B 1 298 ? -20.062 -24.047 1.256 1 93.19 298 GLU B N 1
ATOM 5667 C CA . GLU B 1 298 ? -19.469 -24.953 0.277 1 93.19 298 GLU B CA 1
ATOM 5668 C C . GLU B 1 298 ? -18.453 -25.891 0.935 1 93.19 298 GLU B C 1
ATOM 5670 O O . GLU B 1 298 ? -17.859 -25.547 1.959 1 93.19 298 GLU B O 1
ATOM 5675 N N . ARG B 1 299 ? -18.359 -27.062 0.438 1 95.25 299 ARG B N 1
ATOM 5676 C CA . ARG B 1 299 ? -17.359 -28.047 0.832 1 95.25 299 ARG B CA 1
ATOM 5677 C C . ARG B 1 299 ? -16.484 -28.453 -0.354 1 95.25 299 ARG B C 1
ATOM 5679 O O . ARG B 1 299 ? -16.859 -28.234 -1.508 1 95.25 299 ARG B O 1
ATOM 5686 N N . THR B 1 300 ? -15.305 -28.953 -0.008 1 94.81 300 THR B N 1
ATOM 5687 C CA . THR B 1 300 ? -14.43 -29.422 -1.083 1 94.81 300 THR B CA 1
ATOM 5688 C C . THR B 1 300 ? -14.984 -30.688 -1.721 1 94.81 300 THR B C 1
ATOM 5690 O O . THR B 1 300 ? -15.977 -31.25 -1.243 1 94.81 300 THR B O 1
ATOM 5693 N N . SER B 1 301 ? -14.305 -31.094 -2.83 1 91.12 301 SER B N 1
ATOM 5694 C CA . SER B 1 301 ? -14.688 -32.344 -3.482 1 91.12 301 SER B CA 1
ATOM 5695 C C . SER B 1 301 ? -14.461 -33.531 -2.562 1 91.12 301 SER B C 1
ATOM 5697 O O . SER B 1 301 ? -15.016 -34.594 -2.789 1 91.12 301 SER B O 1
ATOM 5699 N N . LEU B 1 302 ? -13.734 -33.344 -1.522 1 91.44 302 LEU B N 1
ATOM 5700 C CA . LEU B 1 302 ? -13.438 -34.438 -0.58 1 91.44 302 LEU B CA 1
ATOM 5701 C C . LEU B 1 302 ? -14.312 -34.312 0.663 1 91.44 302 LEU B C 1
ATOM 5703 O O . LEU B 1 302 ? -14.102 -35.031 1.643 1 91.44 302 LEU B O 1
ATOM 5707 N N . GLY B 1 303 ? -15.18 -33.344 0.666 1 93.44 303 GLY B N 1
ATOM 5708 C CA . GLY B 1 303 ? -16.141 -33.188 1.75 1 93.44 303 GLY B CA 1
ATOM 5709 C C . GLY B 1 303 ? -15.594 -32.375 2.916 1 93.44 303 GLY B C 1
ATOM 5710 O O . GLY B 1 303 ? -16.141 -32.438 4.023 1 93.44 303 GLY B O 1
ATOM 5711 N N . GLU B 1 304 ? -14.578 -31.688 2.74 1 95 304 GLU B N 1
ATOM 5712 C CA . GLU B 1 304 ? -13.961 -30.906 3.799 1 95 304 GLU B CA 1
ATOM 5713 C C . GLU B 1 304 ? -14.5 -29.469 3.811 1 95 304 GLU B C 1
ATOM 5715 O O . GLU B 1 304 ? -14.844 -28.922 2.76 1 95 304 GLU B O 1
ATOM 5720 N N . PRO B 1 305 ? -14.492 -28.922 4.98 1 95.31 305 PRO B N 1
ATOM 5721 C CA . PRO B 1 305 ? -14.836 -27.5 5.012 1 95.31 305 PRO B CA 1
ATOM 5722 C C . PRO B 1 305 ? -13.727 -26.625 4.449 1 95.31 305 PRO B C 1
ATOM 5724 O O . PRO B 1 305 ? -12.555 -27 4.484 1 95.31 305 PRO B O 1
ATOM 5727 N N . ILE B 1 306 ? -14.117 -25.516 3.961 1 97.62 306 ILE B N 1
ATOM 5728 C CA . ILE B 1 306 ? -13.164 -24.547 3.441 1 97.62 306 ILE B CA 1
ATOM 5729 C C . ILE B 1 306 ? -12.977 -23.422 4.449 1 97.62 306 ILE B C 1
ATOM 5731 O O . ILE B 1 306 ? -13.938 -22.719 4.789 1 97.62 306 ILE B O 1
ATOM 5735 N N . THR B 1 307 ? -11.773 -23.266 4.938 1 96.56 307 THR B N 1
ATOM 5736 C CA . THR B 1 307 ? -11.453 -22.203 5.895 1 96.56 307 THR B CA 1
ATOM 5737 C C . THR B 1 307 ? -10.812 -21.016 5.191 1 96.56 307 THR B C 1
ATOM 5739 O O . THR B 1 307 ? -9.914 -21.188 4.363 1 96.56 307 THR B O 1
ATOM 5742 N N . ILE B 1 308 ? -11.297 -19.844 5.504 1 96.25 308 ILE B N 1
ATOM 5743 C CA . ILE B 1 308 ? -10.727 -18.625 4.945 1 96.25 308 ILE B CA 1
ATOM 5744 C C . ILE B 1 308 ? -10.078 -17.797 6.059 1 96.25 308 ILE B C 1
ATOM 5746 O O . ILE B 1 308 ? -10.719 -17.5 7.07 1 96.25 308 ILE B O 1
ATOM 5750 N N . ILE B 1 309 ? -8.797 -17.438 5.848 1 94.81 309 ILE B N 1
ATOM 5751 C CA . ILE B 1 309 ? -8.055 -16.656 6.832 1 94.81 309 ILE B CA 1
ATOM 5752 C C . ILE B 1 309 ? -7.527 -15.383 6.184 1 94.81 309 ILE B C 1
ATOM 5754 O O . ILE B 1 309 ? -7.027 -15.414 5.059 1 94.81 309 ILE B O 1
ATOM 5758 N N . GLY B 1 310 ? -7.707 -14.328 6.906 1 93.94 310 GLY B N 1
ATOM 5759 C CA . GLY B 1 310 ? -7.121 -13.07 6.473 1 93.94 310 GLY B CA 1
ATOM 5760 C C . GLY B 1 310 ? -5.809 -12.75 7.164 1 93.94 310 GLY B C 1
ATOM 5761 O O . GLY B 1 310 ? -5.691 -12.898 8.383 1 93.94 310 GLY B O 1
ATOM 5762 N N . LEU B 1 311 ? -4.789 -12.359 6.363 1 93.12 311 LEU B N 1
ATOM 5763 C CA . LEU B 1 311 ? -3.518 -11.867 6.887 1 93.12 311 LEU B CA 1
ATOM 5764 C C . LEU B 1 311 ? -3.215 -10.469 6.363 1 93.12 311 LEU B C 1
ATOM 5766 O O . LEU B 1 311 ? -3.594 -10.125 5.242 1 93.12 311 LEU B O 1
ATOM 5770 N N . ASP B 1 312 ? -2.523 -9.719 7.156 1 89.69 312 ASP B N 1
ATOM 5771 C CA . ASP B 1 312 ? -2.168 -8.367 6.758 1 89.69 312 ASP B CA 1
ATOM 5772 C C . ASP B 1 312 ? -1.011 -8.367 5.762 1 89.69 312 ASP B C 1
ATOM 5774 O O . ASP B 1 312 ? -0.164 -9.266 5.793 1 89.69 312 ASP B O 1
ATOM 5778 N N . ARG B 1 313 ? -1.103 -7.355 4.922 1 90.88 313 ARG B N 1
ATOM 5779 C CA . ARG B 1 313 ? 0.055 -7.121 4.066 1 90.88 313 ARG B CA 1
ATOM 5780 C C . ARG B 1 313 ? 1.272 -6.711 4.887 1 90.88 313 ARG B C 1
ATOM 5782 O O . ARG B 1 313 ? 1.159 -5.906 5.812 1 90.88 313 ARG B O 1
ATOM 5789 N N . SER B 1 314 ? 2.404 -7.297 4.527 1 89.5 314 SER B N 1
ATOM 5790 C CA . SER B 1 314 ? 3.641 -6.93 5.207 1 89.5 314 SER B CA 1
ATOM 5791 C C . SER B 1 314 ? 4.172 -5.586 4.711 1 89.5 314 SER B C 1
ATOM 5793 O O . SER B 1 314 ? 4.105 -5.293 3.516 1 89.5 314 SER B O 1
ATOM 5795 N N . GLU B 1 315 ? 4.699 -4.848 5.637 1 87 315 GLU B N 1
ATOM 5796 C CA . GLU B 1 315 ? 5.367 -3.602 5.262 1 87 315 GLU B CA 1
ATOM 5797 C C . GLU B 1 315 ? 6.637 -3.875 4.457 1 87 315 GLU B C 1
ATOM 5799 O O . GLU B 1 315 ? 7.129 -2.996 3.748 1 87 315 GLU B O 1
ATOM 5804 N N . GLY B 1 316 ? 7.121 -5.023 4.59 1 86.38 316 GLY B N 1
ATOM 5805 C CA . GLY B 1 316 ? 8.367 -5.387 3.936 1 86.38 316 GLY B CA 1
ATOM 5806 C C . GLY B 1 316 ? 8.195 -5.711 2.465 1 86.38 316 GLY B C 1
ATOM 5807 O O . GLY B 1 316 ? 9.18 -5.988 1.768 1 86.38 316 GLY B O 1
ATOM 5808 N N . VAL B 1 317 ? 6.98 -5.676 2 1 90.44 317 VAL B N 1
ATOM 5809 C CA . VAL B 1 317 ? 6.75 -5.934 0.583 1 90.44 317 VAL B CA 1
ATOM 5810 C C . VAL B 1 317 ? 7.344 -4.801 -0.25 1 90.44 317 VAL B C 1
ATOM 5812 O O . VAL B 1 317 ? 6.973 -3.635 -0.078 1 90.44 317 VAL B O 1
ATOM 5815 N N . ALA B 1 318 ? 8.273 -5.102 -1.077 1 88.06 318 ALA B N 1
ATOM 5816 C CA . ALA B 1 318 ? 8.953 -4.109 -1.908 1 88.06 318 ALA B CA 1
ATOM 5817 C C . ALA B 1 318 ? 8.109 -3.746 -3.125 1 88.06 318 ALA B C 1
ATOM 5819 O O . ALA B 1 318 ? 7.465 -4.613 -3.723 1 88.06 318 ALA B O 1
ATOM 5820 N N . GLU B 1 319 ? 8.156 -2.518 -3.385 1 85.12 319 GLU B N 1
ATOM 5821 C CA . GLU B 1 319 ? 7.512 -2.086 -4.621 1 85.12 319 GLU B CA 1
ATOM 5822 C C . GLU B 1 319 ? 8.336 -2.477 -5.84 1 85.12 319 GLU B C 1
ATOM 5824 O O . GLU B 1 319 ? 9.547 -2.229 -5.887 1 85.12 319 GLU B O 1
ATOM 5829 N N . ARG B 1 320 ? 7.715 -3.119 -6.746 1 88.06 320 ARG B N 1
ATOM 5830 C CA . ARG B 1 320 ? 8.336 -3.52 -8.008 1 88.06 320 ARG B CA 1
ATOM 5831 C C . ARG B 1 320 ? 7.727 -2.771 -9.18 1 88.06 320 ARG B C 1
ATOM 5833 O O . ARG B 1 320 ? 6.605 -3.07 -9.602 1 88.06 320 ARG B O 1
ATOM 5840 N N . ASP B 1 321 ? 8.477 -1.876 -9.727 1 87.56 321 ASP B N 1
ATOM 5841 C CA . ASP B 1 321 ? 7.949 -1.098 -10.844 1 87.56 321 ASP B CA 1
ATOM 5842 C C . ASP B 1 321 ? 8.086 -1.861 -12.164 1 87.56 321 ASP B C 1
ATOM 5844 O O . ASP B 1 321 ? 8.633 -2.967 -12.188 1 87.56 321 ASP B O 1
ATOM 5848 N N . ASP B 1 322 ? 7.625 -1.307 -13.219 1 87.31 322 ASP B N 1
ATOM 5849 C CA . ASP B 1 322 ? 7.562 -1.982 -14.516 1 87.31 322 ASP B CA 1
ATOM 5850 C C . ASP B 1 322 ? 8.961 -2.27 -15.055 1 87.31 322 ASP B C 1
ATOM 5852 O O . ASP B 1 322 ? 9.188 -3.295 -15.695 1 87.31 322 ASP B O 1
ATOM 5856 N N . VAL B 1 323 ? 9.836 -1.362 -14.734 1 88.31 323 VAL B N 1
ATOM 5857 C CA . VAL B 1 323 ? 11.203 -1.534 -15.203 1 88.31 323 VAL B CA 1
ATOM 5858 C C . VAL B 1 323 ? 11.844 -2.736 -14.508 1 88.31 323 VAL B C 1
ATOM 5860 O O . VAL B 1 323 ? 12.484 -3.568 -15.156 1 88.31 323 VAL B O 1
ATOM 5863 N N . PHE B 1 324 ? 11.602 -2.789 -13.281 1 88.44 324 PHE B N 1
ATOM 5864 C CA . PHE B 1 324 ? 12.125 -3.912 -12.516 1 88.44 324 PHE B CA 1
ATOM 5865 C C . PHE B 1 324 ? 11.508 -5.223 -12.984 1 88.44 324 PHE B C 1
ATOM 5867 O O . PHE B 1 324 ? 12.211 -6.223 -13.156 1 88.44 324 PHE B O 1
ATOM 5874 N N . LEU B 1 325 ? 10.281 -5.262 -13.227 1 88.81 325 LEU B N 1
ATOM 5875 C CA . LEU B 1 325 ? 9.586 -6.477 -13.633 1 88.81 325 LEU B CA 1
ATOM 5876 C C . LEU B 1 325 ? 10.016 -6.914 -15.023 1 88.81 325 LEU B C 1
ATOM 5878 O O . LEU B 1 325 ? 10.148 -8.109 -15.289 1 88.81 325 LEU B O 1
ATOM 5882 N N . GLU B 1 326 ? 10.172 -5.98 -15.844 1 90.19 326 GLU B N 1
ATOM 5883 C CA . GLU B 1 326 ? 10.648 -6.297 -17.188 1 90.19 326 GLU B CA 1
ATOM 5884 C C . GLU B 1 326 ? 12.031 -6.949 -17.141 1 90.19 326 GLU B C 1
ATOM 5886 O O . GLU B 1 326 ? 12.281 -7.93 -17.844 1 90.19 326 GLU B O 1
ATOM 5891 N N . HIS B 1 327 ? 12.836 -6.422 -16.328 1 88.44 327 HIS B N 1
ATOM 5892 C CA . HIS B 1 327 ? 14.172 -6.992 -16.172 1 88.44 327 HIS B CA 1
ATOM 5893 C C . HIS B 1 327 ? 14.102 -8.406 -15.602 1 88.44 327 HIS B C 1
ATOM 5895 O O . HIS B 1 327 ? 14.867 -9.281 -16 1 88.44 327 HIS B O 1
ATOM 5901 N N . SER B 1 328 ? 13.219 -8.523 -14.664 1 88.38 328 SER B N 1
ATOM 5902 C CA . SER B 1 328 ? 13.047 -9.852 -14.078 1 88.38 328 SER B CA 1
ATOM 5903 C C . SER B 1 328 ? 12.617 -10.867 -15.125 1 88.38 328 SER B C 1
ATOM 5905 O O . SER B 1 328 ? 13.078 -12.016 -15.109 1 88.38 328 SER B O 1
ATOM 5907 N N . ARG B 1 329 ? 11.758 -10.508 -15.992 1 90.25 329 ARG B N 1
ATOM 5908 C CA . ARG B 1 329 ? 11.312 -11.398 -17.062 1 90.25 329 ARG B CA 1
ATOM 5909 C C . ARG B 1 329 ? 12.453 -11.703 -18.031 1 90.25 329 ARG B C 1
ATOM 5911 O O . ARG B 1 329 ? 12.617 -12.844 -18.469 1 90.25 329 ARG B O 1
ATOM 5918 N N . GLU B 1 330 ? 13.18 -10.688 -18.328 1 89.56 330 GLU B N 1
ATOM 5919 C CA . GLU B 1 330 ? 14.328 -10.867 -19.203 1 89.56 330 GLU B CA 1
ATOM 5920 C C . GLU B 1 330 ? 15.344 -11.836 -18.594 1 89.56 330 GLU B C 1
ATOM 5922 O O . GLU B 1 330 ? 15.891 -12.688 -19.297 1 89.56 330 GLU B O 1
ATOM 5927 N N . GLN B 1 331 ? 15.547 -11.68 -17.359 1 86.62 331 GLN B N 1
ATOM 5928 C CA . GLN B 1 331 ? 16.484 -12.555 -16.672 1 86.62 331 GLN B CA 1
ATOM 5929 C C . GLN B 1 331 ? 15.984 -13.992 -16.656 1 86.62 331 GLN B C 1
ATOM 5931 O O . GLN B 1 331 ? 16.766 -14.93 -16.766 1 86.62 331 GLN B O 1
ATOM 5936 N N . ALA B 1 332 ? 14.711 -14.141 -16.484 1 86.75 332 ALA B N 1
ATOM 5937 C CA . ALA B 1 332 ? 14.125 -15.477 -16.5 1 86.75 332 ALA B CA 1
ATOM 5938 C C . ALA B 1 332 ? 14.344 -16.156 -17.859 1 86.75 332 ALA B C 1
ATOM 5940 O O . ALA B 1 332 ? 14.672 -17.328 -17.922 1 86.75 332 ALA B O 1
ATOM 5941 N N . ILE B 1 333 ? 14.156 -15.375 -18.875 1 89.69 333 ILE B N 1
ATOM 5942 C CA . ILE B 1 333 ? 14.352 -15.898 -20.234 1 89.69 333 ILE B CA 1
ATOM 5943 C C . ILE B 1 333 ? 15.82 -16.234 -20.453 1 89.69 333 ILE B C 1
ATOM 5945 O O . ILE B 1 333 ? 16.141 -17.312 -20.953 1 89.69 333 ILE B O 1
ATOM 5949 N N . LYS B 1 334 ? 16.656 -15.359 -20.047 1 88.12 334 LYS B N 1
ATOM 5950 C CA . LYS B 1 334 ? 18.094 -15.586 -20.203 1 88.12 334 LYS B CA 1
ATOM 5951 C C . LYS B 1 334 ? 18.531 -16.844 -19.453 1 88.12 334 LYS B C 1
ATOM 5953 O O . LYS B 1 334 ? 19.297 -17.656 -19.984 1 88.12 334 LYS B O 1
ATOM 5958 N N . GLU B 1 335 ? 18.078 -16.938 -18.297 1 85 335 GLU B N 1
ATOM 5959 C CA . GLU B 1 335 ? 18.453 -18.078 -17.469 1 85 335 GLU B CA 1
ATOM 5960 C C . GLU B 1 335 ? 17.906 -19.375 -18.062 1 85 335 GLU B C 1
ATOM 5962 O O . GLU B 1 335 ? 18.531 -20.438 -17.938 1 85 335 GLU B O 1
ATOM 5967 N N . TYR B 1 336 ? 16.781 -19.281 -18.656 1 86.06 336 TYR B N 1
ATOM 5968 C CA . TYR B 1 336 ? 16.188 -20.469 -19.266 1 86.06 336 TYR B CA 1
ATOM 5969 C C . TYR B 1 336 ? 17.078 -21.016 -20.375 1 86.06 336 TYR B C 1
ATOM 5971 O O . TYR B 1 336 ? 17.266 -22.234 -20.484 1 86.06 336 TYR B O 1
ATOM 5979 N N . PHE B 1 337 ? 17.688 -20.172 -21.109 1 88.31 337 PHE B N 1
ATOM 5980 C CA . PHE B 1 337 ? 18.438 -20.625 -22.281 1 88.31 337 PHE B CA 1
ATOM 5981 C C . PHE B 1 337 ? 19.922 -20.797 -21.938 1 88.31 337 PHE B C 1
ATOM 5983 O O . PHE B 1 337 ? 20.578 -21.703 -22.453 1 88.31 337 PHE B O 1
ATOM 5990 N N . PHE B 1 338 ? 20.359 -19.969 -21.078 1 86.19 338 PHE B N 1
ATOM 5991 C CA . PHE B 1 338 ? 21.797 -19.953 -20.875 1 86.19 338 PHE B CA 1
ATOM 5992 C C . PHE B 1 338 ? 22.156 -20.516 -19.5 1 86.19 338 PHE B C 1
ATOM 5994 O O . PHE B 1 338 ? 23.328 -20.797 -19.234 1 86.19 338 PHE B O 1
ATOM 6001 N N . GLY B 1 339 ? 21.141 -20.672 -18.75 1 80.69 339 GLY B N 1
ATOM 6002 C CA . GLY B 1 339 ? 21.406 -21.156 -17.406 1 80.69 339 GLY B CA 1
ATOM 6003 C C . GLY B 1 339 ? 21.781 -20.062 -16.422 1 80.69 339 GLY B C 1
ATOM 6004 O O . GLY B 1 339 ? 21.562 -18.875 -16.688 1 80.69 339 GLY B O 1
ATOM 6005 N N . ASP B 1 340 ? 22.172 -20.562 -15.227 1 76.38 340 ASP B N 1
ATOM 6006 C CA . ASP B 1 340 ? 22.562 -19.609 -14.18 1 76.38 340 ASP B CA 1
ATOM 6007 C C . ASP B 1 340 ? 24.047 -19.719 -13.875 1 76.38 340 ASP B C 1
ATOM 6009 O O . ASP B 1 340 ? 24.797 -20.344 -14.633 1 76.38 340 ASP B O 1
ATOM 6013 N N . LYS B 1 341 ? 24.5 -18.969 -12.953 1 70.19 341 LYS B N 1
ATOM 6014 C CA . LYS B 1 341 ? 25.922 -18.906 -12.625 1 70.19 341 LYS B CA 1
ATOM 6015 C C . LYS B 1 341 ? 26.438 -20.281 -12.18 1 70.19 341 LYS B C 1
ATOM 6017 O O . LYS B 1 341 ? 27.609 -20.609 -12.391 1 70.19 341 LYS B O 1
ATOM 6022 N N . LYS B 1 342 ? 25.562 -21.062 -11.68 1 70.75 342 LYS B N 1
ATOM 6023 C CA . LYS B 1 342 ? 25.984 -22.359 -11.172 1 70.75 342 LYS B CA 1
ATOM 6024 C C . LYS B 1 342 ? 25.984 -23.406 -12.289 1 70.75 342 LYS B C 1
ATOM 6026 O O . LYS B 1 342 ? 26.766 -24.359 -12.25 1 70.75 342 LYS B O 1
ATOM 6031 N N . MET B 1 343 ? 25.062 -23.156 -13.227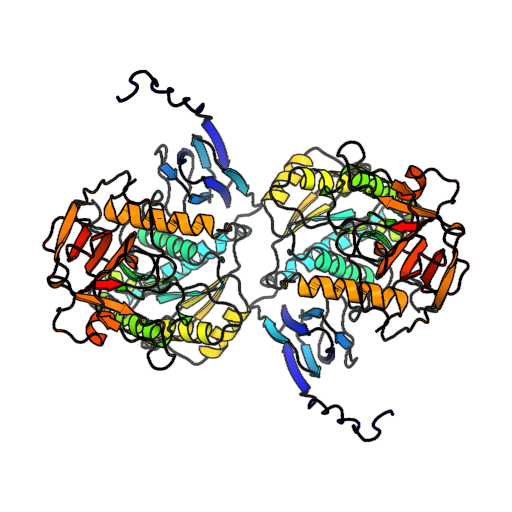 1 72.81 343 MET B N 1
ATOM 6032 C CA . MET B 1 343 ? 24.938 -24.109 -14.336 1 72.81 343 MET B CA 1
ATOM 6033 C C . MET B 1 343 ? 24.797 -23.375 -15.664 1 72.81 343 MET B C 1
ATOM 6035 O O . MET B 1 343 ? 23.75 -22.766 -15.938 1 72.81 343 MET B O 1
ATOM 6039 N N . SER B 1 344 ? 25.828 -23.453 -16.422 1 78.38 344 SER B N 1
ATOM 6040 C CA . SER B 1 344 ? 25.781 -22.812 -17.734 1 78.38 344 SER B CA 1
ATOM 6041 C C . SER B 1 344 ? 25.281 -23.781 -18.797 1 78.38 344 SER B C 1
ATOM 6043 O O . SER B 1 344 ? 25.625 -24.969 -18.781 1 78.38 344 SER B O 1
ATOM 6045 N N . LEU B 1 345 ? 24.359 -23.266 -19.516 1 79.88 345 LEU B N 1
ATOM 6046 C CA . LEU B 1 345 ? 23.844 -24.031 -20.656 1 79.88 345 LEU B CA 1
ATOM 6047 C C . LEU B 1 345 ? 24.438 -23.516 -21.969 1 79.88 345 LEU B C 1
ATOM 6049 O O . LEU B 1 345 ? 25.047 -22.438 -22 1 79.88 345 LEU B O 1
ATOM 6053 N N . SER B 1 346 ? 24.469 -24.422 -22.906 1 81.88 346 SER B N 1
ATOM 6054 C CA . SER B 1 346 ? 24.984 -24.062 -24.234 1 81.88 346 SER B CA 1
ATOM 6055 C C . SER B 1 346 ? 23.891 -24.141 -25.281 1 81.88 346 SER B C 1
ATOM 6057 O O . SER B 1 346 ? 23.828 -25.094 -26.062 1 81.88 346 SER B O 1
ATOM 6059 N N . PRO B 1 347 ? 23.203 -23.078 -25.25 1 84.38 347 PRO B N 1
ATOM 6060 C CA . PRO B 1 347 ? 22.109 -23.094 -26.234 1 84.38 347 PRO B CA 1
ATOM 6061 C C . PRO B 1 347 ? 22.625 -23.094 -27.672 1 84.38 347 PRO B C 1
ATOM 6063 O O . PRO B 1 347 ? 23.734 -22.641 -27.938 1 84.38 347 PRO B O 1
ATOM 6066 N N . GLN B 1 348 ? 21.859 -23.672 -28.547 1 87.38 348 GLN B N 1
ATOM 6067 C CA . GLN B 1 348 ? 22.219 -23.781 -29.953 1 87.38 348 GLN B CA 1
ATOM 6068 C C . GLN B 1 348 ? 21.203 -23.062 -30.828 1 87.38 348 GLN B C 1
ATOM 6070 O O . GLN B 1 348 ? 20 -23.141 -30.594 1 87.38 348 GLN B O 1
ATOM 6075 N N . ILE B 1 349 ? 21.797 -22.422 -31.75 1 90.75 349 ILE B N 1
ATOM 6076 C CA . ILE B 1 349 ? 20.938 -21.781 -32.75 1 90.75 349 ILE B CA 1
ATOM 6077 C C . ILE B 1 349 ? 20.781 -22.703 -33.969 1 90.75 349 ILE B C 1
ATOM 6079 O O . ILE B 1 349 ? 21.766 -23.25 -34.469 1 90.75 349 ILE B O 1
ATOM 6083 N N . GLN B 1 350 ? 19.609 -22.859 -34.375 1 91.19 350 GLN B N 1
ATOM 6084 C CA . GLN B 1 350 ? 19.312 -23.672 -35.531 1 91.19 350 GLN B CA 1
ATOM 6085 C C . GLN B 1 350 ? 18.531 -22.875 -36.562 1 91.19 350 GLN B C 1
ATOM 6087 O O . GLN B 1 350 ? 17.609 -22.141 -36.219 1 91.19 350 GLN B O 1
ATOM 6092 N N . GLN B 1 351 ? 18.984 -23.047 -37.781 1 92.88 351 GLN B N 1
ATOM 6093 C CA . GLN B 1 351 ? 18.234 -22.453 -38.875 1 92.88 351 GLN B CA 1
ATOM 6094 C C . GLN B 1 351 ? 17.266 -23.453 -39.5 1 92.88 351 GLN B C 1
ATOM 6096 O O . GLN B 1 351 ? 17.641 -24.578 -39.812 1 92.88 351 GLN B O 1
ATOM 6101 N N . VAL B 1 352 ? 16.062 -23.031 -39.594 1 93.69 352 VAL B N 1
ATOM 6102 C CA . VAL B 1 352 ? 15.016 -23.938 -40.062 1 93.69 352 VAL B CA 1
ATOM 6103 C C . VAL B 1 352 ? 14.188 -23.266 -41.156 1 93.69 352 VAL B C 1
ATOM 6105 O O . VAL B 1 352 ? 14.039 -22.047 -41.156 1 93.69 352 VAL B O 1
ATOM 6108 N N . ASP B 1 353 ? 13.656 -24.203 -42.031 1 95.06 353 ASP B N 1
ATOM 6109 C CA . ASP B 1 353 ? 12.781 -23.688 -43.094 1 95.06 353 ASP B CA 1
ATOM 6110 C C . ASP B 1 353 ? 11.398 -23.359 -42.562 1 95.06 353 ASP B C 1
ATOM 6112 O O . ASP B 1 353 ? 10.891 -24.047 -41.656 1 95.06 353 ASP B O 1
ATOM 6116 N N . PHE B 1 354 ? 10.766 -22.312 -43.188 1 95.69 354 PHE B N 1
ATOM 6117 C CA . PHE B 1 354 ? 9.422 -21.922 -42.781 1 95.69 354 PHE B CA 1
ATOM 6118 C C . PHE B 1 354 ? 8.477 -23.125 -42.844 1 95.69 354 PHE B C 1
ATOM 6120 O O . PHE B 1 354 ? 7.656 -23.312 -41.938 1 95.69 354 PHE B O 1
ATOM 6127 N N . ASP B 1 355 ? 8.633 -23.969 -43.812 1 92.88 355 ASP B N 1
ATOM 6128 C CA . ASP B 1 355 ? 7.691 -25.047 -44.094 1 92.88 355 ASP B CA 1
ATOM 6129 C C . ASP B 1 355 ? 7.859 -26.188 -43.125 1 92.88 355 ASP B C 1
ATOM 6131 O O . ASP B 1 355 ? 6.98 -27.062 -43 1 92.88 355 ASP B O 1
ATOM 6135 N N . ALA B 1 356 ? 8.953 -26.188 -42.406 1 91.81 356 ALA B N 1
ATOM 6136 C CA . ALA B 1 356 ? 9.219 -27.25 -41.438 1 91.81 356 ALA B CA 1
ATOM 6137 C C . ALA B 1 356 ? 8.547 -26.969 -40.094 1 91.81 356 ALA B C 1
ATOM 6139 O O . ALA B 1 356 ? 8.5 -27.828 -39.219 1 91.81 356 ALA B O 1
ATOM 6140 N N . LEU B 1 357 ? 7.984 -25.797 -40.062 1 94.31 357 LEU B N 1
ATOM 6141 C CA . LEU B 1 357 ? 7.453 -25.406 -38.75 1 94.31 357 LEU B CA 1
ATOM 6142 C C . LEU B 1 357 ? 5.945 -25.172 -38.812 1 94.31 357 LEU B C 1
ATOM 6144 O O . LEU B 1 357 ? 5.426 -24.781 -39.875 1 94.31 357 LEU B O 1
ATOM 6148 N N . VAL B 1 358 ? 5.316 -25.516 -37.781 1 95.12 358 VAL B N 1
ATOM 6149 C CA . VAL B 1 358 ? 3.924 -25.141 -37.562 1 95.12 358 VAL B CA 1
ATOM 6150 C C . VAL B 1 358 ? 3.826 -24.188 -36.375 1 95.12 358 VAL B C 1
ATOM 6152 O O . VAL B 1 358 ? 4.051 -24.594 -35.219 1 95.12 358 VAL B O 1
ATOM 6155 N N . ILE B 1 359 ? 3.467 -22.938 -36.625 1 95.5 359 ILE B N 1
ATOM 6156 C CA . ILE B 1 359 ? 3.389 -21.906 -35.594 1 95.5 359 ILE B CA 1
ATOM 6157 C C . ILE B 1 359 ? 1.958 -21.391 -35.5 1 95.5 359 ILE B C 1
ATOM 6159 O O . ILE B 1 359 ? 1.35 -21.016 -36.5 1 95.5 359 ILE B O 1
ATOM 6163 N N . TYR B 1 360 ? 1.486 -21.438 -34.25 1 95 360 TYR B N 1
ATOM 6164 C CA . TYR B 1 360 ? 0.167 -20.875 -34 1 95 360 TYR B CA 1
ATOM 6165 C C . TYR B 1 360 ? 0.279 -19.578 -33.188 1 95 360 TYR B C 1
ATOM 6167 O O . TYR B 1 360 ? 1.161 -19.438 -32.344 1 95 360 TYR B O 1
ATOM 6175 N N . LYS B 1 361 ? -0.571 -18.641 -33.5 1 91.25 361 LYS B N 1
ATOM 6176 C CA . LYS B 1 361 ? -0.686 -17.406 -32.75 1 91.25 361 LYS B CA 1
ATOM 6177 C C . LYS B 1 361 ? -2.117 -17.172 -32.25 1 91.25 361 LYS B C 1
ATOM 6179 O O . LYS B 1 361 ? -3.072 -17.484 -32.969 1 91.25 361 LYS B O 1
ATOM 6184 N N . ALA B 1 362 ? -2.182 -16.703 -30.938 1 79.5 362 ALA B N 1
ATOM 6185 C CA . ALA B 1 362 ? -3.516 -16.406 -30.422 1 79.5 362 ALA B CA 1
ATOM 6186 C C . ALA B 1 362 ? -4.105 -15.172 -31.109 1 79.5 362 ALA B C 1
ATOM 6188 O O . ALA B 1 362 ? -3.406 -14.172 -31.312 1 79.5 362 ALA B O 1
ATOM 6189 N N . SER B 1 363 ? -5.246 -15.258 -31.734 1 67.56 363 SER B N 1
ATOM 6190 C CA . SER B 1 363 ? -5.898 -14.18 -32.469 1 67.56 363 SER B CA 1
ATOM 6191 C C . SER B 1 363 ? -6.316 -13.055 -31.531 1 67.56 363 SER B C 1
ATOM 6193 O O . SER B 1 363 ? -6.859 -13.297 -30.453 1 67.56 363 SER B O 1
ATOM 6195 N N . ASP B 1 364 ? -5.75 -11.82 -31.625 1 61.06 364 ASP B N 1
ATOM 6196 C CA . ASP B 1 364 ? -6.199 -10.656 -30.859 1 61.06 364 ASP B CA 1
ATOM 6197 C C . ASP B 1 364 ? -7.488 -10.086 -31.453 1 61.06 364 ASP B C 1
ATOM 6199 O O . ASP B 1 364 ? -7.961 -9.031 -31.016 1 61.06 364 ASP B O 1
ATOM 6203 N N . TYR B 1 365 ? -7.895 -10.617 -32.625 1 54.5 365 TYR B N 1
ATOM 6204 C CA . TYR B 1 365 ? -8.914 -9.906 -33.375 1 54.5 365 TYR B CA 1
ATOM 6205 C C . TYR B 1 365 ? -10.219 -9.82 -32.594 1 54.5 365 TYR B C 1
ATOM 6207 O O . TYR B 1 365 ? -10.406 -8.914 -31.797 1 54.5 365 TYR B O 1
ATOM 6215 N N . SER B 1 366 ? -11.43 -10.469 -33.219 1 50 366 SER B N 1
ATOM 6216 C CA . SER B 1 366 ? -12.805 -10.211 -32.812 1 50 366 SER B CA 1
ATOM 6217 C C . SER B 1 366 ? -13.141 -10.969 -31.516 1 50 366 SER B C 1
ATOM 6219 O O . SER B 1 366 ? -12.578 -12.031 -31.25 1 50 366 SER B O 1
ATOM 6221 N N . ALA B 1 367 ? -13.82 -10.266 -30.75 1 52.19 367 ALA B N 1
ATOM 6222 C CA . ALA B 1 367 ? -14.445 -10.812 -29.547 1 52.19 367 ALA B CA 1
ATOM 6223 C C . ALA B 1 367 ? -14.945 -12.234 -29.781 1 52.19 367 ALA B C 1
ATOM 6225 O O . ALA B 1 367 ? -14.922 -13.062 -28.859 1 52.19 367 ALA B O 1
ATOM 6226 N N . TYR B 1 368 ? -15.414 -12.422 -31.031 1 49.5 368 TYR B N 1
ATOM 6227 C CA . TYR B 1 368 ? -16.031 -13.688 -31.406 1 49.5 368 TYR B CA 1
ATOM 6228 C C . TYR B 1 368 ? -14.977 -14.75 -31.688 1 49.5 368 TYR B C 1
ATOM 6230 O O . TYR B 1 368 ? -15.266 -15.945 -31.641 1 49.5 368 TYR B O 1
ATOM 6238 N N . GLU B 1 369 ? -13.797 -14.344 -32.031 1 55.5 369 GLU B N 1
ATOM 6239 C CA . GLU B 1 369 ? -12.727 -15.273 -32.375 1 55.5 369 GLU B CA 1
ATOM 6240 C C . GLU B 1 369 ? -11.641 -15.297 -31.312 1 55.5 369 GLU B C 1
ATOM 6242 O O . GLU B 1 369 ? -10.547 -15.82 -31.547 1 55.5 369 GLU B O 1
ATOM 6247 N N . GLN B 1 370 ? -11.867 -14.734 -30.266 1 55.66 370 GLN B N 1
ATOM 6248 C CA . GLN B 1 370 ? -10.992 -14.664 -29.094 1 55.66 370 GLN B CA 1
ATOM 6249 C C . GLN B 1 370 ? -10.734 -16.047 -28.5 1 55.66 370 GLN B C 1
ATOM 6251 O O . GLN B 1 370 ? -11.672 -16.812 -28.281 1 55.66 370 GLN B O 1
ATOM 6256 N N . GLY B 1 371 ? -9.609 -16.453 -28.578 1 59.84 371 GLY B N 1
ATOM 6257 C CA . GLY B 1 371 ? -9.172 -17.703 -27.969 1 59.84 371 GLY B CA 1
ATOM 6258 C C . GLY B 1 371 ? -8.781 -18.766 -29 1 59.84 371 GLY B C 1
ATOM 6259 O O . GLY B 1 371 ? -8.32 -19.844 -28.625 1 59.84 371 GLY B O 1
ATOM 6260 N N . LYS B 1 372 ? -9.008 -18.344 -30.297 1 73.31 372 LYS B N 1
ATOM 6261 C CA . LYS B 1 372 ? -8.648 -19.359 -31.281 1 73.31 372 LYS B CA 1
ATOM 6262 C C . LYS B 1 372 ? -7.223 -19.172 -31.781 1 73.31 372 LYS B C 1
ATOM 6264 O O . LYS B 1 372 ? -6.746 -18.031 -31.891 1 73.31 372 LYS B O 1
ATOM 6269 N N . LEU B 1 373 ? -6.512 -20.234 -31.906 1 86 373 LEU B N 1
ATOM 6270 C CA . LEU B 1 373 ? -5.172 -20.234 -32.469 1 86 373 LEU B CA 1
ATOM 6271 C C . LEU B 1 373 ? -5.23 -20.203 -34 1 86 373 LEU B C 1
ATOM 6273 O O . LEU B 1 373 ? -6.039 -20.891 -34.625 1 86 373 LEU B O 1
ATOM 6277 N N . VAL B 1 374 ? -4.484 -19.297 -34.562 1 88.69 374 VAL B N 1
ATOM 6278 C CA . VAL B 1 374 ? -4.375 -19.188 -36 1 88.69 374 VAL B CA 1
ATOM 6279 C C . VAL B 1 374 ? -2.951 -19.531 -36.438 1 88.69 374 VAL B C 1
ATOM 6281 O O . VAL B 1 374 ? -1.981 -19.062 -35.844 1 88.69 374 VAL B O 1
ATOM 6284 N N . ARG B 1 375 ? -2.93 -20.375 -37.469 1 91.5 375 ARG B N 1
ATOM 6285 C CA . ARG B 1 375 ? -1.615 -20.734 -38 1 91.5 375 ARG B CA 1
ATOM 6286 C C . ARG B 1 375 ? -0.985 -19.562 -38.75 1 91.5 375 ARG B C 1
ATOM 6288 O O . ARG B 1 375 ? -1.661 -18.859 -39.5 1 91.5 375 ARG B O 1
ATOM 6295 N N . GLU B 1 376 ? 0.253 -19.344 -38.406 1 91.56 376 GLU B N 1
ATOM 6296 C CA . GLU B 1 376 ? 0.957 -18.219 -39.031 1 91.56 376 GLU B CA 1
ATOM 6297 C C . GLU B 1 376 ? 2.346 -18.625 -39.5 1 91.56 376 GLU B C 1
ATOM 6299 O O . GLU B 1 376 ? 3.02 -19.438 -38.875 1 91.56 376 GLU B O 1
ATOM 6304 N N . ASP B 1 377 ? 2.664 -18 -40.656 1 93.06 377 ASP B N 1
ATOM 6305 C CA . ASP B 1 377 ? 4.043 -18.156 -41.094 1 93.06 377 ASP B CA 1
ATOM 6306 C C . ASP B 1 377 ? 4.992 -17.281 -40.281 1 93.06 377 ASP B C 1
ATOM 6308 O O . ASP B 1 377 ? 4.59 -16.234 -39.781 1 93.06 377 ASP B O 1
ATOM 6312 N N . PRO B 1 378 ? 6.234 -17.828 -40.219 1 94.75 378 PRO B N 1
ATOM 6313 C CA . PRO B 1 378 ? 7.211 -16.969 -39.562 1 94.75 378 PRO B CA 1
ATOM 6314 C C . PRO B 1 378 ? 7.316 -15.578 -40.219 1 94.75 378 PRO B C 1
ATOM 6316 O O . PRO B 1 378 ? 7.223 -15.461 -41.438 1 94.75 378 PRO B O 1
ATOM 6319 N N . SER B 1 379 ? 7.414 -14.555 -39.406 1 94.75 379 SER B N 1
ATOM 6320 C CA . SER B 1 379 ? 7.555 -13.188 -39.875 1 94.75 379 SER B CA 1
ATOM 6321 C C . SER B 1 379 ? 8.523 -12.391 -39.031 1 94.75 379 SER B C 1
ATOM 6323 O O . SER B 1 379 ? 8.867 -12.82 -37.906 1 94.75 379 SER B O 1
ATOM 6325 N N . ALA B 1 380 ? 8.883 -11.281 -39.5 1 93.25 380 ALA B N 1
ATOM 6326 C CA . ALA B 1 380 ? 9.836 -10.414 -38.812 1 93.25 380 ALA B CA 1
ATOM 6327 C C . ALA B 1 380 ? 9.297 -9.977 -37.438 1 93.25 380 ALA B C 1
ATOM 6329 O O . ALA B 1 380 ? 10.062 -9.734 -36.5 1 93.25 380 ALA B O 1
ATOM 6330 N N . THR B 1 381 ? 8.062 -9.945 -37.312 1 92.12 381 THR B N 1
ATOM 6331 C CA . THR B 1 381 ? 7.434 -9.516 -36.062 1 92.12 381 THR B CA 1
ATOM 6332 C C . THR B 1 381 ? 7.664 -10.531 -34.938 1 92.12 381 THR B C 1
ATOM 6334 O O . THR B 1 381 ? 7.457 -10.234 -33.781 1 92.12 381 THR B O 1
ATOM 6337 N N . MET B 1 382 ? 8.094 -11.688 -35.344 1 94.19 382 MET B N 1
ATOM 6338 C CA . MET B 1 382 ? 8.305 -12.758 -34.344 1 94.19 382 MET B CA 1
ATOM 6339 C C . MET B 1 382 ? 9.711 -12.688 -33.781 1 94.19 382 MET B C 1
ATOM 6341 O O . MET B 1 382 ? 10.016 -13.367 -32.781 1 94.19 382 MET B O 1
ATOM 6345 N N . GLN B 1 383 ? 10.5 -11.812 -34.344 1 94.5 383 GLN B N 1
ATOM 6346 C CA . GLN B 1 383 ? 11.883 -11.727 -33.875 1 94.5 383 GLN B CA 1
ATOM 6347 C C . GLN B 1 383 ? 11.961 -11.344 -32.406 1 94.5 383 GLN B C 1
ATOM 6349 O O . GLN B 1 383 ? 11.219 -10.469 -31.938 1 94.5 383 GLN B O 1
ATOM 6354 N N . HIS B 1 384 ? 12.789 -12.055 -31.656 1 94.81 384 HIS B N 1
ATOM 6355 C CA . HIS B 1 384 ? 13.125 -11.82 -30.25 1 94.81 384 HIS B CA 1
ATOM 6356 C C . HIS B 1 384 ? 12.023 -12.328 -29.328 1 94.81 384 HIS B C 1
ATOM 6358 O O . HIS B 1 384 ? 12.078 -12.102 -28.109 1 94.81 384 HIS B O 1
ATOM 6364 N N . TRP B 1 385 ? 11.023 -12.984 -29.969 1 95.12 385 TRP B N 1
ATOM 6365 C CA . TRP B 1 385 ? 9.977 -13.594 -29.141 1 95.12 385 TRP B CA 1
ATOM 6366 C C . TRP B 1 385 ? 10.375 -15 -28.703 1 95.12 385 TRP B C 1
ATOM 6368 O O . TRP B 1 385 ? 11.227 -15.633 -29.328 1 95.12 385 TRP B O 1
ATOM 6378 N N . THR B 1 386 ? 9.742 -15.352 -27.594 1 95.19 386 THR B N 1
ATOM 6379 C CA . THR B 1 386 ? 9.82 -16.734 -27.172 1 95.19 386 THR B CA 1
ATOM 6380 C C . THR B 1 386 ? 8.578 -17.516 -27.609 1 95.19 386 THR B C 1
ATOM 6382 O O . THR B 1 386 ? 7.457 -17.016 -27.5 1 95.19 386 THR B O 1
ATOM 6385 N N . LEU B 1 387 ? 8.805 -18.672 -28.172 1 95.31 387 LEU B N 1
ATOM 6386 C CA . LEU B 1 387 ? 7.723 -19.547 -28.594 1 95.31 387 LEU B CA 1
ATOM 6387 C C . LEU B 1 387 ? 7.652 -20.797 -27.719 1 95.31 387 LEU B C 1
ATOM 6389 O O . LEU B 1 387 ? 8.68 -21.359 -27.344 1 95.31 387 LEU B O 1
ATOM 6393 N N . ALA B 1 388 ? 6.441 -21.188 -27.391 1 95.44 388 ALA B N 1
ATOM 6394 C CA . ALA B 1 388 ? 6.254 -22.406 -26.609 1 95.44 388 ALA B CA 1
ATOM 6395 C C . ALA B 1 388 ? 6.203 -23.641 -27.516 1 95.44 388 ALA B C 1
ATOM 6397 O O . ALA B 1 388 ? 5.477 -23.656 -28.516 1 95.44 388 ALA B O 1
ATOM 6398 N N . VAL B 1 389 ? 7 -24.609 -27.203 1 94.75 389 VAL B N 1
ATOM 6399 C CA . VAL B 1 389 ? 6.934 -25.906 -27.875 1 94.75 389 VAL B CA 1
ATOM 6400 C C . VAL B 1 389 ? 5.926 -26.812 -27.172 1 94.75 389 VAL B C 1
ATOM 6402 O O . VAL B 1 389 ? 6.113 -27.156 -26 1 94.75 389 VAL B O 1
ATOM 6405 N N . MET B 1 390 ? 4.93 -27.219 -27.938 1 95.75 390 MET B N 1
ATOM 6406 C CA . MET B 1 390 ? 3.812 -27.891 -27.297 1 95.75 390 MET B CA 1
ATOM 6407 C C . MET B 1 390 ? 3.947 -29.406 -27.422 1 95.75 390 MET B C 1
ATOM 6409 O O . MET B 1 390 ? 4.398 -29.906 -28.453 1 95.75 390 MET B O 1
ATOM 6413 N N . HIS B 1 391 ? 3.482 -30.109 -26.359 1 94.31 391 HIS B N 1
ATOM 6414 C CA . HIS B 1 391 ? 3.412 -31.562 -26.391 1 94.31 391 HIS B CA 1
ATOM 6415 C C . HIS B 1 391 ? 2.191 -32.031 -27.172 1 94.31 391 HIS B C 1
ATOM 6417 O O . HIS B 1 391 ? 1.29 -32.656 -26.609 1 94.31 391 HIS B O 1
ATOM 6423 N N . ALA B 1 392 ? 2.252 -31.828 -28.438 1 95.38 392 ALA B N 1
ATOM 6424 C CA . ALA B 1 392 ? 1.197 -32.219 -29.375 1 95.38 392 ALA B CA 1
ATOM 6425 C C . ALA B 1 392 ? 1.772 -32.5 -30.75 1 95.38 392 ALA B C 1
ATOM 6427 O O . ALA B 1 392 ? 2.936 -32.219 -31.031 1 95.38 392 ALA B O 1
ATOM 6428 N N . SER B 1 393 ? 0.909 -33.156 -31.5 1 95.06 393 SER B N 1
ATOM 6429 C CA . SER B 1 393 ? 1.286 -33.438 -32.875 1 95.06 393 SER B CA 1
ATOM 6430 C C . SER B 1 393 ? 0.936 -32.25 -33.781 1 95.06 393 SER B C 1
ATOM 6432 O O . SER B 1 393 ? -0.023 -31.516 -33.5 1 95.06 393 SER B O 1
ATOM 6434 N N . VAL B 1 394 ? 1.721 -32.094 -34.844 1 93.38 394 VAL B N 1
ATOM 6435 C CA . VAL B 1 394 ? 1.462 -31.031 -35.812 1 93.38 394 VAL B CA 1
ATOM 6436 C C . VAL B 1 394 ? 0.138 -31.297 -36.531 1 93.38 394 VAL B C 1
ATOM 6438 O O . VAL B 1 394 ? -0.431 -30.391 -37.156 1 93.38 394 VAL B O 1
ATOM 6441 N N . LYS B 1 395 ? -0.358 -32.5 -36.375 1 93.88 395 LYS B N 1
ATOM 6442 C CA . LYS B 1 395 ? -1.604 -32.875 -37.031 1 93.88 395 LYS B CA 1
ATOM 6443 C C . LYS B 1 395 ? -2.805 -32.625 -36.125 1 93.88 395 LYS B C 1
ATOM 6445 O O . LYS B 1 395 ? -3.951 -32.688 -36.562 1 93.88 395 LYS B O 1
ATOM 6450 N N . ASP B 1 396 ? -2.516 -32.344 -34.906 1 94.81 396 ASP B N 1
ATOM 6451 C CA . ASP B 1 396 ? -3.605 -32.125 -33.969 1 94.81 396 ASP B CA 1
ATOM 6452 C C . ASP B 1 396 ? -4.328 -30.797 -34.25 1 94.81 396 ASP B C 1
ATOM 6454 O O . ASP B 1 396 ? -3.738 -29.875 -34.812 1 94.81 396 ASP B O 1
ATOM 6458 N N . ALA B 1 397 ? -5.578 -30.797 -33.875 1 93.62 397 ALA B N 1
ATOM 6459 C CA . ALA B 1 397 ? -6.348 -29.562 -34 1 93.62 397 ALA B CA 1
ATOM 6460 C C . ALA B 1 397 ? -5.785 -28.469 -33.125 1 93.62 397 ALA B C 1
ATOM 6462 O O . ALA B 1 397 ? -5.254 -28.734 -32.031 1 93.62 397 ALA B O 1
ATOM 6463 N N . PRO B 1 398 ? -5.941 -27.234 -33.5 1 92 398 PRO B N 1
ATOM 6464 C CA . PRO B 1 398 ? -5.398 -26.109 -32.75 1 92 398 PRO B CA 1
ATOM 6465 C C . PRO B 1 398 ? -5.883 -26.094 -31.297 1 92 398 PRO B C 1
ATOM 6467 O O . PRO B 1 398 ? -5.133 -25.688 -30.406 1 92 398 PRO B O 1
ATOM 6470 N N . GLU B 1 399 ? -7.074 -26.5 -31.078 1 91.06 399 GLU B N 1
ATOM 6471 C CA . GLU B 1 399 ? -7.621 -26.5 -29.734 1 91.06 399 GLU B CA 1
ATOM 6472 C C . GLU B 1 399 ? -6.887 -27.484 -28.844 1 91.06 399 GLU B C 1
ATOM 6474 O O . GLU B 1 399 ? -6.695 -27.234 -27.641 1 91.06 399 GLU B O 1
ATOM 6479 N N . VAL B 1 400 ? -6.488 -28.547 -29.438 1 93.75 400 VAL B N 1
ATOM 6480 C CA . VAL B 1 400 ? -5.738 -29.562 -28.719 1 93.75 400 VAL B CA 1
ATOM 6481 C C . VAL B 1 400 ? -4.316 -29.078 -28.453 1 93.75 400 VAL B C 1
ATOM 6483 O O . VAL B 1 400 ? -3.787 -29.266 -27.359 1 93.75 400 VAL B O 1
ATOM 6486 N N . VAL B 1 401 ? -3.762 -28.406 -29.406 1 94.69 401 VAL B N 1
ATOM 6487 C CA . VAL B 1 401 ? -2.404 -27.891 -29.281 1 94.69 401 VAL B CA 1
ATOM 6488 C C . VAL B 1 401 ? -2.35 -26.859 -28.156 1 94.69 401 VAL B C 1
ATOM 6490 O O . VAL B 1 401 ? -1.438 -26.875 -27.328 1 94.69 401 VAL B O 1
ATOM 6493 N N . ARG B 1 402 ? -3.332 -26.062 -28.125 1 93.5 402 ARG B N 1
ATOM 6494 C CA . ARG B 1 402 ? -3.357 -24.938 -27.172 1 93.5 402 ARG B CA 1
ATOM 6495 C C . ARG B 1 402 ? -3.443 -25.438 -25.734 1 93.5 402 ARG B C 1
ATOM 6497 O O . ARG B 1 402 ? -2.895 -24.828 -24.828 1 93.5 402 ARG B O 1
ATOM 6504 N N . ALA B 1 403 ? -4.102 -26.516 -25.562 1 94.19 403 ALA B N 1
ATOM 6505 C CA . ALA B 1 403 ? -4.367 -27.016 -24.219 1 94.19 403 ALA B CA 1
ATOM 6506 C C . ALA B 1 403 ? -3.338 -28.078 -23.812 1 94.19 403 ALA B C 1
ATOM 6508 O O . ALA B 1 403 ? -3.387 -28.594 -22.688 1 94.19 403 ALA B O 1
ATOM 6509 N N . ALA B 1 404 ? -2.396 -28.375 -24.672 1 95.44 404 ALA B N 1
ATOM 6510 C CA . ALA B 1 404 ? -1.362 -29.359 -24.359 1 95.44 404 ALA B CA 1
ATOM 6511 C C . ALA B 1 404 ? -0.31 -28.766 -23.422 1 95.44 404 ALA B C 1
ATOM 6513 O O . ALA B 1 404 ? -0.231 -27.547 -23.25 1 95.44 404 ALA B O 1
ATOM 6514 N N . THR B 1 405 ? 0.434 -29.656 -22.812 1 95.88 405 THR B N 1
ATOM 6515 C CA . THR B 1 405 ? 1.531 -29.219 -21.969 1 95.88 405 THR B CA 1
ATOM 6516 C C . THR B 1 405 ? 2.686 -28.672 -22.797 1 95.88 405 THR B C 1
ATOM 6518 O O . THR B 1 405 ? 2.766 -28.938 -24 1 95.88 405 THR B O 1
ATOM 6521 N N . VAL B 1 406 ? 3.504 -27.953 -22.141 1 94.69 406 VAL B N 1
ATOM 6522 C CA . VAL B 1 406 ? 4.656 -27.328 -22.797 1 94.69 406 VAL B CA 1
ATOM 6523 C C . VAL B 1 406 ? 5.871 -28.25 -22.672 1 94.69 406 VAL B C 1
ATOM 6525 O O . VAL B 1 406 ? 6.184 -28.734 -21.578 1 94.69 406 VAL B O 1
ATOM 6528 N N . MET B 1 407 ? 6.5 -28.453 -23.766 1 91 407 MET B N 1
ATOM 6529 C CA . MET B 1 407 ? 7.742 -29.234 -23.766 1 91 407 MET B CA 1
ATOM 6530 C C . MET B 1 407 ? 8.938 -28.328 -23.469 1 91 407 MET B C 1
ATOM 6532 O O . MET B 1 407 ? 9.938 -28.797 -22.906 1 91 407 MET B O 1
ATOM 6536 N N . GLY B 1 408 ? 8.844 -27.188 -23.906 1 91 408 GLY B N 1
ATOM 6537 C CA . GLY B 1 408 ? 9.883 -26.188 -23.734 1 91 408 GLY B CA 1
ATOM 6538 C C . GLY B 1 408 ? 9.617 -24.906 -24.5 1 91 408 GLY B C 1
ATOM 6539 O O . GLY B 1 408 ? 8.484 -24.641 -24.906 1 91 408 GLY B O 1
ATOM 6540 N N . PHE B 1 409 ? 10.711 -24.125 -24.531 1 92.69 409 PHE B N 1
ATOM 6541 C CA . PHE B 1 409 ? 10.586 -22.844 -25.219 1 92.69 409 PHE B CA 1
ATOM 6542 C C . PHE B 1 409 ? 11.742 -22.656 -26.203 1 92.69 409 PHE B C 1
ATOM 6544 O O . PHE B 1 409 ? 12.828 -23.203 -26.016 1 92.69 409 PHE B O 1
ATOM 6551 N N . MET B 1 410 ? 11.43 -21.891 -27.188 1 93.44 410 MET B N 1
ATOM 6552 C CA . MET B 1 410 ? 12.445 -21.469 -28.156 1 93.44 410 MET B CA 1
ATOM 6553 C C . MET B 1 410 ? 12.43 -19.953 -28.328 1 93.44 410 MET B C 1
ATOM 6555 O O . MET B 1 410 ? 11.398 -19.312 -28.125 1 93.44 410 MET B O 1
ATOM 6559 N N . TYR B 1 411 ? 13.594 -19.453 -28.672 1 94.81 411 TYR B N 1
ATOM 6560 C CA . TYR B 1 411 ? 13.758 -18.031 -28.891 1 94.81 411 TYR B CA 1
ATOM 6561 C C . TYR B 1 411 ? 14.047 -17.719 -30.359 1 94.81 411 TYR B C 1
ATOM 6563 O O . TYR B 1 411 ? 14.914 -18.359 -30.969 1 94.81 411 TYR B O 1
ATOM 6571 N N . VAL B 1 412 ? 13.289 -16.75 -30.906 1 95.62 412 VAL B N 1
ATOM 6572 C CA . VAL B 1 412 ? 13.484 -16.375 -32.281 1 95.62 412 VAL B CA 1
ATOM 6573 C C . VAL B 1 412 ? 14.594 -15.328 -32.406 1 95.62 412 VAL B C 1
ATOM 6575 O O . VAL B 1 412 ? 14.383 -14.156 -32.062 1 95.62 412 VAL B O 1
ATOM 6578 N N . SER B 1 413 ? 15.641 -15.766 -32.969 1 94.75 413 SER B N 1
ATOM 6579 C CA . SER B 1 413 ? 16.781 -14.844 -33.031 1 94.75 413 SER B CA 1
ATOM 6580 C C . SER B 1 413 ? 16.75 -14.016 -34.281 1 94.75 413 SER B C 1
ATOM 6582 O O . SER B 1 413 ? 17.203 -12.867 -34.312 1 94.75 413 SER B O 1
ATOM 6584 N N . ASP B 1 414 ? 16.344 -14.703 -35.312 1 94.94 414 ASP B N 1
ATOM 6585 C CA . ASP B 1 414 ? 16.312 -14 -36.594 1 94.94 414 ASP B CA 1
ATOM 6586 C C . ASP B 1 414 ? 15.289 -14.625 -37.531 1 94.94 414 ASP B C 1
ATOM 6588 O O . ASP B 1 414 ? 15.008 -15.828 -37.438 1 94.94 414 ASP B O 1
ATOM 6592 N N . VAL B 1 415 ? 14.672 -13.75 -38.344 1 96.31 415 VAL B N 1
ATOM 6593 C CA . VAL B 1 415 ? 13.75 -14.227 -39.375 1 96.31 415 VAL B CA 1
ATOM 6594 C C . VAL B 1 415 ? 14.117 -13.625 -40.719 1 96.31 415 VAL B C 1
ATOM 6596 O O . VAL B 1 415 ? 14.117 -12.406 -40.906 1 96.31 415 VAL B O 1
ATOM 6599 N N . ASP B 1 416 ? 14.422 -14.5 -41.656 1 96.44 416 ASP B N 1
ATOM 6600 C CA . ASP B 1 416 ? 14.68 -14.094 -43.062 1 96.44 416 ASP B CA 1
ATOM 6601 C C . ASP B 1 416 ? 13.492 -14.438 -43.938 1 96.44 416 ASP B C 1
ATOM 6603 O O . ASP B 1 416 ? 13.414 -15.539 -44.5 1 96.44 416 ASP B O 1
ATOM 6607 N N . GLU B 1 417 ? 12.672 -13.508 -44.188 1 96.06 417 GLU B N 1
ATOM 6608 C CA . GLU B 1 417 ? 11.453 -13.742 -44.969 1 96.06 417 GLU B CA 1
ATOM 6609 C C . GLU B 1 417 ? 11.766 -14.008 -46.438 1 96.06 417 GLU B C 1
ATOM 6611 O O . GLU B 1 417 ? 11.047 -14.766 -47.094 1 96.06 417 GLU B O 1
ATOM 6616 N N . GLU B 1 418 ? 12.789 -13.398 -46.969 1 95.75 418 GLU B N 1
ATOM 6617 C CA . GLU B 1 418 ? 13.164 -13.594 -48.375 1 95.75 418 GLU B CA 1
ATOM 6618 C C . GLU B 1 418 ? 13.602 -15.031 -48.625 1 95.75 418 GLU B C 1
ATOM 6620 O O . GLU B 1 418 ? 13.148 -15.664 -49.594 1 95.75 418 GLU B O 1
ATOM 6625 N N . ARG B 1 419 ? 14.445 -15.477 -47.781 1 96.06 419 ARG B N 1
ATOM 6626 C CA . ARG B 1 419 ? 14.945 -16.844 -47.938 1 96.06 419 ARG B CA 1
ATOM 6627 C C . ARG B 1 419 ? 14.008 -17.844 -47.25 1 96.06 419 ARG B C 1
ATOM 6629 O O . ARG B 1 419 ? 14.203 -19.047 -47.375 1 96.06 419 ARG B O 1
ATOM 6636 N N . ARG B 1 420 ? 13.016 -17.391 -46.531 1 96.06 420 ARG B N 1
ATOM 6637 C CA . ARG B 1 420 ? 12.031 -18.172 -45.812 1 96.06 420 ARG B CA 1
ATOM 6638 C C . ARG B 1 420 ? 12.703 -19.094 -44.812 1 96.06 420 ARG B C 1
ATOM 6640 O O . ARG B 1 420 ? 12.453 -20.297 -44.781 1 96.06 420 ARG B O 1
ATOM 6647 N N . LYS B 1 421 ? 13.633 -18.469 -44.062 1 96.5 421 LYS B N 1
ATOM 6648 C CA . LYS B 1 421 ? 14.367 -19.172 -43 1 96.5 421 LYS B CA 1
ATOM 6649 C C . LYS B 1 421 ? 14.227 -18.453 -41.656 1 96.5 421 LYS B C 1
ATOM 6651 O O . LYS B 1 421 ? 14.117 -17.219 -41.625 1 96.5 421 LYS B O 1
ATOM 6656 N N . ILE B 1 422 ? 14.211 -19.25 -40.656 1 95.94 422 ILE B N 1
ATOM 6657 C CA . ILE B 1 422 ? 14.102 -18.719 -39.281 1 95.94 422 ILE B CA 1
ATOM 6658 C C . ILE B 1 422 ? 15.18 -19.344 -38.406 1 95.94 422 ILE B C 1
ATOM 6660 O O . ILE B 1 422 ? 15.469 -20.531 -38.5 1 95.94 422 ILE B O 1
ATOM 6664 N N . LYS B 1 423 ? 15.805 -18.516 -37.625 1 95.06 423 LYS B N 1
ATOM 6665 C CA . LYS B 1 423 ? 16.797 -18.969 -36.656 1 95.06 423 LYS B CA 1
ATOM 6666 C C . LYS B 1 423 ? 16.203 -19.078 -35.25 1 95.06 423 LYS B C 1
ATOM 6668 O O . LYS B 1 423 ? 15.695 -18.094 -34.719 1 95.06 423 LYS B O 1
ATOM 6673 N N . LEU B 1 424 ? 16.297 -20.234 -34.719 1 94.44 424 LEU B N 1
ATOM 6674 C CA . LEU B 1 424 ? 15.719 -20.516 -33.406 1 94.44 424 LEU B CA 1
ATOM 6675 C C . LEU B 1 424 ? 16.797 -20.969 -32.406 1 94.44 424 LEU B C 1
ATOM 6677 O O . LEU B 1 424 ? 17.672 -21.75 -32.75 1 94.44 424 LEU B O 1
ATOM 6681 N N . LEU B 1 425 ? 16.688 -20.328 -31.234 1 92.5 425 LEU B N 1
ATOM 6682 C CA . LEU B 1 425 ? 17.562 -20.719 -30.125 1 92.5 425 LEU B CA 1
ATOM 6683 C C . LEU B 1 425 ? 16.875 -21.719 -29.219 1 92.5 425 LEU B C 1
ATOM 6685 O O . LEU B 1 425 ? 15.758 -21.484 -28.75 1 92.5 425 LEU B O 1
ATOM 6689 N N . ALA B 1 426 ? 17.453 -22.891 -29 1 88.38 426 ALA B N 1
ATOM 6690 C CA . ALA B 1 426 ? 16.953 -23.922 -28.094 1 88.38 426 ALA B CA 1
ATOM 6691 C C . ALA B 1 426 ? 17.969 -24.219 -27 1 88.38 426 ALA B C 1
ATOM 6693 O O . ALA B 1 426 ? 19.188 -24.109 -27.219 1 88.38 426 ALA B O 1
ATOM 6694 N N . PRO B 1 427 ? 17.422 -24.531 -25.781 1 78.75 427 PRO B N 1
ATOM 6695 C CA . PRO B 1 427 ? 18.359 -24.812 -24.688 1 78.75 427 PRO B CA 1
ATOM 6696 C C . PRO B 1 427 ? 19.172 -26.094 -24.938 1 78.75 427 PRO B C 1
ATOM 6698 O O . PRO B 1 427 ? 20.312 -26.188 -24.484 1 78.75 427 PRO B O 1
ATOM 6701 N N . VAL B 1 428 ? 18.547 -27.172 -25.453 1 68.81 428 VAL B N 1
ATOM 6702 C CA . VAL B 1 428 ? 19.281 -28.391 -25.75 1 68.81 428 VAL B CA 1
ATOM 6703 C C . VAL B 1 428 ? 19.203 -28.688 -27.25 1 68.81 428 VAL B C 1
ATOM 6705 O O . VAL B 1 428 ? 18.266 -28.266 -27.922 1 68.81 428 VAL B O 1
ATOM 6708 N N . GLY B 1 429 ? 20.344 -29.281 -27.688 1 64.31 429 GLY B N 1
ATOM 6709 C CA . GLY B 1 429 ? 20.453 -29.672 -29.094 1 64.31 429 GLY B CA 1
ATOM 6710 C C . GLY B 1 429 ? 19.469 -30.75 -29.484 1 64.31 429 GLY B C 1
ATOM 6711 O O . GLY B 1 429 ? 19.109 -31.609 -28.688 1 64.31 429 GLY B O 1
ATOM 6712 N N . GLY B 1 430 ? 18.328 -30.453 -30.172 1 65.19 430 GLY B N 1
ATOM 6713 C CA . GLY B 1 430 ? 17.406 -31.438 -30.719 1 65.19 430 GLY B CA 1
ATOM 6714 C C . GLY B 1 430 ? 16.734 -30.984 -32 1 65.19 430 GLY B C 1
ATOM 6715 O O . GLY B 1 430 ? 16.922 -29.844 -32.438 1 65.19 430 GLY B O 1
ATOM 6716 N N . ARG B 1 431 ? 16.125 -32.031 -32.594 1 70.12 431 ARG B N 1
ATOM 6717 C CA . ARG B 1 431 ? 15.438 -31.734 -33.844 1 70.12 431 ARG B CA 1
ATOM 6718 C C . ARG B 1 431 ? 14.227 -30.844 -33.625 1 70.12 431 ARG B C 1
ATOM 6720 O O . ARG B 1 431 ? 13.445 -31.062 -32.688 1 70.12 431 ARG B O 1
ATOM 6727 N N . ILE B 1 432 ? 14.305 -29.75 -34.344 1 75.06 432 ILE B N 1
ATOM 6728 C CA . ILE B 1 432 ? 13.188 -28.812 -34.312 1 75.06 432 ILE B CA 1
ATOM 6729 C C . ILE B 1 432 ? 12.203 -29.141 -35.438 1 75.06 432 ILE B C 1
ATOM 6731 O O . ILE B 1 432 ? 12.609 -29.547 -36.531 1 75.06 432 ILE B O 1
ATOM 6735 N N . GLY B 1 433 ? 10.891 -29.172 -35.188 1 73 433 GLY B N 1
ATOM 6736 C CA . GLY B 1 433 ? 9.922 -29.234 -36.281 1 73 433 GLY B CA 1
ATOM 6737 C C . GLY B 1 433 ? 8.898 -30.328 -36.094 1 73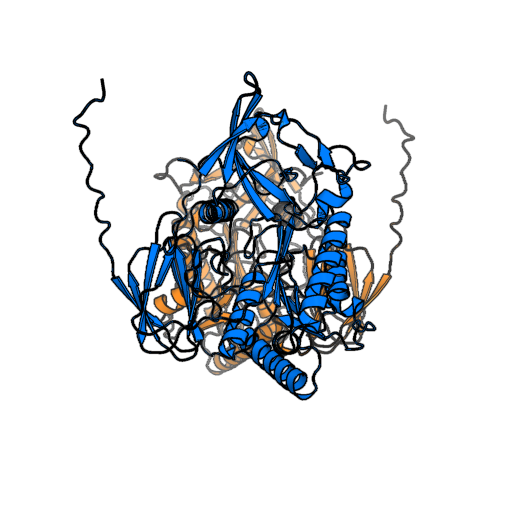 433 GLY B C 1
ATOM 6738 O O . GLY B 1 433 ? 7.902 -30.391 -36.812 1 73 433 GLY B O 1
ATOM 6739 N N . ASP B 1 434 ? 9.109 -31.141 -35.125 1 85.5 434 ASP B N 1
ATOM 6740 C CA . ASP B 1 434 ? 8.172 -32.25 -34.969 1 85.5 434 ASP B CA 1
ATOM 6741 C C . ASP B 1 434 ? 7.035 -31.891 -34.031 1 85.5 434 ASP B C 1
ATOM 6743 O O . ASP B 1 434 ? 6.117 -32.688 -33.812 1 85.5 434 ASP B O 1
ATOM 6747 N N . ARG B 1 435 ? 7.094 -30.672 -33.531 1 93.56 435 ARG B N 1
ATOM 6748 C CA . ARG B 1 435 ? 6.07 -30.219 -32.594 1 93.56 435 ARG B CA 1
ATOM 6749 C C . ARG B 1 435 ? 5.566 -28.828 -32.969 1 93.56 435 ARG B C 1
ATOM 6751 O O . ARG B 1 435 ? 6.332 -28 -33.469 1 93.56 435 ARG B O 1
ATOM 6758 N N . PRO B 1 436 ? 4.332 -28.625 -32.719 1 95.81 436 PRO B N 1
ATOM 6759 C CA . PRO B 1 436 ? 3.818 -27.281 -33 1 95.81 436 PRO B CA 1
ATOM 6760 C C . PRO B 1 436 ? 4.316 -26.25 -31.984 1 95.81 436 PRO B C 1
ATOM 6762 O O . PRO B 1 436 ? 4.566 -26.578 -30.828 1 95.81 436 PRO B O 1
ATOM 6765 N N . LEU B 1 437 ? 4.414 -25.031 -32.531 1 96 437 LEU B N 1
ATOM 6766 C CA . LEU B 1 437 ? 4.832 -23.891 -31.719 1 96 437 LEU B CA 1
ATOM 6767 C C . LEU B 1 437 ? 3.68 -22.922 -31.516 1 96 437 LEU B C 1
ATOM 6769 O O . LEU B 1 437 ? 2.828 -22.766 -32.375 1 96 437 LEU B O 1
ATOM 6773 N N . VAL B 1 438 ? 3.684 -22.328 -30.328 1 95.75 438 VAL B N 1
ATOM 6774 C CA . VAL B 1 438 ? 2.641 -21.359 -30.047 1 95.75 438 VAL B CA 1
ATOM 6775 C C . VAL B 1 438 ? 3.275 -20.031 -29.609 1 95.75 438 VAL B C 1
ATOM 6777 O O . VAL B 1 438 ? 4.18 -20.016 -28.766 1 95.75 438 VAL B O 1
ATOM 6780 N N . MET B 1 439 ? 2.82 -18.984 -30.219 1 94.88 439 MET B N 1
ATOM 6781 C CA . MET B 1 439 ? 3.25 -17.641 -29.859 1 94.88 439 MET B CA 1
ATOM 6782 C C . MET B 1 439 ? 2.137 -16.875 -29.125 1 94.88 439 MET B C 1
ATOM 6784 O O . MET B 1 439 ? 1.037 -16.734 -29.672 1 94.88 439 MET B O 1
ATOM 6788 N N . GLY B 1 440 ? 2.428 -16.484 -27.875 1 92.5 440 GLY B N 1
ATOM 6789 C CA . GLY B 1 440 ? 1.495 -15.641 -27.141 1 92.5 440 GLY B CA 1
ATOM 6790 C C . GLY B 1 440 ? 1.897 -14.18 -27.109 1 92.5 440 GLY B C 1
ATOM 6791 O O . GLY B 1 440 ? 2.855 -13.781 -27.781 1 92.5 440 GLY B O 1
ATOM 6792 N N . SER B 1 441 ? 1.097 -13.398 -26.391 1 92.25 441 SER B N 1
ATOM 6793 C CA . SER B 1 441 ? 1.383 -11.969 -26.281 1 92.25 441 SER B CA 1
ATOM 6794 C C . SER B 1 441 ? 2.236 -11.68 -25.047 1 92.25 441 SER B C 1
ATOM 6796 O O . SER B 1 441 ? 2.568 -10.523 -24.781 1 92.25 441 SER B O 1
ATOM 6798 N N . TRP B 1 442 ? 2.553 -12.805 -24.438 1 93.06 442 TRP B N 1
ATOM 6799 C CA . TRP B 1 442 ? 3.314 -12.688 -23.203 1 93.06 442 TRP B CA 1
ATOM 6800 C C . TRP B 1 442 ? 4.195 -13.914 -22.984 1 93.06 442 TRP B C 1
ATOM 6802 O O . TRP B 1 442 ? 3.764 -15.039 -23.219 1 93.06 442 TRP B O 1
ATOM 6812 N N . PRO B 1 443 ? 5.465 -13.578 -22.562 1 92.75 443 PRO B N 1
ATOM 6813 C CA . PRO B 1 443 ? 6.113 -12.32 -22.188 1 92.75 443 PRO B CA 1
ATOM 6814 C C . PRO B 1 443 ? 6.52 -11.492 -23.406 1 92.75 443 PRO B C 1
ATOM 6816 O O . PRO B 1 443 ? 6.508 -12 -24.531 1 92.75 443 PRO B O 1
ATOM 6819 N N . GLU B 1 444 ? 6.93 -10.203 -23.125 1 90.88 444 GLU B N 1
ATOM 6820 C CA . GLU B 1 444 ? 7.387 -9.328 -24.203 1 90.88 444 GLU B CA 1
ATOM 6821 C C . GLU B 1 444 ? 8.719 -9.805 -24.781 1 90.88 444 GLU B C 1
ATOM 6823 O O . GLU B 1 444 ? 9.453 -10.547 -24.125 1 90.88 444 GLU B O 1
ATOM 6828 N N . PRO B 1 445 ? 8.93 -9.391 -25.969 1 89.38 445 PRO B N 1
ATOM 6829 C CA . PRO B 1 445 ? 10.18 -9.82 -26.594 1 89.38 445 PRO B CA 1
ATOM 6830 C C . PRO B 1 445 ? 11.414 -9.297 -25.859 1 89.38 445 PRO B C 1
ATOM 6832 O O . PRO B 1 445 ? 11.414 -8.172 -25.359 1 89.38 445 PRO B O 1
ATOM 6835 N N . TYR B 1 446 ? 12.359 -10.141 -25.812 1 88.5 446 TYR B N 1
ATOM 6836 C CA . TYR B 1 446 ? 13.641 -9.766 -25.234 1 88.5 446 TYR B CA 1
ATOM 6837 C C . TYR B 1 446 ? 14.68 -9.531 -26.328 1 88.5 446 TYR B C 1
ATOM 6839 O O . TYR B 1 446 ? 15.328 -10.469 -26.797 1 88.5 446 TYR B O 1
ATOM 6847 N N . ILE B 1 447 ? 14.977 -8.32 -26.609 1 81.31 447 ILE B N 1
ATOM 6848 C CA . ILE B 1 447 ? 15.75 -7.941 -27.781 1 81.31 447 ILE B CA 1
ATOM 6849 C C . ILE B 1 447 ? 17.219 -8.281 -27.562 1 81.31 447 ILE B C 1
ATOM 6851 O O . ILE B 1 447 ? 17.906 -8.742 -28.469 1 81.31 447 ILE B O 1
ATOM 6855 N N . ASN B 1 448 ? 17.703 -8.234 -26.375 1 78 448 ASN B N 1
ATOM 6856 C CA . ASN B 1 448 ? 19.141 -8.297 -26.156 1 78 448 ASN B CA 1
ATOM 6857 C C . ASN B 1 448 ? 19.562 -9.641 -25.578 1 78 448 ASN B C 1
ATOM 6859 O O . ASN B 1 448 ? 20.531 -9.719 -24.828 1 78 448 ASN B O 1
ATOM 6863 N N . LEU B 1 449 ? 18.859 -10.648 -25.938 1 83.5 449 LEU B N 1
ATOM 6864 C CA . LEU B 1 449 ? 19.203 -11.953 -25.359 1 83.5 449 LEU B CA 1
ATOM 6865 C C . LEU B 1 449 ? 20.562 -12.414 -25.875 1 83.5 449 LEU B C 1
ATOM 6867 O O . LEU B 1 449 ? 21.344 -12.977 -25.109 1 83.5 449 LEU B O 1
ATOM 6871 N N . LEU B 1 450 ? 20.859 -12.203 -27.109 1 81.06 450 LEU B N 1
ATOM 6872 C CA . LEU B 1 450 ? 22.094 -12.68 -27.719 1 81.06 450 LEU B CA 1
ATOM 6873 C C . LEU B 1 450 ? 23.141 -11.57 -27.766 1 81.06 450 LEU B C 1
ATOM 6875 O O . LEU B 1 450 ? 24.203 -11.734 -28.375 1 81.06 450 LEU B O 1
ATOM 6879 N N . GLY B 1 451 ? 23.109 -10.469 -27 1 69.12 451 GLY B N 1
ATOM 6880 C CA . GLY B 1 451 ? 24.078 -9.383 -26.953 1 69.12 451 GLY B CA 1
ATOM 6881 C C . GLY B 1 451 ? 23.594 -8.125 -27.641 1 69.12 451 GLY B C 1
ATOM 6882 O O . GLY B 1 451 ? 22.672 -8.172 -28.469 1 69.12 451 GLY B O 1
#

Nearest PDB structures (foldseek):
  4ohz-assembly1_A  TM=9.388E-01  e=4.367E-41  Caenorhabditis elegans
  4oi0-assembly1_A  TM=9.350E-01  e=1.168E-40  Caenorhabditis elegans
  4oi1-assembly1_A  TM=9.342E-01  e=1.751E-40  Caenorhabditis elegans
  4c0b-assembly1_B  TM=9.087E-01  e=5.020E-39  Saccharomyces cerevisiae
  4c0h-assembly1_B  TM=9.178E-01  e=1.017E-37  Saccharomyces cerevisiae

Radius of gyration: 31.9 Å; Cα contacts (8 Å, |Δi|>4): 2011; chains: 2; bounding box: 85×92×86 Å

Sequence (902 aa):
MSIPGLGQIPAQTVASSTRTIVLKPAWEWRFEVPIGRAVVVKLLSGTAEKDGVELALRNAYRFAGVKSKILTWHGCELEVDGRCDDDFVAEYATPPANPANSHINLHARLSEMRDAAARDRRAGPRVLIAGPPGTGKTTLARTLASYATRQGHGPILVNADPREGMLSLPGSLSAGVFATVMDPEAPDGWGSTPTSGPSAVPVKLPLVYYYGRSSPEDDADFYRELVSRLAGTVSGRLSEDEGVRSSGVIVDSTGMSEKSKIGTDLLAHIAEELSVNLIVVLGSNRINVELSKRFAAERTSLGEPITIIGLDRSEGVAERDDVFLEHSREQAIKEYFFGDKKMSLSPQIQQVDFDALVIYKASDYSAYEQGKLVREDPSATMQHWTLAVMHASVKDAPEVVRAATVMGFMYVSDVDEERRKIKLLAPVGGRIGDRPLVMGSWPEPYINLLGMSIPGLGQIPAQTVASSTRTIVLKPAWEWRFEVPIGRAVVVKLLSGTAEKDGVELALRNAYRFAGVKSKILTWHGCELEVDGRCDDDFVAEYATPPANPANSHINLHARLSEMRDAAARDRRAGPRVLIAGPPGTGKTTLARTLASYATRQGHGPILVNADPREGMLSLPGSLSAGVFATVMDPEAPDGWGSTPTSGPSAVPVKLPLVYYYGRSSPEDDADFYRELVSRLAGTVSGRLSEDEGVRSSGVIVDSTGMSEKSKIGTDLLAHIAEELSVNLIVVLGSNRINVELSKRFAAERTSLGEPITIIGLDRSEGVAERDDVFLEHSREQAIKEYFFGDKKMSLSPQIQQVDFDALVIYKASDYSAYEQGKLVREDPSATMQHWTLAVMHASVKDAPEVVRAATVMGFMYVSDVDEERRKIKLLAPVGGRIGDRPLVMGSWPEPYINLLG

pLDDT: mean 88.6, std 15.26, range [24.52, 98.81]

Secondary structure (DSSP, 8-state):
---TT------------EEEEEE-TT-EEEEEPPTT-EEEEEEEEE--EETTEEPPBT-EEEEES-EEEEE-SS-EEEEEES--SEEEEE--SSGGGSTHHHHHHHHHHHHHHHHHHHHHT----EEEEE-STTSSHHHHHHHHHHHHHHTT--PEEEE--TTS-SSS-TTEEEEEE--SPPPTT-TTSS-----SS--SS---PPEEEE--SS-GGGGHHHHHHHHHHHHHHHHHHHHH-HHHHHH-EEEEPPP--TT-HHHHHHHHHHHHHTT--EEEEES-HHHHHHHHHHHTT-B-TTSPBPEEEEEPPPTTPPP--HHHHHHHHHHHHHHHHHB-SSSB---EEEEEEGGG--EEEE--S-TTSTT-EEEE---GGGTT-EEEEESS-TTS-HHHHHHSBEEEEEEEEEEETTTTEEEEEESS----SSS-EEE-S-SPP-TTTT-/---TT------------EEEEEE-TT-EEEEE--TT-EEEEEEEEE--EETTEEPPBT-EEEEES-EEEEE-SS-EEEEEES--SEEEEE--SSGGGSTHHHHHHHHHHHHHHHHHHHHHT----EEEEE-STTSSHHHHHHHHHHHHHHTT--PEEEEE-TTS-SSS-TTEEEEEE--SPPPTT-TTSS-----SS--SS---PPEEEE--SS-GGGGHHHHHHHHHHHHHHHHHHHHH-HHHHHH-EEEEEPP--TT-HHHHHHHHHHHHHTT--EEEEES-HHHHHHHHHHHTT-B-TTSPBPEEEEEPPPTTPPP--HHHHHHHHHHHHHHHHHB-SSSB---EEEEEEGGG--EEEE--S-TTTTT-EEEE---GGGTT-EEEEESS-TTS-HHHHHHSBEEEEEEEEEEETTTTEEEEEESS----SSS-EEE-S-SPP-TTTT-

=== Feature glossary ===
Legend for the data blocks above and below:

— What the protein is —

Sequence gives the chain of amino acids in standard one-letter code (A=alanine, C=cysteine, …, Y=tyrosine), read N→C. It is the only feature that is directly encoded by the gene; all structural features are derived from the folded form of this sequence.

The annotation block draws on four external resources. InterPro: which protein families and domains the sequence belongs to. GO: standardized terms for what the protein does, what process it participates in, and where in the cell it acts. CATH: which structural fold it has in the CATH hierarchy. Organism: the species of origin.

— Where its atoms are —

Atomic coordinates in PDBx/mmCIF format — the same representation the Protein Data Bank distributes. Each line of the _atom_site loop places one backbone atom in Cartesian space (units: ångströms, origin: arbitrary).

Six rendered views show the 3D structure from the faces of a cube — i.e. along ±x, ±y, ±z. Rendering representation is drawn randomly per protein from cartoon (secondary-structure ribbons), sticks (backbone bonds), or molecular surface; coloring is either N→C rainbow (blue at the N-terminus through red at the C-terminus) or one color per chain.

— Local backbone conformation —

DSSP 8-state secondary structure assigns each residue one of H (α-helix), G (3₁₀-helix), I (π-helix), E (extended β-strand), B (isolated β-bridge), T (hydrogen-bonded turn), S (bend), or '-' (coil). The assignment is computed from backbone hydrogen-bond geometry via the Kabsch–Sander algorithm.

P-SEA three-state annotation labels each residue as helix, strand, or coil based purely on the geometry of the Cα trace. It serves as a fallback when the full backbone (and thus DSSP) is unavailable.

φ (phi) and ψ (psi) are the two rotatable backbone dihedrals per residue: φ is the C(i-1)–N–Cα–C torsion, ψ is the N–Cα–C–N(i+1) torsion, both in degrees on (−180°, 180°]. α-helical residues cluster near (−60°, −45°); β-strand residues near (−120°, +130°). A Ramachandran plot is simply a scatter of (φ, ψ) for every residue.

— Global shape and packing —

Radius of gyration (Rg) is the root-mean-square distance of Cα atoms from their centroid — a single number for overall size and compactness. A globular domain of N residues has Rg ≈ 2.2·N^0.38 Å; an extended or disordered chain has a much larger Rg. The Cα contact count is the number of residue pairs whose Cα atoms are within 8 Å and are more than four positions apart in sequence — a standard proxy for tertiary packing density. The bounding box is the smallest axis-aligned box enclosing all Cα atoms.

Accessible surface area quantifies burial. A residue with SASA near zero is packed into the hydrophobic core; one with SASA >100 Å² sits on the surface. Computed here via the Shrake–Rupley numerical algorithm with a 1.4 Å probe.

The contact map is a binary N×N matrix image: pixel (i, j) is dark where Cα_i and Cα_j are within 8 Å and |i−j|>4. Because the |i−j|>4 filter removes local helical contacts, off-diagonal stripes parallel to the main diagonal indicate parallel β-sheets; stripes perpendicular to it indicate antiparallel β-sheets. The Ramachandran plot scatters every residue's (φ, ψ) pair against the sterically allowed regions. The PAE heatmap renders the predicted-aligned-error matrix.

— Structural neighborhood —

A 3Di character summarizes, for each residue, the relative orientation of the Cα frame of its nearest spatial neighbor. Because it encodes fold topology rather than chemistry, 3Di alignments detect remote structural similarity that sequence alignment misses.

Structural nearest neighbors (via Foldseek easy-search vs the PDB). Reported per hit: target PDB id, E-value, and alignment TM-score. A TM-score above ~0.5 is the conventional threshold for 'same fold'.

— Confidence and disorder —

For AlphaFold models, the B-factor field carries pLDDT — the model's own estimate of local accuracy on a 0–100 scale. Regions with pLDDT<50 should be treated as essentially unmodeled; they often correspond to intrinsically disordered segments.

B-factor (Debye–Waller factor) reflects atomic displacement in the crystal lattice. It is an experimental observable (units Å²), not a prediction; low values mean the atom is pinned down, high values mean it moves or is heterogeneous across the crystal.

Predicted Aligned Error (PAE) is an AlphaFold confidence matrix: entry (i, j) is the expected error in the position of residue j, in ångströms, when the prediction is superimposed on the true structure at residue i. Low PAE within a block of residues means that block is internally rigid and well-predicted; high PAE between two blocks means their relative placement is uncertain even if each block individually is confident.